Protein AF-A0A817ZKX0-F1 (afdb_monomer_lite)

Sequence (899 aa):
MHKQDHFERYTPQYPLPVDITNMSRQDTVCQFCGVSYLIHNEIKALEAKCQKLEADLAYYAGISSRENALEQTLQNERARISDLESNLAISTHKHNEMTRKLQLVHDQLEQSINAHQETKNSFSKYSSKLRLTRNQIQTIRKEYSILQDFYSNDIQNWKMYLQTVEITLQKETQIIMNKYTKQINNYQTEIEQYQQQLNEINQSFRDLQIKYQQSQLQLNESHTIIQNDLEAARGEIEIQKNELSYLREQISQYEQTKTQLQNDLEQTKRFAQQLERQLSDKDASKANSDLIIDQYRQQLTNEKELRLKADTELENIRSKFLQLTNDYEQLNLMKKEFETNELNTRRKIDEINRSRQAVLDRTRDEYEKLLRKYHDLDEVYHELVNLREKDTLELKTIRSELERLHNENIELTKQRETLHITHDIQMKKIHDTYSIKLREAEQWPDRLQTELNREREQHRIQIHELEQRLKENFLTELNIEKQKYTGLLRKYEHDSGYSTEQLRHELLSTEKVTIEQRHYYTKQIEQLEKDKIDLKKELDALRDVLKELHEQMNNQESMNNDRIHNLKLKEDLLAKETSLFQAQSTINELQQCLEQTREEHAKTIITFLFILIPIILLCVFKQFWYLFIILGICLIYGCWLLFDYRTDSKGGRWSNRFRRLCIWKQFANYFPLKLIKSEDLDPNRNYIFGYHPHGAFSLSAFGNFATDATQFSILFPNIRPHLMLLRLQFLFPCTRDLFLNLGACCVSRRSCEYLLSGKCGQGNALVIVLGGVPEMHATRNDTMIFYIKRRKGFVKLALKHGASLVPVISFGENELYERRTCFNLIPNGIPCGRSIVGHIPLRHPVITVVGKPIHVNKIVDPTATDIDQLHNEYIQAIEQLFEVNKCQYGLEHVNLEII

Foldseek 3Di:
DDDPPDDDDDDPPDDDPPVLVPDDPVVQADPPPRDGPPPVVVVVVVVVVVVVVVVVVVVVVCPVVVVVVVVVVVVVVVVVVVVVVVVVVVLVVVVVVLVVVLVVLVVVLVVLVVVLVVLVVVLVVLVVVLVVLVVVLVVLVVVLVVLVVVVVVVVVVVVVVVVVVVVVVVVVVVVVVVVVVVVVVVVVVVVVVVVVVVVVVVVVVVVVVVVVVVVVVVVVVVVVVVVVVCVVPVDDPPPPPPPVVVVVVVVVVVVVVVVVVVVVVVVVVVVVVVVVVVVVDDPPVVVVVVVVVVVVVVVVVVVVVVVVVSVVVSVVSVVVSVVSVVVSVVSVVVSVVSVVVSVVSVVVSVVSVVVSVVSVVVVVVSVVVVVVVVVVVVVVVVVVVVVVVVVVVVVVVVVVVVVVVVVVVVVVVVVVVVVVVVVVVVVVVVVVVVVVVVVVVVCPVVVVVVVVVVVVVVVVVVVVVVVVVVVVVVVVVVVVVVPPPVPPPPPPPDDDDPDDPPPPPPVCPVVVVVVVVVVVLVVLLVVLVVVLVVLVVVLVVLVVVLVVLVVVVVPDDDDDPSVVVSVVSVVVNVVSVVVSVVSVVVSVVSVVVVVVVVVVVVVVVCCCVPPVVVVVVVVVVVVVVVVVVVVVVVVVVVVVCVVCVCQLLQQFAAALPLLADVVLLVLCVLQVEEEAEPDADDQQAEAEEAEDDCAQHVSSCCSQQLHCNNPNCVVHPNAHRAEEDDCVLCPDPPSVNSSRHSRHHHPDPSSLCNQLVCVVHGRYYYYDNQQPPVQNLVQDLQEGEAAQPPRLVVLQSCQQRQHWYKYKYKRFRSQQDDNVQSVVCDPPPDRDDDDPPDDGGDRHHMYMYIFDTHGHHHDNGDDPVNSNVVSVVVVVRNVVVCVVCCVVVVNPSYYYHYD

Structure (mmCIF, N/CA/C/O backbone):
data_AF-A0A817ZKX0-F1
#
_entry.id   AF-A0A817ZKX0-F1
#
loop_
_atom_site.group_PDB
_atom_site.id
_atom_site.type_symbol
_atom_site.label_atom_id
_atom_site.label_alt_id
_atom_site.label_comp_id
_atom_site.label_asym_id
_atom_site.label_entity_id
_atom_site.label_seq_id
_atom_site.pdbx_PDB_ins_code
_atom_site.Cartn_x
_atom_site.Cartn_y
_atom_site.Cartn_z
_atom_site.occupancy
_atom_site.B_iso_or_equiv
_atom_site.auth_seq_id
_atom_site.auth_comp_id
_atom_site.auth_asym_id
_atom_site.auth_atom_id
_atom_site.pdbx_PDB_model_num
ATOM 1 N N . MET A 1 1 ? 34.683 -34.599 -83.544 1.00 39.97 1 MET A N 1
ATOM 2 C CA . MET A 1 1 ? 35.069 -34.844 -84.950 1.00 39.97 1 MET A CA 1
ATOM 3 C C . MET A 1 1 ? 35.533 -33.529 -85.559 1.00 39.97 1 MET A C 1
ATOM 5 O O . MET A 1 1 ? 34.695 -32.734 -85.942 1.00 39.97 1 MET A O 1
ATOM 9 N N . HIS A 1 2 ? 36.840 -33.289 -85.619 1.00 37.19 2 HIS A N 1
ATOM 10 C CA . HIS A 1 2 ? 37.455 -32.372 -86.581 1.00 37.19 2 HIS A CA 1
ATOM 11 C C . HIS A 1 2 ? 38.847 -32.930 -86.884 1.00 37.19 2 HIS A C 1
ATOM 13 O O . HIS A 1 2 ? 39.587 -33.271 -85.964 1.00 37.19 2 HIS A O 1
ATOM 19 N N . LYS A 1 3 ? 39.125 -33.152 -88.173 1.00 41.06 3 LYS A N 1
ATOM 20 C CA . LYS A 1 3 ? 40.386 -33.692 -88.687 1.00 41.06 3 LYS A CA 1
ATOM 21 C C . LYS A 1 3 ? 41.528 -32.748 -88.297 1.00 41.06 3 LYS A C 1
ATOM 23 O O . LYS A 1 3 ? 41.453 -31.561 -88.591 1.00 41.06 3 LYS A O 1
ATOM 28 N N . GLN A 1 4 ? 42.552 -33.279 -87.632 1.00 41.56 4 GLN A N 1
ATOM 29 C CA . GLN A 1 4 ? 43.847 -32.616 -87.508 1.00 41.56 4 GLN A CA 1
ATOM 30 C C . GLN A 1 4 ? 44.536 -32.698 -88.873 1.00 41.56 4 GLN A C 1
ATOM 32 O O . GLN A 1 4 ? 45.085 -33.740 -89.226 1.00 41.56 4 GLN A O 1
ATOM 37 N N . ASP A 1 5 ? 44.475 -31.618 -89.648 1.00 40.78 5 ASP A N 1
ATOM 38 C CA . ASP A 1 5 ? 45.368 -31.443 -90.789 1.00 40.78 5 ASP A CA 1
ATOM 39 C C . ASP A 1 5 ? 46.768 -31.150 -90.235 1.00 40.78 5 ASP A C 1
ATOM 41 O O . ASP A 1 5 ? 47.056 -30.069 -89.716 1.00 40.78 5 ASP A O 1
ATOM 45 N N . HIS A 1 6 ? 47.636 -32.160 -90.282 1.00 41.34 6 HIS A N 1
ATOM 46 C CA . HIS A 1 6 ? 49.059 -32.008 -90.007 1.00 41.34 6 HIS A CA 1
ATOM 47 C C . HIS A 1 6 ? 49.679 -31.156 -91.125 1.00 41.34 6 HIS A C 1
ATOM 49 O O . HIS A 1 6 ? 49.940 -31.650 -92.218 1.00 41.34 6 HIS A O 1
ATOM 55 N N . PHE A 1 7 ? 49.934 -29.875 -90.855 1.00 41.12 7 PHE A N 1
ATOM 56 C CA . PHE A 1 7 ? 50.844 -29.080 -91.677 1.00 41.12 7 PHE A CA 1
ATOM 57 C C . PHE A 1 7 ? 52.266 -29.636 -91.505 1.00 41.12 7 PHE A C 1
ATOM 59 O O . PHE A 1 7 ? 52.844 -29.547 -90.418 1.00 41.12 7 PHE A O 1
ATOM 66 N N . GLU A 1 8 ? 52.834 -30.226 -92.560 1.00 45.28 8 GLU A N 1
ATOM 67 C CA . GLU A 1 8 ? 54.261 -30.558 -92.604 1.00 45.28 8 GLU A CA 1
ATOM 68 C C . GLU A 1 8 ? 55.079 -29.265 -92.486 1.00 45.28 8 GLU A C 1
ATOM 70 O O . GLU A 1 8 ? 55.049 -28.390 -93.352 1.00 45.28 8 GLU A O 1
ATOM 75 N N . ARG A 1 9 ? 55.797 -29.127 -91.368 1.00 47.78 9 ARG A N 1
ATOM 76 C CA . ARG A 1 9 ? 56.685 -27.993 -91.108 1.00 47.78 9 ARG A CA 1
ATOM 77 C C . ARG A 1 9 ? 57.966 -28.174 -91.915 1.00 47.78 9 ARG A C 1
ATOM 79 O O . ARG A 1 9 ? 58.761 -29.065 -91.625 1.00 47.78 9 ARG A O 1
ATOM 86 N N . TYR A 1 10 ? 58.188 -27.311 -92.901 1.00 51.78 10 TYR A N 1
ATOM 87 C CA . TYR A 1 10 ? 59.475 -27.238 -93.586 1.00 51.78 10 TYR A CA 1
ATOM 88 C C . TYR A 1 10 ? 60.515 -26.586 -92.667 1.00 51.78 10 TYR A C 1
ATOM 90 O O . TYR A 1 10 ? 60.422 -25.399 -92.351 1.00 51.78 10 TYR A O 1
ATOM 98 N N . THR A 1 11 ? 61.509 -27.362 -92.236 1.00 49.75 11 THR A N 1
ATOM 99 C CA . THR A 1 11 ? 62.664 -26.867 -91.478 1.00 49.75 11 THR A CA 1
ATOM 100 C C . THR A 1 11 ? 63.760 -26.471 -92.473 1.00 49.75 11 THR A C 1
ATOM 102 O O . THR A 1 11 ? 64.275 -27.352 -93.164 1.00 49.75 11 THR A O 1
ATOM 105 N N . PRO A 1 12 ? 64.146 -25.186 -92.589 1.00 50.41 12 PRO A N 1
ATOM 106 C CA . PRO A 1 12 ? 65.218 -24.791 -93.498 1.00 50.41 12 PRO A CA 1
ATOM 107 C C . PRO A 1 12 ? 66.533 -25.474 -93.091 1.00 50.41 12 PRO A C 1
ATOM 109 O O . PRO A 1 12 ? 66.986 -25.310 -91.961 1.00 50.41 12 PRO A O 1
ATOM 112 N N . GLN A 1 13 ? 67.150 -26.235 -94.001 1.00 52.97 13 GLN A N 1
ATOM 113 C CA . GLN A 1 13 ? 68.410 -26.958 -93.748 1.00 52.97 13 GLN A CA 1
ATOM 114 C C . GLN A 1 13 ? 69.626 -26.042 -93.533 1.00 52.97 13 GLN A C 1
ATOM 116 O O . GLN A 1 13 ? 70.650 -26.501 -93.034 1.00 52.97 13 GLN A O 1
ATOM 121 N N . TYR A 1 14 ? 69.514 -24.754 -93.866 1.00 57.78 14 TYR A N 1
ATOM 122 C CA . TYR A 1 14 ? 70.578 -23.772 -93.695 1.00 57.78 14 TYR A CA 1
ATOM 123 C C . TYR A 1 14 ? 70.052 -22.582 -92.881 1.00 57.78 14 TYR A C 1
ATOM 125 O O . TYR A 1 14 ? 69.130 -21.902 -93.343 1.00 57.78 14 TYR A O 1
ATOM 133 N N . PRO A 1 15 ? 70.582 -22.322 -91.670 1.00 58.84 15 PRO A N 1
ATOM 134 C CA . PRO A 1 15 ? 70.275 -21.093 -90.953 1.00 58.84 15 PRO A CA 1
ATOM 135 C C . PRO A 1 15 ? 70.759 -19.895 -91.775 1.00 58.84 15 PRO A C 1
ATOM 137 O O . PRO A 1 15 ? 71.810 -19.949 -92.415 1.00 58.84 15 PRO A O 1
ATOM 140 N N . LEU A 1 16 ? 69.971 -18.819 -91.772 1.00 57.22 16 LEU A N 1
ATOM 141 C CA . LEU A 1 16 ? 70.357 -17.572 -92.426 1.00 57.22 16 LEU A CA 1
ATOM 142 C C . LEU A 1 16 ? 71.693 -17.073 -91.836 1.00 57.22 16 LEU A C 1
ATOM 144 O O . LEU A 1 16 ? 71.877 -17.170 -90.620 1.00 57.22 16 LEU A O 1
ATOM 148 N N . PRO A 1 17 ? 72.620 -16.554 -92.663 1.00 64.75 17 PRO A N 1
ATOM 149 C CA . PRO A 1 17 ? 73.881 -15.980 -92.196 1.00 64.75 17 PRO A CA 1
ATOM 150 C C . PRO A 1 17 ? 73.658 -14.938 -91.093 1.00 64.75 17 PRO A C 1
ATOM 152 O O . PRO A 1 17 ? 72.716 -14.146 -91.173 1.00 64.75 17 PRO A O 1
ATOM 155 N N . VAL A 1 18 ? 74.539 -14.921 -90.086 1.00 59.38 18 VAL A N 1
ATOM 156 C CA . VAL A 1 18 ? 74.422 -14.075 -88.877 1.00 59.38 18 VAL A CA 1
ATOM 157 C C . VAL A 1 18 ? 74.283 -12.585 -89.223 1.00 59.38 18 VAL A C 1
ATOM 159 O O . VAL A 1 18 ? 73.575 -11.838 -88.543 1.00 59.38 18 VAL A O 1
ATOM 162 N N . ASP A 1 19 ? 74.887 -12.178 -90.338 1.00 61.16 19 ASP A N 1
ATOM 163 C CA . ASP A 1 19 ? 74.844 -10.813 -90.855 1.00 61.16 19 ASP A CA 1
ATOM 164 C C . ASP A 1 19 ? 73.421 -10.375 -91.234 1.00 61.16 19 ASP A C 1
ATOM 166 O O . ASP A 1 19 ? 73.063 -9.230 -90.991 1.00 61.16 19 ASP A O 1
ATOM 170 N N . ILE A 1 20 ? 72.579 -11.285 -91.745 1.00 58.69 20 ILE A N 1
ATOM 171 C CA . ILE A 1 20 ? 71.190 -11.001 -92.157 1.00 58.69 20 ILE A CA 1
ATOM 172 C C . ILE A 1 20 ? 70.239 -11.031 -90.952 1.00 58.69 20 ILE A C 1
ATOM 174 O O . ILE A 1 20 ? 69.274 -10.271 -90.898 1.00 58.69 20 ILE A O 1
ATOM 178 N N . THR A 1 21 ? 70.514 -11.871 -89.949 1.00 58.22 21 THR A N 1
ATOM 179 C CA . THR A 1 21 ? 69.706 -11.930 -88.717 1.00 58.22 21 THR A CA 1
ATOM 180 C C . THR A 1 21 ? 69.848 -10.694 -87.827 1.00 58.22 21 THR A C 1
ATOM 182 O O . THR A 1 21 ? 68.947 -10.427 -87.036 1.00 58.22 21 THR A O 1
ATOM 185 N N . ASN A 1 22 ? 70.938 -9.933 -87.977 1.00 62.03 22 ASN A N 1
ATOM 186 C CA . ASN A 1 22 ? 71.223 -8.722 -87.200 1.00 62.03 22 ASN A CA 1
ATOM 187 C C . ASN A 1 22 ? 70.940 -7.413 -87.964 1.00 62.03 22 ASN A C 1
ATOM 189 O O . ASN A 1 22 ? 71.231 -6.333 -87.448 1.00 62.03 22 ASN A O 1
ATOM 193 N N . MET A 1 23 ? 70.380 -7.478 -89.177 1.00 60.06 23 MET A N 1
ATOM 194 C CA . MET A 1 23 ? 70.003 -6.279 -89.932 1.00 60.06 23 MET A CA 1
ATOM 195 C C . MET A 1 23 ? 68.812 -5.561 -89.291 1.00 60.06 23 MET A C 1
ATOM 197 O O . MET A 1 23 ? 67.884 -6.185 -88.770 1.00 60.06 23 MET A O 1
ATOM 201 N N . SER A 1 24 ? 68.814 -4.227 -89.358 1.00 60.44 24 SER A N 1
ATOM 202 C CA . SER A 1 24 ? 67.706 -3.425 -88.847 1.00 60.44 24 SER A CA 1
ATOM 203 C C . SER A 1 24 ? 66.436 -3.650 -89.684 1.00 60.44 24 SER A C 1
ATOM 205 O O . SER A 1 24 ? 66.484 -3.974 -90.874 1.00 60.44 24 SER A O 1
ATOM 207 N N . ARG A 1 25 ? 65.259 -3.462 -89.073 1.00 58.06 25 ARG A N 1
ATOM 208 C CA . ARG A 1 25 ? 63.951 -3.692 -89.722 1.00 58.06 25 ARG A CA 1
ATOM 209 C C . ARG A 1 25 ? 63.729 -2.838 -90.982 1.00 58.06 25 ARG A C 1
ATOM 211 O O . ARG A 1 25 ? 62.885 -3.180 -91.799 1.00 58.06 25 ARG A O 1
ATOM 218 N N . GLN A 1 26 ? 64.468 -1.739 -91.129 1.00 60.19 26 GLN A N 1
ATOM 219 C CA . GLN A 1 26 ? 64.389 -0.832 -92.278 1.00 60.19 26 GLN A CA 1
ATOM 220 C C . GLN A 1 26 ? 65.217 -1.328 -93.474 1.00 60.19 26 GLN A C 1
ATOM 222 O O . GLN A 1 26 ? 64.882 -1.016 -94.613 1.00 60.19 26 GLN A O 1
ATOM 227 N N . ASP A 1 27 ? 66.232 -2.159 -93.226 1.00 62.00 27 ASP A N 1
ATOM 228 C CA . ASP A 1 27 ? 67.160 -2.659 -94.250 1.00 62.00 27 ASP A CA 1
ATOM 229 C C . ASP A 1 27 ? 66.719 -4.006 -94.850 1.00 62.00 27 ASP A C 1
ATOM 231 O O . ASP A 1 27 ? 67.287 -4.482 -95.830 1.00 62.00 27 ASP A O 1
ATOM 235 N N . THR A 1 28 ? 65.697 -4.637 -94.264 1.00 63.28 28 THR A N 1
ATOM 236 C CA . THR A 1 28 ? 65.186 -5.968 -94.649 1.00 63.28 28 THR A CA 1
ATOM 237 C C . THR A 1 28 ? 63.885 -5.908 -95.450 1.00 63.28 28 THR A C 1
ATOM 239 O O . THR A 1 28 ? 63.357 -6.945 -95.856 1.00 63.28 28 THR A O 1
ATOM 242 N N . VAL A 1 29 ? 63.383 -4.701 -95.721 1.00 59.03 29 VAL A N 1
ATOM 243 C CA . VAL A 1 29 ? 62.143 -4.439 -96.457 1.00 59.03 29 VAL A CA 1
ATOM 244 C C . VAL A 1 29 ? 62.477 -3.804 -97.802 1.00 59.03 29 VAL A C 1
ATOM 246 O O . VAL A 1 29 ? 63.184 -2.801 -97.875 1.00 59.03 29 VAL A O 1
ATOM 249 N N . CYS A 1 30 ? 61.972 -4.384 -98.892 1.00 59.00 30 CYS A N 1
ATOM 250 C CA . CYS A 1 30 ? 62.177 -3.825 -100.225 1.00 59.00 30 CYS A CA 1
ATOM 251 C C . CYS A 1 30 ? 61.543 -2.426 -100.334 1.00 59.00 30 CYS A C 1
ATOM 253 O O . CYS A 1 30 ? 60.328 -2.288 -100.197 1.00 59.00 30 CYS A O 1
ATOM 255 N N . GLN A 1 31 ? 62.339 -1.402 -100.658 1.00 55.84 31 GLN A N 1
ATOM 256 C CA . GLN A 1 31 ? 61.873 -0.009 -100.766 1.00 55.84 31 GLN A CA 1
ATOM 257 C C . GLN A 1 31 ? 60.864 0.238 -101.906 1.00 55.84 31 GLN A C 1
ATOM 259 O O . GLN A 1 31 ? 60.238 1.293 -101.941 1.00 55.84 31 GLN A O 1
ATOM 264 N N . PHE A 1 32 ? 60.681 -0.724 -102.821 1.00 48.88 32 PHE A N 1
ATOM 265 C CA . PHE A 1 32 ? 59.748 -0.612 -103.949 1.00 48.88 32 PHE A CA 1
ATOM 266 C C . PHE A 1 32 ? 58.417 -1.346 -103.742 1.00 48.88 32 PHE A C 1
ATOM 268 O O . PHE A 1 32 ? 57.398 -0.880 -104.241 1.00 48.88 32 PHE A O 1
ATOM 275 N N . CYS A 1 33 ? 58.396 -2.481 -103.030 1.00 59.56 33 CYS A N 1
ATOM 276 C CA . CYS A 1 33 ? 57.175 -3.282 -102.841 1.00 59.56 33 CYS A CA 1
ATOM 277 C C . CYS A 1 33 ? 56.767 -3.500 -101.375 1.00 59.56 33 CYS A C 1
ATOM 279 O O . CYS A 1 33 ? 55.713 -4.077 -101.129 1.00 59.56 33 CYS A O 1
ATOM 281 N N . GLY A 1 34 ? 57.568 -3.061 -100.398 1.00 57.84 34 GLY A N 1
ATOM 282 C CA . GLY A 1 34 ? 57.235 -3.137 -98.969 1.00 57.84 34 GLY A CA 1
ATOM 283 C C . GLY A 1 34 ? 57.249 -4.547 -98.366 1.00 57.84 34 GLY A C 1
ATOM 284 O O . GLY A 1 34 ? 56.941 -4.709 -97.188 1.00 57.84 34 GLY A O 1
ATOM 285 N N . VAL A 1 35 ? 57.614 -5.572 -99.141 1.00 55.50 35 VAL A N 1
ATOM 286 C CA . VAL A 1 35 ? 57.697 -6.956 -98.661 1.00 55.50 35 VAL A CA 1
ATOM 287 C C . VAL A 1 35 ? 59.040 -7.169 -97.957 1.00 55.50 35 VAL A C 1
ATOM 289 O O . VAL A 1 35 ? 60.100 -6.897 -98.528 1.00 55.50 35 VAL A O 1
ATOM 292 N N . SER A 1 36 ? 58.989 -7.634 -96.706 1.00 59.62 36 SER A N 1
ATOM 293 C CA . SER A 1 36 ? 60.170 -8.041 -95.936 1.00 59.62 36 SER A CA 1
ATOM 294 C C . SER A 1 36 ? 60.760 -9.323 -96.518 1.00 59.62 36 SER A C 1
ATOM 296 O O . SER A 1 36 ? 60.041 -10.303 -96.699 1.00 59.62 36 SER A O 1
ATOM 298 N N . TYR A 1 37 ? 62.073 -9.368 -96.754 1.00 60.00 37 TYR A N 1
ATOM 299 C CA . TYR A 1 37 ? 62.778 -10.587 -97.177 1.00 60.00 37 TYR A CA 1
ATOM 300 C C . TYR A 1 37 ? 62.819 -11.669 -96.073 1.00 60.00 37 TYR A C 1
ATOM 302 O O . TYR A 1 37 ? 63.283 -12.783 -96.306 1.00 60.00 37 TYR A O 1
ATOM 310 N N . LEU A 1 38 ? 62.296 -11.366 -94.876 1.00 64.69 38 LEU A N 1
ATOM 311 C CA . LEU A 1 38 ? 62.285 -12.222 -93.688 1.00 64.69 38 LEU A CA 1
ATOM 312 C C . LEU A 1 38 ? 60.865 -12.601 -93.225 1.00 64.69 38 LEU A C 1
ATOM 314 O O . LEU A 1 38 ? 60.620 -12.726 -92.024 1.00 64.69 38 LEU A O 1
ATOM 318 N N . ILE A 1 39 ? 59.936 -12.856 -94.157 1.00 59.50 39 ILE A N 1
ATOM 319 C CA . ILE A 1 39 ? 58.574 -13.364 -93.857 1.00 59.50 39 ILE A CA 1
ATOM 320 C C . ILE A 1 39 ? 58.617 -14.559 -92.881 1.00 59.50 39 ILE A C 1
ATOM 322 O O . ILE A 1 39 ? 57.781 -14.689 -91.991 1.00 59.50 39 ILE A O 1
ATOM 326 N N . HIS A 1 40 ? 59.643 -15.407 -92.984 1.00 57.03 40 HIS A N 1
ATOM 327 C CA . HIS A 1 40 ? 59.798 -16.594 -92.144 1.00 57.03 40 HIS A CA 1
ATOM 328 C C . HIS A 1 40 ? 60.046 -16.284 -90.650 1.00 57.03 40 HIS A C 1
ATOM 330 O O . HIS A 1 40 ? 59.586 -17.031 -89.789 1.00 57.03 40 HIS A O 1
ATOM 336 N N . ASN A 1 41 ? 60.720 -15.175 -90.316 1.00 61.47 41 ASN A N 1
ATOM 337 C CA . ASN A 1 41 ? 60.951 -14.781 -88.918 1.00 61.47 41 ASN A CA 1
ATOM 338 C C . ASN A 1 41 ? 59.687 -14.191 -88.278 1.00 61.47 41 ASN A C 1
ATOM 340 O O . ASN A 1 41 ? 59.422 -14.425 -87.099 1.00 61.47 41 ASN A O 1
ATOM 344 N N . GLU A 1 42 ? 58.876 -13.473 -89.057 1.00 62.56 42 GLU A N 1
ATOM 345 C CA . GLU A 1 42 ? 57.591 -12.948 -88.585 1.00 62.56 42 GLU A CA 1
ATOM 346 C C . GLU A 1 42 ? 56.563 -14.068 -88.388 1.00 62.56 42 GLU A C 1
ATOM 348 O O . GLU A 1 42 ? 55.855 -14.071 -87.380 1.00 62.56 42 GLU A O 1
ATOM 353 N N . ILE A 1 43 ? 56.557 -15.079 -89.267 1.00 66.00 43 ILE A N 1
ATOM 354 C CA . ILE A 1 43 ? 55.751 -16.295 -89.083 1.00 66.00 43 ILE A CA 1
ATOM 355 C C . ILE A 1 43 ? 56.193 -17.056 -87.825 1.00 66.00 43 ILE A C 1
ATOM 357 O O . ILE A 1 43 ? 55.340 -17.406 -87.015 1.00 66.00 43 ILE A O 1
ATOM 361 N N . LYS A 1 44 ? 57.500 -17.233 -87.580 1.00 65.56 44 LYS A N 1
ATOM 362 C CA . LYS A 1 44 ? 57.986 -17.874 -86.342 1.00 65.56 44 LYS A CA 1
ATOM 363 C C . LYS A 1 44 ? 57.634 -17.096 -85.071 1.00 65.56 44 LYS A C 1
ATOM 365 O O . LYS A 1 44 ? 57.313 -17.702 -84.051 1.00 65.56 44 LYS A O 1
ATOM 370 N N . ALA A 1 45 ? 57.674 -15.764 -85.108 1.00 66.56 45 ALA A N 1
ATOM 371 C CA . ALA A 1 45 ? 57.268 -14.937 -83.971 1.00 66.56 45 ALA A CA 1
ATOM 372 C C . ALA A 1 45 ? 55.754 -15.031 -83.700 1.00 66.56 45 ALA A C 1
ATOM 374 O O . ALA A 1 45 ? 55.330 -15.038 -82.541 1.00 66.56 45 ALA A O 1
ATOM 375 N N . LEU A 1 46 ? 54.940 -15.133 -84.755 1.00 68.06 46 LEU A N 1
ATOM 376 C CA . LEU A 1 46 ? 53.499 -15.367 -84.647 1.00 68.06 46 LEU A CA 1
ATOM 377 C C . LEU A 1 46 ? 53.181 -16.785 -84.158 1.00 68.06 46 LEU A C 1
ATOM 379 O O . LEU A 1 46 ? 52.307 -16.933 -83.306 1.00 68.06 46 LEU A O 1
ATOM 383 N N . GLU A 1 47 ? 53.920 -17.804 -84.601 1.00 70.69 47 GLU A N 1
ATOM 384 C CA . GLU A 1 47 ? 53.809 -19.175 -84.084 1.00 70.69 47 GLU A CA 1
ATOM 385 C C . GLU A 1 47 ? 54.148 -19.245 -82.592 1.00 70.69 47 GLU A C 1
ATOM 387 O O . GLU A 1 47 ? 53.402 -19.850 -81.826 1.00 70.69 47 GLU A O 1
ATOM 392 N N . ALA A 1 48 ? 55.219 -18.577 -82.150 1.00 72.88 48 ALA A N 1
ATOM 393 C CA . ALA A 1 48 ? 55.583 -18.526 -80.734 1.00 72.88 48 ALA A CA 1
ATOM 394 C C . ALA A 1 48 ? 54.503 -17.829 -79.883 1.00 72.88 48 ALA A C 1
ATOM 396 O O . ALA A 1 48 ? 54.209 -18.264 -78.768 1.00 72.88 48 ALA A O 1
ATOM 397 N N . LYS A 1 49 ? 53.865 -16.774 -80.411 1.00 72.19 49 LYS A N 1
ATOM 398 C CA . LYS A 1 49 ? 52.724 -16.121 -79.748 1.00 72.19 49 LYS A CA 1
ATOM 399 C C . LYS A 1 49 ? 51.479 -17.007 -79.717 1.00 72.19 49 LYS A C 1
ATOM 401 O O . LYS A 1 49 ? 50.813 -17.038 -78.686 1.00 72.19 49 LYS A O 1
ATOM 406 N N . CYS A 1 50 ? 51.179 -17.733 -80.795 1.00 72.38 50 CYS A N 1
ATOM 407 C CA . CYS A 1 50 ? 50.048 -18.662 -80.829 1.00 72.38 50 CYS A CA 1
ATOM 408 C C . CYS A 1 50 ? 50.247 -19.814 -79.841 1.00 72.38 50 CYS A C 1
ATOM 410 O O . CYS A 1 50 ? 49.341 -20.094 -79.070 1.00 72.38 50 CYS A O 1
ATOM 412 N N . GLN A 1 51 ? 51.449 -20.392 -79.762 1.00 75.81 51 GLN A N 1
ATOM 413 C CA . GLN A 1 51 ? 51.760 -21.439 -78.780 1.00 75.81 51 GLN A CA 1
ATOM 414 C C . GLN A 1 51 ? 51.634 -20.944 -77.335 1.00 75.81 51 GLN A C 1
ATOM 416 O O . GLN A 1 51 ? 51.155 -21.674 -76.470 1.00 75.81 51 GLN A O 1
ATOM 421 N N . LYS A 1 52 ? 52.023 -19.692 -77.063 1.00 75.00 52 LYS A N 1
ATOM 422 C CA . LYS A 1 52 ? 51.842 -19.090 -75.738 1.00 75.00 52 LYS A CA 1
ATOM 423 C C . LYS A 1 52 ? 50.360 -18.886 -75.402 1.00 75.00 52 LYS A C 1
ATOM 425 O O . LYS A 1 52 ? 49.937 -19.240 -74.309 1.00 75.00 52 LYS A O 1
ATOM 430 N N . LEU A 1 53 ? 49.567 -18.389 -76.353 1.00 73.06 53 LEU A N 1
ATOM 431 C CA . LEU A 1 53 ? 48.119 -18.217 -76.184 1.00 73.06 53 LEU A CA 1
ATOM 432 C C . LEU A 1 53 ? 47.378 -19.553 -76.037 1.00 73.06 53 LEU A C 1
ATOM 434 O O . LEU A 1 53 ? 46.436 -19.641 -75.256 1.00 73.06 53 LEU A O 1
ATOM 438 N N . GLU A 1 54 ? 47.805 -20.599 -76.743 1.00 76.19 54 GLU A N 1
ATOM 439 C CA . GLU A 1 54 ? 47.266 -21.953 -76.586 1.00 76.19 54 GLU A CA 1
ATOM 440 C C . GLU A 1 54 ? 47.588 -22.536 -75.202 1.00 76.19 54 GLU A C 1
ATOM 442 O O . GLU A 1 54 ? 46.719 -23.150 -74.582 1.00 76.19 54 GLU A O 1
ATOM 447 N N . ALA A 1 55 ? 48.795 -22.293 -74.677 1.00 75.81 55 ALA A N 1
ATOM 448 C CA . ALA A 1 55 ? 49.163 -22.680 -73.315 1.00 75.81 55 ALA A CA 1
ATOM 449 C C . ALA A 1 55 ? 48.349 -21.915 -72.254 1.00 75.81 55 ALA A C 1
ATOM 451 O O . ALA A 1 55 ? 47.863 -22.524 -71.297 1.00 75.81 55 ALA A O 1
ATOM 452 N N . ASP A 1 56 ? 48.132 -20.611 -72.450 1.00 73.69 56 ASP A N 1
ATOM 453 C CA . ASP A 1 56 ? 47.291 -19.798 -71.569 1.00 73.69 56 ASP A CA 1
ATOM 454 C C . ASP A 1 56 ? 45.830 -20.294 -71.606 1.00 73.69 56 ASP A C 1
ATOM 456 O O . ASP A 1 56 ? 45.223 -20.524 -70.561 1.00 73.69 56 ASP A O 1
ATOM 460 N N . LEU A 1 57 ? 45.266 -20.566 -72.789 1.00 71.88 57 LEU A N 1
ATOM 461 C CA . LEU A 1 57 ? 43.910 -21.116 -72.930 1.00 71.88 57 LEU A CA 1
ATOM 462 C C . LEU A 1 57 ? 43.755 -22.498 -72.276 1.00 71.88 57 LEU A C 1
ATOM 464 O O . LEU A 1 57 ? 42.714 -22.771 -71.675 1.00 71.88 57 LEU A O 1
ATOM 468 N N . ALA A 1 58 ? 44.784 -23.348 -72.327 1.00 70.62 58 ALA A N 1
ATOM 469 C CA . ALA A 1 58 ? 44.788 -24.633 -71.628 1.00 70.62 58 ALA A CA 1
ATOM 470 C C . ALA A 1 58 ? 44.770 -24.470 -70.095 1.00 70.62 58 ALA A C 1
ATOM 472 O O . ALA A 1 58 ? 44.098 -25.238 -69.406 1.00 70.62 58 ALA A O 1
ATOM 473 N N . TYR A 1 59 ? 45.437 -23.445 -69.554 1.00 69.94 59 TYR A N 1
ATOM 474 C CA . TYR A 1 59 ? 45.365 -23.100 -68.129 1.00 69.94 59 TYR A CA 1
ATOM 475 C C . TYR A 1 59 ? 43.963 -22.606 -67.720 1.00 69.94 59 TYR A C 1
ATOM 477 O O . TYR A 1 59 ? 43.430 -23.002 -66.676 1.00 69.94 59 TYR A O 1
ATOM 485 N N . TYR A 1 60 ? 43.327 -21.788 -68.566 1.00 64.81 60 TYR A N 1
ATOM 486 C CA . TYR A 1 60 ? 41.985 -21.249 -68.317 1.00 64.81 60 TYR A CA 1
ATOM 487 C C . TYR A 1 60 ? 40.856 -22.279 -68.507 1.00 64.81 60 TYR A C 1
ATOM 489 O O . TYR A 1 60 ? 39.804 -22.149 -67.878 1.00 64.81 60 TYR A O 1
ATOM 497 N N . ALA A 1 61 ? 41.075 -23.348 -69.280 1.00 67.31 61 ALA A N 1
ATOM 498 C CA . ALA A 1 61 ? 40.079 -24.395 -69.532 1.00 67.31 61 ALA A CA 1
ATOM 499 C C . ALA A 1 61 ? 39.582 -25.111 -68.255 1.00 67.31 61 ALA A C 1
ATOM 501 O O . ALA A 1 61 ? 38.454 -25.599 -68.221 1.00 67.31 61 ALA A O 1
ATOM 502 N N . GLY A 1 62 ? 40.385 -25.142 -67.183 1.00 67.62 62 GLY A N 1
ATOM 503 C CA . GLY A 1 62 ? 40.036 -25.781 -65.906 1.00 67.62 62 GLY A CA 1
ATOM 504 C C . GLY A 1 62 ? 39.387 -24.867 -64.856 1.00 67.62 62 GLY A C 1
ATOM 505 O O . GLY A 1 62 ? 39.224 -25.288 -63.711 1.00 67.62 62 GLY A O 1
ATOM 506 N N . ILE A 1 63 ? 39.082 -23.601 -65.167 1.00 72.81 63 ILE A N 1
ATOM 507 C CA . ILE A 1 63 ? 38.505 -22.664 -64.180 1.00 72.81 63 ILE A CA 1
ATOM 508 C C . ILE A 1 63 ? 37.044 -22.987 -63.877 1.00 72.81 63 ILE A C 1
ATOM 510 O O . ILE A 1 63 ? 36.694 -23.096 -62.707 1.00 72.81 63 ILE A O 1
ATOM 514 N N . SER A 1 64 ? 36.224 -23.237 -64.899 1.00 70.94 64 SER A N 1
ATOM 515 C CA . SER A 1 64 ? 34.792 -23.510 -64.702 1.00 70.94 64 SER A CA 1
ATOM 516 C C . SER A 1 64 ? 34.548 -24.743 -63.817 1.00 70.94 64 SER A C 1
ATOM 518 O O . SER A 1 64 ? 33.660 -24.743 -62.970 1.00 70.94 64 SER A O 1
ATOM 520 N N . SER A 1 65 ? 35.387 -25.779 -63.926 1.00 74.12 65 SER A N 1
ATOM 521 C CA . SER A 1 65 ? 35.286 -26.963 -63.062 1.00 74.12 65 SER A CA 1
ATOM 522 C C . SER A 1 65 ? 35.692 -26.686 -61.609 1.00 74.12 65 SER A C 1
ATOM 524 O O . SER A 1 65 ? 35.089 -27.248 -60.698 1.00 74.12 65 SER A O 1
ATOM 526 N N . ARG A 1 66 ? 36.686 -25.815 -61.376 1.00 77.69 66 ARG A N 1
ATOM 527 C CA . ARG A 1 66 ? 37.091 -25.388 -60.024 1.00 77.69 66 ARG A CA 1
ATOM 528 C C . ARG A 1 66 ? 36.035 -24.497 -59.378 1.00 77.69 66 ARG A C 1
ATOM 530 O O . ARG A 1 66 ? 35.743 -24.676 -58.202 1.00 77.69 66 ARG A O 1
ATOM 537 N N . GLU A 1 67 ? 35.443 -23.595 -60.152 1.00 73.44 67 GLU A N 1
ATOM 538 C CA . GLU A 1 67 ? 34.367 -22.707 -59.710 1.00 73.44 67 GLU A CA 1
ATOM 539 C C . GLU A 1 67 ? 33.128 -23.508 -59.286 1.00 73.44 67 GLU A C 1
ATOM 541 O O . GLU A 1 67 ? 32.651 -23.339 -58.168 1.00 73.44 67 GLU A O 1
ATOM 546 N N . ASN A 1 68 ? 32.709 -24.489 -60.093 1.00 75.75 68 ASN A N 1
ATOM 547 C CA . ASN A 1 68 ? 31.605 -25.389 -59.741 1.00 75.75 68 ASN A CA 1
ATOM 548 C C . ASN A 1 68 ? 31.894 -26.220 -58.473 1.00 75.75 68 ASN A C 1
ATOM 550 O O . ASN A 1 68 ? 31.006 -26.424 -57.646 1.00 75.75 68 ASN A O 1
ATOM 554 N N . ALA A 1 69 ? 33.132 -26.696 -58.289 1.00 77.62 69 ALA A N 1
ATOM 555 C CA . ALA A 1 69 ? 33.524 -27.444 -57.089 1.00 77.62 69 ALA A CA 1
ATOM 556 C C . ALA A 1 69 ? 33.530 -26.563 -55.823 1.00 77.62 69 ALA A C 1
ATOM 558 O O . ALA A 1 69 ? 33.101 -26.998 -54.748 1.00 77.62 69 ALA A O 1
ATOM 559 N N . LEU A 1 70 ? 33.975 -25.309 -55.948 1.00 75.81 70 LEU A N 1
ATOM 560 C CA . LEU A 1 70 ? 33.889 -24.309 -54.883 1.00 75.81 70 LEU A CA 1
ATOM 561 C C . LEU A 1 70 ? 32.434 -23.986 -54.542 1.00 75.81 70 LEU A C 1
ATOM 563 O O . LEU A 1 70 ? 32.079 -23.957 -53.367 1.00 75.81 70 LEU A O 1
ATOM 567 N N . GLU A 1 71 ? 31.578 -23.810 -55.546 1.00 75.31 71 GLU A N 1
ATOM 568 C CA . GLU A 1 71 ? 30.160 -23.509 -55.352 1.00 75.31 71 GLU A CA 1
ATOM 569 C C . GLU A 1 71 ? 29.426 -24.651 -54.629 1.00 75.31 71 GLU A C 1
ATOM 571 O O . GLU A 1 71 ? 28.643 -24.409 -53.707 1.00 75.31 71 GLU A O 1
ATOM 576 N N . GLN A 1 72 ? 29.760 -25.902 -54.955 1.00 81.38 72 GLN A N 1
ATOM 577 C CA . GLN A 1 72 ? 29.238 -27.079 -54.259 1.00 81.38 72 GLN A CA 1
ATOM 578 C C . GLN A 1 72 ? 29.722 -27.160 -52.801 1.00 81.38 72 GLN A C 1
ATOM 580 O O . GLN A 1 72 ? 28.940 -27.457 -51.896 1.00 81.38 72 GLN A O 1
ATOM 585 N N . THR A 1 73 ? 30.994 -26.845 -52.548 1.00 78.81 73 THR A N 1
ATOM 586 C CA . THR A 1 73 ? 31.546 -26.782 -51.182 1.00 78.81 73 THR A CA 1
ATOM 587 C C . THR A 1 73 ? 30.840 -25.697 -50.365 1.00 78.81 73 THR A C 1
ATOM 589 O O . THR A 1 73 ? 30.452 -25.917 -49.219 1.00 78.81 73 THR A O 1
ATOM 592 N N . LEU A 1 74 ? 30.583 -24.546 -50.984 1.00 76.56 74 LEU A N 1
ATOM 593 C CA . LEU A 1 74 ? 29.913 -23.411 -50.361 1.00 76.56 74 LEU A CA 1
ATOM 594 C C . LEU A 1 74 ? 28.434 -23.711 -50.057 1.00 76.56 74 LEU A C 1
ATOM 596 O O . LEU A 1 74 ? 27.922 -23.286 -49.021 1.00 76.56 74 LEU A O 1
ATOM 600 N N . GLN A 1 75 ? 27.749 -24.489 -50.902 1.00 80.12 75 GLN A N 1
ATOM 601 C CA . GLN A 1 75 ? 26.405 -25.002 -50.607 1.00 80.12 75 GLN A CA 1
ATOM 602 C C . GLN A 1 75 ? 26.395 -25.973 -49.418 1.00 80.12 75 GLN A C 1
ATOM 604 O O . GLN A 1 75 ? 25.523 -25.858 -48.554 1.00 80.12 75 GLN A O 1
ATOM 609 N N . ASN A 1 76 ? 27.369 -26.882 -49.331 1.00 81.19 76 ASN A N 1
ATOM 610 C CA . ASN A 1 76 ? 27.474 -27.824 -48.212 1.00 81.19 76 ASN A CA 1
ATOM 611 C C . ASN A 1 76 ? 27.722 -27.108 -46.875 1.00 81.19 76 ASN A C 1
ATOM 613 O O . ASN A 1 76 ? 27.080 -27.427 -45.873 1.00 81.19 76 ASN A O 1
ATOM 617 N N . GLU A 1 77 ? 28.597 -26.100 -46.855 1.00 77.19 77 GLU A N 1
ATOM 618 C CA . GLU A 1 77 ? 28.854 -25.318 -45.640 1.00 77.19 77 GLU A CA 1
ATOM 619 C C . GLU A 1 77 ? 27.660 -24.431 -45.252 1.00 77.19 77 GLU A C 1
ATOM 621 O O . GLU A 1 77 ? 27.335 -24.306 -44.071 1.00 77.19 77 GLU A O 1
ATOM 626 N N . ARG A 1 78 ? 26.904 -23.900 -46.225 1.00 76.25 78 ARG A N 1
ATOM 627 C CA . ARG A 1 78 ? 25.626 -23.218 -45.945 1.00 76.25 78 ARG A CA 1
ATOM 628 C C . ARG A 1 78 ? 24.599 -24.145 -45.290 1.00 76.25 78 ARG A C 1
ATOM 630 O O . ARG A 1 78 ? 23.906 -23.716 -44.369 1.00 76.25 78 ARG A O 1
ATOM 637 N N . ALA A 1 79 ? 24.508 -25.401 -45.729 1.00 79.94 79 ALA A N 1
ATOM 638 C CA . ALA A 1 79 ? 23.623 -26.386 -45.108 1.00 79.94 79 ALA A CA 1
ATOM 639 C C . ALA A 1 79 ? 24.035 -26.683 -43.654 1.00 79.94 79 ALA A C 1
ATOM 641 O O . ALA A 1 79 ? 23.188 -26.671 -42.762 1.00 79.94 79 ALA A O 1
ATOM 642 N N . ARG A 1 80 ? 25.341 -26.840 -43.388 1.00 78.62 80 ARG A N 1
ATOM 643 C CA . ARG A 1 80 ? 25.878 -27.003 -42.024 1.00 78.62 80 ARG A CA 1
ATOM 644 C C . ARG A 1 80 ? 25.557 -25.826 -41.106 1.00 78.62 80 ARG A C 1
ATOM 646 O O . ARG A 1 80 ? 25.174 -26.046 -39.959 1.00 78.62 80 ARG A O 1
ATOM 653 N N . ILE A 1 81 ? 25.692 -24.593 -41.596 1.00 73.19 81 ILE A N 1
ATOM 654 C CA . ILE A 1 81 ? 25.340 -23.390 -40.827 1.00 73.19 81 ILE A CA 1
ATOM 655 C C . ILE A 1 81 ? 23.852 -23.415 -40.453 1.00 73.19 81 ILE A C 1
ATOM 657 O O . ILE A 1 81 ? 23.516 -23.192 -39.293 1.00 73.19 81 ILE A O 1
ATOM 661 N N . SER A 1 82 ? 22.970 -23.770 -41.391 1.00 76.12 82 SER A N 1
ATOM 662 C CA . SER A 1 82 ? 21.528 -23.862 -41.126 1.00 76.12 82 SER A CA 1
ATOM 663 C C . SER A 1 82 ? 21.181 -24.922 -40.067 1.00 76.12 82 SER A C 1
ATOM 665 O O . SER A 1 82 ? 20.373 -24.670 -39.168 1.00 76.12 82 SER A O 1
ATOM 667 N N . ASP A 1 83 ? 21.843 -26.082 -40.099 1.00 78.50 83 ASP A N 1
ATOM 668 C CA . ASP A 1 83 ? 21.677 -27.123 -39.076 1.00 78.50 83 ASP A CA 1
ATOM 669 C C . ASP A 1 83 ? 22.169 -26.663 -37.692 1.00 78.50 83 ASP A C 1
ATOM 671 O O . ASP A 1 83 ? 21.555 -26.969 -36.662 1.00 78.50 83 ASP A O 1
ATOM 675 N N . LEU A 1 84 ? 23.269 -25.908 -37.639 1.00 74.62 84 LEU A N 1
ATOM 676 C CA . LEU A 1 84 ? 23.790 -25.333 -36.397 1.00 74.62 84 LEU A CA 1
ATOM 677 C C . LEU A 1 84 ? 22.850 -24.267 -35.824 1.00 74.62 84 LEU A C 1
ATOM 679 O O . LEU A 1 84 ? 22.608 -24.269 -34.617 1.00 74.62 84 LEU A O 1
ATOM 683 N N . GLU A 1 85 ? 22.265 -23.413 -36.665 1.00 73.94 85 GLU A N 1
ATOM 684 C CA . GLU A 1 85 ? 21.263 -22.420 -36.259 1.00 73.94 85 GLU A CA 1
ATOM 685 C C . GLU A 1 85 ? 20.009 -23.082 -35.666 1.00 73.94 85 GLU A C 1
ATOM 687 O O . GLU A 1 85 ? 19.518 -22.665 -34.613 1.00 73.94 85 GLU A O 1
ATOM 692 N N . SER A 1 86 ? 19.531 -24.169 -36.278 1.00 77.62 86 SER A N 1
ATOM 693 C CA . SER A 1 86 ? 18.411 -24.966 -35.760 1.00 77.62 86 SER A CA 1
ATOM 694 C C . SER A 1 86 ? 18.730 -25.593 -34.394 1.00 77.62 86 SER A C 1
ATOM 696 O O . SER A 1 86 ? 17.951 -25.487 -33.440 1.00 77.62 86 SER A O 1
ATOM 698 N N . ASN A 1 87 ? 19.921 -26.181 -34.246 1.00 76.19 87 ASN A N 1
ATOM 699 C CA . ASN A 1 87 ? 20.382 -26.741 -32.974 1.00 76.19 87 ASN A CA 1
ATOM 700 C C . ASN A 1 87 ? 20.549 -25.674 -31.884 1.00 76.19 87 ASN A C 1
ATOM 702 O O . ASN A 1 87 ? 20.197 -25.917 -30.723 1.00 76.19 87 ASN A O 1
ATOM 706 N N . LEU A 1 88 ? 21.047 -24.489 -32.247 1.00 75.06 88 LEU A N 1
ATOM 707 C CA . LEU A 1 88 ? 21.152 -23.352 -31.341 1.00 75.06 88 LEU A CA 1
ATOM 708 C C . LEU A 1 88 ? 19.762 -22.931 -30.860 1.00 75.06 88 LEU A C 1
ATOM 710 O O . LEU A 1 88 ? 19.559 -22.835 -29.654 1.00 75.06 88 LEU A O 1
ATOM 714 N N . ALA A 1 89 ? 18.781 -22.799 -31.759 1.00 74.31 89 ALA A N 1
ATOM 715 C CA . ALA A 1 89 ? 17.405 -22.450 -31.406 1.00 74.31 89 ALA A CA 1
ATOM 716 C C . ALA A 1 89 ? 16.758 -23.461 -30.438 1.00 74.31 89 ALA A C 1
ATOM 718 O O . ALA A 1 89 ? 16.122 -23.065 -29.455 1.00 74.31 89 ALA A O 1
ATOM 719 N N . ILE A 1 90 ? 16.966 -24.766 -30.656 1.00 79.06 90 ILE A N 1
ATOM 720 C CA . ILE A 1 90 ? 16.500 -25.827 -29.744 1.00 79.06 90 ILE A CA 1
ATOM 721 C C . ILE A 1 90 ? 17.164 -25.687 -28.366 1.00 79.06 90 ILE A C 1
ATOM 723 O O . ILE A 1 90 ? 16.494 -25.798 -27.334 1.00 79.06 90 ILE A O 1
ATOM 727 N N . SER A 1 91 ? 18.471 -25.423 -28.331 1.00 72.00 91 SER A N 1
ATOM 728 C CA . SER A 1 91 ? 19.209 -25.225 -27.082 1.00 72.00 91 SER A CA 1
ATOM 729 C C . SER A 1 91 ? 18.759 -23.962 -26.341 1.00 72.00 91 SER A C 1
ATOM 731 O O . SER A 1 91 ? 18.575 -23.995 -25.124 1.00 72.00 91 SER A O 1
ATOM 733 N N . THR A 1 92 ? 18.504 -22.864 -27.057 1.00 72.19 92 THR A N 1
ATOM 734 C CA . THR A 1 92 ? 17.958 -21.622 -26.494 1.00 72.19 92 THR A CA 1
ATOM 735 C C . THR A 1 92 ? 16.568 -21.850 -25.902 1.00 72.19 92 THR A C 1
ATOM 737 O O . THR A 1 92 ? 16.271 -21.355 -24.815 1.00 72.19 92 THR A O 1
ATOM 740 N N . HIS A 1 93 ? 15.718 -22.641 -26.563 1.00 78.94 93 HIS A N 1
ATOM 741 C CA . HIS A 1 93 ? 14.402 -22.992 -26.032 1.00 78.94 93 HIS A CA 1
ATOM 742 C C . HIS A 1 93 ? 14.499 -23.791 -24.723 1.00 78.94 93 HIS A C 1
ATOM 744 O O . HIS A 1 93 ? 13.851 -23.428 -23.740 1.00 78.94 93 HIS A O 1
ATOM 750 N N . LYS A 1 94 ? 15.357 -24.821 -24.676 1.00 75.94 94 LYS A N 1
ATOM 751 C CA . LYS A 1 94 ? 15.616 -25.606 -23.454 1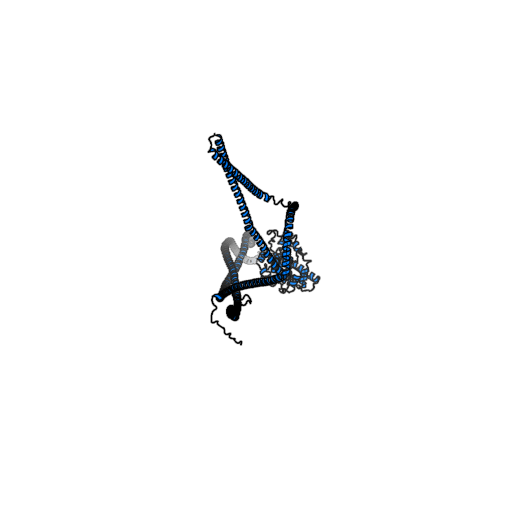.00 75.94 94 LYS A CA 1
ATOM 752 C C . LYS A 1 94 ? 16.164 -24.741 -22.321 1.00 75.94 94 LYS A C 1
ATOM 754 O O . LYS A 1 94 ? 15.692 -24.846 -21.191 1.00 75.94 94 LYS A O 1
ATOM 759 N N . HIS A 1 95 ? 17.098 -23.842 -22.629 1.00 73.19 95 HIS A N 1
ATOM 760 C CA . HIS A 1 95 ? 17.639 -22.895 -21.659 1.00 73.19 95 HIS A CA 1
ATOM 761 C C . HIS A 1 95 ? 16.539 -21.993 -21.085 1.00 73.19 95 HIS A C 1
ATOM 763 O O . HIS A 1 95 ? 16.417 -21.863 -19.870 1.00 73.19 95 HIS A O 1
ATOM 769 N N . ASN A 1 96 ? 15.667 -21.443 -21.934 1.00 74.38 96 ASN A N 1
ATOM 770 C CA . ASN A 1 96 ? 14.535 -20.624 -21.496 1.00 74.38 96 ASN A CA 1
ATOM 771 C C . ASN A 1 96 ? 13.539 -21.407 -20.622 1.00 74.38 96 ASN A C 1
ATOM 773 O O . ASN A 1 96 ? 13.004 -20.864 -19.652 1.00 74.38 96 ASN A O 1
ATOM 777 N N . GLU A 1 97 ? 13.293 -22.682 -20.928 1.00 78.75 97 GLU A N 1
ATOM 778 C CA . GLU A 1 97 ? 12.458 -23.562 -20.104 1.00 78.75 97 GLU A CA 1
ATOM 779 C C . GLU A 1 97 ? 13.093 -23.830 -18.728 1.00 78.75 97 GLU A C 1
ATOM 781 O O . GLU A 1 97 ? 12.419 -23.747 -17.698 1.00 78.75 97 GLU A O 1
ATOM 786 N N . MET A 1 98 ? 14.401 -24.094 -18.693 1.00 74.25 98 MET A N 1
ATOM 787 C CA . MET A 1 98 ? 15.173 -24.306 -17.466 1.00 74.25 98 MET A CA 1
ATOM 788 C C . MET A 1 98 ? 15.201 -23.041 -16.594 1.00 74.25 98 MET A C 1
ATOM 790 O O . MET A 1 98 ? 14.964 -23.117 -15.388 1.00 74.25 98 MET A O 1
ATOM 794 N N . THR A 1 99 ? 15.393 -21.869 -17.205 1.00 72.25 99 THR A N 1
ATOM 795 C CA . THR A 1 99 ? 15.345 -20.559 -16.538 1.00 72.25 99 THR A CA 1
ATOM 796 C C . THR A 1 99 ? 13.974 -20.296 -15.921 1.00 72.25 99 THR A C 1
ATOM 798 O O . THR A 1 99 ? 13.894 -19.864 -14.773 1.00 72.25 99 THR A O 1
ATOM 801 N N . ARG A 1 100 ? 12.876 -20.642 -16.609 1.00 79.94 100 ARG A N 1
ATOM 802 C CA . ARG A 1 100 ? 11.523 -20.568 -16.024 1.00 79.94 100 ARG A CA 1
ATOM 803 C C . ARG A 1 100 ? 11.348 -21.496 -14.821 1.00 79.94 100 ARG A C 1
ATOM 805 O O . ARG A 1 100 ? 10.749 -21.084 -13.831 1.00 79.94 100 ARG A O 1
ATOM 812 N N . LYS A 1 101 ? 11.871 -22.728 -14.876 1.00 78.81 101 LYS A N 1
ATOM 813 C CA . LYS A 1 101 ? 11.829 -23.669 -13.738 1.00 78.81 101 LYS A CA 1
ATOM 814 C C . LYS A 1 101 ? 12.637 -23.146 -12.546 1.00 78.81 101 LYS A C 1
ATOM 816 O O . LYS A 1 101 ? 12.162 -23.226 -11.417 1.00 78.81 101 LYS A O 1
ATOM 821 N N . LEU A 1 102 ? 13.816 -22.572 -12.792 1.00 73.19 102 LEU A N 1
ATOM 822 C CA . LEU A 1 102 ? 14.635 -21.916 -11.767 1.00 73.19 102 LEU A CA 1
ATOM 823 C C . LEU A 1 102 ? 13.914 -20.730 -11.133 1.00 73.19 102 LEU A C 1
ATOM 825 O O . LEU A 1 102 ? 13.912 -20.625 -9.909 1.00 73.19 102 LEU A O 1
ATOM 829 N N . GLN A 1 103 ? 13.267 -19.892 -11.945 1.00 77.44 103 GLN A N 1
ATOM 830 C CA . GLN A 1 103 ? 12.480 -18.764 -11.457 1.00 77.44 103 GLN A CA 1
ATOM 831 C C . GLN A 1 103 ? 11.328 -19.240 -10.565 1.00 77.44 103 GLN A C 1
ATOM 833 O O . GLN A 1 103 ? 11.177 -18.751 -9.455 1.00 77.44 103 GLN A O 1
ATOM 838 N N . LEU A 1 104 ? 10.585 -20.270 -10.983 1.00 79.81 104 LEU A N 1
ATOM 839 C CA . LEU A 1 104 ? 9.491 -20.831 -10.185 1.00 79.81 104 LEU A CA 1
ATOM 840 C C . LEU A 1 104 ? 9.969 -21.352 -8.818 1.00 79.81 104 LEU A C 1
ATOM 842 O O . LEU A 1 104 ? 9.337 -21.088 -7.797 1.00 79.81 104 LEU A O 1
ATOM 846 N N . VAL A 1 105 ? 11.085 -22.086 -8.787 1.00 75.25 105 VAL A N 1
ATOM 847 C CA . VAL A 1 105 ? 11.673 -22.598 -7.536 1.00 75.25 105 VAL A CA 1
ATOM 848 C C . VAL A 1 105 ? 12.214 -21.454 -6.672 1.00 75.25 105 VAL A C 1
ATOM 850 O O . VAL A 1 105 ? 12.106 -21.504 -5.447 1.00 75.25 105 VAL A O 1
ATOM 853 N N . HIS A 1 106 ? 12.777 -20.414 -7.291 1.00 74.56 106 HIS A N 1
ATOM 854 C CA . HIS A 1 106 ? 13.233 -19.212 -6.599 1.00 74.56 106 HIS A CA 1
ATOM 855 C C . HIS A 1 106 ? 12.068 -18.478 -5.927 1.00 74.56 106 HIS A C 1
ATOM 857 O O . HIS A 1 106 ? 12.136 -18.216 -4.729 1.00 74.56 106 HIS A O 1
ATOM 863 N N . ASP A 1 107 ? 10.977 -18.247 -6.655 1.00 77.25 107 ASP A N 1
ATOM 864 C CA . ASP A 1 107 ? 9.782 -17.576 -6.142 1.00 77.25 107 ASP A CA 1
ATOM 865 C C . ASP A 1 107 ? 9.150 -18.377 -4.982 1.00 77.25 107 ASP A C 1
ATOM 867 O O . ASP A 1 107 ? 8.751 -17.812 -3.961 1.00 77.25 107 ASP A O 1
ATOM 871 N N . GLN A 1 108 ? 9.106 -19.713 -5.086 1.00 78.00 108 GLN A N 1
ATOM 872 C CA . GLN A 1 108 ? 8.634 -20.598 -4.007 1.00 78.00 108 GLN A CA 1
ATOM 873 C C . GLN A 1 108 ? 9.522 -20.538 -2.754 1.00 78.00 108 GLN A C 1
ATOM 875 O O . GLN A 1 108 ? 9.022 -20.567 -1.621 1.00 78.00 108 GLN A O 1
ATOM 880 N N . LEU A 1 109 ? 10.841 -20.456 -2.942 1.00 75.44 109 LEU A N 1
ATOM 881 C CA . LEU A 1 109 ? 11.795 -20.312 -1.849 1.00 75.44 109 LEU A CA 1
ATOM 882 C C . LEU A 1 109 ? 11.642 -18.952 -1.162 1.00 75.44 109 LEU A C 1
ATOM 884 O O . LEU A 1 109 ? 11.594 -18.893 0.065 1.00 75.44 109 LEU A O 1
ATOM 888 N N . GLU A 1 110 ? 11.525 -17.876 -1.938 1.00 77.50 110 GLU A N 1
ATOM 889 C CA . GLU A 1 110 ? 11.354 -16.517 -1.426 1.00 77.50 110 GLU A CA 1
ATOM 890 C C . GLU A 1 110 ? 10.059 -16.387 -0.611 1.00 77.50 110 GLU A C 1
ATOM 892 O O . GLU A 1 110 ? 10.075 -15.875 0.510 1.00 77.50 110 GLU A O 1
ATOM 897 N N . GLN A 1 111 ? 8.951 -16.950 -1.102 1.00 80.06 111 GLN A N 1
ATOM 898 C CA . GLN A 1 111 ? 7.695 -17.027 -0.348 1.00 80.06 111 GLN A CA 1
ATOM 899 C C . GLN A 1 111 ? 7.858 -17.783 0.978 1.00 80.06 111 GLN A C 1
ATOM 901 O O . GLN A 1 111 ? 7.362 -17.332 2.012 1.00 80.06 111 GLN A O 1
ATOM 906 N N . SER A 1 112 ? 8.580 -18.906 0.971 1.00 73.38 112 SER A N 1
ATOM 907 C CA . SER A 1 112 ? 8.812 -19.716 2.174 1.00 73.38 112 SER A CA 1
ATOM 908 C C . SER A 1 112 ? 9.713 -19.006 3.196 1.00 73.38 112 SER A C 1
ATOM 910 O O . SER A 1 112 ? 9.460 -19.090 4.399 1.00 73.38 112 SER A O 1
ATOM 912 N N . ILE A 1 113 ? 10.731 -18.267 2.739 1.00 73.75 113 ILE A N 1
ATOM 913 C CA . ILE A 1 113 ? 11.615 -17.449 3.588 1.00 73.75 113 ILE A CA 1
ATOM 914 C C . ILE A 1 113 ? 10.838 -16.289 4.218 1.00 73.75 113 ILE A C 1
ATOM 916 O O . ILE A 1 113 ? 10.927 -16.081 5.429 1.00 73.75 113 ILE A O 1
ATOM 920 N N . ASN A 1 114 ? 10.025 -15.583 3.429 1.00 77.00 114 ASN A N 1
ATOM 921 C CA . ASN A 1 114 ? 9.198 -14.483 3.922 1.00 77.00 114 ASN A CA 1
ATOM 922 C C . ASN A 1 114 ? 8.192 -14.972 4.977 1.00 77.00 114 ASN A C 1
ATOM 924 O O . ASN A 1 114 ? 8.097 -14.387 6.057 1.00 77.00 114 ASN A O 1
ATOM 928 N N . ALA A 1 115 ? 7.522 -16.103 4.729 1.00 71.56 115 ALA A N 1
ATOM 929 C CA . ALA A 1 115 ? 6.634 -16.736 5.706 1.00 71.56 115 ALA A CA 1
ATOM 930 C C . ALA A 1 115 ? 7.374 -17.132 7.001 1.00 71.56 115 ALA A C 1
ATOM 932 O O . ALA A 1 115 ? 6.855 -16.948 8.106 1.00 71.56 115 ALA A O 1
ATOM 933 N N . HIS A 1 116 ? 8.612 -17.628 6.898 1.00 72.31 116 HIS A N 1
ATOM 934 C CA . HIS A 1 116 ? 9.459 -17.932 8.055 1.00 72.31 116 HIS A CA 1
ATOM 935 C C . HIS A 1 116 ? 9.872 -16.669 8.846 1.00 72.31 116 HIS A C 1
ATOM 937 O O . HIS A 1 116 ? 9.915 -16.676 10.077 1.00 72.31 116 HIS A O 1
ATOM 943 N N . GLN A 1 117 ? 10.127 -15.545 8.174 1.00 73.88 117 GLN A N 1
ATOM 944 C CA . GLN A 1 117 ? 10.414 -14.267 8.836 1.00 73.88 117 GLN A CA 1
ATOM 945 C C . GLN A 1 117 ? 9.187 -13.668 9.529 1.00 73.88 117 GLN A C 1
ATOM 947 O O . GLN A 1 117 ? 9.297 -13.174 10.654 1.00 73.88 117 GLN A O 1
ATOM 952 N N . GLU A 1 118 ? 8.013 -13.728 8.902 1.00 75.62 118 GLU A N 1
ATOM 953 C CA . GLU A 1 118 ? 6.758 -13.255 9.497 1.00 75.62 118 GLU A CA 1
ATOM 954 C C . GLU A 1 118 ? 6.388 -14.048 10.748 1.00 75.62 118 GLU A C 1
ATOM 956 O O . GLU A 1 118 ? 6.037 -13.474 11.788 1.00 75.62 118 GLU A O 1
ATOM 961 N N . THR A 1 119 ? 6.527 -15.371 10.672 1.00 70.94 119 THR A N 1
ATOM 962 C CA . THR A 1 119 ? 6.340 -16.253 11.820 1.00 70.94 119 THR A CA 1
ATOM 963 C C . THR A 1 119 ? 7.344 -15.886 12.921 1.00 70.94 119 THR A C 1
ATOM 965 O O . THR A 1 119 ? 6.924 -15.580 14.040 1.00 70.94 119 THR A O 1
ATOM 968 N N . LYS A 1 120 ? 8.651 -15.803 12.635 1.00 73.62 120 LYS A N 1
ATOM 969 C CA . LYS A 1 120 ? 9.691 -15.443 13.623 1.00 73.62 120 LYS A CA 1
ATOM 970 C C . LYS A 1 120 ? 9.450 -14.086 14.305 1.00 73.62 120 LYS A C 1
ATOM 972 O O . LYS A 1 120 ? 9.625 -13.948 15.518 1.00 73.62 120 LYS A O 1
ATOM 977 N N . ASN A 1 121 ? 9.002 -13.085 13.550 1.00 74.56 121 ASN A N 1
ATOM 978 C CA . ASN A 1 121 ? 8.641 -11.767 14.082 1.00 74.56 121 ASN A CA 1
ATOM 979 C C . ASN A 1 121 ? 7.403 -11.820 14.987 1.00 74.56 121 ASN A C 1
ATOM 981 O O . ASN A 1 121 ? 7.293 -11.055 15.945 1.00 74.56 121 ASN A O 1
ATOM 985 N N . SER A 1 122 ? 6.469 -12.722 14.697 1.00 69.19 122 SER A N 1
ATOM 986 C CA . SER A 1 122 ? 5.288 -12.943 15.529 1.00 69.19 122 SER A CA 1
ATOM 987 C C . SER A 1 122 ? 5.675 -13.641 16.835 1.00 69.19 122 SER A C 1
ATOM 989 O O . SER A 1 122 ? 5.247 -13.214 17.907 1.00 69.19 122 SER A O 1
ATOM 991 N N . PHE A 1 123 ? 6.577 -14.625 16.783 1.00 72.44 123 PHE A N 1
ATOM 992 C CA . PHE A 1 123 ? 7.126 -15.288 17.969 1.00 72.44 123 PHE A CA 1
ATOM 993 C C . PHE A 1 123 ? 7.853 -14.332 18.917 1.00 72.44 123 PHE A C 1
ATOM 995 O O . PHE A 1 123 ? 7.660 -14.415 20.128 1.00 72.44 123 PHE A O 1
ATOM 1002 N N . SER A 1 124 ? 8.636 -13.375 18.405 1.00 70.38 124 SER A N 1
ATOM 1003 C CA . SER A 1 124 ? 9.309 -12.389 19.269 1.00 70.38 124 SER A CA 1
ATOM 1004 C C . SER A 1 124 ? 8.308 -11.511 20.041 1.00 70.38 124 SER A C 1
ATOM 1006 O O . SER A 1 124 ? 8.523 -11.198 21.217 1.00 70.38 124 SER A O 1
ATOM 1008 N N . LYS A 1 125 ? 7.165 -11.180 19.423 1.00 76.88 125 LYS A N 1
ATOM 1009 C CA . LYS A 1 125 ? 6.052 -10.469 20.072 1.00 76.88 125 LYS A CA 1
ATOM 1010 C C . LYS A 1 125 ? 5.345 -11.333 21.115 1.00 76.88 125 LYS A C 1
ATOM 1012 O O . LYS A 1 125 ? 5.044 -10.842 22.200 1.00 76.88 125 LYS A O 1
ATOM 1017 N N . TYR A 1 126 ? 5.104 -12.612 20.827 1.00 70.38 126 TYR A N 1
ATOM 1018 C CA . TYR A 1 126 ? 4.513 -13.529 21.806 1.00 70.38 126 TYR A CA 1
ATOM 1019 C C . TYR A 1 126 ? 5.446 -13.771 22.994 1.00 70.38 126 TYR A C 1
ATOM 1021 O O . TYR A 1 126 ? 5.005 -13.706 24.135 1.00 70.38 126 TYR A O 1
ATOM 1029 N N . SER A 1 127 ? 6.742 -13.959 22.745 1.00 68.88 127 SER A N 1
ATOM 1030 C CA . SER A 1 127 ? 7.764 -14.153 23.778 1.00 68.88 127 SER A CA 1
ATOM 1031 C C . SER A 1 127 ? 7.879 -12.943 24.715 1.00 68.88 127 SER A C 1
ATOM 1033 O O . SER A 1 127 ? 7.918 -13.098 25.938 1.00 68.88 127 SER A O 1
ATOM 1035 N N . SER A 1 128 ? 7.843 -11.720 24.173 1.00 74.44 128 SER A N 1
ATOM 1036 C CA . SER A 1 128 ? 7.845 -10.503 24.994 1.00 74.44 128 SER A CA 1
ATOM 1037 C C . SER A 1 128 ? 6.561 -10.348 25.814 1.00 74.44 128 SER A C 1
ATOM 1039 O O . SER A 1 128 ? 6.637 -10.005 26.996 1.00 74.44 128 SER A O 1
ATOM 1041 N N . LYS A 1 129 ? 5.396 -10.683 25.242 1.00 78.69 129 LYS A N 1
ATOM 1042 C CA . LYS A 1 129 ? 4.114 -10.695 25.962 1.00 78.69 129 LYS A CA 1
ATOM 1043 C C . LYS A 1 129 ? 4.100 -11.733 27.087 1.00 78.69 129 LYS A C 1
ATOM 1045 O O . LYS A 1 129 ? 3.750 -11.396 28.210 1.00 78.69 129 LYS A O 1
ATOM 1050 N N . LEU A 1 130 ? 4.583 -12.947 26.825 1.00 73.06 130 LEU A N 1
ATOM 1051 C CA . LEU A 1 130 ? 4.688 -14.032 27.806 1.00 73.06 130 LEU A CA 1
ATOM 1052 C C . LEU A 1 130 ? 5.615 -13.640 28.972 1.00 73.06 130 LEU A C 1
ATOM 1054 O O . LEU A 1 130 ? 5.309 -13.920 30.131 1.00 73.06 130 LEU A O 1
ATOM 1058 N N . ARG A 1 131 ? 6.705 -12.907 28.694 1.00 76.38 131 ARG A N 1
ATOM 1059 C CA . ARG A 1 131 ? 7.583 -12.330 29.727 1.00 76.38 131 ARG A CA 1
ATOM 1060 C C . ARG A 1 131 ? 6.869 -11.281 30.585 1.00 76.38 131 ARG A C 1
ATOM 1062 O O . ARG A 1 131 ? 7.011 -11.301 31.804 1.00 76.38 131 ARG A O 1
ATOM 1069 N N . LEU A 1 132 ? 6.107 -10.377 29.968 1.00 79.38 132 LEU A N 1
ATOM 1070 C CA . LEU A 1 132 ? 5.351 -9.339 30.679 1.00 79.38 132 LEU A CA 1
ATOM 1071 C C . LEU A 1 132 ? 4.260 -9.944 31.570 1.00 79.38 132 LEU A C 1
ATOM 1073 O O . LEU A 1 132 ? 4.194 -9.605 32.749 1.00 79.38 132 LEU A O 1
ATOM 1077 N N . THR A 1 133 ? 3.478 -10.889 31.044 1.00 71.88 133 THR A N 1
ATOM 1078 C CA . THR A 1 133 ? 2.440 -11.607 31.798 1.00 71.88 133 THR A CA 1
ATOM 1079 C C . THR A 1 133 ? 3.043 -12.362 32.984 1.00 71.88 133 THR A C 1
ATOM 1081 O O . THR A 1 133 ? 2.524 -12.281 34.094 1.00 71.88 133 THR A O 1
ATOM 1084 N N . ARG A 1 134 ? 4.198 -13.021 32.803 1.00 76.69 134 ARG A N 1
ATOM 1085 C CA . ARG A 1 134 ? 4.925 -13.687 33.898 1.00 76.69 134 ARG A CA 1
ATOM 1086 C C . ARG A 1 134 ? 5.310 -12.713 35.015 1.00 76.69 134 ARG A C 1
ATOM 1088 O O . ARG A 1 134 ? 5.135 -13.033 36.189 1.00 76.69 134 ARG A O 1
ATOM 1095 N N . ASN A 1 135 ? 5.818 -11.536 34.653 1.00 78.19 135 ASN A N 1
ATOM 1096 C CA . ASN A 1 135 ? 6.202 -10.514 35.624 1.00 78.19 135 ASN A CA 1
ATOM 1097 C C . ASN A 1 135 ? 4.977 -9.960 36.367 1.00 78.19 135 ASN A C 1
ATOM 1099 O O . ASN A 1 135 ? 5.026 -9.812 37.582 1.00 78.19 135 ASN A O 1
ATOM 1103 N N . GLN A 1 136 ? 3.862 -9.725 35.670 1.00 78.06 136 GLN A N 1
ATOM 1104 C CA . GLN A 1 136 ? 2.606 -9.282 36.287 1.00 78.06 136 GLN A CA 1
ATOM 1105 C C . GLN A 1 136 ? 2.058 -10.311 37.286 1.00 78.06 136 GLN A C 1
ATOM 1107 O O . GLN A 1 136 ? 1.696 -9.945 38.401 1.00 78.06 136 GLN A O 1
ATOM 1112 N N . ILE A 1 137 ? 2.074 -11.600 36.930 1.00 72.62 137 ILE A N 1
ATOM 1113 C CA . ILE A 1 137 ? 1.689 -12.703 37.827 1.00 72.62 137 ILE A CA 1
ATOM 1114 C C . ILE A 1 137 ? 2.572 -12.725 39.086 1.00 72.62 137 ILE A C 1
ATOM 1116 O O . ILE A 1 137 ? 2.072 -12.957 40.188 1.00 72.62 137 ILE A O 1
ATOM 1120 N N . GLN A 1 138 ? 3.878 -12.468 38.953 1.00 78.81 138 GLN A N 1
ATOM 1121 C CA . GLN A 1 138 ? 4.790 -12.388 40.100 1.00 78.81 138 GLN A CA 1
ATOM 1122 C C . GLN A 1 138 ? 4.512 -11.179 41.001 1.00 78.81 138 GLN A C 1
ATOM 1124 O O . GLN A 1 138 ? 4.569 -11.324 42.221 1.00 78.81 138 GLN A O 1
ATOM 1129 N N . THR A 1 139 ? 4.202 -10.013 40.430 1.00 78.81 139 THR A N 1
ATOM 1130 C CA . THR A 1 139 ? 3.846 -8.813 41.202 1.00 78.81 139 THR A CA 1
ATOM 1131 C C . THR A 1 139 ? 2.556 -9.030 41.989 1.00 78.81 139 THR A C 1
ATOM 1133 O O . THR A 1 139 ? 2.552 -8.843 43.202 1.00 78.81 139 THR A O 1
ATOM 1136 N N . ILE A 1 140 ? 1.509 -9.546 41.338 1.00 74.62 140 ILE A N 1
ATOM 1137 C CA . ILE A 1 140 ? 0.216 -9.822 41.982 1.00 74.62 140 ILE A CA 1
ATOM 1138 C C . ILE A 1 140 ? 0.362 -10.862 43.103 1.00 74.62 140 ILE A C 1
ATOM 1140 O O . ILE A 1 140 ? -0.246 -10.721 44.161 1.00 74.62 140 ILE A O 1
ATOM 1144 N N . ARG A 1 141 ? 1.214 -11.886 42.931 1.00 75.62 141 ARG A N 1
ATOM 1145 C CA . ARG A 1 141 ? 1.516 -12.846 44.013 1.00 75.62 141 ARG A CA 1
ATOM 1146 C C . ARG A 1 141 ? 2.143 -12.187 45.238 1.00 75.62 141 ARG A C 1
ATOM 1148 O O . ARG A 1 141 ? 1.827 -12.587 46.355 1.00 75.62 141 ARG A O 1
ATOM 1155 N N . LYS A 1 142 ? 3.039 -11.216 45.042 1.00 78.38 142 LYS A N 1
ATOM 1156 C CA . LYS A 1 142 ? 3.655 -10.477 46.154 1.00 78.38 142 LYS A CA 1
ATOM 1157 C C . LYS A 1 142 ? 2.634 -9.594 46.866 1.00 78.38 142 LYS A C 1
ATOM 1159 O O . LYS A 1 142 ? 2.592 -9.609 48.088 1.00 78.38 142 LYS A O 1
ATOM 1164 N N . GLU A 1 143 ? 1.794 -8.885 46.117 1.00 77.12 143 GLU A N 1
ATOM 1165 C CA . GLU A 1 143 ? 0.719 -8.053 46.678 1.00 77.12 143 GLU A CA 1
ATOM 1166 C C . GLU A 1 143 ? -0.282 -8.891 47.489 1.00 77.12 143 GLU A C 1
ATOM 1168 O O . GLU A 1 143 ? -0.618 -8.528 48.614 1.00 77.12 143 GLU A O 1
ATOM 1173 N N . TYR A 1 144 ? -0.679 -10.059 46.973 1.00 69.25 144 TYR A N 1
ATOM 1174 C CA . TYR A 1 144 ? -1.561 -10.994 47.678 1.00 69.25 144 TYR A CA 1
ATOM 1175 C C . TYR A 1 144 ? -0.948 -11.510 48.991 1.00 69.25 144 TYR A C 1
ATOM 1177 O O . TYR A 1 144 ? -1.638 -11.563 50.005 1.00 69.25 144 TYR A O 1
ATOM 1185 N N . SER A 1 145 ? 0.348 -11.847 48.998 1.00 73.88 145 SER A N 1
ATOM 1186 C CA . SER A 1 145 ? 1.066 -12.282 50.208 1.00 73.88 145 SER A CA 1
ATOM 1187 C C . SER A 1 145 ? 1.089 -11.199 51.288 1.00 73.88 145 SER A C 1
ATOM 1189 O O . SER A 1 145 ? 0.810 -11.497 52.444 1.00 73.88 145 SER A O 1
ATOM 1191 N N . ILE A 1 146 ? 1.377 -9.948 50.917 1.00 77.56 146 ILE A N 1
ATOM 1192 C CA . ILE A 1 146 ? 1.442 -8.824 51.866 1.00 77.56 146 ILE A CA 1
ATOM 1193 C C . ILE A 1 146 ? 0.065 -8.554 52.486 1.00 77.56 146 ILE A C 1
ATOM 1195 O O . ILE A 1 146 ? -0.042 -8.345 53.694 1.00 77.56 146 ILE A O 1
ATOM 1199 N N . LEU A 1 147 ? -0.994 -8.589 51.671 1.00 67.88 147 LEU A N 1
ATOM 1200 C CA . LEU A 1 147 ? -2.367 -8.426 52.150 1.00 67.88 147 LEU A CA 1
ATOM 1201 C C . LEU A 1 147 ? -2.773 -9.571 53.087 1.00 67.88 147 LEU A C 1
ATOM 1203 O O . LEU A 1 147 ? -3.352 -9.322 54.141 1.00 67.88 147 LEU A O 1
ATOM 1207 N N . GLN A 1 148 ? -2.436 -10.815 52.745 1.00 69.88 148 GLN A N 1
ATOM 1208 C CA . GLN A 1 148 ? -2.761 -11.980 53.568 1.00 69.88 148 GLN A CA 1
ATOM 1209 C C . GLN A 1 148 ? -2.106 -11.916 54.960 1.00 69.88 148 GLN A C 1
ATOM 1211 O O . GLN A 1 148 ? -2.768 -12.216 55.958 1.00 69.88 148 GLN A O 1
ATOM 1216 N N . ASP A 1 149 ? -0.848 -11.476 55.039 1.00 72.06 149 ASP A N 1
ATOM 1217 C CA . ASP A 1 149 ? -0.128 -11.328 56.308 1.00 72.06 149 ASP A CA 1
ATOM 1218 C C . ASP A 1 149 ? -0.727 -10.209 57.176 1.00 72.06 149 ASP A C 1
ATOM 1220 O O . ASP A 1 149 ? -0.945 -10.412 58.374 1.00 72.06 149 ASP A O 1
ATOM 1224 N N . PHE A 1 150 ? -1.077 -9.065 56.574 1.00 68.25 150 PHE A N 1
ATOM 1225 C CA . PHE A 1 150 ? -1.703 -7.929 57.262 1.00 68.25 150 PHE A CA 1
ATOM 1226 C C . PHE A 1 150 ? -3.022 -8.319 57.955 1.00 68.25 150 PHE A C 1
ATOM 1228 O O . PHE A 1 150 ? -3.185 -8.100 59.156 1.00 68.25 150 PHE A O 1
ATOM 1235 N N . TYR A 1 151 ? -3.931 -8.993 57.239 1.00 61.25 151 TYR A N 1
ATOM 1236 C CA . TYR A 1 151 ? -5.229 -9.395 57.800 1.00 61.25 151 TYR A CA 1
ATOM 1237 C C . TYR A 1 151 ? -5.123 -10.482 58.876 1.00 61.25 151 TYR A C 1
ATOM 1239 O O . TYR A 1 151 ? -5.941 -10.511 59.799 1.00 61.25 151 TYR A O 1
ATOM 1247 N N . SER A 1 152 ? -4.124 -11.369 58.795 1.00 65.88 152 SER A N 1
ATOM 1248 C CA . SER A 1 152 ? -3.916 -12.400 59.821 1.00 65.88 152 SER A CA 1
ATOM 1249 C C . SER A 1 152 ? -3.608 -11.791 61.194 1.00 65.88 152 SER A C 1
ATOM 1251 O O . SER A 1 152 ? -4.114 -12.269 62.212 1.00 65.88 152 SER A O 1
ATOM 1253 N N . ASN A 1 153 ? -2.855 -10.689 61.203 1.00 67.69 153 ASN A N 1
ATOM 1254 C CA . ASN A 1 153 ? -2.388 -10.019 62.409 1.00 67.69 153 ASN A CA 1
ATOM 1255 C C . ASN A 1 153 ? -3.513 -9.202 63.073 1.00 67.69 153 ASN A C 1
ATOM 1257 O O . ASN A 1 153 ? -3.718 -9.278 64.286 1.00 67.69 153 ASN A O 1
ATOM 1261 N N . ASP A 1 154 ? -4.316 -8.493 62.273 1.00 64.44 154 ASP A N 1
ATOM 1262 C CA . ASP A 1 154 ? -5.449 -7.707 62.776 1.00 64.44 154 ASP A CA 1
ATOM 1263 C C . ASP A 1 154 ? -6.552 -8.589 63.379 1.00 64.44 154 ASP A C 1
ATOM 1265 O O . ASP A 1 154 ? -7.071 -8.290 64.457 1.00 64.44 154 ASP A O 1
ATOM 1269 N N . ILE A 1 155 ? -6.867 -9.732 62.758 1.00 61.78 155 ILE A N 1
ATOM 1270 C CA . ILE A 1 155 ? -7.852 -10.686 63.299 1.00 61.78 155 ILE A CA 1
ATOM 1271 C C . ILE A 1 155 ? -7.405 -11.236 64.664 1.00 61.78 155 ILE A C 1
ATOM 1273 O O . ILE A 1 155 ? -8.239 -11.473 65.546 1.00 61.78 155 ILE A O 1
ATOM 1277 N N . GLN A 1 156 ? -6.099 -11.434 64.860 1.00 64.56 156 GLN A N 1
ATOM 1278 C CA . GLN A 1 156 ? -5.541 -11.935 66.115 1.00 64.56 156 GLN A CA 1
ATOM 1279 C C . GLN A 1 156 ? -5.654 -10.898 67.244 1.00 64.56 156 GLN A C 1
ATOM 1281 O O . GLN A 1 156 ? -6.067 -11.245 68.354 1.00 64.56 156 GLN A O 1
ATOM 1286 N N . ASN A 1 157 ? -5.392 -9.625 66.940 1.00 68.06 157 ASN A N 1
ATOM 1287 C CA . ASN A 1 157 ? -5.538 -8.513 67.883 1.00 68.06 157 ASN A CA 1
ATOM 1288 C C . ASN A 1 157 ? -6.996 -8.316 68.329 1.00 68.06 157 ASN A C 1
ATOM 1290 O O . ASN A 1 157 ? -7.267 -8.172 69.524 1.00 68.06 157 ASN A O 1
ATOM 1294 N N . TRP A 1 158 ? -7.953 -8.396 67.400 1.00 57.62 158 TRP A N 1
ATOM 1295 C CA . TRP A 1 158 ? -9.381 -8.273 67.715 1.00 57.62 158 TRP A CA 1
ATOM 1296 C C . TRP A 1 158 ? -9.906 -9.406 68.599 1.00 57.62 158 TRP A C 1
ATOM 1298 O O . TRP A 1 158 ? -10.695 -9.163 69.515 1.00 57.62 158 TRP A O 1
ATOM 1308 N N . LYS A 1 159 ? -9.428 -10.639 68.388 1.00 65.56 159 LYS A N 1
ATOM 1309 C CA . LYS A 1 159 ? -9.747 -11.775 69.268 1.00 65.56 159 LYS A CA 1
ATOM 1310 C C . LYS A 1 159 ? -9.311 -11.520 70.710 1.00 65.56 159 LYS A C 1
ATOM 1312 O O . LYS A 1 159 ? -10.078 -11.789 71.631 1.00 65.56 159 LYS A O 1
ATOM 1317 N N . MET A 1 160 ? -8.109 -10.976 70.895 1.00 66.69 160 MET A N 1
ATOM 1318 C CA . MET A 1 160 ? -7.564 -10.663 72.217 1.00 66.69 160 MET A CA 1
ATOM 1319 C C . MET A 1 160 ? -8.353 -9.535 72.906 1.00 66.69 160 MET A C 1
ATOM 1321 O O . MET A 1 160 ? -8.617 -9.592 74.111 1.00 66.69 160 MET A O 1
ATOM 1325 N N . TYR A 1 161 ? -8.800 -8.539 72.136 1.00 65.00 161 TYR A N 1
ATOM 1326 C CA . TYR A 1 161 ? -9.602 -7.428 72.650 1.00 65.00 161 TYR A CA 1
ATOM 1327 C C . TYR A 1 161 ? -11.006 -7.875 73.093 1.00 65.00 161 TYR A C 1
ATOM 1329 O O . TYR A 1 161 ? -11.430 -7.564 74.206 1.00 65.00 161 TYR A O 1
ATOM 1337 N N . LEU A 1 162 ? -11.695 -8.687 72.280 1.00 62.00 162 LEU A N 1
ATOM 1338 C CA . LEU A 1 162 ? -13.019 -9.237 72.609 1.00 62.00 162 LEU A CA 1
ATOM 1339 C C . LEU A 1 162 ? -12.994 -10.120 73.864 1.00 62.00 162 LEU A C 1
ATOM 1341 O O . LEU A 1 162 ? -13.872 -9.992 74.716 1.00 62.00 162 LEU A O 1
ATOM 1345 N N . GLN A 1 163 ? -11.954 -10.943 74.027 1.00 70.12 163 GLN A N 1
ATOM 1346 C CA . GLN A 1 163 ? -11.753 -11.736 75.246 1.00 70.12 163 GLN A CA 1
ATOM 1347 C C . GLN A 1 163 ? -11.629 -10.860 76.500 1.00 70.12 163 GLN A C 1
ATOM 1349 O O . GLN A 1 163 ? -12.146 -11.201 77.562 1.00 70.12 163 GLN A O 1
ATOM 1354 N N . THR A 1 164 ? -10.968 -9.708 76.384 1.00 71.12 164 THR A N 1
ATOM 1355 C CA . THR A 1 164 ? -10.788 -8.777 77.507 1.00 71.12 164 THR A CA 1
ATOM 1356 C C . THR A 1 164 ? -12.112 -8.119 77.914 1.00 71.12 164 THR A C 1
ATOM 1358 O O . THR A 1 164 ? -12.400 -7.971 79.106 1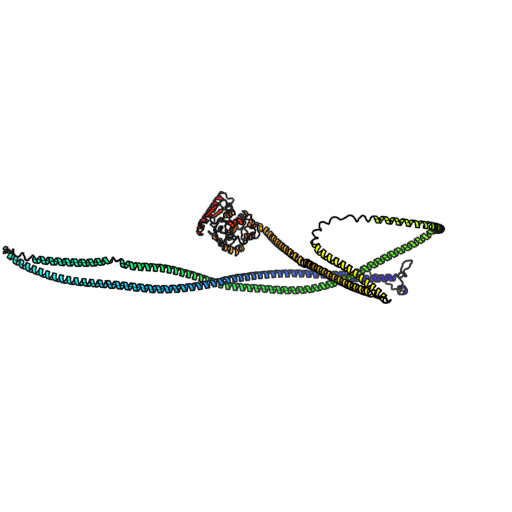.00 71.12 164 THR A O 1
ATOM 1361 N N . VAL A 1 165 ? -12.952 -7.770 76.934 1.00 67.56 165 VAL A N 1
ATOM 1362 C CA . VAL A 1 165 ? -14.289 -7.202 77.173 1.00 67.56 165 VAL A CA 1
ATOM 1363 C C . VAL A 1 165 ? -15.210 -8.222 77.850 1.00 67.56 165 VAL A C 1
ATOM 1365 O O . VAL A 1 165 ? -15.872 -7.891 78.834 1.00 67.56 165 VAL A O 1
ATOM 1368 N N . GLU A 1 166 ? -15.206 -9.474 77.387 1.00 67.00 166 GLU A N 1
ATOM 1369 C CA . GLU A 1 166 ? -16.022 -10.557 77.951 1.00 67.00 166 GLU A CA 1
ATOM 1370 C C . GLU A 1 166 ? -15.694 -10.821 79.430 1.00 67.00 166 GLU A C 1
ATOM 1372 O O . GLU A 1 166 ? -16.592 -10.870 80.275 1.00 67.00 166 GLU A O 1
ATOM 1377 N N . ILE A 1 167 ? -14.402 -10.888 79.770 1.00 72.12 167 ILE A N 1
ATOM 1378 C CA . ILE A 1 167 ? -13.935 -11.075 81.153 1.00 72.12 167 ILE A CA 1
ATOM 1379 C C . ILE A 1 167 ? -14.378 -9.913 82.056 1.00 72.12 167 ILE A C 1
ATOM 1381 O O . ILE A 1 167 ? -14.694 -10.115 83.231 1.00 72.12 167 ILE A O 1
ATOM 1385 N N . THR A 1 168 ? -14.398 -8.689 81.530 1.00 69.19 168 THR A N 1
ATOM 1386 C CA . THR A 1 168 ? -14.773 -7.496 82.303 1.00 69.19 168 THR A CA 1
ATOM 1387 C C . THR A 1 168 ? -16.276 -7.478 82.596 1.00 69.19 168 THR A C 1
ATOM 1389 O O . THR A 1 168 ? -16.675 -7.259 83.740 1.00 69.19 168 THR A O 1
ATOM 1392 N N . LEU A 1 169 ? -17.106 -7.815 81.603 1.00 65.50 169 LEU A N 1
ATOM 1393 C CA . LEU A 1 169 ? -18.562 -7.914 81.760 1.00 65.50 169 LEU A CA 1
ATOM 1394 C C . LEU A 1 169 ? -18.976 -9.004 82.759 1.00 65.50 169 LEU A C 1
ATOM 1396 O O . LEU A 1 169 ? -19.866 -8.776 83.582 1.00 65.50 169 LEU A O 1
ATOM 1400 N N . GLN A 1 170 ? -18.309 -10.164 82.733 1.00 67.38 170 GLN A N 1
ATOM 1401 C CA . GLN A 1 170 ? -18.560 -11.255 83.686 1.00 67.38 170 GLN A CA 1
ATOM 1402 C C . GLN A 1 170 ? -18.230 -10.860 85.133 1.00 67.38 170 GLN A C 1
ATOM 1404 O O . GLN A 1 170 ? -18.950 -11.225 86.063 1.00 67.38 170 GLN A O 1
ATOM 1409 N N . LYS A 1 171 ? -17.161 -10.082 85.346 1.00 70.62 171 LYS A N 1
ATOM 1410 C CA . LYS A 1 171 ? -16.790 -9.606 86.688 1.00 70.62 171 LYS A CA 1
ATOM 1411 C C . LYS A 1 171 ? -17.829 -8.652 87.270 1.00 70.62 171 LYS A C 1
ATOM 1413 O O . LYS A 1 171 ? -18.191 -8.800 88.436 1.00 70.62 171 LYS A O 1
ATOM 1418 N N . GLU A 1 172 ? -18.329 -7.704 86.480 1.00 69.62 172 GLU A N 1
ATOM 1419 C CA . GLU A 1 172 ? -19.328 -6.744 86.967 1.00 69.62 172 GLU A CA 1
ATOM 1420 C C . GLU A 1 172 ? -20.671 -7.407 87.292 1.00 69.62 172 GLU A C 1
ATOM 1422 O O . GLU A 1 172 ? -21.257 -7.143 88.344 1.00 69.62 172 GLU A O 1
ATOM 1427 N N . THR A 1 173 ? -21.129 -8.336 86.449 1.00 64.00 173 THR A N 1
ATOM 1428 C CA . THR A 1 173 ? -22.369 -9.088 86.706 1.00 64.00 173 THR A CA 1
ATOM 1429 C C . THR A 1 173 ? -22.278 -9.931 87.979 1.00 64.00 173 THR A C 1
ATOM 1431 O O . THR A 1 173 ? -23.223 -9.944 88.772 1.00 64.00 173 THR A O 1
ATOM 1434 N N . GLN A 1 174 ? -21.129 -10.562 88.242 1.00 68.81 174 GLN A N 1
ATOM 1435 C CA . GLN A 1 174 ? -20.921 -11.348 89.460 1.00 68.81 174 GLN A CA 1
ATOM 1436 C C . GLN A 1 174 ? -20.984 -10.490 90.738 1.00 68.81 174 GLN A C 1
ATOM 1438 O O . GLN A 1 174 ? -21.549 -10.915 91.749 1.00 68.81 174 GLN A O 1
ATOM 1443 N N . ILE A 1 175 ? -20.435 -9.270 90.704 1.00 72.81 175 ILE A N 1
ATOM 1444 C CA . ILE A 1 175 ? -20.462 -8.335 91.842 1.00 72.81 175 ILE A CA 1
ATOM 1445 C C . ILE A 1 175 ? -21.901 -7.919 92.169 1.00 72.81 175 ILE A C 1
ATOM 1447 O O . ILE A 1 175 ? -22.294 -7.903 93.339 1.00 72.81 175 ILE A O 1
ATOM 1451 N N . ILE A 1 176 ? -22.695 -7.617 91.140 1.00 68.62 176 ILE A N 1
ATOM 1452 C CA . ILE A 1 176 ? -24.094 -7.206 91.294 1.00 68.62 176 ILE A CA 1
ATOM 1453 C C . ILE A 1 176 ? -24.927 -8.347 91.891 1.00 68.62 176 ILE A C 1
ATOM 1455 O O . ILE A 1 176 ? -25.635 -8.132 92.877 1.00 68.62 176 ILE A O 1
ATOM 1459 N N . MET A 1 177 ? -24.797 -9.566 91.359 1.00 62.84 177 MET A N 1
ATOM 1460 C CA . MET A 1 177 ? -25.539 -10.735 91.846 1.00 62.84 177 MET A CA 1
ATOM 1461 C C . MET A 1 177 ? -25.248 -11.033 93.322 1.00 62.84 177 MET A C 1
ATOM 1463 O O . MET A 1 177 ? -26.173 -11.196 94.116 1.00 62.84 177 MET A O 1
ATOM 1467 N N . ASN A 1 178 ? -23.975 -11.011 93.728 1.00 71.56 178 ASN A N 1
ATOM 1468 C CA . ASN A 1 178 ? -23.581 -11.277 95.115 1.00 71.56 178 ASN A CA 1
ATOM 1469 C C . ASN A 1 178 ? -24.176 -10.270 96.116 1.00 71.56 178 ASN A C 1
ATOM 1471 O O . ASN A 1 178 ? -24.487 -10.634 97.253 1.00 71.56 178 ASN A O 1
ATOM 1475 N N . LYS A 1 179 ? -24.351 -9.006 95.709 1.00 72.94 179 LYS A N 1
ATOM 1476 C CA . LYS A 1 179 ? -24.930 -7.961 96.564 1.00 72.94 179 LYS A CA 1
ATOM 1477 C C . LYS A 1 179 ? -26.411 -8.217 96.855 1.00 72.94 179 LYS A C 1
ATOM 1479 O O . LYS A 1 179 ? -26.827 -8.086 98.006 1.00 72.94 179 LYS A O 1
ATOM 1484 N N . TYR A 1 180 ? -27.185 -8.606 95.842 1.00 58.31 180 TYR A N 1
ATOM 1485 C CA . TYR A 1 180 ? -28.627 -8.829 95.986 1.00 58.31 180 TYR A CA 1
ATOM 1486 C C . TYR A 1 180 ? -28.960 -10.142 96.697 1.00 58.31 180 TYR A C 1
ATOM 1488 O O . TYR A 1 180 ? -29.830 -10.150 97.566 1.00 58.31 180 TYR A O 1
ATOM 1496 N N . THR A 1 181 ? -28.208 -11.219 96.447 1.00 68.75 181 THR A N 1
ATOM 1497 C CA . THR A 1 181 ? -28.369 -12.491 97.176 1.00 68.75 181 THR A CA 1
ATOM 1498 C C . THR A 1 181 ? -28.215 -12.303 98.688 1.00 68.75 181 THR A C 1
ATOM 1500 O O . THR A 1 181 ? -28.960 -12.878 99.478 1.00 68.75 181 THR A O 1
ATOM 1503 N N . LYS A 1 182 ? -27.286 -11.436 99.111 1.00 72.06 182 LYS A N 1
ATOM 1504 C CA . LYS A 1 182 ? -27.064 -11.142 100.531 1.00 72.06 182 LYS A CA 1
ATOM 1505 C C . LYS A 1 182 ? -28.246 -10.411 101.181 1.00 72.06 182 LYS A C 1
ATOM 1507 O O . LYS A 1 182 ? -28.539 -10.661 102.344 1.00 72.06 182 LYS A O 1
ATOM 1512 N N . GLN A 1 183 ? -28.926 -9.529 100.446 1.00 70.31 183 GLN A N 1
ATOM 1513 C CA . GLN A 1 183 ? -30.117 -8.835 100.949 1.00 70.31 183 GLN A CA 1
ATOM 1514 C C . GLN A 1 183 ? -31.325 -9.768 101.066 1.00 70.31 183 GLN A C 1
ATOM 1516 O O . GLN A 1 183 ? -32.035 -9.701 102.064 1.00 70.31 183 GLN A O 1
ATOM 1521 N N . ILE A 1 184 ? -31.526 -10.663 100.094 1.00 67.69 184 ILE A N 1
ATOM 1522 C CA . ILE A 1 184 ? -32.637 -11.627 100.110 1.00 67.69 184 ILE A CA 1
ATOM 1523 C C . ILE A 1 184 ? -32.552 -12.546 101.339 1.00 67.69 184 ILE A C 1
ATOM 1525 O O . ILE A 1 184 ? -33.544 -12.713 102.047 1.00 67.69 184 ILE A O 1
ATOM 1529 N N . ASN A 1 185 ? -31.359 -13.064 101.651 1.00 70.50 185 ASN A N 1
ATOM 1530 C CA . ASN A 1 185 ? -31.168 -13.960 102.796 1.00 70.50 185 ASN A CA 1
ATOM 1531 C C . ASN A 1 185 ? -31.480 -13.284 104.145 1.00 70.50 185 ASN A C 1
ATOM 1533 O O . ASN A 1 185 ? -32.077 -13.908 105.022 1.00 70.50 185 ASN A O 1
ATOM 1537 N N . ASN A 1 186 ? -31.129 -12.004 104.316 1.00 71.94 186 ASN A N 1
ATOM 1538 C CA . ASN A 1 186 ? -31.452 -11.265 105.541 1.00 71.94 186 ASN A CA 1
ATOM 1539 C C . ASN A 1 186 ? -32.971 -11.171 105.767 1.00 71.94 186 ASN A C 1
ATOM 1541 O O . ASN A 1 186 ? -33.439 -11.463 106.865 1.00 71.94 186 ASN A O 1
ATOM 1545 N N . TYR A 1 187 ? -33.743 -10.840 104.727 1.00 66.50 187 TYR A N 1
ATOM 1546 C CA . TYR A 1 187 ? -35.202 -10.735 104.841 1.00 66.50 187 TYR A CA 1
ATOM 1547 C C . TYR A 1 187 ? -35.891 -12.078 105.103 1.00 66.50 187 TYR A C 1
ATOM 1549 O O . TYR A 1 187 ? -36.875 -12.124 105.838 1.00 66.50 187 TYR A O 1
ATOM 1557 N N . GLN A 1 188 ? -35.374 -13.186 104.561 1.00 67.31 188 GLN A N 1
ATOM 1558 C CA . GLN A 1 188 ? -35.898 -14.519 104.887 1.00 67.31 188 GLN A CA 1
ATOM 1559 C C . GLN A 1 188 ? -35.751 -14.849 106.376 1.00 67.31 188 GLN A C 1
ATOM 1561 O O . GLN A 1 188 ? -36.682 -15.377 106.979 1.00 67.31 188 GLN A O 1
ATOM 1566 N N . THR A 1 189 ? -34.625 -14.463 106.978 1.00 72.56 189 THR A N 1
ATOM 1567 C CA . THR A 1 189 ? -34.342 -14.736 108.395 1.00 72.56 189 THR A CA 1
ATOM 1568 C C . THR A 1 189 ? -35.299 -13.969 109.326 1.00 72.56 189 THR A C 1
ATOM 1570 O O . THR A 1 189 ? -35.771 -14.513 110.321 1.00 72.56 189 THR A O 1
ATOM 1573 N N . GLU A 1 190 ? -35.641 -12.720 108.990 1.00 72.44 190 GLU A N 1
ATOM 1574 C CA . GLU A 1 190 ? -36.614 -11.915 109.753 1.00 72.44 190 GLU A CA 1
ATOM 1575 C C . GLU A 1 190 ? -38.043 -12.475 109.651 1.00 72.44 190 GLU A C 1
ATOM 1577 O O . GLU A 1 190 ? -38.774 -12.511 110.642 1.00 72.44 190 GLU A O 1
ATOM 1582 N N . ILE A 1 191 ? -38.441 -12.972 108.473 1.00 69.94 191 ILE A N 1
ATOM 1583 C CA . ILE A 1 191 ? -39.761 -13.593 108.274 1.00 69.94 191 ILE A CA 1
ATOM 1584 C C . ILE A 1 191 ? -39.921 -14.848 109.146 1.00 69.94 191 ILE A C 1
ATOM 1586 O O . ILE A 1 191 ? -40.981 -15.043 109.747 1.00 69.94 191 ILE A O 1
ATOM 1590 N N . GLU A 1 192 ? -38.885 -15.683 109.245 1.00 73.56 192 GLU A N 1
ATOM 1591 C CA . GLU A 1 192 ? -38.910 -16.899 110.069 1.00 73.56 192 GLU A CA 1
ATOM 1592 C C . GLU A 1 192 ? -39.091 -16.582 111.564 1.00 73.56 192 GLU A C 1
ATOM 1594 O O . GLU A 1 192 ? -39.875 -17.245 112.248 1.00 73.56 192 GLU A O 1
ATOM 1599 N N . GLN A 1 193 ? -38.458 -15.515 112.066 1.00 72.69 193 GLN A N 1
ATOM 1600 C CA . GLN A 1 193 ? -38.609 -15.081 113.461 1.00 72.69 193 GLN A CA 1
ATOM 1601 C C . GLN A 1 193 ? -40.042 -14.638 113.792 1.00 72.69 193 GLN A C 1
ATOM 1603 O O . GLN A 1 193 ? -40.586 -15.025 114.830 1.00 72.69 193 GLN A O 1
ATOM 1608 N N . TYR A 1 194 ? -40.689 -13.877 112.906 1.00 69.69 194 TYR A N 1
ATOM 1609 C CA . TYR A 1 194 ? -42.074 -13.445 113.124 1.00 69.69 194 TYR A CA 1
ATOM 1610 C C . TYR A 1 194 ? -43.075 -14.605 113.076 1.00 69.69 194 TYR A C 1
ATOM 1612 O O . TYR A 1 194 ? -44.048 -14.621 113.834 1.00 69.69 194 TYR A O 1
ATOM 1620 N N . GLN A 1 195 ? -42.835 -15.607 112.225 1.00 70.44 195 GLN A N 1
ATOM 1621 C CA . GLN A 1 195 ? -43.673 -16.809 112.177 1.00 70.44 195 GLN A CA 1
ATOM 1622 C C . GLN A 1 195 ? -43.603 -17.617 113.479 1.00 70.44 195 GLN A C 1
ATOM 1624 O O . GLN A 1 195 ? -44.626 -18.134 113.935 1.00 70.44 195 GLN A O 1
ATOM 1629 N N . GLN A 1 196 ? -42.427 -17.694 114.105 1.00 73.88 196 GLN A N 1
ATOM 1630 C CA . GLN A 1 196 ? -42.251 -18.400 115.372 1.00 73.88 196 GLN A CA 1
ATOM 1631 C C . GLN A 1 196 ? -43.035 -17.732 116.513 1.00 73.88 196 GLN A C 1
ATOM 1633 O O . GLN A 1 196 ? -43.775 -18.409 117.228 1.00 73.88 196 GLN A O 1
ATOM 1638 N N . GLN A 1 197 ? -42.972 -16.403 116.615 1.00 74.00 197 GLN A N 1
ATOM 1639 C CA . GLN A 1 197 ? -43.718 -15.642 117.627 1.00 74.00 197 GLN A CA 1
ATOM 1640 C C . GLN A 1 197 ? -45.241 -15.779 117.469 1.00 74.00 197 GLN A C 1
ATOM 1642 O O . GLN A 1 197 ? -45.970 -15.915 118.453 1.00 74.00 197 GLN A O 1
ATOM 1647 N N . LEU A 1 198 ? -45.743 -15.800 116.229 1.00 72.25 198 LEU A N 1
ATOM 1648 C CA . LEU A 1 198 ? -47.174 -15.973 115.961 1.00 72.25 198 LEU A CA 1
ATOM 1649 C C . LEU A 1 198 ? -47.691 -17.343 116.439 1.00 72.25 198 LEU A C 1
ATOM 1651 O O . LEU A 1 198 ? -48.826 -17.459 116.911 1.00 72.25 198 LEU A O 1
ATOM 1655 N N . ASN A 1 199 ? -46.869 -18.388 116.327 1.00 73.19 199 ASN A N 1
ATOM 1656 C CA . ASN A 1 199 ? -47.240 -19.737 116.749 1.00 73.19 199 ASN A CA 1
ATOM 1657 C C . ASN A 1 199 ? -47.362 -19.857 118.276 1.00 73.19 199 ASN A C 1
ATOM 1659 O O . ASN A 1 199 ? -48.328 -20.456 118.752 1.00 73.19 199 ASN A O 1
ATOM 1663 N N . GLU A 1 200 ? -46.465 -19.232 119.039 1.00 74.75 200 GLU A N 1
ATOM 1664 C CA . GLU A 1 200 ? -46.513 -19.219 120.511 1.00 74.75 200 GLU A CA 1
ATOM 1665 C C . GLU A 1 200 ? -47.779 -18.524 121.042 1.00 74.75 200 GLU A C 1
ATOM 1667 O O . GLU A 1 200 ? -48.457 -19.025 121.948 1.00 74.75 200 GLU A O 1
ATOM 1672 N N . ILE A 1 201 ? -48.162 -17.406 120.419 1.00 71.19 201 ILE A N 1
ATOM 1673 C CA . ILE A 1 201 ? -49.383 -16.664 120.768 1.00 71.19 201 ILE A CA 1
ATOM 1674 C C . ILE A 1 201 ? -50.634 -17.501 120.467 1.00 71.19 201 ILE A C 1
ATOM 1676 O O . ILE A 1 201 ? -51.545 -17.591 121.294 1.00 71.19 201 ILE A O 1
ATOM 1680 N N . ASN A 1 202 ? -50.680 -18.160 119.305 1.00 72.62 202 ASN A N 1
ATOM 1681 C CA . ASN A 1 202 ? -51.804 -19.021 118.932 1.00 72.62 202 ASN A CA 1
ATOM 1682 C C . ASN A 1 202 ? -51.965 -20.223 119.872 1.00 72.62 202 ASN A C 1
ATOM 1684 O O . ASN A 1 202 ? -53.091 -20.661 120.113 1.00 72.62 202 ASN A O 1
ATOM 1688 N N . GLN A 1 203 ? -50.867 -20.757 120.404 1.00 74.31 203 GLN A N 1
ATOM 1689 C CA . GLN A 1 203 ? -50.902 -21.865 121.354 1.00 74.31 203 GLN A CA 1
ATOM 1690 C C . GLN A 1 203 ? -51.468 -21.415 122.710 1.00 74.31 203 GLN A C 1
ATOM 1692 O O . GLN A 1 203 ? -52.394 -22.044 123.220 1.00 74.31 203 GLN A O 1
ATOM 1697 N N . SER A 1 204 ? -51.034 -20.254 123.210 1.00 72.81 204 SER A N 1
ATOM 1698 C CA . SER A 1 204 ? -51.589 -19.652 124.434 1.00 72.81 204 SER A CA 1
ATOM 1699 C C . SER A 1 204 ? -53.088 -19.344 124.319 1.00 72.81 204 SER A C 1
ATOM 1701 O O . SER A 1 204 ? -53.842 -19.539 125.273 1.00 72.81 204 SER A O 1
ATOM 1703 N N . PHE A 1 205 ? -53.549 -18.903 123.142 1.00 71.38 205 PHE A N 1
ATOM 1704 C CA . PHE A 1 205 ? -54.971 -18.646 122.897 1.00 71.38 205 PHE A CA 1
ATOM 1705 C C . PHE A 1 205 ? -55.819 -19.925 122.979 1.00 71.38 205 PHE A C 1
ATOM 1707 O O . PHE A 1 205 ? -56.894 -19.912 123.581 1.00 71.38 205 PHE A O 1
ATOM 1714 N N . ARG A 1 206 ? -55.332 -21.045 122.425 1.00 72.50 206 ARG A N 1
ATOM 1715 C CA . ARG A 1 206 ? -56.041 -22.336 122.496 1.00 72.50 206 ARG A CA 1
ATOM 1716 C C . ARG A 1 206 ? -56.167 -22.839 123.933 1.00 72.50 206 ARG A C 1
ATOM 1718 O O . ARG A 1 206 ? -57.246 -23.285 124.315 1.00 72.50 206 ARG A O 1
ATOM 1725 N N . ASP A 1 207 ? -55.116 -22.705 124.738 1.00 73.62 207 ASP A N 1
ATOM 1726 C CA . ASP A 1 207 ? -55.144 -23.110 126.149 1.00 73.62 207 ASP A CA 1
ATOM 1727 C C . ASP A 1 207 ? -56.153 -22.289 126.964 1.00 73.62 207 ASP A C 1
ATOM 1729 O O . ASP A 1 207 ? -56.871 -22.827 127.812 1.00 73.62 207 ASP A O 1
ATOM 1733 N N . LEU A 1 208 ? -56.266 -20.987 126.680 1.00 70.38 208 LEU A N 1
ATOM 1734 C CA . LEU A 1 208 ? -57.276 -20.133 127.306 1.00 70.38 208 LEU A CA 1
ATOM 1735 C C . LEU A 1 208 ? -58.700 -20.509 126.880 1.00 70.38 208 LEU A C 1
ATOM 1737 O O . LEU A 1 208 ? -59.613 -20.499 127.704 1.00 70.38 208 LEU A O 1
ATOM 1741 N N . GLN A 1 209 ? -58.891 -20.865 125.609 1.00 71.06 209 GLN A N 1
ATOM 1742 C CA . GLN A 1 209 ? -60.191 -21.261 125.073 1.00 71.06 209 GLN A CA 1
ATOM 1743 C C . GLN A 1 209 ? -60.694 -22.569 125.705 1.00 71.06 209 GLN A C 1
ATOM 1745 O O . GLN A 1 209 ? -61.877 -22.683 126.029 1.00 71.06 209 GLN A O 1
ATOM 1750 N N . ILE A 1 210 ? -59.789 -23.519 125.962 1.00 72.31 210 ILE A N 1
ATOM 1751 C CA . ILE A 1 210 ? -60.093 -24.757 126.694 1.00 72.31 210 ILE A CA 1
ATOM 1752 C C . ILE A 1 210 ? -60.495 -24.442 128.142 1.00 72.31 210 ILE A C 1
ATOM 1754 O O . ILE A 1 210 ? -61.506 -24.956 128.623 1.00 72.31 210 ILE A O 1
ATOM 1758 N N . LYS A 1 211 ? -59.765 -23.548 128.825 1.00 72.62 211 LYS A N 1
ATOM 1759 C CA . LYS A 1 211 ? -60.121 -23.105 130.185 1.00 72.62 211 LYS A CA 1
ATOM 1760 C C . LYS A 1 211 ? -61.486 -22.413 130.228 1.00 72.62 211 LYS A C 1
ATOM 1762 O O . LYS A 1 211 ? -62.281 -22.696 131.118 1.00 72.62 211 LYS A O 1
ATOM 1767 N N . TYR A 1 212 ? -61.795 -21.570 129.243 1.00 70.81 212 TYR A N 1
ATOM 1768 C CA . TYR A 1 212 ? -63.102 -20.918 129.124 1.00 70.81 212 TYR A CA 1
ATOM 1769 C C . TYR A 1 212 ? -64.244 -21.930 128.946 1.00 70.81 212 TYR A C 1
ATOM 1771 O O . TYR A 1 212 ? -65.282 -21.809 129.596 1.00 70.81 212 TYR A O 1
ATOM 1779 N N . GLN A 1 213 ? -64.049 -22.961 128.118 1.00 71.38 213 GLN A N 1
ATOM 1780 C CA . GLN A 1 213 ? -65.035 -24.034 127.948 1.00 71.38 213 GLN A CA 1
ATOM 1781 C C . GLN A 1 213 ? -65.233 -24.861 129.227 1.00 71.38 213 GLN A C 1
ATOM 1783 O O . GLN A 1 213 ? -66.364 -25.229 129.539 1.00 71.38 213 GLN A O 1
ATOM 1788 N N . GLN A 1 214 ? -64.172 -25.109 130.000 1.00 71.25 214 GLN A N 1
ATOM 1789 C CA . GLN A 1 214 ? -64.277 -25.778 131.302 1.00 71.25 214 GLN A CA 1
ATOM 1790 C C . GLN A 1 214 ? -65.039 -24.928 132.329 1.00 71.25 214 GLN A C 1
ATOM 1792 O O . GLN A 1 214 ? -65.920 -25.449 133.012 1.00 71.25 214 GLN A O 1
ATOM 1797 N N . SER A 1 215 ? -64.777 -23.618 132.393 1.00 67.25 215 SER A N 1
ATOM 1798 C CA . SER A 1 215 ? -65.539 -22.700 133.250 1.00 67.25 215 SER A CA 1
ATOM 1799 C C . SER A 1 215 ? -67.010 -22.589 132.834 1.00 67.25 215 SER A C 1
ATOM 1801 O O . SER A 1 215 ? -67.873 -22.504 133.699 1.00 67.25 215 SER A O 1
ATOM 1803 N N . GLN A 1 216 ? -67.325 -22.636 131.534 1.00 67.94 216 GLN A N 1
ATOM 1804 C CA . GLN A 1 216 ? -68.705 -22.686 131.021 1.00 67.94 216 GLN A CA 1
ATOM 1805 C C . GLN A 1 216 ? -69.440 -23.965 131.448 1.00 67.94 216 GLN A C 1
ATOM 1807 O O . GLN A 1 216 ? -70.612 -23.910 131.812 1.00 67.94 216 GLN A O 1
ATOM 1812 N N . LEU A 1 217 ? -68.757 -25.112 131.447 1.00 69.38 217 LEU A N 1
ATOM 1813 C CA . LEU A 1 217 ? -69.310 -26.380 131.932 1.00 69.38 217 LEU A CA 1
ATOM 1814 C C . LEU A 1 217 ? -69.595 -26.339 133.439 1.00 69.38 217 LEU A C 1
ATOM 1816 O O . LEU A 1 217 ? -70.696 -26.694 133.852 1.00 69.38 217 LEU A O 1
ATOM 1820 N N . GLN A 1 218 ? -68.664 -25.807 134.237 1.00 65.12 218 GLN A N 1
ATOM 1821 C CA . GLN A 1 218 ? -68.872 -25.594 135.676 1.00 65.12 218 GLN A CA 1
ATOM 1822 C C . GLN A 1 218 ? -69.984 -24.573 135.963 1.00 65.12 218 GLN A C 1
ATOM 1824 O O . GLN A 1 218 ? -70.745 -24.732 136.920 1.00 65.12 218 GLN A O 1
ATOM 1829 N N . LEU A 1 219 ? -70.118 -23.543 135.121 1.00 64.75 219 LEU A N 1
ATOM 1830 C CA . LEU A 1 219 ? -71.192 -22.557 135.215 1.00 64.75 219 LEU A CA 1
ATOM 1831 C C . LEU A 1 219 ? -72.550 -23.172 134.868 1.00 64.75 219 LEU A C 1
ATOM 1833 O O . LEU A 1 219 ? -73.519 -22.854 135.538 1.00 64.75 219 LEU A O 1
ATOM 1837 N N . ASN A 1 220 ? -72.634 -24.073 133.886 1.00 61.97 220 ASN A N 1
ATOM 1838 C CA . ASN A 1 220 ? -73.877 -24.761 133.532 1.00 61.97 220 ASN A CA 1
ATOM 1839 C C . ASN A 1 220 ? -74.296 -25.792 134.591 1.00 61.97 220 ASN A C 1
ATOM 1841 O O . ASN A 1 220 ? -75.478 -25.870 134.922 1.00 61.97 220 ASN A O 1
ATOM 1845 N N . GLU A 1 221 ? -73.351 -26.527 135.185 1.00 63.47 221 GLU A N 1
ATOM 1846 C CA . GLU A 1 221 ? -73.634 -27.395 136.339 1.00 63.47 221 GLU A CA 1
ATOM 1847 C C . GLU A 1 221 ? -74.141 -26.571 137.531 1.00 63.47 221 GLU A C 1
ATOM 1849 O O . GLU A 1 221 ? -75.166 -26.904 138.128 1.00 63.47 221 GLU A O 1
ATOM 1854 N N . SER A 1 222 ? -73.510 -25.422 137.795 1.00 57.72 222 SER A N 1
ATOM 1855 C CA . SER A 1 222 ? -73.964 -24.472 138.817 1.00 57.72 222 SER A CA 1
ATOM 1856 C C . SER A 1 222 ? -75.318 -23.846 138.464 1.00 57.72 222 SER A C 1
ATOM 1858 O O . SER A 1 222 ? -76.174 -23.740 139.328 1.00 57.72 222 SER A O 1
ATOM 1860 N N . HIS A 1 223 ? -75.573 -23.492 137.201 1.00 58.56 223 HIS A N 1
ATOM 1861 C CA . HIS A 1 223 ? -76.831 -22.902 136.727 1.00 58.56 223 HIS A CA 1
ATOM 1862 C C . HIS A 1 223 ? -78.004 -23.886 136.819 1.00 58.56 223 HIS A C 1
ATOM 1864 O O . HIS A 1 223 ? -79.133 -23.462 137.035 1.00 58.56 223 HIS A O 1
ATOM 1870 N N . THR A 1 224 ? -77.753 -25.193 136.698 1.00 58.97 224 THR A N 1
ATOM 1871 C CA . THR A 1 224 ? -78.789 -26.233 136.838 1.00 58.97 224 THR A CA 1
ATOM 1872 C C . THR A 1 224 ? -79.176 -26.439 138.307 1.00 58.97 224 THR A C 1
ATOM 1874 O O . THR A 1 224 ? -80.348 -26.635 138.620 1.00 58.97 224 THR A O 1
ATOM 1877 N N . ILE A 1 225 ? -78.205 -26.331 139.220 1.00 61.78 225 ILE A N 1
ATOM 1878 C CA . ILE A 1 225 ? -78.438 -26.334 140.672 1.00 61.78 225 ILE A CA 1
ATOM 1879 C C . ILE A 1 225 ? -79.148 -25.031 141.085 1.00 61.78 225 ILE A C 1
ATOM 1881 O O . ILE A 1 225 ? -80.182 -25.067 141.744 1.00 61.78 225 ILE A O 1
ATOM 1885 N N . ILE A 1 226 ? -78.675 -23.890 140.576 1.00 56.75 226 ILE A N 1
ATOM 1886 C CA . ILE A 1 226 ? -79.218 -22.554 140.846 1.00 56.75 226 ILE A CA 1
ATOM 1887 C C . ILE A 1 226 ? -80.605 -22.354 140.216 1.00 56.75 226 ILE A C 1
ATOM 1889 O O . ILE A 1 226 ? -81.388 -21.612 140.783 1.00 56.75 226 ILE A O 1
ATOM 1893 N N . GLN A 1 227 ? -80.974 -23.014 139.108 1.00 52.78 227 GLN A N 1
ATOM 1894 C CA . GLN A 1 227 ? -82.335 -22.953 138.541 1.00 52.78 227 GLN A CA 1
ATOM 1895 C C . GLN A 1 227 ? -83.397 -23.544 139.474 1.00 52.78 227 GLN A C 1
ATOM 1897 O O . GLN A 1 227 ? -84.510 -23.022 139.522 1.00 52.78 227 GLN A O 1
ATOM 1902 N N . ASN A 1 228 ? -83.040 -24.584 140.230 1.00 56.31 228 ASN A N 1
ATOM 1903 C CA . ASN A 1 228 ? -83.919 -25.184 141.232 1.00 56.31 228 ASN A CA 1
ATOM 1904 C C . ASN A 1 228 ? -84.025 -24.302 142.490 1.00 56.31 228 ASN A C 1
ATOM 1906 O O . ASN A 1 228 ? -85.081 -24.252 143.115 1.00 56.31 228 ASN A O 1
ATOM 1910 N N . ASP A 1 229 ? -82.977 -23.533 142.801 1.00 55.50 229 ASP A N 1
ATOM 1911 C CA . ASP A 1 229 ? -82.969 -22.555 143.898 1.00 55.50 229 ASP A CA 1
ATOM 1912 C C . ASP A 1 229 ? -83.559 -21.174 143.481 1.00 55.50 229 ASP A C 1
ATOM 1914 O O . ASP A 1 229 ? -84.021 -20.396 144.320 1.00 55.50 229 ASP A O 1
ATOM 1918 N N . LEU A 1 230 ? -83.623 -20.870 142.174 1.00 48.47 230 LEU A N 1
ATOM 1919 C CA . LEU A 1 230 ? -84.102 -19.612 141.560 1.00 48.47 230 LEU A CA 1
ATOM 1920 C C . LEU A 1 230 ? -85.622 -19.424 141.615 1.00 48.47 230 LEU A C 1
ATOM 1922 O O . LEU A 1 230 ? -86.093 -18.287 141.525 1.00 48.47 230 LEU A O 1
ATOM 1926 N N . GLU A 1 231 ? -86.398 -20.496 141.775 1.00 52.97 231 GLU A N 1
ATOM 1927 C CA . GLU A 1 231 ? -87.826 -20.379 142.097 1.00 52.97 231 GLU A CA 1
ATOM 1928 C C . GLU A 1 231 ? -88.051 -19.919 143.549 1.00 52.97 231 GLU A C 1
ATOM 1930 O O . GLU A 1 231 ? -89.092 -19.332 143.843 1.00 52.97 231 GLU A O 1
ATOM 1935 N N . ALA A 1 232 ? -87.054 -20.073 144.432 1.00 49.81 232 ALA A N 1
ATOM 1936 C CA . ALA A 1 232 ? -87.120 -19.660 145.835 1.00 49.81 232 ALA A CA 1
ATOM 1937 C C . ALA A 1 232 ? -86.415 -18.316 146.129 1.00 49.81 232 ALA A C 1
ATOM 1939 O O . ALA A 1 232 ? -86.827 -17.603 147.041 1.00 49.81 232 ALA A O 1
ATOM 1940 N N . ALA A 1 233 ? -85.404 -17.919 145.346 1.00 50.22 233 ALA A N 1
ATOM 1941 C CA . ALA A 1 233 ? -84.548 -16.756 145.635 1.00 50.22 233 ALA A CA 1
ATOM 1942 C C . ALA A 1 233 ? -84.717 -15.556 144.672 1.00 50.22 233 ALA A C 1
ATOM 1944 O O . ALA A 1 233 ? -83.802 -14.751 144.494 1.00 50.22 233 ALA A O 1
ATOM 1945 N N . ARG A 1 234 ? -85.908 -15.371 144.079 1.00 50.78 234 ARG A N 1
ATOM 1946 C CA . ARG A 1 234 ? -86.291 -14.188 143.265 1.00 50.78 234 ARG A CA 1
ATOM 1947 C C . ARG A 1 234 ? -86.359 -12.851 144.040 1.00 50.78 234 ARG A C 1
ATOM 1949 O O . ARG A 1 234 ? -86.859 -11.868 143.501 1.00 50.78 234 ARG A O 1
ATOM 1956 N N . GLY A 1 235 ? -85.867 -12.798 145.279 1.00 49.88 235 GLY A N 1
ATOM 1957 C CA . GLY A 1 235 ? -85.955 -11.635 146.166 1.00 49.88 235 GLY A CA 1
ATOM 1958 C C . GLY A 1 235 ? -84.645 -10.911 146.498 1.00 49.88 235 GLY A C 1
ATOM 1959 O O . GLY A 1 235 ? -84.740 -9.808 147.022 1.00 49.88 235 GLY A O 1
ATOM 1960 N N . GLU A 1 236 ? -83.448 -11.456 146.223 1.00 51.41 236 GLU A N 1
ATOM 1961 C CA . GLU A 1 236 ? -82.236 -10.939 146.906 1.00 51.41 236 GLU A CA 1
ATOM 1962 C C . GLU A 1 236 ? -80.983 -10.575 146.086 1.00 51.41 236 GLU A C 1
ATOM 1964 O O . GLU A 1 236 ? -80.076 -10.000 146.681 1.00 51.41 236 GLU A O 1
ATOM 1969 N N . ILE A 1 237 ? -80.850 -10.791 144.767 1.00 47.88 237 ILE A N 1
ATOM 1970 C CA . ILE A 1 237 ? -79.546 -10.510 144.103 1.00 47.88 237 ILE A CA 1
ATOM 1971 C C . ILE A 1 237 ? -79.668 -9.648 142.841 1.00 47.88 237 ILE A C 1
ATOM 1973 O O . ILE A 1 237 ? -79.409 -10.055 141.713 1.00 47.88 237 ILE A O 1
ATOM 1977 N N . GLU A 1 238 ? -79.967 -8.375 143.092 1.00 49.94 238 GLU A N 1
ATOM 1978 C CA . GLU A 1 238 ? -79.673 -7.224 142.226 1.00 49.94 238 GLU A CA 1
ATOM 1979 C C . GLU A 1 238 ? -78.252 -6.654 142.493 1.00 49.94 238 GLU A C 1
ATOM 1981 O O . GLU A 1 238 ? -77.884 -5.595 141.995 1.00 49.94 238 GLU A O 1
ATOM 1986 N N . ILE A 1 239 ? -77.405 -7.375 143.247 1.00 54.34 239 ILE A N 1
ATOM 1987 C CA . ILE A 1 239 ? -76.100 -6.884 143.742 1.00 54.34 239 ILE A CA 1
ATOM 1988 C C . ILE A 1 239 ? -74.870 -7.482 143.009 1.00 54.34 239 ILE A C 1
ATOM 1990 O O . ILE A 1 239 ? -73.782 -6.925 143.097 1.00 54.34 239 ILE A O 1
ATOM 1994 N N . GLN A 1 240 ? -74.996 -8.521 142.172 1.00 49.59 240 GLN A N 1
ATOM 1995 C CA . GLN A 1 240 ? -73.839 -9.131 141.467 1.00 49.59 240 GLN A CA 1
ATOM 1996 C C . GLN A 1 240 ? -73.583 -8.628 140.027 1.00 49.59 240 GLN A C 1
ATOM 1998 O O . GLN A 1 240 ? -72.814 -9.220 139.272 1.00 49.59 240 GLN A O 1
ATOM 2003 N N . LYS A 1 241 ? -74.175 -7.499 139.615 1.00 53.38 241 LYS A N 1
ATOM 2004 C CA . LYS A 1 241 ? -74.053 -6.976 138.236 1.00 53.38 241 LYS A CA 1
ATOM 2005 C C . LYS A 1 241 ? -72.728 -6.258 137.904 1.00 53.38 241 LYS A C 1
ATOM 2007 O O . LYS A 1 241 ? -72.541 -5.886 136.748 1.00 53.38 241 LYS A O 1
ATOM 2012 N N . ASN A 1 242 ? -71.802 -6.100 138.857 1.00 51.53 242 ASN A N 1
ATOM 2013 C CA . ASN A 1 242 ? -70.603 -5.257 138.697 1.00 51.53 242 ASN A CA 1
ATOM 2014 C C . ASN A 1 242 ? -69.270 -5.988 138.407 1.00 51.53 242 ASN A C 1
ATOM 2016 O O . ASN A 1 242 ? -68.299 -5.316 138.078 1.00 51.53 242 ASN A O 1
ATOM 2020 N N . GLU A 1 243 ? -69.188 -7.324 138.424 1.00 51.88 243 GLU A N 1
ATOM 2021 C CA . GLU A 1 243 ? -67.949 -8.041 138.021 1.00 51.88 243 GLU A CA 1
ATOM 2022 C C . GLU A 1 243 ? -67.900 -8.379 136.514 1.00 51.88 243 GLU A C 1
ATOM 2024 O O . GLU A 1 243 ? -66.836 -8.619 135.941 1.00 51.88 243 GLU A O 1
ATOM 2029 N N . LEU A 1 244 ? -69.044 -8.318 135.825 1.00 54.59 244 LEU A N 1
ATOM 2030 C CA . LEU A 1 244 ? -69.191 -8.701 134.413 1.00 54.59 244 LEU A CA 1
ATOM 2031 C C . LEU A 1 244 ? -68.732 -7.625 133.407 1.00 54.59 244 LEU A C 1
ATOM 2033 O O . LEU A 1 244 ? -68.595 -7.931 132.219 1.00 54.59 244 LEU A O 1
ATOM 2037 N N . SER A 1 245 ? -68.471 -6.385 133.843 1.00 55.12 245 SER A N 1
ATOM 2038 C CA . SER A 1 245 ? -67.942 -5.331 132.960 1.00 55.12 245 SER A CA 1
ATOM 2039 C C . SER A 1 245 ? -66.415 -5.375 132.826 1.00 55.12 245 SER A C 1
ATOM 2041 O O . SER A 1 245 ? -65.900 -5.065 131.757 1.00 55.12 245 SER A O 1
ATOM 2043 N N . TYR A 1 246 ? -65.693 -5.847 133.848 1.00 54.75 246 TYR A N 1
ATOM 2044 C CA . TYR A 1 246 ? -64.224 -5.852 133.865 1.00 54.75 246 TYR A CA 1
ATOM 2045 C C . TYR A 1 246 ? -63.608 -6.878 132.892 1.00 54.75 246 TYR A C 1
ATOM 2047 O O . TYR A 1 246 ? -62.611 -6.602 132.227 1.00 54.75 246 TYR A O 1
ATOM 2055 N N . LEU A 1 247 ? -64.239 -8.047 132.726 1.00 54.50 247 LEU A N 1
ATOM 2056 C CA . LEU A 1 247 ? -63.757 -9.099 131.814 1.00 54.50 247 LEU A CA 1
ATOM 2057 C C . LEU A 1 247 ? -64.100 -8.843 130.336 1.00 54.50 247 LEU A C 1
ATOM 2059 O O . LEU A 1 247 ? -63.358 -9.277 129.454 1.00 54.50 247 LEU A O 1
ATOM 2063 N N . ARG A 1 248 ? -65.184 -8.110 130.038 1.00 58.53 248 ARG A N 1
ATOM 2064 C CA . ARG A 1 248 ? -65.517 -7.717 128.653 1.00 58.53 248 ARG A CA 1
ATOM 2065 C C . ARG A 1 248 ? -64.526 -6.701 128.084 1.00 58.53 248 ARG A C 1
ATOM 2067 O O . ARG A 1 248 ? -64.280 -6.706 126.882 1.00 58.53 248 ARG A O 1
ATOM 2074 N N . GLU A 1 249 ? -63.929 -5.879 128.940 1.00 57.41 249 GLU A N 1
ATOM 2075 C CA . GLU A 1 249 ? -62.981 -4.845 128.527 1.00 57.41 249 GLU A CA 1
ATOM 2076 C C . GLU A 1 249 ? -61.589 -5.414 128.199 1.00 57.41 249 GLU A C 1
ATOM 2078 O O . GLU A 1 249 ? -60.960 -4.974 127.237 1.00 57.41 249 GLU A O 1
ATOM 2083 N N . GLN A 1 250 ? -61.145 -6.479 128.882 1.00 58.72 250 GLN A N 1
ATOM 2084 C CA . GLN A 1 250 ? -59.877 -7.145 128.543 1.00 58.72 250 GLN A CA 1
ATOM 2085 C C . GLN A 1 250 ? -59.935 -7.944 127.232 1.00 58.72 250 GLN A C 1
ATOM 2087 O O . GLN A 1 250 ? -58.965 -7.950 126.476 1.00 58.72 250 GLN A O 1
ATOM 2092 N N . ILE A 1 251 ? -61.070 -8.574 126.911 1.00 59.06 251 ILE A N 1
ATOM 2093 C CA . ILE A 1 251 ? -61.223 -9.326 125.651 1.00 59.06 251 ILE A CA 1
ATOM 2094 C C . ILE A 1 251 ? -61.198 -8.374 124.440 1.00 59.06 251 ILE A C 1
ATOM 2096 O O . ILE A 1 251 ? -60.518 -8.653 123.452 1.00 59.06 251 ILE A O 1
ATOM 2100 N N . SER A 1 252 ? -61.826 -7.196 124.554 1.00 59.06 252 SER A N 1
ATOM 2101 C CA . SER A 1 252 ? -61.825 -6.179 123.493 1.00 59.06 252 SER A CA 1
ATOM 2102 C C . SER A 1 252 ? -60.432 -5.595 123.208 1.00 59.06 252 SER A C 1
ATOM 2104 O O . SER A 1 252 ? -60.150 -5.223 122.067 1.00 59.06 252 SER A O 1
ATOM 2106 N N . GLN A 1 253 ? -59.549 -5.517 124.210 1.00 60.59 253 GLN A N 1
ATOM 2107 C CA . GLN A 1 253 ? -58.180 -5.012 124.031 1.00 60.59 253 GLN A CA 1
ATOM 2108 C C . GLN A 1 253 ? -57.275 -6.012 123.290 1.00 60.59 253 GLN A C 1
ATOM 2110 O O . GLN A 1 253 ? -56.454 -5.602 122.464 1.00 60.59 253 GLN A O 1
ATOM 2115 N N . TYR A 1 254 ? -57.457 -7.318 123.518 1.00 60.72 254 TYR A N 1
ATOM 2116 C CA . TYR A 1 254 ? -56.682 -8.366 122.841 1.00 60.72 254 TYR A CA 1
ATOM 2117 C C . TYR A 1 254 ? -57.131 -8.617 121.391 1.00 60.72 254 TYR A C 1
ATOM 2119 O O . TYR A 1 254 ? -56.299 -8.896 120.523 1.00 60.72 254 TYR A O 1
ATOM 2127 N N . GLU A 1 255 ? -58.421 -8.458 121.078 1.00 60.31 255 GLU A N 1
ATOM 2128 C CA . GLU A 1 255 ? -58.904 -8.513 119.689 1.00 60.31 255 GLU A CA 1
ATOM 2129 C C . GLU A 1 255 ? -58.433 -7.311 118.855 1.00 60.31 255 GLU A C 1
ATOM 2131 O O . GLU A 1 255 ? -58.089 -7.474 117.680 1.00 60.31 255 GLU A O 1
ATOM 2136 N N . GLN A 1 256 ? -58.298 -6.125 119.459 1.00 59.25 256 GLN A N 1
ATOM 2137 C CA . GLN A 1 256 ? -57.710 -4.962 118.783 1.00 59.25 256 GLN A CA 1
ATOM 2138 C C . GLN A 1 256 ? -56.223 -5.156 118.454 1.00 59.25 256 GLN A C 1
ATOM 2140 O O . GLN A 1 256 ? -55.810 -4.868 117.332 1.00 59.25 256 GLN A O 1
ATOM 2145 N N . THR A 1 257 ? -55.418 -5.715 119.365 1.00 62.66 257 THR A N 1
ATOM 2146 C CA . THR A 1 257 ? -53.980 -5.947 119.111 1.00 62.66 257 THR A CA 1
ATOM 2147 C C . THR A 1 257 ? -53.732 -7.029 118.058 1.00 62.66 257 THR A C 1
ATOM 2149 O O . THR A 1 257 ? -52.844 -6.880 117.219 1.00 62.66 257 THR A O 1
ATOM 2152 N N . LYS A 1 258 ? -54.552 -8.088 118.029 1.00 65.44 258 LYS A N 1
ATOM 2153 C CA . LYS A 1 258 ? -54.488 -9.134 116.993 1.00 65.44 258 LYS A CA 1
ATOM 2154 C C . LYS A 1 258 ? -54.793 -8.588 115.594 1.00 65.44 258 LYS A C 1
ATOM 2156 O O . LYS A 1 258 ? -54.112 -8.942 114.632 1.00 65.44 258 LYS A O 1
ATOM 2161 N N . THR A 1 259 ? -55.789 -7.711 115.487 1.00 60.88 259 THR A N 1
ATOM 2162 C CA . THR A 1 259 ? -56.190 -7.103 114.210 1.00 60.88 259 THR A CA 1
ATOM 2163 C C . THR A 1 259 ? -55.145 -6.088 113.719 1.00 60.88 259 THR A C 1
ATOM 2165 O O . THR A 1 259 ? -54.909 -5.981 112.517 1.00 60.88 259 THR A O 1
ATOM 2168 N N . GLN A 1 260 ? -54.450 -5.408 114.640 1.00 62.03 260 GLN A N 1
ATOM 2169 C CA . GLN A 1 260 ? -53.322 -4.521 114.331 1.00 62.03 260 GLN A CA 1
ATOM 2170 C C . GLN A 1 260 ? -52.135 -5.299 113.722 1.00 62.03 260 GLN A C 1
ATOM 2172 O O . GLN A 1 260 ? -51.686 -4.974 112.628 1.00 62.03 260 GLN A O 1
ATOM 2177 N N . LEU A 1 261 ? -51.705 -6.400 114.353 1.00 61.56 261 LEU A N 1
ATOM 2178 C CA . LEU A 1 261 ? -50.590 -7.235 113.870 1.00 61.56 261 LEU A CA 1
ATOM 2179 C C . LEU A 1 261 ? -50.888 -7.958 112.543 1.00 61.56 261 LEU A C 1
ATOM 2181 O O . LEU A 1 261 ? -49.983 -8.167 111.735 1.00 61.56 261 LEU A O 1
ATOM 2185 N N . GLN A 1 262 ? -52.148 -8.325 112.284 1.00 57.03 262 GLN A N 1
ATOM 2186 C CA . GLN A 1 262 ? -52.555 -8.886 110.988 1.00 57.03 262 GLN A CA 1
ATOM 2187 C C . GLN A 1 262 ? -52.534 -7.838 109.865 1.00 57.03 262 GLN A C 1
ATOM 2189 O O . GLN A 1 262 ? -52.138 -8.162 108.745 1.00 57.03 262 GLN A O 1
ATOM 2194 N N . ASN A 1 263 ? -52.893 -6.585 110.159 1.00 59.03 263 ASN A N 1
ATOM 2195 C CA . ASN A 1 263 ? -52.789 -5.486 109.199 1.00 59.03 263 ASN A CA 1
ATOM 2196 C C . ASN A 1 263 ? -51.330 -5.082 108.927 1.00 59.03 263 ASN A C 1
ATOM 2198 O O . ASN A 1 263 ? -51.000 -4.787 107.777 1.00 59.03 263 ASN A O 1
ATOM 2202 N N . ASP A 1 264 ? -50.447 -5.150 109.927 1.00 60.25 264 ASP A N 1
ATOM 2203 C CA . ASP A 1 264 ? -49.020 -4.839 109.767 1.00 60.25 264 ASP A CA 1
ATOM 2204 C C . ASP A 1 264 ? -48.281 -5.903 108.927 1.00 60.25 264 ASP A C 1
ATOM 2206 O O . ASP A 1 264 ? -47.444 -5.559 108.087 1.00 60.25 264 ASP A O 1
ATOM 2210 N N . LEU A 1 265 ? -48.647 -7.189 109.062 1.00 60.53 265 LEU A N 1
ATOM 2211 C CA . LEU A 1 265 ? -48.124 -8.295 108.240 1.00 60.53 265 LEU A CA 1
ATOM 2212 C C . LEU A 1 265 ? -48.606 -8.221 106.777 1.00 60.53 265 LEU A C 1
ATOM 2214 O O . LEU A 1 265 ? -47.861 -8.525 105.841 1.00 60.53 265 LEU A O 1
ATOM 2218 N N . GLU A 1 266 ? -49.853 -7.798 106.558 1.00 57.94 266 GLU A N 1
ATOM 2219 C CA . GLU A 1 266 ? -50.415 -7.597 105.218 1.00 57.94 266 GLU A CA 1
ATOM 2220 C C . GLU A 1 266 ? -49.834 -6.331 104.552 1.00 57.94 266 GLU A C 1
ATOM 2222 O O . GLU A 1 266 ? -49.590 -6.318 103.342 1.00 57.94 266 GLU A O 1
ATOM 2227 N N . GLN A 1 267 ? -49.518 -5.286 105.331 1.00 58.88 267 GLN A N 1
ATOM 2228 C CA . GLN A 1 267 ? -48.786 -4.108 104.850 1.00 58.88 267 GLN A CA 1
ATOM 2229 C C . GLN A 1 267 ? -47.340 -4.433 104.460 1.00 58.88 267 GLN A C 1
ATOM 2231 O O . GLN A 1 267 ? -46.891 -3.963 103.414 1.00 58.88 267 GLN A O 1
ATOM 2236 N N . THR A 1 268 ? -46.624 -5.271 105.217 1.00 57.22 268 THR A N 1
ATOM 2237 C CA . THR A 1 268 ? -45.256 -5.693 104.850 1.00 57.22 268 THR A CA 1
ATOM 2238 C C . THR A 1 268 ? -45.242 -6.600 103.618 1.00 57.22 268 THR A C 1
ATOM 2240 O O . THR A 1 268 ? -44.397 -6.418 102.740 1.00 57.22 268 THR A O 1
ATOM 2243 N N . LYS A 1 269 ? -46.225 -7.501 103.464 1.00 55.56 269 LYS A N 1
ATOM 2244 C CA . LYS A 1 269 ? -46.408 -8.284 102.224 1.00 55.56 269 LYS A CA 1
ATOM 2245 C C . LYS A 1 269 ? -46.724 -7.407 101.008 1.00 55.56 269 LYS A C 1
ATOM 2247 O O . LYS A 1 269 ? -46.205 -7.663 99.921 1.00 55.56 269 LYS A O 1
ATOM 2252 N N . ARG A 1 270 ? -47.520 -6.345 101.179 1.00 53.75 270 ARG A N 1
ATOM 2253 C CA . ARG A 1 270 ? -47.780 -5.364 100.112 1.00 53.75 270 ARG A CA 1
ATOM 2254 C C . ARG A 1 270 ? -46.555 -4.509 99.793 1.00 53.75 270 ARG A C 1
ATOM 2256 O O . ARG A 1 270 ? -46.335 -4.239 98.618 1.00 53.75 270 ARG A O 1
ATOM 2263 N N . PHE A 1 271 ? -45.723 -4.162 100.778 1.00 52.34 271 PHE A N 1
ATOM 2264 C CA . PHE A 1 271 ? -44.449 -3.463 100.559 1.00 52.34 271 PHE A CA 1
ATOM 2265 C C . PHE A 1 271 ? -43.434 -4.324 99.788 1.00 52.34 271 PHE A C 1
ATOM 2267 O O . PHE A 1 271 ? -42.753 -3.812 98.901 1.00 52.34 271 PHE A O 1
ATOM 2274 N N . ALA A 1 272 ? -43.388 -5.639 100.041 1.00 52.50 272 ALA A N 1
ATOM 2275 C CA . ALA A 1 272 ? -42.570 -6.582 99.272 1.00 52.50 272 ALA A CA 1
ATOM 2276 C C . ALA A 1 272 ? -43.030 -6.698 97.801 1.00 52.50 272 ALA A C 1
ATOM 2278 O O . ALA A 1 272 ? -42.201 -6.650 96.893 1.00 52.50 272 ALA A O 1
ATOM 2279 N N . GLN A 1 273 ? -44.345 -6.724 97.542 1.00 50.34 273 GLN A N 1
ATOM 2280 C CA . GLN A 1 273 ? -44.905 -6.667 96.177 1.00 50.34 273 GLN A CA 1
ATOM 2281 C C . GLN A 1 273 ? -44.752 -5.286 95.509 1.00 50.34 273 GLN A C 1
ATOM 2283 O O . GLN A 1 273 ? -44.722 -5.182 94.280 1.00 50.34 273 GLN A O 1
ATOM 2288 N N . GLN A 1 274 ? -44.634 -4.209 96.293 1.00 48.53 274 GLN A N 1
ATOM 2289 C CA . GLN A 1 274 ? -44.325 -2.870 95.787 1.00 48.53 274 GLN A CA 1
ATOM 2290 C C . GLN A 1 274 ? -42.841 -2.733 95.415 1.00 48.53 274 GLN A C 1
ATOM 2292 O O . GLN A 1 274 ? -42.544 -2.063 94.429 1.00 48.53 274 GLN A O 1
ATOM 2297 N N . LEU A 1 275 ? -41.928 -3.423 96.112 1.00 48.34 275 LEU A N 1
ATOM 2298 C CA . LEU A 1 275 ? -40.508 -3.509 95.741 1.00 48.34 275 LEU A CA 1
ATOM 2299 C C . LEU A 1 275 ? -40.287 -4.315 94.446 1.00 48.34 275 LEU A C 1
ATOM 2301 O O . LEU A 1 275 ? -39.473 -3.913 93.616 1.00 48.34 275 LEU A O 1
ATOM 2305 N N . GLU A 1 276 ? -41.057 -5.387 94.219 1.00 46.16 276 GLU A N 1
ATOM 2306 C CA . GLU A 1 276 ? -41.056 -6.125 92.942 1.00 46.16 276 GLU A CA 1
ATOM 2307 C C . GLU A 1 276 ? -41.588 -5.283 91.767 1.00 46.16 276 GLU A C 1
ATOM 2309 O O . GLU A 1 276 ? -41.136 -5.452 90.636 1.00 46.16 276 GLU A O 1
ATOM 2314 N N . ARG A 1 277 ? -42.492 -4.320 92.016 1.00 45.28 277 ARG A N 1
ATOM 2315 C CA . ARG A 1 277 ? -42.951 -3.350 90.999 1.00 45.28 277 ARG A CA 1
ATOM 2316 C C . ARG A 1 277 ? -42.036 -2.129 90.846 1.00 45.28 277 ARG A C 1
ATOM 2318 O O . ARG A 1 277 ? -41.965 -1.573 89.754 1.00 45.28 277 ARG A O 1
ATOM 2325 N N . GLN A 1 278 ? -41.290 -1.736 91.881 1.00 43.62 278 GLN A N 1
ATOM 2326 C CA . GLN A 1 278 ? -40.279 -0.667 91.807 1.00 43.62 278 GLN A CA 1
ATOM 2327 C C . GLN A 1 278 ? -38.972 -1.099 91.113 1.00 43.62 278 GLN A C 1
ATOM 2329 O O . GLN A 1 278 ? -38.135 -0.255 90.802 1.00 43.62 278 GLN A O 1
ATOM 2334 N N . LEU A 1 279 ? -38.826 -2.385 90.771 1.00 48.06 279 LEU A N 1
ATOM 2335 C CA . LEU A 1 279 ? -37.814 -2.892 89.833 1.00 48.06 279 LEU A CA 1
ATOM 2336 C C . LEU A 1 279 ? -38.095 -2.534 88.355 1.00 48.06 279 LEU A C 1
ATOM 2338 O O . LEU A 1 279 ? -37.324 -2.929 87.483 1.00 48.06 279 LEU A O 1
ATOM 2342 N N . SER A 1 280 ? -39.154 -1.765 88.067 1.00 46.62 280 SER A N 1
ATOM 2343 C CA . SER A 1 280 ? -39.455 -1.238 86.726 1.00 46.62 280 SER A CA 1
ATOM 2344 C C . SER A 1 280 ? -38.859 0.144 86.426 1.00 46.62 280 SER A C 1
ATOM 2346 O O . SER A 1 280 ? -38.859 0.524 85.262 1.00 46.62 280 SER A O 1
ATOM 2348 N N . ASP A 1 281 ? -38.330 0.885 87.402 1.00 51.44 281 ASP A N 1
ATOM 2349 C CA . ASP A 1 281 ? -37.830 2.247 87.159 1.00 51.44 281 ASP A CA 1
ATOM 2350 C C . ASP A 1 281 ? -36.401 2.413 87.670 1.00 51.44 281 ASP A C 1
ATOM 2352 O O . ASP A 1 281 ? -36.190 2.820 88.811 1.00 51.44 281 ASP A O 1
ATOM 2356 N N . LYS A 1 282 ? -35.409 2.148 86.807 1.00 46.28 282 LYS A N 1
ATOM 2357 C CA . LYS A 1 282 ? -34.093 2.821 86.846 1.00 46.28 282 LYS A CA 1
ATOM 2358 C C . LYS A 1 282 ? -33.468 2.908 85.452 1.00 46.28 282 LYS A C 1
ATOM 2360 O O . LYS A 1 282 ? -32.510 2.207 85.126 1.00 46.28 282 LYS A O 1
ATOM 2365 N N . ASP A 1 283 ? -33.931 3.894 84.694 1.00 47.84 283 ASP A N 1
ATOM 2366 C CA . ASP A 1 283 ? -33.345 4.370 83.433 1.00 47.84 283 ASP A CA 1
ATOM 2367 C C . ASP A 1 283 ? -31.936 4.995 83.567 1.00 47.84 283 ASP A C 1
ATOM 2369 O O . ASP A 1 283 ? -31.321 5.383 82.577 1.00 47.84 283 ASP A O 1
ATOM 2373 N N . ALA A 1 284 ? -31.346 5.045 84.766 1.00 49.62 284 ALA A N 1
ATOM 2374 C CA . ALA A 1 284 ? -30.037 5.672 84.979 1.00 49.62 284 ALA A CA 1
ATOM 2375 C C . ALA A 1 284 ? -28.818 4.742 84.764 1.00 49.62 284 ALA A C 1
ATOM 2377 O O . ALA A 1 284 ? -27.723 5.237 84.517 1.00 49.62 284 ALA A O 1
ATOM 2378 N N . SER A 1 285 ? -28.970 3.409 84.822 1.00 47.28 285 SER A N 1
ATOM 2379 C CA . SER A 1 285 ? -27.853 2.459 84.585 1.00 47.28 285 SER A CA 1
ATOM 2380 C C . SER A 1 285 ? -27.849 1.862 83.170 1.00 47.28 285 SER A C 1
ATOM 2382 O O . SER A 1 285 ? -26.834 1.315 82.730 1.00 47.28 285 SER A O 1
ATOM 2384 N N . LYS A 1 286 ? -28.973 1.991 82.454 1.00 47.84 286 LYS A N 1
ATOM 2385 C CA . LYS A 1 286 ? -29.170 1.530 81.074 1.00 47.84 286 LYS A CA 1
ATOM 2386 C C . LYS A 1 286 ? -28.613 2.530 80.054 1.00 47.84 286 LYS A C 1
ATOM 2388 O O . LYS A 1 286 ? -27.959 2.134 79.106 1.00 47.84 286 LYS A O 1
ATOM 2393 N N . ALA A 1 287 ? -28.723 3.833 80.327 1.00 47.00 287 ALA A N 1
ATOM 2394 C CA . ALA A 1 287 ? -28.204 4.884 79.447 1.00 47.00 287 ALA A CA 1
ATOM 2395 C C . ALA A 1 287 ? -26.670 4.855 79.270 1.00 47.00 287 ALA A C 1
ATOM 2397 O O . ALA A 1 287 ? -26.176 5.119 78.178 1.00 47.00 287 ALA A O 1
ATOM 2398 N N . ASN A 1 288 ? -25.903 4.498 80.309 1.00 47.06 288 ASN A N 1
ATOM 2399 C CA . ASN A 1 288 ? -24.438 4.425 80.212 1.00 47.06 288 ASN A CA 1
ATOM 2400 C C . ASN A 1 288 ? -23.950 3.119 79.550 1.00 47.06 288 ASN A C 1
ATOM 2402 O O . ASN A 1 288 ? -22.883 3.090 78.948 1.00 47.06 288 ASN A O 1
ATOM 2406 N N . SER A 1 289 ? -24.738 2.041 79.628 1.00 48.59 289 SER A N 1
ATOM 2407 C CA . SER A 1 289 ? -24.449 0.764 78.961 1.00 48.59 289 SER A CA 1
ATOM 2408 C C . SER A 1 289 ? -24.915 0.762 77.499 1.00 48.59 289 SER A C 1
ATOM 2410 O O . SER A 1 289 ? -24.171 0.298 76.639 1.00 48.59 289 SER A O 1
ATOM 2412 N N . ASP A 1 290 ? -26.060 1.372 77.187 1.00 50.97 290 ASP A N 1
ATOM 2413 C CA . ASP A 1 290 ? -26.564 1.543 75.819 1.00 50.97 290 ASP A CA 1
ATOM 2414 C C . ASP A 1 290 ? -25.688 2.510 74.996 1.00 50.97 290 ASP A C 1
ATOM 2416 O O . ASP A 1 290 ? -25.438 2.240 73.825 1.00 50.97 290 ASP A O 1
ATOM 2420 N N . LEU A 1 291 ? -25.122 3.569 75.600 1.00 52.91 291 LEU A N 1
ATOM 2421 C CA . LEU A 1 291 ? -24.180 4.482 74.926 1.00 52.91 291 LEU A CA 1
ATOM 2422 C C . LEU A 1 291 ? -22.856 3.790 74.550 1.00 52.91 291 LEU A C 1
ATOM 2424 O O . LEU A 1 291 ? -22.323 4.006 73.461 1.00 52.91 291 LEU A O 1
ATOM 2428 N N . ILE A 1 292 ? -22.343 2.927 75.434 1.00 54.16 292 ILE A N 1
ATOM 2429 C CA . ILE A 1 292 ? -21.153 2.110 75.169 1.00 54.16 292 ILE A CA 1
ATOM 2430 C C . ILE A 1 292 ? -21.464 1.079 74.072 1.00 54.16 292 ILE A C 1
ATOM 2432 O O . ILE A 1 292 ? -20.685 0.918 73.134 1.00 54.16 292 ILE A O 1
ATOM 2436 N N . ILE A 1 293 ? -22.625 0.420 74.135 1.00 56.81 293 ILE A N 1
ATOM 2437 C CA . ILE A 1 293 ? -23.065 -0.557 73.129 1.00 56.81 293 ILE A CA 1
ATOM 2438 C C . ILE A 1 293 ? -23.278 0.099 71.754 1.00 56.81 293 ILE A C 1
ATOM 2440 O O . ILE A 1 293 ? -22.894 -0.504 70.752 1.00 56.81 293 ILE A O 1
ATOM 2444 N N . ASP A 1 294 ? -23.818 1.318 71.672 1.00 55.94 294 ASP A N 1
ATOM 2445 C CA . ASP A 1 294 ? -24.000 2.032 70.400 1.00 55.94 294 ASP A CA 1
ATOM 2446 C C . ASP A 1 294 ? -22.681 2.563 69.811 1.00 55.94 294 ASP A C 1
ATOM 2448 O O . ASP A 1 294 ? -22.478 2.460 68.597 1.00 55.94 294 ASP A O 1
ATOM 2452 N N . GLN A 1 295 ? -21.729 3.022 70.639 1.00 57.16 295 GLN A N 1
ATOM 2453 C CA . GLN A 1 295 ? -20.371 3.346 70.172 1.00 57.16 295 GLN A CA 1
ATOM 2454 C C . GLN A 1 295 ? -19.642 2.108 69.618 1.00 57.16 295 GLN A C 1
ATOM 2456 O O . GLN A 1 295 ? -19.025 2.181 68.550 1.00 57.16 295 GLN A O 1
ATOM 2461 N N . TYR A 1 296 ? -19.755 0.951 70.281 1.00 53.53 296 TYR A N 1
ATOM 2462 C CA . TYR A 1 296 ? -19.172 -0.302 69.787 1.00 53.53 296 TYR A CA 1
ATOM 2463 C C . TYR A 1 296 ? -19.916 -0.868 68.567 1.00 53.53 296 TYR A C 1
ATOM 2465 O O . TYR A 1 296 ? -19.277 -1.420 67.670 1.00 53.53 296 TYR A O 1
ATOM 2473 N N . ARG A 1 297 ? -21.243 -0.692 68.461 1.00 56.00 297 ARG A N 1
ATOM 2474 C CA . ARG A 1 297 ? -22.009 -1.051 67.251 1.00 56.00 297 ARG A CA 1
ATOM 2475 C C . ARG A 1 297 ? -21.574 -0.234 66.044 1.00 56.00 297 ARG A C 1
ATOM 2477 O O . ARG A 1 297 ? -21.396 -0.829 64.985 1.00 56.00 297 ARG A O 1
ATOM 2484 N N . GLN A 1 298 ? -21.348 1.074 66.204 1.00 58.34 298 GLN A N 1
ATOM 2485 C CA . GLN A 1 298 ? -20.831 1.933 65.133 1.00 58.34 298 GLN A CA 1
ATOM 2486 C C . GLN A 1 298 ? -19.438 1.498 64.652 1.00 58.34 298 GLN A C 1
ATOM 2488 O O . GLN A 1 298 ? -19.195 1.448 63.443 1.00 58.34 298 GLN A O 1
ATOM 2493 N N . GLN A 1 299 ? -18.538 1.118 65.567 1.00 56.84 299 GLN A N 1
ATOM 2494 C CA . GLN A 1 299 ? -17.223 0.577 65.199 1.00 56.84 299 GLN A CA 1
ATOM 2495 C C . GLN A 1 299 ? -17.329 -0.775 64.472 1.00 56.84 299 GLN A C 1
ATOM 2497 O O . GLN A 1 299 ? -16.656 -0.973 63.461 1.00 56.84 299 GLN A O 1
ATOM 2502 N N . LEU A 1 300 ? -18.237 -1.660 64.900 1.00 54.16 300 LEU A N 1
ATOM 2503 C CA . LEU A 1 300 ? -18.476 -2.959 64.258 1.00 54.16 300 LEU A CA 1
ATOM 2504 C C . LEU A 1 300 ? -19.083 -2.823 62.846 1.00 54.16 300 LEU A C 1
ATOM 2506 O O . LEU A 1 300 ? -18.784 -3.624 61.959 1.00 54.16 300 LEU A O 1
ATOM 2510 N N . THR A 1 301 ? -19.937 -1.820 62.606 1.00 56.88 301 THR A N 1
ATOM 2511 C CA . THR A 1 301 ? -20.462 -1.523 61.259 1.00 56.88 301 THR A CA 1
ATOM 2512 C C . THR A 1 301 ? -19.391 -0.972 60.323 1.00 56.88 301 THR A C 1
ATOM 2514 O O . THR A 1 301 ? -19.325 -1.423 59.180 1.00 56.88 301 THR A O 1
ATOM 2517 N N . ASN A 1 302 ? -18.508 -0.089 60.805 1.00 57.34 302 ASN A N 1
ATOM 2518 C CA . ASN A 1 302 ? -17.378 0.412 60.014 1.00 57.34 302 ASN A CA 1
ATOM 2519 C C . ASN A 1 302 ? -16.385 -0.714 59.661 1.00 57.34 302 ASN A C 1
ATOM 2521 O O . ASN A 1 302 ? -15.862 -0.752 58.549 1.00 57.34 302 ASN A O 1
ATOM 2525 N N . GLU A 1 303 ? -16.168 -1.675 60.565 1.00 55.78 303 GLU A N 1
ATOM 2526 C CA . GLU A 1 303 ? -15.303 -2.838 60.322 1.00 55.78 303 GLU A CA 1
ATOM 2527 C C . GLU A 1 303 ? -15.915 -3.832 59.317 1.00 55.78 303 GLU A C 1
ATOM 2529 O O . GLU A 1 303 ? -15.213 -4.342 58.443 1.00 55.78 303 GLU A O 1
ATOM 2534 N N . LYS A 1 304 ? -17.234 -4.080 59.378 1.00 59.44 304 LYS A N 1
ATOM 2535 C CA . LYS A 1 304 ? -17.943 -4.904 58.379 1.00 59.44 304 LYS A CA 1
ATOM 2536 C C . LYS A 1 304 ? -17.849 -4.308 56.977 1.00 59.44 304 LYS A C 1
ATOM 2538 O O . LYS A 1 304 ? -17.700 -5.054 56.014 1.00 59.44 304 LYS A O 1
ATOM 2543 N N . GLU A 1 305 ? -17.907 -2.984 56.863 1.00 60.03 305 GLU A N 1
ATOM 2544 C CA . GLU A 1 305 ? -17.756 -2.282 55.588 1.00 60.03 305 GLU A CA 1
ATOM 2545 C C . GLU A 1 305 ? -16.318 -2.364 55.045 1.00 60.03 305 GLU A C 1
ATOM 2547 O O . GLU A 1 305 ? -16.121 -2.563 53.845 1.00 60.03 305 GLU A O 1
ATOM 2552 N N . LEU A 1 306 ? -15.311 -2.273 55.922 1.00 60.72 306 LEU A N 1
ATOM 2553 C CA . LEU A 1 306 ? -13.896 -2.471 55.584 1.00 60.72 306 LEU A CA 1
ATOM 2554 C C . LEU A 1 306 ? -13.594 -3.917 55.169 1.00 60.72 306 LEU A C 1
ATOM 2556 O O . LEU A 1 306 ? -12.924 -4.123 54.160 1.00 60.72 306 LEU A O 1
ATOM 2560 N N . ARG A 1 307 ? -14.141 -4.914 55.878 1.00 58.09 307 ARG A N 1
ATOM 2561 C CA . ARG A 1 307 ? -14.048 -6.335 55.501 1.00 58.09 307 ARG A CA 1
ATOM 2562 C C . ARG A 1 307 ? -14.728 -6.627 54.173 1.00 58.09 307 ARG A C 1
ATOM 2564 O O . ARG A 1 307 ? -14.142 -7.308 53.346 1.00 58.09 307 ARG A O 1
ATOM 2571 N N . LEU A 1 308 ? -15.922 -6.083 53.934 1.00 65.31 308 LEU A N 1
ATOM 2572 C CA . LEU A 1 308 ? -16.624 -6.282 52.667 1.00 65.31 308 LEU A CA 1
ATOM 2573 C C . LEU A 1 308 ? -15.828 -5.691 51.494 1.00 65.31 308 LEU A C 1
ATOM 2575 O O . LEU A 1 308 ? -15.698 -6.341 50.460 1.00 65.31 308 LEU A O 1
ATOM 2579 N N . LYS A 1 309 ? -15.242 -4.497 51.673 1.00 66.44 309 LYS A N 1
ATOM 2580 C CA . LYS A 1 309 ? -14.340 -3.879 50.687 1.00 66.44 309 LYS A CA 1
ATOM 2581 C C . LYS A 1 309 ? -13.090 -4.736 50.460 1.00 66.44 309 LYS A C 1
ATOM 2583 O O . LYS A 1 309 ? -12.753 -5.013 49.310 1.00 66.44 309 LYS A O 1
ATOM 2588 N N . ALA A 1 310 ? -12.463 -5.223 51.528 1.00 60.41 310 ALA A N 1
ATOM 2589 C CA . ALA A 1 310 ? -11.303 -6.107 51.460 1.00 60.41 310 ALA A CA 1
ATOM 2590 C C . ALA A 1 310 ? -11.599 -7.432 50.742 1.00 60.41 310 ALA A C 1
ATOM 2592 O O . ALA A 1 310 ? -10.832 -7.831 49.870 1.00 60.41 310 ALA A O 1
ATOM 2593 N N . ASP A 1 311 ? -12.726 -8.076 51.050 1.00 65.19 311 ASP A N 1
ATOM 2594 C CA . ASP A 1 311 ? -13.163 -9.325 50.421 1.00 65.19 311 ASP A CA 1
ATOM 2595 C C . ASP A 1 311 ? -13.470 -9.112 48.933 1.00 65.19 311 ASP A C 1
ATOM 2597 O O . ASP A 1 311 ? -13.068 -9.921 48.097 1.00 65.19 311 ASP A O 1
ATOM 2601 N N . THR A 1 312 ? -14.092 -7.983 48.564 1.00 70.81 312 THR A N 1
ATOM 2602 C CA . THR A 1 312 ? -14.280 -7.635 47.147 1.00 70.81 312 THR A CA 1
ATOM 2603 C C . THR A 1 312 ? -12.964 -7.356 46.421 1.00 70.81 312 THR A C 1
ATOM 2605 O O . THR A 1 312 ? -12.821 -7.739 45.259 1.00 70.81 312 THR A O 1
ATOM 2608 N N . GLU A 1 313 ? -11.976 -6.732 47.068 1.00 70.31 313 GLU A N 1
ATOM 2609 C CA . GLU A 1 313 ? -10.650 -6.542 46.469 1.00 70.31 313 GLU A CA 1
ATOM 2610 C C . GLU A 1 313 ? -9.878 -7.860 46.343 1.00 70.31 313 GLU A C 1
ATOM 2612 O O . GLU A 1 313 ? -9.273 -8.112 45.300 1.00 70.31 313 GLU A O 1
ATOM 2617 N N . LEU A 1 314 ? -9.964 -8.744 47.339 1.00 66.56 314 LEU A N 1
ATOM 2618 C CA . LEU A 1 314 ? -9.397 -10.094 47.310 1.00 66.56 314 LEU A CA 1
ATOM 2619 C C . LEU A 1 314 ? -9.995 -10.942 46.184 1.00 66.56 314 LEU A C 1
ATOM 2621 O O . LEU A 1 314 ? -9.253 -11.609 45.460 1.00 66.56 314 LEU A O 1
ATOM 2625 N N . GLU A 1 315 ? -11.310 -10.876 45.985 1.00 70.75 315 GLU A N 1
ATOM 2626 C CA . GLU A 1 315 ? -11.999 -11.594 44.910 1.00 70.75 315 GLU A CA 1
ATOM 2627 C C . GLU A 1 315 ? -11.678 -10.993 43.526 1.00 70.75 315 GLU A C 1
ATOM 2629 O O . GLU A 1 315 ? -11.466 -11.716 42.546 1.00 70.75 315 GLU A O 1
ATOM 2634 N N . ASN A 1 316 ? -11.514 -9.669 43.439 1.00 71.88 316 ASN A N 1
ATOM 2635 C CA . ASN A 1 316 ? -11.033 -8.988 42.232 1.00 71.88 316 ASN A CA 1
ATOM 2636 C C . ASN A 1 316 ? -9.574 -9.346 41.892 1.00 71.88 316 ASN A C 1
ATOM 2638 O O . ASN A 1 316 ? -9.226 -9.504 40.720 1.00 71.88 316 ASN A O 1
ATOM 2642 N N . ILE A 1 317 ? -8.702 -9.494 42.893 1.00 71.44 317 ILE A N 1
ATOM 2643 C CA . ILE A 1 317 ? -7.314 -9.934 42.700 1.00 71.44 317 ILE A CA 1
ATOM 2644 C C . ILE A 1 317 ? -7.278 -11.412 42.294 1.00 71.44 317 ILE A C 1
ATOM 2646 O O . ILE A 1 317 ? -6.549 -11.769 41.366 1.00 71.44 317 ILE A O 1
ATOM 2650 N N . ARG A 1 318 ? -8.097 -12.269 42.919 1.00 72.62 318 ARG A N 1
ATOM 2651 C CA . ARG A 1 318 ? -8.226 -13.693 42.563 1.00 72.62 318 ARG A CA 1
ATOM 2652 C C . ARG A 1 318 ? -8.731 -13.898 41.143 1.00 72.62 318 ARG A C 1
ATOM 2654 O O . ARG A 1 318 ? -8.124 -14.666 40.401 1.00 72.62 318 ARG A O 1
ATOM 2661 N N . SER A 1 319 ? -9.791 -13.200 40.745 1.00 73.75 319 SER A N 1
ATOM 2662 C CA . SER A 1 319 ? -10.333 -13.286 39.384 1.00 73.75 319 SER A CA 1
ATOM 2663 C C . SER A 1 319 ? -9.323 -12.805 38.338 1.00 73.75 319 SER A C 1
ATOM 2665 O O . SER A 1 319 ? -9.096 -13.501 37.347 1.00 73.75 319 SER A O 1
ATOM 2667 N N . LYS A 1 320 ? -8.616 -11.691 38.589 1.00 76.00 320 LYS A N 1
ATOM 2668 C CA . LYS A 1 320 ? -7.507 -11.232 37.730 1.00 76.00 320 LYS A CA 1
ATOM 2669 C C . LYS A 1 320 ? -6.360 -12.240 37.661 1.00 76.00 320 LYS A C 1
ATOM 2671 O O . LYS A 1 320 ? -5.826 -12.476 36.580 1.00 76.00 320 LYS A O 1
ATOM 2676 N N . PHE A 1 321 ? -5.978 -12.847 38.784 1.00 72.25 321 PHE A N 1
ATOM 2677 C CA . PHE A 1 321 ? -4.926 -13.863 38.832 1.00 72.25 321 PHE A CA 1
ATOM 2678 C C . PHE A 1 321 ? -5.314 -15.123 38.046 1.00 72.25 321 PHE A C 1
ATOM 2680 O O . PHE A 1 321 ? -4.496 -15.654 37.292 1.00 72.25 321 PHE A O 1
ATOM 2687 N N . LEU A 1 322 ? -6.565 -15.573 38.173 1.00 76.56 322 LEU A N 1
ATOM 2688 C CA . LEU A 1 322 ? -7.104 -16.712 37.432 1.00 76.56 322 LEU A CA 1
ATOM 2689 C C . LEU A 1 322 ? -7.114 -16.434 35.922 1.00 76.56 322 LEU A C 1
ATOM 2691 O O . LEU A 1 322 ? -6.658 -17.265 35.138 1.00 76.56 322 LEU A O 1
ATOM 2695 N N . GLN A 1 323 ? -7.544 -15.236 35.522 1.00 75.75 323 GLN A N 1
ATOM 2696 C CA . GLN A 1 323 ? -7.539 -14.808 34.125 1.00 75.75 323 GLN A CA 1
ATOM 2697 C C . GLN A 1 323 ? -6.114 -14.748 33.548 1.00 75.75 323 GLN A C 1
ATOM 2699 O O . GLN A 1 323 ? -5.851 -15.328 32.499 1.00 75.75 323 GLN A O 1
ATOM 2704 N N . LEU A 1 324 ? -5.168 -14.135 34.266 1.00 74.56 324 LEU A N 1
ATOM 2705 C CA . LEU A 1 324 ? -3.758 -14.067 33.861 1.00 74.56 324 LEU A CA 1
ATOM 2706 C C . LEU A 1 324 ? -3.093 -15.450 33.781 1.00 74.56 324 LEU A C 1
ATOM 2708 O O . LEU A 1 324 ? -2.225 -15.666 32.935 1.00 74.56 324 LEU A O 1
ATOM 2712 N N . THR A 1 325 ? -3.488 -16.384 34.648 1.00 73.88 325 THR A N 1
ATOM 2713 C CA . THR A 1 325 ? -2.976 -17.762 34.639 1.00 73.88 325 THR A CA 1
ATOM 2714 C C . THR A 1 325 ? -3.480 -18.528 33.413 1.00 73.88 325 THR A C 1
ATOM 2716 O O . THR A 1 325 ? -2.673 -19.149 32.721 1.00 73.88 325 THR A O 1
ATOM 2719 N N . ASN A 1 326 ? -4.769 -18.403 33.079 1.00 74.44 326 ASN A N 1
ATOM 2720 C CA . ASN A 1 326 ? -5.331 -18.966 31.847 1.00 74.44 326 ASN A CA 1
ATOM 2721 C C . ASN A 1 326 ? -4.679 -18.363 30.593 1.00 74.44 326 ASN A C 1
ATOM 2723 O O . ASN A 1 326 ? -4.301 -19.095 29.676 1.00 74.44 326 ASN A O 1
ATOM 2727 N N . ASP A 1 327 ? -4.482 -17.042 30.567 1.00 71.75 327 ASP A N 1
ATOM 2728 C CA . ASP A 1 327 ? -3.797 -16.355 29.467 1.00 71.75 327 ASP A CA 1
ATOM 2729 C C . ASP A 1 327 ? -2.349 -16.849 29.306 1.00 71.75 327 ASP A C 1
ATOM 2731 O O . ASP A 1 327 ? -1.863 -17.029 28.186 1.00 71.75 327 ASP A O 1
ATOM 2735 N N . TYR A 1 328 ? -1.650 -17.101 30.417 1.00 74.06 328 TYR A N 1
ATOM 2736 C CA . TYR A 1 328 ? -0.295 -17.650 30.411 1.00 74.06 328 TYR A CA 1
ATOM 2737 C C . TYR A 1 328 ? -0.250 -19.080 29.850 1.00 74.06 328 TYR A C 1
ATOM 2739 O O . TYR A 1 328 ? 0.628 -19.378 29.037 1.00 74.06 328 TYR A O 1
ATOM 2747 N N . GLU A 1 329 ? -1.184 -19.954 30.233 1.00 77.38 329 GLU A N 1
ATOM 2748 C CA . GLU A 1 329 ? -1.269 -21.321 29.697 1.00 77.38 329 GLU A CA 1
ATOM 2749 C C . GLU A 1 329 ? -1.579 -21.341 28.199 1.00 77.38 329 GLU A C 1
ATOM 2751 O O . GLU A 1 329 ? -0.897 -22.044 27.445 1.00 77.38 329 GLU A O 1
ATOM 2756 N N . GLN A 1 330 ? -2.526 -20.516 27.739 1.00 76.12 330 GLN A N 1
ATOM 2757 C CA . GLN A 1 330 ? -2.820 -20.393 26.311 1.00 76.12 330 GLN A CA 1
ATOM 2758 C C . GLN A 1 330 ? -1.613 -19.891 25.516 1.00 76.12 330 GLN A C 1
ATOM 2760 O O . GLN A 1 330 ? -1.265 -20.465 24.483 1.00 76.12 330 GLN A O 1
ATOM 2765 N N . LEU A 1 331 ? -0.911 -18.869 26.016 1.00 73.75 331 LEU A N 1
ATOM 2766 C CA . LEU A 1 331 ? 0.309 -18.367 25.381 1.00 73.75 331 LEU A CA 1
ATOM 2767 C C . LEU A 1 331 ? 1.410 -19.440 25.300 1.00 73.75 331 LEU A C 1
ATOM 2769 O O . LEU A 1 331 ? 2.165 -19.472 24.327 1.00 73.75 331 LEU A O 1
ATOM 2773 N N . ASN A 1 332 ? 1.497 -20.335 26.286 1.00 73.31 332 ASN A N 1
ATOM 2774 C CA . ASN A 1 332 ? 2.465 -21.433 26.301 1.00 73.31 332 ASN A CA 1
ATOM 2775 C C . ASN A 1 332 ? 2.114 -22.547 25.296 1.00 73.31 332 ASN A C 1
ATOM 2777 O O . ASN A 1 332 ? 3.009 -23.094 24.649 1.00 73.31 332 ASN A O 1
ATOM 2781 N N . LEU A 1 333 ? 0.826 -22.859 25.124 1.00 79.44 333 LEU A N 1
ATOM 2782 C CA . LEU A 1 333 ? 0.341 -23.774 24.083 1.00 79.44 333 LEU A CA 1
ATOM 2783 C C . LEU A 1 333 ? 0.647 -23.232 22.683 1.00 79.44 333 LEU A C 1
ATOM 2785 O O . LEU A 1 333 ? 1.274 -23.926 21.880 1.00 79.44 333 LEU A O 1
ATOM 2789 N N . MET A 1 334 ? 0.325 -21.959 22.435 1.00 71.44 334 MET A N 1
ATOM 2790 C CA . MET A 1 334 ? 0.633 -21.288 21.166 1.00 71.44 334 MET A CA 1
ATOM 2791 C C . MET A 1 334 ? 2.138 -21.273 20.869 1.00 71.44 334 MET A C 1
ATOM 2793 O O . MET A 1 334 ? 2.549 -21.441 19.722 1.00 71.44 334 MET A O 1
ATOM 2797 N N . LYS A 1 335 ? 2.986 -21.114 21.896 1.00 76.38 335 LYS A N 1
ATOM 2798 C CA . LYS A 1 335 ? 4.447 -21.189 21.752 1.00 76.38 335 LYS A CA 1
ATOM 2799 C C . LYS A 1 335 ? 4.897 -22.557 21.216 1.00 76.38 335 LYS A C 1
ATOM 2801 O O . LYS A 1 335 ? 5.733 -22.613 20.318 1.00 76.38 335 LYS A O 1
ATOM 2806 N N . LYS A 1 336 ? 4.329 -23.648 21.736 1.00 77.69 336 LYS A N 1
ATOM 2807 C CA . LYS A 1 336 ? 4.682 -25.024 21.352 1.00 77.69 336 LYS A CA 1
ATOM 2808 C C . LYS A 1 336 ? 4.228 -25.369 19.927 1.00 77.69 336 LYS A C 1
ATOM 2810 O O . LYS A 1 336 ? 4.969 -25.994 19.166 1.00 77.69 336 LYS A O 1
ATOM 2815 N N . GLU A 1 337 ? 3.031 -24.927 19.543 1.00 76.94 337 GLU A N 1
ATOM 2816 C CA . GLU A 1 337 ? 2.540 -25.042 18.161 1.00 76.94 337 GLU A CA 1
ATOM 2817 C C . GLU A 1 337 ? 3.435 -24.271 17.187 1.00 76.94 337 GLU A C 1
ATOM 2819 O O . GLU A 1 337 ? 3.771 -24.757 16.105 1.00 76.94 337 GLU A O 1
ATOM 2824 N N . PHE A 1 338 ? 3.879 -23.086 17.601 1.00 75.38 338 PHE A N 1
ATOM 2825 C CA . PHE A 1 338 ? 4.753 -22.247 16.804 1.00 75.38 338 PHE A CA 1
ATOM 2826 C C . PHE A 1 338 ? 6.127 -22.891 16.559 1.00 75.38 338 PHE A C 1
ATOM 2828 O O . PHE A 1 338 ? 6.560 -22.969 15.411 1.00 75.38 338 PHE A O 1
ATOM 2835 N N . GLU A 1 339 ? 6.786 -23.409 17.602 1.00 76.00 339 GLU A N 1
ATOM 2836 C CA . GLU A 1 339 ? 8.075 -24.118 17.485 1.00 76.00 339 GLU A CA 1
ATOM 2837 C C . GLU A 1 339 ? 7.975 -25.319 16.521 1.00 76.00 339 GLU A C 1
ATOM 2839 O O . GLU A 1 339 ? 8.882 -25.585 15.728 1.00 76.00 339 GLU A O 1
ATOM 2844 N N . THR A 1 340 ? 6.828 -26.004 16.522 1.00 81.00 340 THR A N 1
ATOM 2845 C CA . THR A 1 340 ? 6.549 -27.125 15.612 1.00 81.00 340 THR A CA 1
ATOM 2846 C C . THR A 1 340 ? 6.387 -26.655 14.159 1.00 81.00 340 THR A C 1
ATOM 2848 O O . THR A 1 340 ? 6.949 -27.251 13.234 1.00 81.00 340 THR A O 1
ATOM 2851 N N . ASN A 1 341 ? 5.661 -25.556 13.939 1.00 73.75 341 ASN A N 1
ATOM 2852 C CA . ASN A 1 341 ? 5.482 -24.958 12.613 1.00 73.75 341 ASN A CA 1
ATOM 2853 C C . ASN A 1 341 ? 6.787 -24.382 12.047 1.00 73.75 341 ASN A C 1
ATOM 2855 O O . ASN A 1 341 ? 7.051 -24.514 10.847 1.00 73.75 341 ASN A O 1
ATOM 2859 N N . GLU A 1 342 ? 7.631 -23.795 12.895 1.00 73.62 342 GLU A N 1
ATOM 2860 C CA . GLU A 1 342 ? 8.951 -23.291 12.518 1.00 73.62 342 GLU A CA 1
ATOM 2861 C C . GLU A 1 342 ? 9.847 -24.426 12.002 1.00 73.62 342 GLU A C 1
ATOM 2863 O O . GLU A 1 342 ? 10.423 -24.319 10.915 1.00 73.62 342 GLU A O 1
ATOM 2868 N N . LEU A 1 343 ? 9.890 -25.552 12.724 1.00 80.25 343 LEU A N 1
ATOM 2869 C CA . LEU A 1 343 ? 10.638 -26.746 12.325 1.00 80.25 343 LEU A CA 1
ATOM 2870 C C . LEU A 1 343 ? 10.161 -27.297 10.971 1.00 80.25 343 LEU A C 1
ATOM 2872 O O . LEU A 1 343 ? 10.976 -27.612 10.101 1.00 80.25 343 LEU A O 1
ATOM 2876 N N . ASN A 1 344 ? 8.844 -27.389 10.772 1.00 78.31 344 ASN A N 1
ATOM 2877 C CA . ASN A 1 344 ? 8.255 -27.878 9.523 1.00 78.31 344 ASN A CA 1
ATOM 2878 C C . ASN A 1 344 ? 8.554 -26.952 8.337 1.00 78.31 344 ASN A C 1
ATOM 2880 O O . ASN A 1 344 ? 8.852 -27.424 7.240 1.00 78.31 344 ASN A O 1
ATOM 2884 N N . THR A 1 345 ? 8.516 -25.637 8.552 1.00 72.00 345 THR A N 1
ATOM 2885 C CA . THR A 1 345 ? 8.836 -24.644 7.516 1.00 72.00 345 THR A CA 1
ATOM 2886 C C . THR A 1 345 ? 10.313 -24.711 7.135 1.00 72.00 345 THR A C 1
ATOM 2888 O O . THR A 1 345 ? 10.648 -24.706 5.952 1.00 72.00 345 THR A O 1
ATOM 2891 N N . ARG A 1 346 ? 11.200 -24.870 8.123 1.00 74.94 346 ARG A N 1
ATOM 2892 C CA . ARG A 1 346 ? 12.641 -25.022 7.896 1.00 74.94 346 ARG A CA 1
ATOM 2893 C C . ARG A 1 346 ? 12.964 -26.263 7.059 1.00 74.94 346 ARG A C 1
ATOM 2895 O O . ARG A 1 346 ? 13.705 -26.162 6.089 1.00 74.94 346 ARG A O 1
ATOM 2902 N N . ARG A 1 347 ? 12.317 -27.399 7.351 1.00 84.12 347 ARG A N 1
ATOM 2903 C CA . ARG A 1 347 ? 12.441 -28.627 6.542 1.00 84.12 347 ARG A CA 1
ATOM 2904 C C . ARG A 1 347 ? 12.029 -28.420 5.081 1.00 84.12 347 ARG A C 1
ATOM 2906 O O . ARG A 1 347 ? 12.736 -28.881 4.190 1.00 84.12 347 ARG A O 1
ATOM 2913 N N . LYS A 1 348 ? 10.925 -27.703 4.831 1.00 78.56 348 LYS A N 1
ATOM 2914 C CA . LYS A 1 348 ? 10.475 -27.369 3.466 1.00 78.56 348 LYS A CA 1
ATOM 2915 C C . LYS A 1 348 ? 11.480 -26.480 2.732 1.00 78.56 348 LYS A C 1
ATOM 2917 O O . LYS A 1 348 ? 11.770 -26.726 1.567 1.00 78.56 348 LYS A O 1
ATOM 2922 N N . ILE A 1 349 ? 12.048 -25.484 3.414 1.00 72.69 349 ILE A N 1
ATOM 2923 C CA . ILE A 1 349 ? 13.099 -24.621 2.850 1.00 72.69 349 ILE A CA 1
ATOM 2924 C C . ILE A 1 349 ? 14.322 -25.455 2.439 1.00 72.69 349 ILE A C 1
ATOM 2926 O O . ILE A 1 349 ? 14.837 -25.283 1.335 1.00 72.69 349 ILE A O 1
ATOM 2930 N N . ASP A 1 350 ? 14.754 -26.402 3.274 1.00 80.50 350 ASP A N 1
ATOM 2931 C CA . ASP A 1 350 ? 15.892 -27.281 2.970 1.00 80.50 350 ASP A CA 1
ATOM 2932 C C . ASP A 1 350 ? 15.615 -28.226 1.784 1.00 80.50 350 ASP A C 1
ATOM 2934 O O . ASP A 1 350 ? 16.512 -28.562 1.007 1.00 80.50 350 ASP A O 1
ATOM 2938 N N . GLU A 1 351 ? 14.372 -28.669 1.609 1.00 83.25 351 GLU A N 1
ATOM 2939 C CA . GLU A 1 351 ? 13.939 -29.482 0.467 1.00 83.25 351 GLU A CA 1
ATOM 2940 C C . GLU A 1 351 ? 13.901 -28.681 -0.848 1.00 83.25 351 GLU A C 1
ATOM 2942 O O . GLU A 1 351 ? 14.425 -29.131 -1.873 1.00 83.25 351 GLU A O 1
ATOM 2947 N N . ILE A 1 352 ? 13.377 -27.452 -0.806 1.00 75.44 352 ILE A N 1
ATOM 2948 C CA . ILE A 1 352 ? 13.366 -26.531 -1.952 1.00 75.44 352 ILE A CA 1
ATOM 2949 C C . ILE A 1 352 ? 14.798 -26.140 -2.342 1.00 75.44 352 ILE A C 1
ATOM 2951 O O . ILE A 1 352 ? 15.139 -26.154 -3.524 1.00 75.44 352 ILE A O 1
ATOM 2955 N N . ASN A 1 353 ? 15.671 -25.862 -1.369 1.00 74.50 353 ASN A N 1
ATOM 2956 C CA . ASN A 1 353 ? 17.078 -25.539 -1.621 1.00 74.50 353 ASN A CA 1
ATOM 2957 C C . ASN A 1 353 ? 17.830 -26.687 -2.304 1.00 74.50 353 ASN A C 1
ATOM 2959 O O . ASN A 1 353 ? 18.583 -26.445 -3.248 1.00 74.50 353 ASN A O 1
ATOM 2963 N N . ARG A 1 354 ? 17.594 -27.935 -1.879 1.00 84.19 354 ARG A N 1
ATOM 2964 C CA . ARG A 1 354 ? 18.158 -29.121 -2.545 1.00 84.19 354 ARG A CA 1
ATOM 2965 C C . ARG A 1 354 ? 17.663 -29.255 -3.983 1.00 84.19 354 ARG A C 1
ATOM 2967 O O . ARG A 1 354 ? 18.464 -29.494 -4.882 1.00 84.19 354 ARG A O 1
ATOM 2974 N N . SER A 1 355 ? 16.370 -29.028 -4.210 1.00 78.38 355 SER A N 1
ATOM 2975 C CA . SER A 1 355 ? 15.779 -29.047 -5.553 1.00 78.38 355 SER A CA 1
ATOM 2976 C C . SER A 1 355 ? 16.371 -27.955 -6.451 1.00 78.38 355 SER A C 1
ATOM 2978 O O . SER A 1 355 ? 16.748 -28.230 -7.587 1.00 78.38 355 SER A O 1
ATOM 2980 N N . ARG A 1 356 ? 16.537 -26.732 -5.929 1.00 78.81 356 ARG A N 1
ATOM 2981 C CA . ARG A 1 356 ? 17.178 -25.609 -6.632 1.00 78.81 356 ARG A CA 1
ATOM 2982 C C . ARG A 1 356 ? 18.617 -25.932 -7.028 1.00 78.81 356 ARG A C 1
ATOM 2984 O O . ARG A 1 356 ? 19.000 -25.692 -8.169 1.00 78.81 356 ARG A O 1
ATOM 2991 N N . GLN A 1 357 ? 19.394 -26.487 -6.099 1.00 78.94 357 GLN A N 1
ATOM 2992 C CA . GLN A 1 357 ? 20.788 -26.851 -6.340 1.00 78.94 357 GLN A CA 1
ATOM 2993 C C . GLN A 1 357 ? 20.906 -27.918 -7.436 1.00 78.94 357 GLN A C 1
ATOM 2995 O O . GLN A 1 357 ? 21.683 -27.751 -8.370 1.00 78.94 357 GLN A O 1
ATOM 3000 N N . ALA A 1 358 ? 20.050 -28.942 -7.397 1.00 81.88 358 ALA A N 1
ATOM 3001 C CA . ALA A 1 358 ? 20.024 -29.989 -8.416 1.00 81.88 358 ALA A CA 1
ATOM 3002 C C . ALA A 1 358 ? 19.684 -29.465 -9.824 1.00 81.88 358 ALA A C 1
ATOM 3004 O O . ALA A 1 358 ? 20.131 -30.041 -10.815 1.00 81.88 358 ALA A O 1
ATOM 3005 N N . VAL A 1 359 ? 18.882 -28.399 -9.933 1.00 78.25 359 VAL A N 1
ATOM 3006 C CA . VAL A 1 359 ? 18.609 -27.740 -11.220 1.00 78.25 359 VAL A CA 1
ATOM 3007 C C . VAL A 1 359 ? 19.830 -26.940 -11.674 1.00 78.25 359 VAL A C 1
ATOM 3009 O O . VAL A 1 359 ? 20.243 -27.108 -12.814 1.00 78.25 359 VAL A O 1
ATOM 3012 N N . LEU A 1 360 ? 20.451 -26.147 -10.791 1.00 72.31 360 LEU A N 1
ATOM 3013 C CA . LEU A 1 360 ? 21.660 -25.370 -11.109 1.00 72.31 360 LEU A CA 1
ATOM 3014 C C . LEU A 1 360 ? 22.816 -26.242 -11.607 1.00 72.31 360 LEU A C 1
ATOM 3016 O O . LEU A 1 360 ? 23.476 -25.879 -12.579 1.00 72.31 360 LEU A O 1
ATOM 3020 N N . ASP A 1 361 ? 23.043 -27.389 -10.967 1.00 80.06 361 ASP A N 1
ATOM 3021 C CA . ASP A 1 361 ? 24.122 -28.294 -11.357 1.00 80.06 361 ASP A CA 1
ATOM 3022 C C . ASP A 1 361 ? 23.869 -28.902 -12.749 1.00 80.06 361 ASP A C 1
ATOM 3024 O O . ASP A 1 361 ? 24.787 -28.962 -13.563 1.00 80.06 361 ASP A O 1
ATOM 3028 N N . ARG A 1 362 ? 22.613 -29.233 -13.096 1.00 79.06 362 ARG A N 1
ATOM 3029 C CA . ARG A 1 362 ? 22.260 -29.666 -14.465 1.00 79.06 362 ARG A CA 1
ATOM 3030 C C . ARG A 1 362 ? 22.481 -28.566 -15.501 1.00 79.06 362 ARG A C 1
ATOM 3032 O O . ARG A 1 362 ? 22.971 -28.852 -16.589 1.00 79.06 362 ARG A O 1
ATOM 3039 N N . THR A 1 363 ? 22.124 -27.321 -15.184 1.00 70.94 363 THR A N 1
ATOM 3040 C CA . THR A 1 363 ? 22.318 -26.194 -16.108 1.00 70.94 363 THR A CA 1
ATOM 3041 C C . THR A 1 363 ? 23.800 -25.917 -16.347 1.00 70.94 363 THR A C 1
ATOM 3043 O O . THR A 1 363 ? 24.187 -25.587 -17.466 1.00 70.94 363 THR A O 1
ATOM 3046 N N . ARG A 1 364 ? 24.637 -26.069 -15.310 1.00 75.12 364 ARG A N 1
ATOM 3047 C CA . ARG A 1 364 ? 26.097 -25.947 -15.423 1.00 75.12 364 ARG A CA 1
ATOM 3048 C C . ARG A 1 364 ? 26.663 -27.002 -16.376 1.00 75.12 364 ARG A C 1
ATOM 3050 O O . ARG A 1 364 ? 27.388 -26.643 -17.298 1.00 75.12 364 ARG A O 1
ATOM 3057 N N . ASP A 1 365 ? 26.260 -28.260 -16.212 1.00 80.44 365 ASP A N 1
ATOM 3058 C CA . ASP A 1 365 ? 26.672 -29.368 -17.084 1.00 80.44 365 ASP A CA 1
ATOM 3059 C C . ASP A 1 365 ? 26.290 -29.139 -18.558 1.00 80.44 365 ASP A C 1
ATOM 3061 O O . ASP A 1 365 ? 27.063 -29.440 -19.471 1.00 80.44 365 ASP A O 1
ATOM 3065 N N . GLU A 1 366 ? 25.091 -28.610 -18.824 1.00 74.50 366 GLU A N 1
ATOM 3066 C CA . GLU A 1 366 ? 24.664 -28.270 -20.188 1.00 74.50 366 GLU A CA 1
ATOM 3067 C C . GLU A 1 366 ? 25.444 -27.083 -20.766 1.00 74.50 366 GLU A C 1
ATOM 3069 O O . GLU A 1 366 ? 25.834 -27.120 -21.936 1.00 74.50 366 GLU A O 1
ATOM 3074 N N . TYR A 1 367 ? 25.723 -26.061 -19.953 1.00 68.62 367 TYR A N 1
ATOM 3075 C CA . TYR A 1 367 ? 26.522 -24.905 -20.359 1.00 68.62 367 TYR A CA 1
ATOM 3076 C C . TYR A 1 367 ? 27.955 -25.305 -20.732 1.00 68.62 367 TYR A C 1
ATOM 3078 O O . TYR A 1 367 ? 28.451 -24.908 -21.784 1.00 68.62 367 TYR A O 1
ATOM 3086 N N . GLU A 1 368 ? 28.598 -26.160 -19.934 1.00 77.00 368 GLU A N 1
ATOM 3087 C CA . GLU A 1 368 ? 29.942 -26.668 -20.229 1.00 77.00 368 GLU A CA 1
ATOM 3088 C C . GLU A 1 368 ? 29.998 -27.487 -21.526 1.00 77.00 368 GLU A C 1
ATOM 3090 O O . GLU A 1 368 ? 30.995 -27.442 -22.248 1.00 77.00 368 GLU A O 1
ATOM 3095 N N . LYS A 1 369 ? 28.933 -28.227 -21.862 1.00 79.44 369 LYS A N 1
ATOM 3096 C CA . LYS A 1 369 ? 28.834 -28.938 -23.149 1.00 79.44 369 LYS A CA 1
ATOM 3097 C C . LYS A 1 369 ? 28.691 -27.975 -24.324 1.00 79.44 369 LYS A C 1
ATOM 3099 O O . LYS A 1 369 ? 29.262 -28.231 -25.383 1.00 79.44 369 LYS A O 1
ATOM 3104 N N . LEU A 1 370 ? 27.937 -26.888 -24.155 1.00 69.44 370 LEU A N 1
ATOM 3105 C CA . LEU A 1 370 ? 27.776 -25.869 -25.192 1.00 69.44 370 LEU A CA 1
ATOM 3106 C C . LEU A 1 370 ? 29.075 -25.094 -25.431 1.00 69.44 370 LEU A C 1
ATOM 3108 O O . LEU A 1 370 ? 29.427 -24.832 -26.577 1.00 69.44 370 LEU A O 1
ATOM 3112 N N . LEU A 1 371 ? 29.798 -24.778 -24.355 1.00 73.00 371 LEU A N 1
ATOM 3113 C CA . LEU A 1 371 ? 31.060 -24.046 -24.411 1.00 73.00 371 LEU A CA 1
ATOM 3114 C C . LEU A 1 371 ? 32.127 -24.812 -25.203 1.00 73.00 371 LEU A C 1
ATOM 3116 O O . LEU A 1 371 ? 32.840 -24.209 -25.998 1.00 73.00 371 LEU A O 1
ATOM 3120 N N . ARG A 1 372 ? 32.187 -26.144 -25.055 1.00 77.69 372 ARG A N 1
ATOM 3121 C CA . ARG A 1 372 ? 33.071 -26.995 -25.873 1.00 77.69 372 ARG A CA 1
ATOM 3122 C C . ARG A 1 372 ? 32.731 -26.899 -27.359 1.00 77.69 372 ARG A C 1
ATOM 3124 O O . ARG A 1 372 ? 33.609 -26.611 -28.156 1.00 77.69 372 ARG A O 1
ATOM 3131 N N . LYS A 1 373 ? 31.447 -27.027 -27.713 1.00 73.62 373 LYS A N 1
ATOM 3132 C CA . LYS A 1 373 ? 30.993 -26.902 -29.109 1.00 73.62 373 LYS A CA 1
ATOM 3133 C C . LYS A 1 373 ? 31.270 -25.524 -29.709 1.00 73.62 373 LYS A C 1
ATOM 3135 O O . LYS A 1 373 ? 31.532 -25.430 -30.900 1.00 73.62 373 LYS A O 1
ATOM 3140 N N . TYR A 1 374 ? 31.169 -24.464 -28.907 1.00 68.38 374 TYR A N 1
ATOM 3141 C CA . TYR A 1 374 ? 31.525 -23.115 -29.343 1.00 68.38 374 TYR A CA 1
ATOM 3142 C C . TYR A 1 374 ? 33.019 -23.018 -29.659 1.00 68.38 374 TYR A C 1
ATOM 3144 O O . TYR A 1 374 ? 33.380 -22.449 -30.681 1.00 68.38 374 TYR A O 1
ATOM 3152 N N . HIS A 1 375 ? 33.872 -23.610 -28.818 1.00 72.25 375 HIS A N 1
ATOM 3153 C CA . HIS A 1 375 ? 35.314 -23.617 -29.051 1.00 72.25 375 HIS A CA 1
ATOM 3154 C C . HIS A 1 375 ? 35.689 -24.365 -30.334 1.00 72.25 375 HIS A C 1
ATOM 3156 O O . HIS A 1 375 ? 36.460 -23.835 -31.127 1.00 72.25 375 HIS A O 1
ATOM 3162 N N . ASP A 1 376 ? 35.065 -25.522 -30.582 1.00 74.12 376 ASP A N 1
ATOM 3163 C CA . ASP A 1 376 ? 35.243 -26.272 -31.832 1.00 74.12 376 ASP A CA 1
ATOM 3164 C C . ASP A 1 376 ? 34.822 -25.432 -33.061 1.00 74.12 376 ASP A C 1
ATOM 3166 O O . ASP A 1 376 ? 35.440 -25.502 -34.120 1.00 74.12 376 ASP A O 1
ATOM 3170 N N . LEU A 1 377 ? 33.771 -24.608 -32.933 1.00 67.94 377 LEU A N 1
ATOM 3171 C CA . LEU A 1 377 ? 33.300 -23.729 -34.012 1.00 67.94 377 LEU A CA 1
ATOM 3172 C C . LEU A 1 377 ? 34.238 -22.542 -34.272 1.00 67.94 377 LEU A C 1
ATOM 3174 O O . LEU A 1 377 ? 34.404 -22.124 -35.416 1.00 67.94 377 LEU A O 1
ATOM 3178 N N . ASP A 1 378 ? 34.805 -21.982 -33.207 1.00 71.25 378 ASP A N 1
ATOM 3179 C CA . ASP A 1 378 ? 35.720 -20.840 -33.250 1.00 71.25 378 ASP A CA 1
ATOM 3180 C C . ASP A 1 378 ? 37.042 -21.215 -33.939 1.00 71.25 378 ASP A C 1
ATOM 3182 O O . ASP A 1 378 ? 37.577 -20.450 -34.742 1.00 71.25 378 ASP A O 1
ATOM 3186 N N . GLU A 1 379 ? 37.513 -22.446 -33.718 1.00 74.75 379 GLU A N 1
ATOM 3187 C CA . GLU A 1 379 ? 38.675 -23.009 -34.410 1.00 74.75 379 GLU A CA 1
ATOM 3188 C C . GLU A 1 379 ? 38.427 -23.128 -35.925 1.00 74.75 379 GLU A C 1
ATOM 3190 O O . GLU A 1 379 ? 39.220 -22.630 -36.729 1.00 74.75 379 GLU A O 1
ATOM 3195 N N . VAL A 1 380 ? 37.266 -23.663 -36.327 1.00 71.50 380 VAL A N 1
ATOM 3196 C CA . VAL A 1 380 ? 36.852 -23.734 -37.743 1.00 71.50 380 VAL A CA 1
ATOM 3197 C C . VAL A 1 380 ? 36.698 -22.337 -38.358 1.00 71.50 380 VAL A C 1
ATOM 3199 O O . VAL A 1 380 ? 37.082 -22.105 -39.507 1.00 71.50 380 VAL A O 1
ATOM 3202 N N . TYR A 1 381 ? 36.159 -21.373 -37.608 1.00 67.25 381 TYR A N 1
ATOM 3203 C CA . TYR A 1 381 ? 36.028 -19.991 -38.072 1.00 67.25 381 TYR A CA 1
ATOM 3204 C C . TYR A 1 381 ? 37.396 -19.348 -38.338 1.00 67.25 381 TYR A C 1
ATOM 3206 O O . TYR A 1 381 ? 37.579 -18.696 -39.372 1.00 67.25 381 TYR A O 1
ATOM 3214 N N . HIS A 1 382 ? 38.371 -19.562 -37.453 1.00 71.06 382 HIS A N 1
ATOM 3215 C CA . HIS A 1 382 ? 39.736 -19.077 -37.639 1.00 71.06 382 HIS A CA 1
ATOM 3216 C C . HIS A 1 382 ? 40.426 -19.700 -38.862 1.00 71.06 382 HIS A C 1
ATOM 3218 O O . HIS A 1 382 ? 41.088 -18.976 -39.611 1.00 71.06 382 HIS A O 1
ATOM 3224 N N . GLU A 1 383 ? 40.223 -20.993 -39.137 1.00 73.69 383 GLU A N 1
ATOM 3225 C CA . GLU A 1 383 ? 40.720 -21.622 -40.370 1.00 73.69 383 GLU A CA 1
ATOM 3226 C C . GLU A 1 383 ? 40.123 -20.984 -41.634 1.00 73.69 383 GLU A C 1
ATOM 3228 O O . GLU A 1 383 ? 40.855 -20.656 -42.574 1.00 73.69 383 GLU A O 1
ATOM 3233 N N . LEU A 1 384 ? 38.810 -20.729 -41.649 1.00 69.25 384 LEU A N 1
ATOM 3234 C CA . LEU A 1 384 ? 38.129 -20.085 -42.780 1.00 69.25 384 LEU A CA 1
ATOM 3235 C C . LEU A 1 384 ? 38.586 -18.636 -43.002 1.00 69.25 384 LEU A C 1
ATOM 3237 O O . LEU A 1 384 ? 38.688 -18.183 -44.145 1.00 69.25 384 LEU A O 1
ATOM 3241 N N . VAL A 1 385 ? 38.872 -17.896 -41.927 1.00 69.25 385 VAL A N 1
ATOM 3242 C CA . VAL A 1 385 ? 39.418 -16.533 -42.016 1.00 69.25 385 VAL A CA 1
ATOM 3243 C C . VAL A 1 385 ? 40.801 -16.548 -42.664 1.00 69.25 385 VAL A C 1
ATOM 3245 O O . VAL A 1 385 ? 41.036 -15.759 -43.579 1.00 69.25 385 VAL A O 1
ATOM 3248 N N . ASN A 1 386 ? 41.672 -17.472 -42.255 1.00 73.19 386 ASN A N 1
ATOM 3249 C CA . ASN A 1 386 ? 43.020 -17.608 -42.812 1.00 73.19 386 ASN A CA 1
ATOM 3250 C C . ASN A 1 386 ? 42.993 -17.990 -44.303 1.00 73.19 386 ASN A C 1
ATOM 3252 O O . ASN A 1 386 ? 43.749 -17.435 -45.103 1.00 73.19 386 ASN A O 1
ATOM 3256 N N . LEU A 1 387 ? 42.092 -18.897 -44.698 1.00 72.31 387 LEU A N 1
ATOM 3257 C CA . LEU A 1 387 ? 41.855 -19.252 -46.104 1.00 72.31 387 LEU A CA 1
ATOM 3258 C C . LEU A 1 387 ? 41.404 -18.038 -46.925 1.00 72.31 387 LEU A C 1
ATOM 3260 O O . LEU A 1 387 ? 41.985 -17.741 -47.966 1.00 72.31 387 LEU A O 1
ATOM 3264 N N . ARG A 1 388 ? 40.430 -17.277 -46.416 1.00 69.12 388 ARG A N 1
ATOM 3265 C CA . ARG A 1 388 ? 39.944 -16.061 -47.077 1.00 69.12 388 ARG A CA 1
ATOM 3266 C C . ARG A 1 388 ? 41.040 -15.009 -47.236 1.00 69.12 388 ARG A C 1
ATOM 3268 O O . ARG A 1 388 ? 41.105 -14.369 -48.282 1.00 69.12 388 ARG A O 1
ATOM 3275 N N . GLU A 1 389 ? 41.882 -14.808 -46.222 1.00 72.12 389 GLU A N 1
ATOM 3276 C CA . GLU A 1 389 ? 43.002 -13.862 -46.299 1.00 72.12 389 GLU A CA 1
ATOM 3277 C C . GLU A 1 389 ? 43.990 -14.248 -47.403 1.00 72.12 389 GLU A C 1
ATOM 3279 O O . GLU A 1 389 ? 44.385 -13.389 -48.201 1.00 72.12 389 GLU A O 1
ATOM 3284 N N . LYS A 1 390 ? 44.306 -15.544 -47.512 1.00 72.88 390 LYS A N 1
ATOM 3285 C CA . LYS A 1 390 ? 45.145 -16.087 -48.583 1.00 72.88 390 LYS A CA 1
ATOM 3286 C C . LYS A 1 390 ? 44.531 -15.842 -49.966 1.00 72.88 390 LYS A C 1
ATOM 3288 O O . LYS A 1 390 ? 45.206 -15.278 -50.827 1.00 72.88 390 LYS A O 1
ATOM 3293 N N . ASP A 1 391 ? 43.2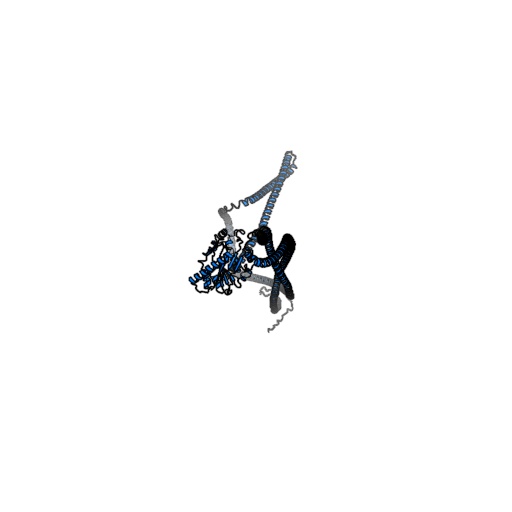48 -16.144 -50.149 1.00 74.00 391 ASP A N 1
ATOM 3294 C CA . ASP A 1 391 ? 42.547 -15.931 -51.423 1.00 74.00 391 ASP A CA 1
ATOM 3295 C C . ASP A 1 391 ? 42.478 -14.438 -51.800 1.00 74.00 391 ASP A C 1
ATOM 3297 O O . ASP A 1 391 ? 42.679 -14.061 -52.957 1.00 74.00 391 ASP A O 1
ATOM 3301 N N . THR A 1 392 ? 42.264 -13.539 -50.829 1.00 69.94 392 THR A N 1
ATOM 3302 C CA . THR A 1 392 ? 42.307 -12.089 -51.097 1.00 69.94 392 THR A CA 1
ATOM 3303 C C . THR A 1 392 ? 43.691 -11.585 -51.490 1.00 69.94 392 THR A C 1
ATOM 3305 O O . THR A 1 392 ? 43.785 -10.612 -52.246 1.00 69.94 392 THR A O 1
ATOM 3308 N N . LEU A 1 393 ? 44.761 -12.204 -50.989 1.00 75.75 393 LEU A N 1
ATOM 3309 C CA . LEU A 1 393 ? 46.121 -11.861 -51.387 1.00 75.75 393 LEU A CA 1
ATOM 3310 C C . LEU A 1 393 ? 46.382 -12.294 -52.834 1.00 75.75 393 LEU A C 1
ATOM 3312 O O . LEU A 1 393 ? 46.856 -11.481 -53.626 1.00 75.75 393 LEU A O 1
ATOM 3316 N N . GLU A 1 394 ? 45.980 -13.514 -53.201 1.00 72.69 394 GLU A N 1
ATOM 3317 C CA . GLU A 1 394 ? 46.082 -14.026 -54.574 1.00 72.69 394 GLU A CA 1
ATOM 3318 C C . GLU A 1 394 ? 45.288 -13.155 -55.567 1.00 72.69 394 GLU A C 1
ATOM 3320 O O . GLU A 1 394 ? 45.809 -12.762 -56.614 1.00 72.69 394 GLU A O 1
ATOM 3325 N N . LEU A 1 395 ? 44.067 -12.738 -55.208 1.00 69.56 395 LEU A N 1
ATOM 3326 C CA . LEU A 1 395 ? 43.256 -11.828 -56.028 1.00 69.56 395 LEU A CA 1
ATOM 3327 C C . LEU A 1 395 ? 43.894 -10.443 -56.210 1.00 69.56 395 LEU A C 1
ATOM 3329 O O . LEU A 1 395 ? 43.792 -9.856 -57.291 1.00 69.56 395 LEU A O 1
ATOM 3333 N N . LYS A 1 396 ? 44.563 -9.904 -55.182 1.00 72.81 396 LYS A N 1
ATOM 3334 C CA . LYS A 1 396 ? 45.301 -8.635 -55.298 1.00 72.81 396 LYS A CA 1
ATOM 3335 C C . LYS A 1 396 ? 46.466 -8.759 -56.277 1.00 72.81 396 LYS A C 1
ATOM 3337 O O . LYS A 1 396 ? 46.642 -7.865 -57.104 1.00 72.81 396 LYS A O 1
ATOM 3342 N N . THR A 1 397 ? 47.211 -9.863 -56.229 1.00 77.56 397 THR A N 1
ATOM 3343 C CA . THR A 1 397 ? 48.319 -10.128 -57.157 1.00 77.56 397 THR A CA 1
ATOM 3344 C C . THR A 1 397 ? 47.823 -10.235 -58.599 1.00 77.56 397 THR A C 1
ATOM 3346 O O . THR A 1 397 ? 48.360 -9.568 -59.484 1.00 77.56 397 THR A O 1
ATOM 3349 N N . ILE A 1 398 ? 46.742 -10.984 -58.837 1.00 73.44 398 ILE A N 1
ATOM 3350 C CA . ILE A 1 398 ? 46.136 -11.109 -60.173 1.00 73.44 398 ILE A CA 1
ATOM 3351 C C . ILE A 1 398 ? 45.662 -9.745 -60.692 1.00 73.44 398 ILE A C 1
ATOM 3353 O O . ILE A 1 398 ? 45.919 -9.400 -61.845 1.00 73.44 398 ILE A O 1
ATOM 3357 N N . ARG A 1 399 ? 45.016 -8.932 -59.845 1.00 74.25 399 ARG A N 1
ATOM 3358 C CA . ARG A 1 399 ? 44.569 -7.584 -60.227 1.00 74.25 399 ARG A CA 1
ATOM 3359 C C . ARG A 1 399 ? 45.743 -6.677 -60.609 1.00 74.25 399 ARG A C 1
ATOM 3361 O O . ARG A 1 399 ? 45.645 -5.985 -61.618 1.00 74.25 399 ARG A O 1
ATOM 3368 N N . SER A 1 400 ? 46.841 -6.703 -59.851 1.00 76.62 400 SER A N 1
ATOM 3369 C CA . SER A 1 400 ? 48.027 -5.898 -60.178 1.00 76.62 400 SER A CA 1
ATOM 3370 C C . SER A 1 400 ? 48.667 -6.301 -61.510 1.00 76.62 400 SER A C 1
ATOM 3372 O O . SER A 1 400 ? 49.099 -5.440 -62.275 1.00 76.62 400 SER A O 1
ATOM 3374 N N . GLU A 1 401 ? 48.668 -7.596 -61.833 1.00 78.62 401 GLU A N 1
ATOM 3375 C CA . GLU A 1 401 ? 49.219 -8.087 -63.098 1.00 78.62 401 GLU A CA 1
ATOM 3376 C C . GLU A 1 401 ? 48.316 -7.728 -64.289 1.00 78.62 401 GLU A C 1
ATOM 3378 O O . GLU A 1 401 ? 48.804 -7.344 -65.354 1.00 78.62 401 GLU A O 1
ATOM 3383 N N . LEU A 1 402 ? 46.994 -7.756 -64.096 1.00 75.50 402 LEU A N 1
ATOM 3384 C CA . LEU A 1 402 ? 46.029 -7.277 -65.089 1.00 75.50 402 LEU A CA 1
ATOM 3385 C C . LEU A 1 402 ? 46.176 -5.776 -65.369 1.00 75.50 402 LEU A C 1
ATOM 3387 O O . LEU A 1 402 ? 46.155 -5.376 -66.532 1.00 75.50 402 LEU A O 1
ATOM 3391 N N . GLU A 1 403 ? 46.362 -4.945 -64.339 1.00 78.00 403 GLU A N 1
ATOM 3392 C CA . GLU A 1 403 ? 46.624 -3.507 -64.516 1.00 78.00 403 GLU A CA 1
ATOM 3393 C C . GLU A 1 403 ? 47.927 -3.253 -65.281 1.00 78.00 403 GLU A C 1
ATOM 3395 O O . GLU A 1 403 ? 47.966 -2.403 -66.175 1.00 78.00 403 GLU A O 1
ATOM 3400 N N . ARG A 1 404 ? 48.984 -4.023 -64.990 1.00 84.56 404 ARG A N 1
ATOM 3401 C CA . ARG A 1 404 ? 50.262 -3.944 -65.710 1.00 84.56 404 ARG A CA 1
ATOM 3402 C C . ARG A 1 404 ? 50.079 -4.223 -67.204 1.00 84.56 404 ARG A C 1
ATOM 3404 O O . ARG A 1 404 ? 50.500 -3.414 -68.030 1.00 84.56 404 ARG A O 1
ATOM 3411 N N . LEU A 1 405 ? 49.412 -5.328 -67.543 1.00 78.12 405 LEU A N 1
ATOM 3412 C CA . LEU A 1 405 ? 49.141 -5.715 -68.931 1.00 78.12 405 LEU A CA 1
ATOM 3413 C C . LEU A 1 405 ? 48.222 -4.718 -69.645 1.00 78.12 405 LEU A C 1
ATOM 3415 O O . LEU A 1 405 ? 48.414 -4.443 -70.829 1.00 78.12 405 LEU A O 1
ATOM 3419 N N . HIS A 1 406 ? 47.240 -4.152 -68.941 1.00 82.31 406 HIS A N 1
ATOM 3420 C CA . HIS A 1 406 ? 46.355 -3.131 -69.496 1.00 82.31 406 HIS A CA 1
ATOM 3421 C C . HIS A 1 406 ? 47.125 -1.865 -69.895 1.00 82.31 406 HIS A C 1
ATOM 3423 O O . HIS A 1 406 ? 46.968 -1.373 -71.013 1.00 82.31 406 HIS A O 1
ATOM 3429 N N . ASN A 1 407 ? 48.012 -1.383 -69.021 1.00 79.75 407 ASN A N 1
ATOM 3430 C CA . ASN A 1 407 ? 48.849 -0.214 -69.293 1.00 79.75 407 ASN A CA 1
ATOM 3431 C C . ASN A 1 407 ? 49.823 -0.452 -70.458 1.00 79.75 407 ASN A C 1
ATOM 3433 O O . ASN A 1 407 ? 50.000 0.425 -71.303 1.00 79.75 407 ASN A O 1
ATOM 3437 N N . GLU A 1 408 ? 50.404 -1.650 -70.550 1.00 83.75 408 GLU A N 1
ATOM 3438 C CA . GLU A 1 408 ? 51.268 -2.043 -71.670 1.00 83.75 408 GLU A CA 1
ATOM 3439 C C . GLU A 1 408 ? 50.501 -2.040 -73.007 1.00 83.75 408 GLU A C 1
ATOM 3441 O O . GLU A 1 408 ? 51.004 -1.564 -74.025 1.00 83.75 408 GLU A O 1
ATOM 3446 N N . ASN A 1 409 ? 49.240 -2.481 -72.999 1.00 75.25 409 ASN A N 1
ATOM 3447 C CA . ASN A 1 409 ? 48.373 -2.469 -74.179 1.00 75.25 409 ASN A CA 1
ATOM 3448 C C . ASN A 1 409 ? 48.004 -1.040 -74.625 1.00 75.25 409 ASN A C 1
ATOM 3450 O O . ASN A 1 409 ? 47.996 -0.739 -75.821 1.00 75.25 409 ASN A O 1
ATOM 3454 N N . ILE A 1 410 ? 47.753 -0.136 -73.671 1.00 82.62 410 ILE A N 1
ATOM 3455 C CA . ILE A 1 410 ? 47.534 1.292 -73.955 1.00 82.62 410 ILE A CA 1
ATOM 3456 C C . ILE A 1 410 ? 48.769 1.897 -74.630 1.00 82.62 410 ILE A C 1
ATOM 3458 O O . ILE A 1 410 ? 48.638 2.608 -75.626 1.00 82.62 410 ILE A O 1
ATOM 3462 N N . GLU A 1 411 ? 49.966 1.600 -74.125 1.00 80.44 411 GLU A N 1
ATOM 3463 C CA . GLU A 1 411 ? 51.207 2.151 -74.672 1.00 80.44 411 GLU A CA 1
ATOM 3464 C C . GLU A 1 411 ? 51.489 1.637 -76.090 1.00 80.44 411 GLU A C 1
ATOM 3466 O O . GLU A 1 411 ? 51.805 2.417 -76.989 1.00 80.44 411 GLU A O 1
ATOM 3471 N N . LEU A 1 412 ? 51.274 0.342 -76.336 1.00 78.75 412 LEU A N 1
ATOM 3472 C CA . LEU A 1 412 ? 51.367 -0.239 -77.679 1.00 78.75 412 LEU A CA 1
ATOM 3473 C C . LEU A 1 412 ? 50.337 0.364 -78.646 1.00 78.75 412 LEU A C 1
ATOM 3475 O O . LEU A 1 412 ? 50.637 0.571 -79.824 1.00 78.75 412 LEU A O 1
ATOM 3479 N N . THR A 1 413 ? 49.134 0.679 -78.160 1.00 78.19 413 THR A N 1
ATOM 3480 C CA . THR A 1 413 ? 48.092 1.335 -78.964 1.00 78.19 413 THR A CA 1
ATOM 3481 C C . THR A 1 413 ? 48.514 2.748 -79.355 1.00 78.19 413 THR A C 1
ATOM 3483 O O . THR A 1 413 ? 48.445 3.092 -80.535 1.00 78.19 413 THR A O 1
ATOM 3486 N N . LYS A 1 414 ? 49.055 3.528 -78.408 1.00 83.00 414 LYS A N 1
ATOM 3487 C CA . LYS A 1 414 ? 49.628 4.850 -78.698 1.00 83.00 414 LYS A CA 1
ATOM 3488 C C . LYS A 1 414 ? 50.743 4.754 -79.729 1.00 83.00 414 LYS A C 1
ATOM 3490 O O . LYS A 1 414 ? 50.699 5.466 -80.722 1.00 83.00 414 LYS A O 1
ATOM 3495 N N . GLN A 1 415 ? 51.698 3.836 -79.554 1.00 80.44 415 GLN A N 1
ATOM 3496 C CA . GLN A 1 415 ? 52.783 3.630 -80.521 1.00 80.44 415 GLN A CA 1
ATOM 3497 C C . GLN A 1 415 ? 52.257 3.322 -81.928 1.00 80.44 415 GLN A C 1
ATOM 3499 O O . GLN A 1 415 ? 52.782 3.851 -82.910 1.00 80.44 415 GLN A O 1
ATOM 3504 N N . ARG A 1 416 ? 51.200 2.506 -82.038 1.00 77.94 416 ARG A N 1
ATOM 3505 C CA . ARG A 1 416 ? 50.545 2.210 -83.318 1.00 77.94 416 ARG A CA 1
ATOM 3506 C C . ARG A 1 416 ? 49.949 3.465 -83.955 1.00 77.94 416 ARG A C 1
ATOM 3508 O O . ARG A 1 416 ? 50.125 3.662 -85.155 1.00 77.94 416 ARG A O 1
ATOM 3515 N N . GLU A 1 417 ? 49.261 4.299 -83.178 1.00 80.31 417 GLU A N 1
ATOM 3516 C CA . GLU A 1 417 ? 48.686 5.565 -83.648 1.00 80.31 417 GLU A CA 1
ATOM 3517 C C . GLU A 1 417 ? 49.770 6.542 -84.118 1.00 80.31 417 GLU A C 1
ATOM 3519 O O . GLU A 1 417 ? 49.659 7.092 -85.214 1.00 80.31 417 GLU A O 1
ATOM 3524 N N . THR A 1 418 ? 50.867 6.694 -83.369 1.00 76.44 418 THR A N 1
ATOM 3525 C CA . THR A 1 418 ? 51.993 7.556 -83.770 1.00 76.44 418 THR A CA 1
ATOM 3526 C C . THR A 1 418 ? 52.635 7.082 -85.074 1.00 76.44 418 THR A C 1
ATOM 3528 O O . THR A 1 418 ? 53.006 7.893 -85.928 1.00 76.44 418 THR A O 1
ATOM 3531 N N . LEU A 1 419 ? 52.752 5.764 -85.255 1.00 77.00 419 LEU A N 1
ATOM 3532 C CA . LEU A 1 419 ? 53.306 5.169 -86.469 1.00 77.00 419 LEU A CA 1
ATOM 3533 C C . LEU A 1 419 ? 52.380 5.400 -87.672 1.00 77.00 419 LEU A C 1
ATOM 3535 O O . LEU A 1 419 ? 52.854 5.750 -88.751 1.00 77.00 419 LEU A O 1
ATOM 3539 N N . HIS A 1 420 ? 51.065 5.295 -87.462 1.00 74.94 420 HIS A N 1
ATOM 3540 C CA . HIS A 1 420 ? 50.050 5.637 -88.460 1.00 74.94 420 HIS A CA 1
ATOM 3541 C C . HIS A 1 420 ? 50.154 7.102 -88.900 1.00 74.94 420 HIS A C 1
ATOM 3543 O O . HIS A 1 420 ? 50.247 7.376 -90.093 1.00 74.94 420 HIS A O 1
ATOM 3549 N N . ILE A 1 421 ? 50.244 8.032 -87.942 1.00 79.12 421 ILE A N 1
ATOM 3550 C CA . ILE A 1 421 ? 50.418 9.467 -88.218 1.00 79.12 421 ILE A CA 1
ATOM 3551 C C . ILE A 1 421 ? 51.709 9.714 -89.011 1.00 79.12 421 ILE A C 1
ATOM 3553 O O . ILE A 1 421 ? 51.728 10.501 -89.956 1.00 79.12 421 ILE A O 1
ATOM 3557 N N . THR A 1 422 ? 52.795 9.026 -88.658 1.00 76.38 422 THR A N 1
ATOM 3558 C CA . THR A 1 422 ? 54.084 9.156 -89.354 1.00 76.38 422 THR A CA 1
ATOM 3559 C C . THR A 1 422 ? 53.998 8.669 -90.802 1.00 76.38 422 THR A C 1
ATOM 3561 O O . THR A 1 422 ? 54.492 9.347 -91.707 1.00 76.38 422 THR A O 1
ATOM 3564 N N . HIS A 1 423 ? 53.339 7.532 -91.042 1.00 77.25 423 HIS A N 1
ATOM 3565 C CA . HIS A 1 423 ? 53.086 7.033 -92.394 1.00 77.25 423 HIS A CA 1
ATOM 3566 C C . HIS A 1 423 ? 52.192 7.979 -93.205 1.00 77.25 423 HIS A C 1
ATOM 3568 O O . HIS A 1 423 ? 52.507 8.248 -94.363 1.00 77.25 423 HIS A O 1
ATOM 3574 N N . ASP A 1 424 ? 51.146 8.553 -92.607 1.00 74.62 424 ASP A N 1
ATOM 3575 C CA . ASP A 1 424 ? 50.281 9.534 -93.275 1.00 74.62 424 ASP A CA 1
ATOM 3576 C C . ASP A 1 424 ? 51.057 10.801 -93.670 1.00 74.62 424 ASP A C 1
ATOM 3578 O O . ASP A 1 424 ? 50.887 11.327 -94.773 1.00 74.62 424 ASP A O 1
ATOM 3582 N N . ILE A 1 425 ? 51.967 11.270 -92.806 1.00 78.31 425 ILE A N 1
ATOM 3583 C CA . ILE A 1 425 ? 52.866 12.395 -93.105 1.00 78.31 425 ILE A CA 1
ATOM 3584 C C . ILE A 1 425 ? 53.817 12.042 -94.254 1.00 78.31 425 ILE A C 1
ATOM 3586 O O . ILE A 1 425 ? 54.009 12.861 -95.152 1.00 78.31 425 ILE A O 1
ATOM 3590 N N . GLN A 1 426 ? 54.409 10.845 -94.264 1.00 78.12 426 GLN A N 1
ATOM 3591 C CA . GLN A 1 426 ? 55.283 10.409 -95.359 1.00 78.12 426 GLN A CA 1
ATOM 3592 C C . GLN A 1 426 ? 54.526 10.273 -96.681 1.00 78.12 426 GLN A C 1
ATOM 3594 O O . GLN A 1 426 ? 55.026 10.728 -97.708 1.00 78.12 426 GLN A O 1
ATOM 3599 N N . MET A 1 427 ? 53.310 9.725 -96.661 1.00 72.25 427 MET A N 1
ATOM 3600 C CA . MET A 1 427 ? 52.452 9.631 -97.842 1.00 72.25 427 MET A CA 1
ATOM 3601 C C . MET A 1 427 ? 52.078 11.014 -98.376 1.00 72.25 427 MET A C 1
ATOM 3603 O O . MET A 1 427 ? 52.197 11.249 -99.579 1.00 72.25 427 MET A O 1
ATOM 3607 N N . LYS A 1 428 ? 51.738 11.967 -97.497 1.00 75.25 428 LYS A N 1
ATOM 3608 C CA . LYS A 1 428 ? 51.575 13.379 -97.879 1.00 75.25 428 LYS A CA 1
ATOM 3609 C C . LYS A 1 428 ? 52.849 13.961 -98.469 1.00 75.25 428 LYS A C 1
ATOM 3611 O O . LYS A 1 428 ? 52.784 14.598 -99.505 1.00 75.25 428 LYS A O 1
ATOM 3616 N N . LYS A 1 429 ? 54.014 13.696 -97.877 1.00 77.50 429 LYS A N 1
ATOM 3617 C CA . LYS A 1 429 ? 55.300 14.202 -98.371 1.00 77.50 429 LYS A CA 1
ATOM 3618 C C . LYS A 1 429 ? 55.634 13.653 -99.761 1.00 77.50 429 LYS A C 1
ATOM 3620 O O . LYS A 1 429 ? 56.122 14.399 -100.605 1.00 77.50 429 LYS A O 1
ATOM 3625 N N . ILE A 1 430 ? 55.345 12.378 -100.026 1.00 74.94 430 ILE A N 1
ATOM 3626 C CA . ILE A 1 430 ? 55.496 11.759 -101.352 1.00 74.94 430 ILE A CA 1
ATOM 3627 C C . ILE A 1 430 ? 54.502 12.375 -102.338 1.00 74.94 430 ILE A C 1
ATOM 3629 O O . ILE A 1 430 ? 54.911 12.774 -103.427 1.00 74.94 430 ILE A O 1
ATOM 3633 N N . HIS A 1 431 ? 53.232 12.515 -101.949 1.00 74.81 431 HIS A N 1
ATOM 3634 C CA . HIS A 1 431 ? 52.215 13.176 -102.764 1.00 74.81 431 HIS A CA 1
ATOM 3635 C C . HIS A 1 431 ? 52.616 14.621 -103.083 1.00 74.81 431 HIS A C 1
ATOM 3637 O O . HIS A 1 431 ? 52.550 15.023 -104.240 1.00 74.81 431 HIS A O 1
ATOM 3643 N N . ASP A 1 432 ? 53.077 15.392 -102.103 1.00 73.12 432 ASP A N 1
ATOM 3644 C CA . ASP A 1 432 ? 53.529 16.770 -102.276 1.00 73.12 432 ASP A CA 1
ATOM 3645 C C . ASP A 1 432 ? 54.761 16.830 -103.177 1.00 73.12 432 ASP A C 1
ATOM 3647 O O . ASP A 1 432 ? 54.831 17.690 -104.048 1.00 73.12 432 ASP A O 1
ATOM 3651 N N . THR A 1 433 ? 55.692 15.881 -103.052 1.00 77.38 433 THR A N 1
ATOM 3652 C CA . THR A 1 433 ? 56.856 15.771 -103.946 1.00 77.38 433 THR A CA 1
ATOM 3653 C C . THR A 1 433 ? 56.424 15.475 -105.386 1.00 77.38 433 THR A C 1
ATOM 3655 O O . THR A 1 433 ? 56.962 16.061 -106.324 1.00 77.38 433 THR A O 1
ATOM 3658 N N . TYR A 1 434 ? 55.420 14.616 -105.583 1.00 67.56 434 TYR A N 1
ATOM 3659 C CA . TYR A 1 434 ? 54.847 14.320 -106.899 1.00 67.56 434 TYR A CA 1
ATOM 3660 C C . TYR A 1 434 ? 54.084 15.525 -107.473 1.00 67.56 434 TYR A C 1
ATOM 3662 O O . TYR A 1 434 ? 54.272 15.874 -108.635 1.00 67.56 434 TYR A O 1
ATOM 3670 N N . SER A 1 435 ? 53.303 16.223 -106.643 1.00 67.25 435 SER A N 1
ATOM 3671 C CA . SER A 1 435 ? 52.614 17.476 -106.979 1.00 67.25 435 SER A CA 1
ATOM 3672 C C . SER A 1 435 ? 53.584 18.626 -107.266 1.00 67.25 435 SER A C 1
ATOM 3674 O O . SER A 1 435 ? 53.267 19.517 -108.051 1.00 67.25 435 SER A O 1
ATOM 3676 N N . ILE A 1 436 ? 54.756 18.650 -106.624 1.00 68.75 436 ILE A N 1
ATOM 3677 C CA . ILE A 1 436 ? 55.840 19.592 -106.925 1.00 68.75 436 ILE A CA 1
ATOM 3678 C C . ILE A 1 436 ? 56.434 19.249 -108.286 1.00 68.75 436 ILE A C 1
ATOM 3680 O O . ILE A 1 436 ? 56.508 20.139 -109.117 1.00 68.75 436 ILE A O 1
ATOM 3684 N N . LYS A 1 437 ? 56.752 17.982 -108.579 1.00 67.56 437 LYS A N 1
ATOM 3685 C CA . LYS A 1 437 ? 57.264 17.585 -109.904 1.00 67.56 437 LYS A CA 1
ATOM 3686 C C . LYS A 1 437 ? 56.263 17.818 -111.043 1.00 67.56 437 LYS A C 1
ATOM 3688 O O . LYS A 1 437 ? 56.675 18.191 -112.137 1.00 67.56 437 LYS A O 1
ATOM 3693 N N . LEU A 1 438 ? 54.960 17.659 -110.789 1.00 63.22 438 LEU A N 1
ATOM 3694 C CA . LEU A 1 438 ? 53.896 18.050 -111.724 1.00 63.22 438 LEU A CA 1
ATOM 3695 C C . LEU A 1 438 ? 53.855 19.571 -111.931 1.00 63.22 438 LEU A C 1
ATOM 3697 O O . LEU A 1 438 ? 53.836 20.024 -113.071 1.00 63.22 438 LEU A O 1
ATOM 3701 N N . ARG A 1 439 ? 53.959 20.363 -110.854 1.00 57.97 439 ARG A N 1
ATOM 3702 C CA . ARG A 1 439 ? 54.092 21.826 -110.952 1.00 57.97 439 ARG A CA 1
ATOM 3703 C C . ARG A 1 439 ? 55.387 22.263 -111.635 1.00 57.97 439 ARG A C 1
ATOM 3705 O O . ARG A 1 439 ? 55.367 23.244 -112.358 1.00 57.97 439 ARG A O 1
ATOM 3712 N N . GLU A 1 440 ? 56.500 21.552 -111.474 1.00 59.72 440 GLU A N 1
ATOM 3713 C CA . GLU A 1 440 ? 57.756 21.841 -112.180 1.00 59.72 440 GLU A CA 1
ATOM 3714 C C . GLU A 1 440 ? 57.651 21.589 -113.692 1.00 59.72 440 GLU A C 1
ATOM 3716 O O . GLU A 1 440 ? 58.288 22.303 -114.467 1.00 59.72 440 GLU A O 1
ATOM 3721 N N . ALA A 1 441 ? 56.826 20.627 -114.117 1.00 56.94 441 ALA A N 1
ATOM 3722 C CA . ALA A 1 441 ? 56.496 20.405 -115.524 1.00 56.94 441 ALA A CA 1
ATOM 3723 C C . ALA A 1 441 ? 55.517 21.467 -116.073 1.00 56.94 441 ALA A C 1
ATOM 3725 O O . ALA A 1 441 ? 55.642 21.870 -117.228 1.00 56.94 441 ALA A O 1
ATOM 3726 N N . GLU A 1 442 ? 54.602 21.979 -115.243 1.00 58.16 442 GLU A N 1
ATOM 3727 C CA . GLU A 1 442 ? 53.665 23.065 -115.587 1.00 58.16 442 GLU A CA 1
ATOM 3728 C C . GLU A 1 442 ? 54.290 24.481 -115.506 1.00 58.16 442 GLU A C 1
ATOM 3730 O O . GLU A 1 442 ? 53.780 25.407 -116.128 1.00 58.16 442 GLU A O 1
ATOM 3735 N N . GLN A 1 443 ? 55.420 24.660 -114.804 1.00 57.34 443 GLN A N 1
ATOM 3736 C CA . GLN A 1 443 ? 56.123 25.943 -114.581 1.00 57.34 443 GLN A CA 1
ATOM 3737 C C . GLN A 1 443 ? 57.145 26.334 -115.663 1.00 57.34 443 GLN A C 1
ATOM 3739 O O . GLN A 1 443 ? 57.778 27.386 -115.556 1.00 57.34 443 GLN A O 1
ATOM 3744 N N . TRP A 1 444 ? 57.348 25.526 -116.706 1.00 56.09 444 TRP A N 1
ATOM 3745 C CA . TRP A 1 444 ? 58.263 25.873 -117.807 1.00 56.09 444 TRP A CA 1
ATOM 3746 C C . TRP A 1 444 ? 57.929 27.202 -118.530 1.00 56.09 444 TRP A C 1
ATOM 3748 O O . TRP A 1 444 ? 58.868 27.929 -118.861 1.00 56.09 444 TRP A O 1
ATOM 3758 N N . PRO A 1 445 ? 56.651 27.594 -118.714 1.00 58.06 445 PRO A N 1
ATOM 3759 C CA . PRO A 1 445 ? 56.283 28.923 -119.219 1.00 58.06 445 PRO A CA 1
ATOM 3760 C C . PRO A 1 445 ? 56.562 30.055 -118.212 1.00 58.06 445 PRO A C 1
ATOM 3762 O O . PRO A 1 445 ? 56.990 31.140 -118.601 1.00 58.06 445 PRO A O 1
ATOM 3765 N N . ASP A 1 446 ? 56.400 29.793 -116.911 1.00 56.44 446 ASP A N 1
ATOM 3766 C CA . ASP A 1 446 ? 56.611 30.780 -115.845 1.00 56.44 446 ASP A CA 1
ATOM 3767 C C . ASP A 1 446 ? 58.093 31.005 -115.522 1.00 56.44 446 ASP A C 1
ATOM 3769 O O . ASP A 1 446 ? 58.481 32.132 -115.233 1.00 56.44 446 ASP A O 1
ATOM 3773 N N . ARG A 1 447 ? 58.973 30.000 -115.630 1.00 59.03 447 ARG A N 1
ATOM 3774 C CA . ARG A 1 447 ? 60.431 30.180 -115.437 1.00 59.03 447 ARG A CA 1
ATOM 3775 C C . ARG A 1 447 ? 61.048 31.117 -116.486 1.00 59.03 447 ARG A C 1
ATOM 3777 O O . ARG A 1 447 ? 61.954 31.878 -116.156 1.00 59.03 447 ARG A O 1
ATOM 3784 N N . LEU A 1 448 ? 60.495 31.144 -117.701 1.00 56.38 448 LEU A N 1
ATOM 3785 C CA . LEU A 1 448 ? 60.829 32.130 -118.737 1.00 56.38 448 LEU A CA 1
ATOM 3786 C C . LEU A 1 448 ? 60.373 33.548 -118.335 1.00 56.38 448 LEU A C 1
ATOM 3788 O O . LEU A 1 448 ? 61.102 34.524 -118.504 1.00 56.38 448 LEU A O 1
ATOM 3792 N N . GLN A 1 449 ? 59.186 33.647 -117.732 1.00 57.59 449 GLN A N 1
ATOM 3793 C CA . GLN A 1 449 ? 58.612 34.893 -117.221 1.00 57.59 449 GLN A CA 1
ATOM 3794 C C . GLN A 1 449 ? 59.315 35.392 -115.943 1.00 57.59 449 GLN A C 1
ATOM 3796 O O . GLN A 1 449 ? 59.347 36.591 -115.669 1.00 57.59 449 GLN A O 1
ATOM 3801 N N . THR A 1 450 ? 59.901 34.486 -115.158 1.00 62.84 450 THR A N 1
ATOM 3802 C CA . THR A 1 450 ? 60.567 34.805 -113.890 1.00 62.84 450 THR A CA 1
ATOM 3803 C C . THR A 1 450 ? 61.940 35.426 -114.125 1.00 62.84 450 THR A C 1
ATOM 3805 O O . THR A 1 450 ? 62.271 36.383 -113.433 1.00 62.84 450 THR A O 1
ATOM 3808 N N . GLU A 1 451 ? 62.694 34.990 -115.141 1.00 64.25 451 GLU A N 1
ATOM 3809 C CA . GLU A 1 451 ? 63.931 35.698 -115.509 1.00 64.25 451 GLU A CA 1
ATOM 3810 C C . GLU A 1 451 ? 63.668 37.056 -116.166 1.00 64.25 451 GLU A C 1
ATOM 3812 O O . GLU A 1 451 ? 64.385 38.019 -115.898 1.00 64.25 451 GLU A O 1
ATOM 3817 N N . LEU A 1 452 ? 62.557 37.195 -116.894 1.00 64.25 452 LEU A N 1
ATOM 3818 C CA . LEU A 1 452 ? 62.081 38.495 -117.375 1.00 64.25 452 LEU A CA 1
ATOM 3819 C C . LEU A 1 452 ? 61.679 39.437 -116.217 1.00 64.25 452 LEU A C 1
ATOM 3821 O O . LEU A 1 452 ? 61.866 40.651 -116.283 1.00 64.25 452 LEU A O 1
ATOM 3825 N N . ASN A 1 453 ? 61.127 38.886 -115.131 1.00 62.56 453 ASN A N 1
ATOM 3826 C CA . ASN A 1 453 ? 60.768 39.640 -113.929 1.00 62.56 453 ASN A CA 1
ATOM 3827 C C . ASN A 1 453 ? 61.967 39.914 -113.006 1.00 62.56 453 ASN A C 1
ATOM 3829 O O . ASN A 1 453 ? 61.925 40.881 -112.249 1.00 62.56 453 ASN A O 1
ATOM 3833 N N . ARG A 1 454 ? 63.042 39.123 -113.078 1.00 67.00 454 ARG A N 1
ATOM 3834 C CA . ARG A 1 454 ? 64.278 39.348 -112.317 1.00 67.00 454 ARG A CA 1
ATOM 3835 C C . ARG A 1 454 ? 65.028 40.593 -112.794 1.00 67.00 454 ARG A C 1
ATOM 3837 O O . ARG A 1 454 ? 65.515 41.348 -111.955 1.00 67.00 454 ARG A O 1
ATOM 3844 N N . GLU A 1 455 ? 65.025 40.873 -114.099 1.00 58.31 455 GLU A N 1
ATOM 3845 C CA . GLU A 1 455 ? 65.458 42.183 -114.615 1.00 58.31 455 GLU A CA 1
ATOM 3846 C C . GLU A 1 455 ? 64.574 43.323 -114.085 1.00 58.31 455 GLU A C 1
ATOM 3848 O O . GLU A 1 455 ? 65.070 44.359 -113.645 1.00 58.31 455 GLU A O 1
ATOM 3853 N N . ARG A 1 456 ? 63.250 43.129 -114.048 1.00 64.44 456 ARG A N 1
ATOM 3854 C CA . ARG A 1 456 ? 62.307 44.152 -113.557 1.00 64.44 456 ARG A CA 1
ATOM 3855 C C . ARG A 1 456 ? 62.416 44.407 -112.050 1.00 64.44 456 ARG A C 1
ATOM 3857 O O . ARG A 1 456 ? 62.143 45.519 -111.606 1.00 64.44 456 ARG A O 1
ATOM 3864 N N . GLU A 1 457 ? 62.826 43.414 -111.265 1.00 63.97 457 GLU A N 1
ATOM 3865 C CA . GLU A 1 457 ? 63.000 43.540 -109.814 1.00 63.97 457 GLU A CA 1
ATOM 3866 C C . GLU A 1 457 ? 64.274 44.305 -109.432 1.00 63.97 457 GLU A C 1
ATOM 3868 O O . GLU A 1 457 ? 64.262 45.102 -108.493 1.00 63.97 457 GLU A O 1
ATOM 3873 N N . GLN A 1 458 ? 65.355 44.172 -110.208 1.00 67.12 458 GLN A N 1
ATOM 3874 C CA . GLN A 1 458 ? 66.534 45.031 -110.032 1.00 67.12 458 GLN A CA 1
ATOM 3875 C C . GLN A 1 458 ? 66.184 46.519 -110.187 1.00 67.12 458 GLN A C 1
ATOM 3877 O O . GLN A 1 458 ? 66.679 47.354 -109.430 1.00 67.12 458 GLN A O 1
ATOM 3882 N N . HIS A 1 459 ? 65.262 46.846 -111.097 1.00 58.06 459 HIS A N 1
ATOM 3883 C CA . HIS A 1 459 ? 64.752 48.207 -111.273 1.00 58.06 459 HIS A CA 1
ATOM 3884 C C . HIS A 1 459 ? 63.834 48.674 -110.122 1.00 58.06 459 HIS A C 1
ATOM 3886 O O . HIS A 1 459 ? 63.730 49.873 -109.872 1.00 58.06 459 HIS A O 1
ATOM 3892 N N . ARG A 1 460 ? 63.178 47.761 -109.391 1.00 63.62 460 ARG A N 1
ATOM 3893 C CA . ARG A 1 460 ? 62.243 48.088 -108.294 1.00 63.62 460 ARG A CA 1
ATOM 3894 C C . ARG A 1 460 ? 62.946 48.233 -106.938 1.00 63.62 460 ARG A C 1
ATOM 3896 O O . ARG A 1 460 ? 62.539 49.068 -106.134 1.00 63.62 460 ARG A O 1
ATOM 3903 N N . ILE A 1 461 ? 64.052 47.526 -106.711 1.00 70.50 461 ILE A N 1
ATOM 3904 C CA . ILE A 1 461 ? 64.900 47.697 -105.515 1.00 70.50 461 ILE A CA 1
ATOM 3905 C C . ILE A 1 461 ? 65.516 49.109 -105.459 1.00 70.50 461 ILE A C 1
ATOM 3907 O O . ILE A 1 461 ? 65.562 49.707 -104.387 1.00 70.50 461 ILE A O 1
ATOM 3911 N N . GLN A 1 462 ? 65.857 49.703 -106.608 1.00 61.50 462 GLN A N 1
ATOM 3912 C CA . GLN A 1 462 ? 66.291 51.108 -106.693 1.00 61.50 462 GLN A CA 1
ATOM 3913 C C . GLN A 1 462 ? 65.204 52.115 -106.260 1.00 61.50 462 GLN A C 1
ATOM 3915 O O . GLN A 1 462 ? 65.521 53.225 -105.838 1.00 61.50 462 GLN A O 1
ATOM 3920 N N . ILE A 1 463 ? 63.921 51.740 -106.331 1.00 63.34 463 ILE A N 1
ATOM 3921 C CA . ILE A 1 463 ? 62.781 52.578 -105.919 1.00 63.34 463 ILE A CA 1
ATOM 3922 C C . ILE A 1 463 ? 62.479 52.413 -104.418 1.00 63.34 463 ILE A C 1
ATOM 3924 O O . ILE A 1 463 ? 62.031 53.356 -103.772 1.00 63.34 463 ILE A O 1
ATOM 3928 N N .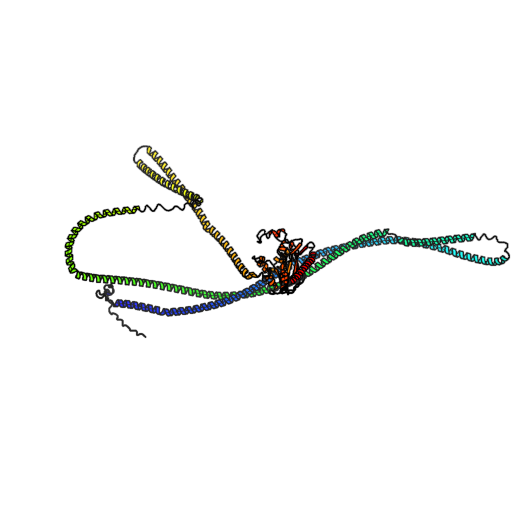 HIS A 1 464 ? 62.755 51.251 -103.824 1.00 62.91 464 HIS A N 1
ATOM 3929 C CA . HIS A 1 464 ? 62.415 50.978 -102.422 1.00 62.91 464 HIS A CA 1
ATOM 3930 C C . HIS A 1 464 ? 63.388 51.619 -101.409 1.00 62.91 464 HIS A C 1
ATOM 3932 O O . HIS A 1 464 ? 62.979 51.991 -100.309 1.00 62.91 464 HIS A O 1
ATOM 3938 N N . GLU A 1 465 ? 64.649 51.860 -101.788 1.00 69.56 465 GLU A N 1
ATOM 3939 C CA . GLU A 1 465 ? 65.580 52.673 -100.978 1.00 69.56 465 GLU A CA 1
ATOM 3940 C C . GLU A 1 465 ? 65.095 54.127 -100.794 1.00 69.56 465 GLU A C 1
ATOM 3942 O O . GLU A 1 465 ? 65.402 54.770 -99.786 1.00 69.56 465 GLU A O 1
ATOM 3947 N N . LEU A 1 466 ? 64.291 54.644 -101.731 1.00 60.09 466 LEU A N 1
ATOM 3948 C CA . LEU A 1 466 ? 63.650 55.960 -101.633 1.00 60.09 466 LEU A CA 1
ATOM 3949 C C . LEU A 1 466 ? 62.488 55.982 -100.619 1.00 60.09 466 LEU A C 1
ATOM 3951 O O . LEU A 1 466 ? 62.276 57.005 -99.970 1.00 60.09 466 LEU A O 1
ATOM 3955 N N . GLU A 1 467 ? 61.770 54.869 -100.427 1.00 63.84 467 GLU A N 1
ATOM 3956 C CA . GLU A 1 467 ? 60.633 54.770 -99.493 1.00 63.84 467 GLU A CA 1
ATOM 3957 C C . GLU A 1 467 ? 61.051 54.612 -98.024 1.00 63.84 467 GLU A C 1
ATOM 3959 O O . GLU A 1 467 ? 60.339 55.064 -97.124 1.00 63.84 467 GLU A O 1
ATOM 3964 N N . GLN A 1 468 ? 62.201 53.993 -97.741 1.00 64.94 468 GLN A N 1
ATOM 3965 C CA . GLN A 1 468 ? 62.644 53.747 -96.362 1.00 64.94 468 GLN A CA 1
ATOM 3966 C C . GLN A 1 468 ? 62.897 55.039 -95.568 1.00 64.94 468 GLN A C 1
ATOM 3968 O O . GLN A 1 468 ? 62.584 55.092 -94.379 1.00 64.94 468 GLN A O 1
ATOM 3973 N N . ARG A 1 469 ? 63.332 56.115 -96.236 1.00 59.59 469 ARG A N 1
ATOM 3974 C CA . ARG A 1 469 ? 63.454 57.459 -95.638 1.00 59.59 469 ARG A CA 1
ATOM 3975 C C . ARG A 1 469 ? 62.123 58.050 -95.163 1.00 59.59 469 ARG A C 1
ATOM 3977 O O . ARG A 1 469 ? 62.122 58.952 -94.335 1.00 59.59 469 ARG A O 1
ATOM 3984 N N . LEU A 1 470 ? 60.990 57.565 -95.673 1.00 61.41 470 LEU A N 1
ATOM 3985 C CA . LEU A 1 470 ? 59.663 58.092 -95.344 1.00 61.41 470 LEU A CA 1
ATOM 3986 C C . LEU A 1 470 ? 59.079 57.483 -94.055 1.00 61.41 470 LEU A C 1
ATOM 3988 O O . LEU A 1 470 ? 58.259 58.118 -93.395 1.00 61.41 470 LEU A O 1
ATOM 3992 N N . LYS A 1 471 ? 59.505 56.269 -93.672 1.00 60.03 471 LYS A N 1
ATOM 3993 C CA . LYS A 1 471 ? 58.964 55.526 -92.516 1.00 60.03 471 LYS A CA 1
ATOM 3994 C C . LYS A 1 471 ? 59.485 56.003 -91.159 1.00 60.03 471 LYS A C 1
ATOM 3996 O O . LYS A 1 471 ? 58.763 55.886 -90.173 1.00 60.03 471 LYS A O 1
ATOM 4001 N N . GLU A 1 472 ? 60.688 56.567 -91.092 1.00 66.62 472 GLU A N 1
ATOM 4002 C CA . GLU A 1 472 ? 61.261 57.065 -89.830 1.00 66.62 472 GLU A CA 1
ATOM 4003 C C . GLU A 1 472 ? 60.437 58.213 -89.220 1.00 66.62 472 GLU A C 1
ATOM 4005 O O . GLU A 1 472 ? 60.308 58.298 -88.001 1.00 66.62 472 GLU A O 1
ATOM 4010 N N . ASN A 1 473 ? 59.769 59.018 -90.052 1.00 58.44 473 ASN A N 1
ATOM 4011 C CA . ASN A 1 473 ? 58.927 60.135 -89.608 1.00 58.44 473 ASN A CA 1
ATOM 4012 C C . ASN A 1 473 ? 57.639 59.705 -88.873 1.00 58.44 473 ASN A C 1
ATOM 4014 O O . ASN A 1 473 ? 57.097 60.480 -88.085 1.00 58.44 473 ASN A O 1
ATOM 4018 N N . PHE A 1 474 ? 57.142 58.484 -89.099 1.00 58.88 474 PHE A N 1
ATOM 4019 C CA . PHE A 1 474 ? 55.840 58.036 -88.581 1.00 58.88 474 PHE A CA 1
ATOM 4020 C C . PHE A 1 474 ? 55.902 57.542 -87.121 1.00 58.88 474 PHE A C 1
ATOM 4022 O O . PHE A 1 474 ? 54.933 57.639 -86.372 1.00 58.88 474 PHE A O 1
ATOM 4029 N N . LEU A 1 475 ? 57.060 57.043 -86.677 1.00 61.34 475 LEU A N 1
ATOM 4030 C CA . LEU A 1 475 ? 57.263 56.492 -85.325 1.00 61.34 475 LEU A CA 1
ATOM 4031 C C . LEU A 1 475 ? 57.158 57.541 -84.206 1.00 61.34 475 LEU A C 1
ATOM 4033 O O . LEU A 1 475 ? 56.875 57.207 -83.055 1.00 61.34 475 LEU A O 1
ATOM 4037 N N . THR A 1 476 ? 57.341 58.811 -84.544 1.00 63.03 476 THR A N 1
ATOM 4038 C CA . THR A 1 476 ? 57.272 59.948 -83.623 1.00 63.03 476 THR A CA 1
ATOM 4039 C C . THR A 1 476 ? 55.852 60.255 -83.130 1.00 63.03 476 THR A C 1
ATOM 4041 O O . THR A 1 476 ? 55.695 60.699 -81.994 1.00 63.03 476 THR A O 1
ATOM 4044 N N . GLU A 1 477 ? 54.809 59.975 -83.920 1.00 61.56 477 GLU A N 1
ATOM 4045 C CA . GLU A 1 477 ? 53.419 60.306 -83.554 1.00 61.56 477 GLU A CA 1
ATOM 4046 C C . GLU A 1 477 ? 52.812 59.342 -82.515 1.00 61.56 477 GLU A C 1
ATOM 4048 O O . GLU A 1 477 ? 52.004 59.751 -81.680 1.00 61.56 477 GLU A O 1
ATOM 4053 N N . LEU A 1 478 ? 53.264 58.084 -82.476 1.00 66.44 478 LEU A N 1
ATOM 4054 C CA . LEU A 1 478 ? 52.724 57.033 -81.598 1.00 66.44 478 LEU A CA 1
ATOM 4055 C C . LEU A 1 478 ? 52.934 57.309 -80.092 1.00 66.44 478 LEU A C 1
ATOM 4057 O O . LEU A 1 478 ? 52.176 56.835 -79.245 1.00 66.44 478 LEU A O 1
ATOM 4061 N N . ASN A 1 479 ? 53.948 58.096 -79.724 1.00 63.75 479 ASN A N 1
ATOM 4062 C CA . ASN A 1 479 ? 54.264 58.383 -78.319 1.00 63.75 479 ASN A CA 1
ATOM 4063 C C . ASN A 1 479 ? 53.281 59.356 -77.640 1.00 63.75 479 ASN A C 1
ATOM 4065 O O . ASN A 1 479 ? 53.216 59.399 -76.410 1.00 63.75 479 ASN A O 1
ATOM 4069 N N . ILE A 1 480 ? 52.487 60.106 -78.407 1.00 63.97 480 ILE A N 1
ATOM 4070 C CA . ILE A 1 480 ? 51.571 61.134 -77.885 1.00 63.97 480 ILE A CA 1
ATOM 4071 C C . ILE A 1 480 ? 50.302 60.509 -77.268 1.00 63.97 480 ILE A C 1
ATOM 4073 O O . ILE A 1 480 ? 49.713 61.053 -76.334 1.00 63.97 480 ILE A O 1
ATOM 4077 N N . GLU A 1 481 ? 49.895 59.322 -77.717 1.00 58.22 481 GLU A N 1
ATOM 4078 C CA . GLU A 1 481 ? 48.606 58.719 -77.349 1.00 58.22 481 GLU A CA 1
ATOM 4079 C C . GLU A 1 481 ? 48.595 58.074 -75.947 1.00 58.22 481 GLU A C 1
ATOM 4081 O O . GLU A 1 481 ? 47.560 57.986 -75.281 1.00 58.22 481 GLU A O 1
ATOM 4086 N N . LYS A 1 482 ? 49.775 57.709 -75.430 1.00 62.78 482 LYS A N 1
ATOM 4087 C CA . LYS A 1 482 ? 49.957 57.031 -74.134 1.00 62.78 482 LYS A CA 1
ATOM 4088 C C . LYS A 1 482 ? 49.634 57.906 -72.912 1.00 62.78 482 LYS A C 1
ATOM 4090 O O . LYS A 1 482 ? 49.342 57.371 -71.846 1.00 62.78 482 LYS A O 1
ATOM 4095 N N . GLN A 1 483 ? 49.655 59.235 -73.041 1.00 59.25 483 GLN A N 1
ATOM 4096 C CA . GLN A 1 483 ? 49.469 60.163 -71.913 1.00 59.25 483 GLN A CA 1
ATOM 4097 C C . GLN A 1 483 ? 47.999 60.422 -71.523 1.00 59.25 483 GLN A C 1
ATOM 4099 O O . GLN A 1 483 ? 47.744 60.951 -70.443 1.00 59.25 483 GLN A O 1
ATOM 4104 N N . LYS A 1 484 ? 47.010 60.029 -72.339 1.00 56.12 484 LYS A N 1
ATOM 4105 C CA . LYS A 1 484 ? 45.583 60.311 -72.067 1.00 56.12 484 LYS A CA 1
ATOM 4106 C C . LYS A 1 484 ? 44.920 59.383 -71.037 1.00 56.12 484 LYS A C 1
ATOM 4108 O O . LYS A 1 484 ? 43.982 59.804 -70.365 1.00 56.12 484 LYS A O 1
ATOM 4113 N N . TYR A 1 485 ? 45.387 58.145 -70.875 1.00 53.16 485 TYR A N 1
ATOM 4114 C CA . TYR A 1 485 ? 44.686 57.136 -70.061 1.00 53.16 485 TYR A CA 1
ATOM 4115 C C . TYR A 1 485 ? 44.933 57.243 -68.546 1.00 53.16 485 TYR A C 1
ATOM 4117 O O . TYR A 1 485 ? 44.146 56.737 -67.749 1.00 53.16 485 TYR A O 1
ATOM 4125 N N . THR A 1 486 ? 45.962 57.972 -68.119 1.00 51.59 486 THR A N 1
ATOM 4126 C CA . THR A 1 486 ? 46.350 58.104 -66.704 1.00 51.59 486 THR A CA 1
ATOM 4127 C C . THR A 1 486 ? 45.428 59.032 -65.893 1.00 51.59 486 THR A C 1
ATOM 4129 O O . THR A 1 486 ? 45.500 59.061 -64.667 1.00 51.59 486 THR A O 1
ATOM 4132 N N . GLY A 1 487 ? 44.538 59.789 -66.547 1.00 56.12 487 GLY A N 1
ATOM 4133 C CA . GLY A 1 487 ? 43.652 60.767 -65.900 1.00 56.12 487 GLY A CA 1
ATOM 4134 C C . GLY A 1 487 ? 42.348 60.209 -65.310 1.00 56.12 487 GLY A C 1
ATOM 4135 O O . GLY A 1 487 ? 41.778 60.835 -64.420 1.00 56.12 487 GLY A O 1
ATOM 4136 N N . LEU A 1 488 ? 41.864 59.043 -65.758 1.00 54.72 488 LEU A N 1
ATOM 4137 C CA . LEU A 1 488 ? 40.541 58.532 -65.355 1.00 54.72 488 LEU A CA 1
ATOM 4138 C C . LEU A 1 488 ? 40.516 57.820 -63.991 1.00 54.72 488 LEU A C 1
ATOM 4140 O O . LEU A 1 488 ? 39.465 57.755 -63.358 1.00 54.72 488 LEU A O 1
ATOM 4144 N N . LEU A 1 489 ? 41.656 57.318 -63.511 1.00 54.12 489 LEU A N 1
ATOM 4145 C CA . LEU A 1 489 ? 41.734 56.506 -62.288 1.00 54.12 489 LEU A CA 1
ATOM 4146 C C . LEU A 1 489 ? 41.580 57.310 -60.986 1.00 54.12 489 LEU A C 1
ATOM 4148 O O . LEU A 1 489 ? 41.267 56.741 -59.950 1.00 54.12 489 LEU A O 1
ATOM 4152 N N . ARG A 1 490 ? 41.731 58.639 -61.021 1.00 53.06 490 ARG A N 1
ATOM 4153 C CA . ARG A 1 490 ? 41.774 59.480 -59.810 1.00 53.06 490 ARG A CA 1
ATOM 4154 C C . ARG A 1 490 ? 40.391 59.886 -59.261 1.00 53.06 490 ARG A C 1
ATOM 4156 O O . ARG A 1 490 ? 40.319 60.614 -58.281 1.00 53.06 490 ARG A O 1
ATOM 4163 N N . LYS A 1 491 ? 39.291 59.463 -59.899 1.00 50.25 491 LYS A N 1
ATOM 4164 C CA . LYS A 1 491 ? 37.922 59.946 -59.609 1.00 50.25 491 LYS A CA 1
ATOM 4165 C C . LYS A 1 491 ? 37.048 58.974 -58.801 1.00 50.25 491 LYS A C 1
ATOM 4167 O O . LYS A 1 491 ? 35.960 59.362 -58.398 1.00 50.25 491 LYS A O 1
ATOM 4172 N N . TYR A 1 492 ? 37.504 57.741 -58.568 1.00 47.75 492 TYR A N 1
ATOM 4173 C CA . TYR A 1 492 ? 36.695 56.673 -57.957 1.00 47.75 492 TYR A CA 1
ATOM 4174 C C . TYR A 1 492 ? 36.952 56.425 -56.461 1.00 47.75 492 TYR A C 1
ATOM 4176 O O . TYR A 1 492 ? 36.200 55.680 -55.847 1.00 47.75 492 TYR A O 1
ATOM 4184 N N . GLU A 1 493 ? 37.955 57.058 -55.848 1.00 47.97 493 GLU A N 1
ATOM 4185 C CA . GLU A 1 493 ? 38.328 56.784 -54.446 1.00 47.97 493 GLU A CA 1
ATOM 4186 C C . GLU A 1 493 ? 37.712 57.746 -53.413 1.00 47.97 493 GLU A C 1
ATOM 4188 O O . GLU A 1 493 ? 37.955 57.583 -52.222 1.00 47.97 493 GLU A O 1
ATOM 4193 N N . HIS A 1 494 ? 36.912 58.741 -53.820 1.00 49.44 494 HIS A N 1
ATOM 4194 C CA . HIS A 1 494 ? 36.485 59.803 -52.897 1.00 49.44 494 HIS A CA 1
ATOM 4195 C C . HIS A 1 494 ? 35.178 59.526 -52.124 1.00 49.44 494 HIS A C 1
ATOM 4197 O O . HIS A 1 494 ? 35.070 59.987 -50.995 1.00 49.44 494 HIS A O 1
ATOM 4203 N N . ASP A 1 495 ? 34.201 58.759 -52.625 1.00 37.44 495 ASP A N 1
ATOM 4204 C CA . ASP A 1 495 ? 32.862 58.737 -51.997 1.00 37.44 495 ASP A CA 1
ATOM 4205 C C . ASP A 1 495 ? 32.271 57.328 -51.797 1.00 37.44 495 ASP A C 1
ATOM 4207 O O . ASP A 1 495 ? 31.446 56.878 -52.588 1.00 37.44 495 ASP A O 1
ATOM 4211 N N . SER A 1 496 ? 32.609 56.647 -50.691 1.00 32.47 496 SER A N 1
ATOM 4212 C CA . SER A 1 496 ? 31.650 55.757 -50.003 1.00 32.47 496 SER A CA 1
ATOM 4213 C C . SER A 1 496 ? 32.094 55.388 -48.579 1.00 32.47 496 SER A C 1
ATOM 4215 O O . SER A 1 496 ? 33.118 54.724 -48.418 1.00 32.47 496 SER A O 1
ATOM 4217 N N . GLY A 1 497 ? 31.281 55.712 -47.560 1.00 34.88 497 GLY A N 1
ATOM 4218 C CA . GLY A 1 497 ? 31.287 54.936 -46.307 1.00 34.88 497 GLY A CA 1
ATOM 4219 C C . GLY A 1 497 ? 30.996 55.651 -44.981 1.00 34.88 497 GLY A C 1
ATOM 4220 O O . GLY A 1 497 ? 31.729 55.432 -44.026 1.00 34.88 497 GLY A O 1
ATOM 4221 N N . TYR A 1 498 ? 29.926 56.449 -44.875 1.00 37.81 498 TYR A N 1
ATOM 4222 C CA . TYR A 1 498 ? 29.422 57.001 -43.605 1.00 37.81 498 TYR A CA 1
ATOM 4223 C C . TYR A 1 498 ? 28.171 56.220 -43.157 1.00 37.81 498 TYR A C 1
ATOM 4225 O O . TYR A 1 498 ? 27.078 56.524 -43.626 1.00 37.81 498 TYR A O 1
ATOM 4233 N N . SER A 1 499 ? 28.316 55.181 -42.317 1.00 41.38 499 SER A N 1
ATOM 4234 C CA . SER A 1 499 ? 27.244 54.590 -41.469 1.00 41.38 499 SER A CA 1
ATOM 4235 C C . SER A 1 499 ? 27.746 53.398 -40.633 1.00 41.38 499 SER A C 1
ATOM 4237 O O . SER A 1 499 ? 27.262 52.283 -40.781 1.00 41.38 499 SER A O 1
ATOM 4239 N N . THR A 1 500 ? 28.706 53.618 -39.730 1.00 38.06 500 THR A N 1
ATOM 4240 C CA . THR A 1 500 ? 29.096 52.627 -38.695 1.00 38.06 500 THR A CA 1
ATOM 4241 C C . THR A 1 500 ? 29.660 53.286 -37.421 1.00 38.06 500 THR A C 1
ATOM 4243 O O . THR A 1 500 ? 30.451 52.678 -36.710 1.00 38.06 500 THR A O 1
ATOM 4246 N N . GLU A 1 501 ? 29.274 54.527 -37.097 1.00 44.91 501 GLU A N 1
ATOM 4247 C CA . GLU A 1 501 ? 29.967 55.314 -36.051 1.00 44.91 501 GLU A CA 1
ATOM 4248 C C . GLU A 1 501 ? 29.190 55.486 -34.727 1.00 44.91 501 GLU A C 1
ATOM 4250 O O . GLU A 1 501 ? 29.718 56.066 -33.785 1.00 44.91 501 GLU A O 1
ATOM 4255 N N . GLN A 1 502 ? 27.955 54.978 -34.597 1.00 45.53 502 GLN A N 1
ATOM 4256 C CA . GLN A 1 502 ? 27.119 55.244 -33.405 1.00 45.53 502 GLN A CA 1
ATOM 4257 C C . GLN A 1 502 ? 26.862 54.055 -32.464 1.00 45.53 502 GLN A C 1
ATOM 4259 O O . GLN A 1 502 ? 26.439 54.280 -31.337 1.00 45.53 502 GLN A O 1
ATOM 4264 N N . LEU A 1 503 ? 27.198 52.813 -32.837 1.00 42.19 503 LEU A N 1
ATOM 4265 C CA . LEU A 1 503 ? 27.094 51.655 -31.924 1.00 42.19 503 LEU A CA 1
ATOM 4266 C C . LEU A 1 503 ? 28.413 51.307 -31.202 1.00 42.19 503 LEU A C 1
ATOM 4268 O O . LEU A 1 503 ? 28.453 50.405 -30.371 1.00 42.19 503 LEU A O 1
ATOM 4272 N N . ARG A 1 504 ? 29.507 52.015 -31.513 1.00 43.72 504 ARG A N 1
ATOM 4273 C CA . ARG A 1 504 ? 30.859 51.715 -31.007 1.00 43.72 504 ARG A CA 1
ATOM 4274 C C . ARG A 1 504 ? 31.143 52.316 -29.623 1.00 43.72 504 ARG A C 1
ATOM 4276 O O . ARG A 1 504 ? 32.101 51.919 -28.969 1.00 43.72 504 ARG A O 1
ATOM 4283 N N . HIS A 1 505 ? 30.326 53.265 -29.166 1.00 49.44 505 HIS A N 1
ATOM 4284 C CA . HIS A 1 505 ? 30.711 54.186 -28.092 1.00 49.44 505 HIS A CA 1
ATOM 4285 C C . HIS A 1 505 ? 30.505 53.676 -26.651 1.00 49.44 505 HIS A C 1
ATOM 4287 O O . HIS A 1 505 ? 31.109 54.239 -25.741 1.00 49.44 505 HIS A O 1
ATOM 4293 N N . GLU A 1 506 ? 29.747 52.594 -26.426 1.00 43.16 506 GLU A N 1
ATOM 4294 C CA . GLU A 1 506 ? 29.572 52.002 -25.081 1.00 43.16 506 GLU A CA 1
ATOM 4295 C C . GLU A 1 506 ? 30.413 50.737 -24.836 1.00 43.16 506 GLU A C 1
ATOM 4297 O O . GLU A 1 506 ? 30.822 50.500 -23.700 1.00 43.16 506 GLU A O 1
ATOM 4302 N N . LEU A 1 507 ? 30.784 49.984 -25.882 1.00 43.53 507 LEU A N 1
ATOM 4303 C CA . LEU A 1 507 ? 31.699 48.832 -25.762 1.00 43.53 507 LEU A CA 1
ATOM 4304 C C . LEU A 1 507 ? 33.175 49.243 -25.582 1.00 43.53 507 LEU A C 1
ATOM 4306 O O . LEU A 1 507 ? 33.975 48.475 -25.057 1.00 43.53 507 LEU A O 1
ATOM 4310 N N . LEU A 1 508 ? 33.533 50.475 -25.957 1.00 45.12 508 LEU A N 1
ATOM 4311 C CA . LEU A 1 508 ? 34.903 51.000 -25.895 1.00 45.12 508 LEU A CA 1
ATOM 4312 C C . LEU A 1 508 ? 35.348 51.474 -24.500 1.00 45.12 508 LEU A C 1
ATOM 4314 O O . LEU A 1 508 ? 36.514 51.813 -24.340 1.00 45.12 508 LEU A O 1
ATOM 4318 N N . SER A 1 509 ? 34.477 51.542 -23.489 1.00 44.62 509 SER A N 1
ATOM 4319 C CA . SER A 1 509 ? 34.846 52.132 -22.187 1.00 44.62 509 SER A CA 1
ATOM 4320 C C . SER A 1 509 ? 35.594 51.173 -21.250 1.00 44.62 509 SER A C 1
ATOM 4322 O O . SER A 1 509 ? 36.375 51.623 -20.417 1.00 44.62 509 SER A O 1
ATOM 4324 N N . THR A 1 510 ? 35.422 49.860 -21.416 1.00 43.44 510 THR A N 1
ATOM 4325 C CA . THR A 1 510 ? 36.120 48.828 -20.623 1.00 43.44 510 THR A CA 1
ATOM 4326 C C . THR A 1 510 ? 37.272 48.168 -21.382 1.00 43.44 510 THR A C 1
ATOM 4328 O O . THR A 1 510 ? 38.251 47.771 -20.758 1.00 43.44 510 THR A O 1
ATOM 4331 N N . GLU A 1 511 ? 37.231 48.148 -22.719 1.00 44.72 511 GLU A N 1
ATOM 4332 C CA . GLU A 1 511 ? 38.346 47.689 -23.563 1.00 44.72 511 GLU A CA 1
ATOM 4333 C C . GLU A 1 511 ? 39.463 48.747 -23.699 1.00 44.72 511 GLU A C 1
ATOM 4335 O O . GLU A 1 511 ? 40.629 48.406 -23.910 1.00 44.72 511 GLU A O 1
ATOM 4340 N N . LYS A 1 512 ? 39.140 50.040 -23.506 1.00 47.06 512 LYS A N 1
ATOM 4341 C CA . LYS A 1 512 ? 40.123 51.135 -23.569 1.00 47.06 512 LYS A CA 1
ATOM 4342 C C . LYS A 1 512 ? 41.207 51.041 -22.505 1.00 47.06 512 LYS A C 1
ATOM 4344 O O . LYS A 1 512 ? 42.357 51.251 -22.845 1.00 47.06 512 LYS A O 1
ATOM 4349 N N . VAL A 1 513 ? 40.899 50.672 -21.262 1.00 53.81 513 VAL A N 1
ATOM 4350 C CA . VAL A 1 513 ? 41.900 50.728 -20.176 1.00 53.81 513 VAL A CA 1
ATOM 4351 C C . VAL A 1 513 ? 43.033 49.709 -20.383 1.00 53.81 513 VAL A C 1
ATOM 4353 O O . VAL A 1 513 ? 44.198 50.014 -20.135 1.00 53.81 513 VAL A O 1
ATOM 4356 N N . THR A 1 514 ? 42.727 48.516 -20.903 1.00 51.91 514 THR A N 1
ATOM 4357 C CA . THR A 1 514 ? 43.727 47.454 -21.132 1.00 51.91 514 THR A CA 1
ATOM 4358 C C . THR A 1 514 ? 44.472 47.625 -22.458 1.00 51.91 514 THR A C 1
ATOM 4360 O O . THR A 1 514 ? 45.672 47.347 -22.533 1.00 51.91 514 THR A O 1
ATOM 4363 N N . ILE A 1 515 ? 43.789 48.114 -23.503 1.00 56.38 515 ILE A N 1
ATOM 4364 C CA . ILE A 1 515 ? 44.422 48.434 -24.791 1.00 56.38 515 ILE A CA 1
ATOM 4365 C C . ILE A 1 515 ? 45.288 49.694 -24.669 1.00 56.38 515 ILE A C 1
ATOM 4367 O O . ILE A 1 515 ? 46.383 49.705 -25.222 1.00 56.38 515 ILE A O 1
ATOM 4371 N N . GLU A 1 516 ? 44.876 50.713 -23.909 1.00 57.94 516 GLU A N 1
ATOM 4372 C CA . GLU A 1 516 ? 45.687 51.913 -23.654 1.00 57.94 516 GLU A CA 1
ATOM 4373 C C . GLU A 1 516 ? 46.957 51.574 -22.871 1.00 57.94 516 GLU A C 1
ATOM 4375 O O . GLU A 1 516 ? 48.019 52.061 -23.243 1.00 57.94 516 GLU A O 1
ATOM 4380 N N . GLN A 1 517 ? 46.902 50.679 -21.875 1.00 59.09 517 GLN A N 1
ATOM 4381 C CA . GLN A 1 517 ? 48.111 50.209 -21.185 1.00 59.09 517 GLN A CA 1
ATOM 4382 C C . GLN A 1 517 ? 49.056 49.434 -22.112 1.00 59.09 517 GLN A C 1
ATOM 4384 O O . GLN A 1 517 ? 50.246 49.743 -22.153 1.00 59.09 517 GLN A O 1
ATOM 4389 N N . ARG A 1 518 ? 48.561 48.465 -22.900 1.00 61.34 518 ARG A N 1
ATOM 4390 C CA . ARG A 1 518 ? 49.418 47.759 -23.874 1.00 61.34 518 ARG A CA 1
ATOM 4391 C C . ARG A 1 518 ? 49.997 48.709 -24.911 1.00 61.34 518 ARG A C 1
ATOM 4393 O O . ARG A 1 518 ? 51.192 48.658 -25.163 1.00 61.34 518 ARG A O 1
ATOM 4400 N N . HIS A 1 519 ? 49.176 49.587 -25.479 1.00 68.00 519 HIS A N 1
ATOM 4401 C CA . HIS A 1 519 ? 49.612 50.547 -26.487 1.00 68.00 519 HIS A CA 1
ATOM 4402 C C . HIS A 1 519 ? 50.617 51.558 -25.917 1.00 68.00 519 HIS A C 1
ATOM 4404 O O . HIS A 1 519 ? 51.558 51.932 -26.612 1.00 68.00 519 HIS A O 1
ATOM 4410 N N . TYR A 1 520 ? 50.471 51.948 -24.647 1.00 70.06 520 TYR A N 1
ATOM 4411 C CA . TYR A 1 520 ? 51.432 52.781 -23.925 1.00 70.06 520 TYR A CA 1
ATOM 4412 C C . TYR A 1 520 ? 52.791 52.086 -23.776 1.00 70.06 520 TYR A C 1
ATOM 4414 O O . TYR A 1 520 ? 53.811 52.668 -24.145 1.00 70.06 520 TYR A O 1
ATOM 4422 N N . TYR A 1 521 ? 52.815 50.826 -23.324 1.00 65.50 521 TYR A N 1
ATOM 4423 C CA . TYR A 1 521 ? 54.062 50.064 -23.201 1.00 65.50 521 TYR A CA 1
ATOM 4424 C C . TYR A 1 521 ? 54.706 49.768 -24.564 1.00 65.50 521 TYR A C 1
ATOM 4426 O O . TYR A 1 521 ? 55.916 49.911 -24.703 1.00 65.50 521 TYR A O 1
ATOM 4434 N N . THR A 1 522 ? 53.924 49.436 -25.598 1.00 66.44 522 THR A N 1
ATOM 4435 C CA . THR A 1 522 ? 54.452 49.209 -26.955 1.00 66.44 522 THR A CA 1
ATOM 4436 C C . THR A 1 522 ? 55.036 50.487 -27.563 1.00 66.44 522 THR A C 1
ATOM 4438 O O . THR A 1 522 ? 56.124 50.439 -28.129 1.00 66.44 522 THR A O 1
ATOM 4441 N N . LYS A 1 523 ? 54.382 51.645 -27.386 1.00 75.31 523 LYS A N 1
ATOM 4442 C CA . LYS A 1 523 ? 54.937 52.936 -27.828 1.00 75.31 523 LYS A CA 1
ATOM 4443 C C . LYS A 1 523 ? 56.204 53.329 -27.075 1.00 75.31 523 LYS A C 1
ATOM 4445 O O . LYS A 1 523 ? 57.116 53.869 -27.692 1.00 75.31 523 LYS A O 1
ATOM 4450 N N . GLN A 1 524 ? 56.274 53.080 -25.764 1.00 72.69 524 GLN A N 1
ATOM 4451 C CA . GLN A 1 524 ? 57.502 53.330 -25.004 1.00 72.69 524 GLN A CA 1
ATOM 4452 C C . GLN A 1 524 ? 58.657 52.451 -25.491 1.00 72.69 524 GLN A C 1
ATOM 4454 O O . GLN A 1 524 ? 59.769 52.953 -25.624 1.00 72.69 524 GLN A O 1
ATOM 4459 N N . ILE A 1 525 ? 58.397 51.178 -25.806 1.00 69.81 525 ILE A N 1
ATOM 4460 C CA . ILE A 1 525 ? 59.410 50.275 -26.365 1.00 69.81 525 ILE A CA 1
ATOM 4461 C C . ILE A 1 525 ? 59.876 50.762 -27.746 1.00 69.81 525 ILE A C 1
ATOM 4463 O O . ILE A 1 525 ? 61.078 50.874 -27.950 1.00 69.81 525 ILE A O 1
ATOM 4467 N N . GLU A 1 526 ? 58.971 51.130 -28.662 1.00 75.62 526 GLU A N 1
ATOM 4468 C CA . GLU A 1 526 ? 59.352 51.644 -29.993 1.00 75.62 526 GLU A CA 1
ATOM 4469 C C . GLU A 1 526 ? 60.181 52.937 -29.919 1.00 75.62 526 GLU A C 1
ATOM 4471 O O . GLU A 1 526 ? 61.127 53.121 -30.690 1.00 75.62 526 GLU A O 1
ATOM 4476 N N . GLN A 1 527 ? 59.834 53.841 -28.997 1.00 76.31 527 GLN A N 1
ATOM 4477 C CA . GLN A 1 527 ? 60.576 55.083 -28.788 1.00 76.31 527 GLN A CA 1
ATOM 4478 C C . GLN A 1 527 ? 61.974 54.793 -28.223 1.00 76.31 527 GLN A C 1
ATOM 4480 O O . GLN A 1 527 ? 62.959 55.279 -28.770 1.00 76.31 527 GLN A O 1
ATOM 4485 N N . LEU A 1 528 ? 62.074 53.936 -27.201 1.00 74.62 528 LEU A N 1
ATOM 4486 C CA . LEU A 1 528 ? 63.355 53.534 -26.614 1.00 74.62 528 LEU A CA 1
ATOM 4487 C C . LEU A 1 528 ? 64.222 52.725 -27.591 1.00 74.62 528 LEU A C 1
ATOM 4489 O O . LEU A 1 528 ? 65.445 52.827 -27.548 1.00 74.62 528 LEU A O 1
ATOM 4493 N N . GLU A 1 529 ? 63.631 51.939 -28.495 1.00 75.25 529 GLU A N 1
ATOM 4494 C CA . GLU A 1 529 ? 64.363 51.235 -29.554 1.00 75.25 529 GLU A CA 1
ATOM 4495 C C . GLU A 1 529 ? 64.927 52.196 -30.602 1.00 75.25 529 GLU A C 1
ATOM 4497 O O . GLU A 1 529 ? 66.069 52.017 -31.034 1.00 75.25 529 GLU A O 1
ATOM 4502 N N . LYS A 1 530 ? 64.175 53.239 -30.977 1.00 77.31 530 LYS A N 1
ATOM 4503 C CA . LYS A 1 530 ? 64.696 54.328 -31.817 1.00 77.31 530 LYS A CA 1
ATOM 4504 C C . LYS A 1 530 ? 65.827 55.074 -31.124 1.00 77.31 530 LYS A C 1
ATOM 4506 O O . LYS A 1 530 ? 66.900 55.190 -31.709 1.00 77.31 530 LYS A O 1
ATOM 4511 N N . ASP A 1 531 ? 65.622 55.479 -29.873 1.00 75.31 531 ASP A N 1
ATOM 4512 C CA . ASP A 1 531 ? 66.632 56.189 -29.087 1.00 75.31 531 ASP A CA 1
ATOM 4513 C C . ASP A 1 531 ? 67.897 55.332 -28.925 1.00 75.31 531 ASP A C 1
ATOM 4515 O O . ASP A 1 531 ? 69.007 55.832 -29.073 1.00 75.31 531 ASP A O 1
ATOM 4519 N N . LYS A 1 532 ? 67.758 54.013 -28.724 1.00 75.75 532 LYS A N 1
ATOM 4520 C CA . LYS A 1 532 ? 68.871 53.050 -28.702 1.00 75.75 532 LYS A CA 1
ATOM 4521 C C . LYS A 1 532 ? 69.606 52.981 -30.046 1.00 75.75 532 LYS A C 1
ATOM 4523 O O . LYS A 1 532 ? 70.835 52.906 -30.060 1.00 75.75 532 LYS A O 1
ATOM 4528 N N . ILE A 1 533 ? 68.887 52.952 -31.170 1.00 76.69 533 ILE A N 1
ATOM 4529 C CA . ILE A 1 533 ? 69.491 52.928 -32.514 1.00 76.69 533 ILE A CA 1
ATOM 4530 C C . ILE A 1 533 ? 70.264 54.222 -32.773 1.00 76.69 533 ILE A C 1
ATOM 4532 O O . ILE A 1 533 ? 71.383 54.166 -33.286 1.00 76.69 533 ILE A O 1
ATOM 4536 N N . ASP A 1 534 ? 69.698 55.366 -32.405 1.00 77.56 534 ASP A N 1
ATOM 4537 C CA . ASP A 1 534 ? 70.327 56.664 -32.624 1.00 77.56 534 ASP A CA 1
ATOM 4538 C C . ASP A 1 534 ? 71.512 56.884 -31.673 1.00 77.56 534 ASP A C 1
ATOM 4540 O O . ASP A 1 534 ? 72.589 57.247 -32.149 1.00 77.56 534 ASP A O 1
ATOM 4544 N N . LEU A 1 535 ? 71.407 56.503 -30.389 1.00 77.44 535 LEU A N 1
ATOM 4545 C CA . LEU A 1 535 ? 72.555 56.476 -29.471 1.00 77.44 535 LEU A CA 1
ATOM 4546 C C . LEU A 1 535 ? 73.682 55.606 -30.022 1.00 77.44 535 LEU A C 1
ATOM 4548 O O . LEU A 1 535 ? 74.842 55.987 -29.919 1.00 77.44 535 LEU A O 1
ATOM 4552 N N . LYS A 1 536 ? 73.357 54.446 -30.605 1.00 75.88 536 LYS A N 1
ATOM 4553 C CA . LYS A 1 536 ? 74.352 53.530 -31.171 1.00 75.88 536 LYS A CA 1
ATOM 4554 C C . LYS A 1 536 ? 75.072 54.145 -32.373 1.00 75.88 536 LYS A C 1
ATOM 4556 O O . LYS A 1 536 ? 76.294 54.060 -32.435 1.00 75.88 536 LYS A O 1
ATOM 4561 N N . LYS A 1 537 ? 74.347 54.819 -33.274 1.00 77.00 537 LYS A N 1
ATOM 4562 C CA . LYS A 1 537 ? 74.949 55.557 -34.399 1.00 77.00 537 LYS A CA 1
ATOM 4563 C C . LYS A 1 537 ? 75.857 56.686 -33.919 1.00 77.00 537 LYS A C 1
ATOM 4565 O O . LYS A 1 537 ? 76.942 56.861 -34.461 1.00 77.00 537 LYS A O 1
ATOM 4570 N N . GLU A 1 538 ? 75.435 57.440 -32.905 1.00 73.56 538 GLU A N 1
ATOM 4571 C CA . GLU A 1 538 ? 76.252 58.508 -32.322 1.00 73.56 538 GLU A CA 1
ATOM 4572 C C . GLU A 1 538 ? 77.501 57.961 -31.620 1.00 73.56 538 GLU A C 1
ATOM 4574 O O . GLU A 1 538 ? 78.564 58.571 -31.695 1.00 73.56 538 GLU A O 1
ATOM 4579 N N . LEU A 1 539 ? 77.394 56.805 -30.962 1.00 73.06 539 LEU A N 1
ATOM 4580 C CA . LEU A 1 539 ? 78.521 56.112 -30.340 1.00 73.06 539 LEU A CA 1
ATOM 4581 C C . LEU A 1 539 ? 79.529 55.627 -31.381 1.00 73.06 539 LEU A C 1
ATOM 4583 O O . LEU A 1 539 ? 80.730 55.792 -31.187 1.00 73.06 539 LEU A O 1
ATOM 4587 N N . ASP A 1 540 ? 79.050 55.065 -32.489 1.00 73.50 540 ASP A N 1
ATOM 4588 C CA . ASP A 1 540 ? 79.906 54.616 -33.585 1.00 73.50 540 ASP A CA 1
ATOM 4589 C C . ASP A 1 540 ? 80.590 55.814 -34.273 1.00 73.50 540 ASP A C 1
ATOM 4591 O O . ASP A 1 540 ? 81.800 55.777 -34.488 1.00 73.50 540 ASP A O 1
ATOM 4595 N N . ALA A 1 541 ? 79.879 56.932 -34.468 1.00 73.69 541 ALA A N 1
ATOM 4596 C CA . ALA A 1 541 ? 80.467 58.180 -34.961 1.00 73.69 541 ALA A CA 1
ATOM 4597 C C . ALA A 1 541 ? 81.535 58.753 -34.008 1.00 73.69 541 ALA A C 1
ATOM 4599 O O . ALA A 1 541 ? 82.608 59.157 -34.451 1.00 73.69 541 ALA A O 1
ATOM 4600 N N . LEU A 1 542 ? 81.287 58.752 -32.691 1.00 70.19 542 LEU A N 1
ATOM 4601 C CA . LEU A 1 542 ? 82.269 59.189 -31.689 1.00 70.19 542 LEU A CA 1
ATOM 4602 C C . LEU A 1 542 ? 83.487 58.259 -31.623 1.00 70.19 542 LEU A C 1
ATOM 4604 O O . LEU A 1 542 ? 84.608 58.735 -31.442 1.00 70.19 542 LEU A O 1
ATOM 4608 N N . ARG A 1 543 ? 83.292 56.943 -31.787 1.00 71.94 543 ARG A N 1
ATOM 4609 C CA . ARG A 1 543 ? 84.390 55.968 -31.881 1.00 71.94 543 ARG A CA 1
ATOM 4610 C C . ARG A 1 543 ? 85.241 56.199 -33.123 1.00 71.94 543 ARG A C 1
ATOM 4612 O O . ARG A 1 543 ? 86.460 56.082 -33.025 1.00 71.94 543 ARG A O 1
ATOM 4619 N N . ASP A 1 544 ? 84.631 56.530 -34.254 1.00 71.38 544 ASP A N 1
ATOM 4620 C CA . ASP A 1 544 ? 85.359 56.794 -35.495 1.00 71.38 544 ASP A CA 1
ATOM 4621 C C . ASP A 1 544 ? 86.113 58.132 -35.441 1.00 71.38 544 ASP A C 1
ATOM 4623 O O . ASP A 1 544 ? 87.295 58.161 -35.775 1.00 71.38 544 ASP A O 1
ATOM 4627 N N . VAL A 1 545 ? 85.525 59.190 -34.866 1.00 70.44 545 VAL A N 1
ATOM 4628 C CA . VAL A 1 545 ? 86.239 60.454 -34.581 1.00 70.44 545 VAL A CA 1
ATOM 4629 C C . VAL A 1 545 ? 87.397 60.236 -33.601 1.00 70.44 545 VAL A C 1
ATOM 4631 O O . VAL A 1 545 ? 88.479 60.792 -33.780 1.00 70.44 545 VAL A O 1
ATOM 4634 N N . LEU A 1 546 ? 87.214 59.402 -32.570 1.00 66.88 546 LEU A N 1
ATOM 4635 C CA . LEU A 1 546 ? 88.300 59.044 -31.655 1.00 66.88 546 LEU A CA 1
ATOM 4636 C C . LEU A 1 546 ? 89.418 58.277 -32.353 1.00 66.88 546 LEU A C 1
ATOM 4638 O O . LEU A 1 546 ? 90.574 58.538 -32.034 1.00 66.88 546 LEU A O 1
ATOM 4642 N N . LYS A 1 547 ? 89.106 57.354 -33.272 1.00 68.19 547 LYS A N 1
ATOM 4643 C CA . LYS A 1 547 ? 90.119 56.652 -34.076 1.00 68.19 547 LYS A CA 1
ATOM 4644 C C . LYS A 1 547 ? 90.897 57.631 -34.948 1.00 68.19 547 LYS A C 1
ATOM 4646 O O . LYS A 1 547 ? 92.120 57.586 -34.932 1.00 68.19 547 LYS A O 1
ATOM 4651 N N . GLU A 1 548 ? 90.202 58.539 -35.627 1.00 66.56 548 GLU A N 1
ATOM 4652 C CA . GLU A 1 548 ? 90.810 59.528 -36.521 1.00 66.56 548 GLU A CA 1
ATOM 4653 C C . GLU A 1 548 ? 91.697 60.526 -35.754 1.00 66.56 548 GLU A C 1
ATOM 4655 O O . GLU A 1 548 ? 92.827 60.796 -36.157 1.00 66.56 548 GLU A O 1
ATOM 4660 N N . LEU A 1 549 ? 91.267 60.980 -34.570 1.00 63.59 549 LEU A N 1
ATOM 4661 C CA . LEU A 1 549 ? 92.102 61.783 -33.667 1.00 63.59 549 LEU A CA 1
ATOM 4662 C C . LEU A 1 549 ? 93.289 60.990 -33.098 1.00 63.59 549 LEU A C 1
ATOM 4664 O O . LEU A 1 549 ? 94.372 61.549 -32.937 1.00 63.59 549 LEU A O 1
ATOM 4668 N N . HIS A 1 550 ? 93.123 59.696 -32.795 1.00 62.97 550 HIS A N 1
ATOM 4669 C CA . HIS A 1 550 ? 94.232 58.839 -32.351 1.00 62.97 550 HIS A CA 1
ATOM 4670 C C . HIS A 1 550 ? 95.292 58.669 -33.448 1.00 62.97 550 HIS A C 1
ATOM 4672 O O . HIS A 1 550 ? 96.484 58.602 -33.158 1.00 62.97 550 HIS A O 1
ATOM 4678 N N . GLU A 1 551 ? 94.856 58.635 -34.706 1.00 62.38 551 GLU A N 1
ATOM 4679 C CA . GLU A 1 551 ? 95.708 58.519 -35.887 1.00 62.38 551 GLU A CA 1
ATOM 4680 C C . GLU A 1 551 ? 96.422 59.847 -36.210 1.00 62.38 551 GLU A C 1
ATOM 4682 O O . GLU A 1 551 ? 97.607 59.847 -36.545 1.00 62.38 551 GLU A O 1
ATOM 4687 N N . GLN A 1 552 ? 95.760 60.991 -35.996 1.00 61.16 552 GLN A N 1
ATOM 4688 C CA . GLN A 1 552 ? 96.356 62.329 -36.130 1.00 61.16 552 GLN A CA 1
ATOM 4689 C C . GLN A 1 552 ? 97.349 62.670 -35.003 1.00 61.16 552 GLN A C 1
ATOM 4691 O O . GLN A 1 552 ? 98.392 63.271 -35.265 1.00 61.16 552 GLN A O 1
ATOM 4696 N N . MET A 1 553 ? 97.089 62.232 -33.765 1.00 56.66 553 MET A N 1
ATOM 4697 C CA . MET A 1 553 ? 97.989 62.441 -32.619 1.00 56.66 553 MET A CA 1
ATOM 4698 C C . MET A 1 553 ? 99.340 61.717 -32.745 1.00 56.66 553 MET A C 1
ATOM 4700 O O . MET A 1 553 ? 100.301 62.118 -32.092 1.00 56.66 553 MET A O 1
ATOM 4704 N N . ASN A 1 554 ? 99.445 60.684 -33.585 1.00 57.03 554 ASN A N 1
ATOM 4705 C CA . ASN A 1 554 ? 100.712 59.991 -33.833 1.00 57.03 554 ASN A CA 1
ATOM 4706 C C . ASN A 1 554 ? 101.664 60.761 -34.767 1.00 57.03 554 ASN A C 1
ATOM 4708 O O . ASN A 1 554 ? 102.816 60.351 -34.894 1.00 57.03 554 ASN A O 1
ATOM 4712 N N . ASN A 1 555 ? 101.223 61.859 -35.401 1.00 57.69 555 ASN A N 1
ATOM 4713 C CA . ASN A 1 555 ? 101.975 62.473 -36.499 1.00 57.69 555 ASN A CA 1
ATOM 4714 C C . ASN A 1 555 ? 102.579 63.872 -36.261 1.00 57.69 555 ASN A C 1
ATOM 4716 O O . ASN A 1 555 ? 103.481 64.200 -37.025 1.00 57.69 555 ASN A O 1
ATOM 4720 N N . GLN A 1 556 ? 102.220 64.684 -35.250 1.00 50.22 556 GLN A N 1
ATOM 4721 C CA . GLN A 1 556 ? 102.927 65.963 -34.977 1.00 50.22 556 GLN A CA 1
ATOM 4722 C C . GLN A 1 556 ? 102.874 66.439 -33.506 1.00 50.22 556 GLN A C 1
ATOM 4724 O O . GLN A 1 556 ? 101.846 66.355 -32.840 1.00 50.22 556 GLN A O 1
ATOM 4729 N N . GLU A 1 557 ? 103.990 67.005 -33.023 1.00 51.34 557 GLU A N 1
ATOM 4730 C CA . GLU A 1 557 ? 104.129 67.711 -31.739 1.00 51.34 557 GLU A CA 1
ATOM 4731 C C . GLU A 1 557 ? 103.439 69.091 -31.770 1.00 51.34 557 GLU A C 1
ATOM 4733 O O . GLU A 1 557 ? 103.965 70.039 -32.351 1.00 51.34 557 GLU A O 1
ATOM 4738 N N . SER A 1 558 ? 102.286 69.236 -31.101 1.00 45.12 558 SER A N 1
ATOM 4739 C CA . SER A 1 558 ? 101.731 70.539 -30.689 1.00 45.12 558 SER A CA 1
ATOM 4740 C C . SER A 1 558 ? 100.623 70.411 -29.619 1.00 45.12 558 SER A C 1
ATOM 4742 O O . SER A 1 558 ? 99.520 69.971 -29.899 1.00 45.12 558 SER A O 1
ATOM 4744 N N . MET A 1 559 ? 100.932 70.891 -28.405 1.00 48.28 559 MET A N 1
ATOM 4745 C CA . MET A 1 559 ? 100.083 71.661 -27.465 1.00 48.28 559 MET A CA 1
ATOM 4746 C C . MET A 1 559 ? 98.737 71.099 -26.924 1.00 48.28 559 MET A C 1
ATOM 4748 O O . MET A 1 559 ? 97.695 71.191 -27.554 1.00 48.28 559 MET A O 1
ATOM 4752 N N . ASN A 1 560 ? 98.766 70.708 -25.637 1.00 55.66 560 ASN A N 1
ATOM 4753 C CA . ASN A 1 560 ? 97.757 70.639 -24.543 1.00 55.66 560 ASN A CA 1
ATOM 4754 C C . ASN A 1 560 ? 96.217 70.769 -24.750 1.00 55.66 560 ASN A C 1
ATOM 4756 O O . ASN A 1 560 ? 95.489 70.224 -23.917 1.00 55.66 560 ASN A O 1
ATOM 4760 N N . ASN A 1 561 ? 95.679 71.441 -25.772 1.00 54.91 561 ASN A N 1
ATOM 4761 C CA . ASN A 1 561 ? 94.223 71.562 -25.975 1.00 54.91 561 ASN A CA 1
ATOM 4762 C C . ASN A 1 561 ? 93.578 70.244 -26.446 1.00 54.91 561 ASN A C 1
ATOM 4764 O O . ASN A 1 561 ? 92.448 69.940 -26.054 1.00 54.91 561 ASN A O 1
ATOM 4768 N N . ASP A 1 562 ? 94.320 69.402 -27.170 1.00 58.06 562 ASP A N 1
ATOM 4769 C CA . ASP A 1 562 ? 93.796 68.141 -27.713 1.00 58.06 562 ASP A CA 1
ATOM 4770 C C . ASP A 1 562 ? 93.602 67.053 -26.642 1.00 58.06 562 ASP A C 1
ATOM 4772 O O . ASP A 1 562 ? 92.684 66.238 -26.737 1.00 58.06 562 ASP A O 1
ATOM 4776 N N . ARG A 1 563 ? 94.386 67.066 -25.550 1.00 58.69 563 ARG A N 1
ATOM 4777 C CA . ARG A 1 563 ? 94.205 66.120 -24.424 1.00 58.69 563 ARG A CA 1
ATOM 4778 C C . ARG A 1 563 ? 92.940 66.398 -23.618 1.00 58.69 563 ARG A C 1
ATOM 4780 O O . ARG A 1 563 ? 92.280 65.448 -23.203 1.00 58.69 563 ARG A O 1
ATOM 4787 N N . ILE A 1 564 ? 92.599 67.671 -23.399 1.00 59.91 564 ILE A N 1
ATOM 4788 C CA . ILE A 1 564 ? 91.367 68.054 -22.690 1.00 59.91 564 ILE A CA 1
ATOM 4789 C C . ILE A 1 564 ? 90.149 67.707 -23.551 1.00 59.91 564 ILE A C 1
ATOM 4791 O O . ILE A 1 564 ? 89.173 67.170 -23.032 1.00 59.91 564 ILE A O 1
ATOM 4795 N N . HIS A 1 565 ? 90.226 67.935 -24.866 1.00 63.81 565 HIS A N 1
ATOM 4796 C CA . HIS A 1 565 ? 89.170 67.540 -25.797 1.00 63.81 565 HIS A CA 1
ATOM 4797 C C . HIS A 1 565 ? 88.986 66.011 -25.851 1.00 63.81 565 HIS A C 1
ATOM 4799 O O . HIS A 1 565 ? 87.861 65.532 -25.746 1.00 63.81 565 HIS A O 1
ATOM 4805 N N . ASN A 1 566 ? 90.075 65.232 -25.892 1.00 66.12 566 ASN A N 1
ATOM 4806 C CA . ASN A 1 566 ? 90.029 63.762 -25.910 1.00 66.12 566 ASN A CA 1
ATOM 4807 C C . ASN A 1 566 ? 89.469 63.155 -24.607 1.00 66.12 566 ASN A C 1
ATOM 4809 O O . ASN A 1 566 ? 88.692 62.202 -24.655 1.00 66.12 566 ASN A O 1
ATOM 4813 N N . LEU A 1 567 ? 89.820 63.713 -23.441 1.00 68.94 567 LEU A N 1
ATOM 4814 C CA . LEU A 1 567 ? 89.269 63.270 -22.152 1.00 68.94 567 LEU A CA 1
ATOM 4815 C C . LEU A 1 567 ? 87.762 63.530 -22.058 1.00 68.94 567 LEU A C 1
ATOM 4817 O O . LEU A 1 567 ? 87.020 62.639 -21.653 1.00 68.94 567 LEU A O 1
ATOM 4821 N N . LYS A 1 568 ? 87.311 64.706 -22.507 1.00 72.88 568 LYS A N 1
ATOM 4822 C CA . LYS A 1 568 ? 85.889 65.070 -22.536 1.00 72.88 568 LYS A CA 1
ATOM 4823 C C . LYS A 1 568 ? 85.094 64.174 -23.494 1.00 72.88 568 LYS A C 1
ATOM 4825 O O . LYS A 1 568 ? 84.018 63.703 -23.153 1.00 72.88 568 LYS A O 1
ATOM 4830 N N . LEU A 1 569 ? 85.686 63.841 -24.643 1.00 71.56 569 LEU A N 1
ATOM 4831 C CA . LEU A 1 569 ? 85.102 62.928 -25.628 1.00 71.56 569 LEU A CA 1
ATOM 4832 C C . LEU A 1 569 ? 84.987 61.484 -25.102 1.00 71.56 569 LEU A C 1
ATOM 4834 O O . LEU A 1 569 ? 84.023 60.790 -25.413 1.00 71.56 569 LEU A O 1
ATOM 4838 N N . LYS A 1 570 ? 85.943 61.023 -24.280 1.00 73.56 570 LYS A N 1
ATOM 4839 C CA . LYS A 1 570 ? 85.875 59.712 -23.609 1.00 73.56 570 LYS A CA 1
ATOM 4840 C C . LYS A 1 570 ? 84.832 59.664 -22.492 1.00 73.56 570 LYS A C 1
ATOM 4842 O O . LYS A 1 570 ? 84.175 58.635 -22.350 1.00 73.56 570 LYS A O 1
ATOM 4847 N N . GLU A 1 571 ? 84.671 60.741 -21.722 1.00 78.12 571 GLU A N 1
ATOM 4848 C CA . GLU A 1 571 ? 83.579 60.860 -20.743 1.00 78.12 571 GLU A CA 1
ATOM 4849 C C . GLU A 1 571 ? 82.211 60.821 -21.434 1.00 78.12 571 GLU A C 1
ATOM 4851 O O . GLU A 1 571 ? 81.344 60.054 -21.013 1.00 78.12 571 GLU A O 1
ATOM 4856 N N . ASP A 1 572 ? 82.046 61.551 -22.542 1.00 76.12 572 ASP A N 1
ATOM 4857 C CA . ASP A 1 572 ? 80.817 61.528 -23.345 1.00 76.12 572 ASP A CA 1
ATOM 4858 C C . ASP A 1 572 ? 80.535 60.130 -23.925 1.00 76.12 572 ASP A C 1
ATOM 4860 O O . ASP A 1 572 ? 79.386 59.680 -23.955 1.00 76.12 572 ASP A O 1
ATOM 4864 N N . LEU A 1 573 ? 81.577 59.399 -24.337 1.00 75.94 573 LEU A N 1
ATOM 4865 C CA . LEU A 1 573 ? 81.448 58.036 -24.857 1.00 75.94 573 LEU A CA 1
ATOM 4866 C C . LEU A 1 573 ? 81.004 57.044 -23.770 1.00 75.94 573 LEU A C 1
ATOM 4868 O O . LEU A 1 573 ? 80.088 56.253 -23.999 1.00 75.94 573 LEU A O 1
ATOM 4872 N N . LEU A 1 574 ? 81.586 57.129 -22.570 1.00 78.69 574 LEU A N 1
ATOM 4873 C CA . LEU A 1 574 ? 81.210 56.292 -21.426 1.00 78.69 574 LEU A CA 1
ATOM 4874 C C . LEU A 1 574 ? 79.786 56.608 -20.929 1.00 78.69 574 LEU A C 1
ATOM 4876 O O . LEU A 1 574 ? 79.018 55.697 -20.604 1.00 78.69 574 LEU A O 1
ATOM 4880 N N . ALA A 1 575 ? 79.399 57.887 -20.915 1.00 79.94 575 ALA A N 1
ATOM 4881 C CA . ALA A 1 575 ? 78.049 58.318 -20.554 1.00 79.94 575 ALA A CA 1
ATOM 4882 C C . ALA A 1 575 ? 76.994 57.777 -21.538 1.00 79.94 575 ALA A C 1
ATOM 4884 O O . ALA A 1 575 ? 75.932 57.302 -21.115 1.00 79.94 575 ALA A O 1
ATOM 4885 N N . LYS A 1 576 ? 77.299 57.772 -22.844 1.00 78.94 576 LYS A N 1
ATOM 4886 C CA . LYS A 1 576 ? 76.416 57.197 -23.871 1.00 78.94 576 LYS A CA 1
ATOM 4887 C C . LYS A 1 576 ? 76.362 55.669 -23.831 1.00 78.94 576 LYS A C 1
ATOM 4889 O O . LYS A 1 576 ? 75.272 55.124 -23.980 1.00 78.94 576 LYS A O 1
ATOM 4894 N N . GLU A 1 577 ? 77.464 54.965 -23.559 1.00 78.06 577 GLU A N 1
ATOM 4895 C CA . GLU A 1 577 ? 77.434 53.499 -23.373 1.00 78.06 577 GLU A CA 1
ATOM 4896 C C . GLU A 1 577 ? 76.578 53.098 -22.167 1.00 78.06 577 GLU A C 1
ATOM 4898 O O . GLU A 1 577 ? 75.785 52.157 -22.246 1.00 78.06 577 GLU A O 1
ATOM 4903 N N . THR A 1 578 ? 76.674 53.858 -21.075 1.00 77.44 578 THR A N 1
ATOM 4904 C CA . THR A 1 578 ? 75.874 53.627 -19.864 1.00 77.44 578 THR A CA 1
ATOM 4905 C C . THR A 1 578 ? 74.384 53.874 -20.124 1.00 77.44 578 THR A C 1
ATOM 4907 O O . THR A 1 578 ? 73.541 53.072 -19.722 1.00 77.44 578 THR A O 1
ATOM 4910 N N . SER A 1 579 ? 74.055 54.938 -20.861 1.00 78.31 579 SER A N 1
ATOM 4911 C CA . SER A 1 579 ? 72.675 55.268 -21.244 1.00 78.31 579 SER A CA 1
ATOM 4912 C C . SER A 1 579 ? 72.076 54.229 -22.205 1.00 78.31 579 SER A C 1
ATOM 4914 O O . SER A 1 579 ? 70.918 53.839 -22.057 1.00 78.31 579 SER A O 1
ATOM 4916 N N . LEU A 1 580 ? 72.877 53.707 -23.143 1.00 78.44 580 LEU A N 1
ATOM 4917 C CA . LEU A 1 580 ? 72.484 52.620 -24.047 1.00 78.44 580 LEU A CA 1
ATOM 4918 C C . LEU A 1 580 ? 72.180 51.325 -23.275 1.00 78.44 580 LEU A C 1
ATOM 4920 O O . LEU A 1 580 ? 71.203 50.636 -23.572 1.00 78.44 580 LEU A O 1
ATOM 4924 N N . PHE A 1 581 ? 73.005 50.996 -22.277 1.00 80.31 581 PHE A N 1
ATOM 4925 C CA . PHE A 1 581 ? 72.801 49.824 -21.427 1.00 80.31 581 PHE A CA 1
ATOM 4926 C C . PHE A 1 581 ? 71.537 49.952 -20.565 1.00 80.31 581 PHE A C 1
ATOM 4928 O O . PHE A 1 581 ? 70.757 49.003 -20.475 1.00 80.31 581 PHE A O 1
ATOM 4935 N N . GLN A 1 582 ? 71.288 51.134 -19.990 1.00 80.25 582 GLN A N 1
ATOM 4936 C CA . GLN A 1 582 ? 70.060 51.408 -19.240 1.00 80.25 582 GLN A CA 1
ATOM 4937 C C . GLN A 1 582 ? 68.813 51.275 -20.123 1.00 80.25 582 GLN A C 1
ATOM 4939 O O . GLN A 1 582 ? 67.899 50.541 -19.757 1.00 80.25 582 GLN A O 1
ATOM 4944 N N . ALA A 1 583 ? 68.809 51.878 -21.318 1.00 76.19 583 ALA A N 1
ATOM 4945 C CA . ALA A 1 583 ? 67.702 51.745 -22.268 1.00 76.19 583 ALA A CA 1
ATOM 4946 C C . ALA A 1 583 ? 67.439 50.276 -22.655 1.00 76.19 583 ALA A C 1
ATOM 4948 O O . ALA A 1 583 ? 66.288 49.842 -22.711 1.00 76.19 583 ALA A O 1
ATOM 4949 N N . GLN A 1 584 ? 68.498 49.480 -22.856 1.00 80.00 584 GLN A N 1
ATOM 4950 C CA . GLN A 1 584 ? 68.373 48.050 -23.147 1.00 80.00 584 GLN A CA 1
ATOM 4951 C C . GLN A 1 584 ? 67.761 47.255 -21.984 1.00 80.00 584 GLN A C 1
ATOM 4953 O O . GLN A 1 584 ? 66.933 46.375 -22.222 1.00 80.00 584 GLN A O 1
ATOM 4958 N N . SER A 1 585 ? 68.158 47.542 -20.742 1.00 78.19 585 SER A N 1
ATOM 4959 C CA . SER A 1 585 ? 67.609 46.870 -19.557 1.00 78.19 585 SER A CA 1
ATOM 4960 C C . SER A 1 585 ? 66.121 47.175 -19.386 1.00 78.19 585 SER A C 1
ATOM 4962 O O . SER A 1 585 ? 65.325 46.261 -19.178 1.00 78.19 585 SER A O 1
ATOM 4964 N N . THR A 1 586 ? 65.725 48.440 -19.556 1.00 76.56 586 THR A N 1
ATOM 4965 C CA . THR A 1 586 ? 64.324 48.866 -19.430 1.00 76.56 586 THR A CA 1
ATOM 4966 C C . THR A 1 586 ? 63.432 48.253 -20.513 1.00 76.56 586 THR A C 1
ATOM 4968 O O . THR A 1 586 ? 62.315 47.835 -20.215 1.00 76.56 586 THR A O 1
ATOM 4971 N N . ILE A 1 587 ? 63.917 48.126 -21.756 1.00 77.06 587 ILE A N 1
ATOM 4972 C CA . ILE A 1 587 ? 63.180 47.427 -22.824 1.00 77.06 587 ILE A CA 1
ATOM 4973 C C . ILE A 1 587 ? 62.925 45.961 -22.443 1.00 77.06 587 ILE A C 1
ATOM 4975 O O . ILE A 1 587 ? 61.799 45.484 -22.587 1.00 77.06 587 ILE A O 1
ATOM 4979 N N . ASN A 1 588 ? 63.937 45.262 -21.922 1.00 78.75 588 ASN A N 1
ATOM 4980 C CA . ASN A 1 588 ? 63.807 43.851 -21.549 1.00 78.75 588 ASN A CA 1
ATOM 4981 C C . ASN A 1 588 ? 62.796 43.646 -20.403 1.00 78.75 588 ASN A C 1
ATOM 4983 O O . ASN A 1 588 ? 61.969 42.737 -20.469 1.00 78.75 588 ASN A O 1
ATOM 4987 N N . GLU A 1 589 ? 62.814 44.505 -19.378 1.00 80.75 589 GLU A N 1
ATOM 4988 C CA . GLU A 1 589 ? 61.854 44.449 -18.263 1.00 80.75 589 GLU A CA 1
ATOM 4989 C C . GLU A 1 589 ? 60.409 44.697 -18.729 1.00 80.75 589 GLU A C 1
ATOM 4991 O O . GLU A 1 589 ? 59.483 43.983 -18.332 1.00 80.75 589 GLU A O 1
ATOM 4996 N N . LEU A 1 590 ? 60.204 45.672 -19.622 1.00 77.88 590 LEU A N 1
ATOM 4997 C CA . LEU A 1 590 ? 58.884 45.970 -20.184 1.00 77.88 590 LEU A CA 1
ATOM 4998 C C . LEU A 1 590 ? 58.360 44.834 -21.074 1.00 77.88 590 LEU A C 1
ATOM 5000 O O . LEU A 1 590 ? 57.169 44.514 -21.016 1.00 77.88 590 LEU A O 1
ATOM 5004 N N . GLN A 1 591 ? 59.232 44.195 -21.860 1.00 77.25 591 GLN A N 1
ATOM 5005 C CA . GLN A 1 591 ? 58.879 43.019 -22.661 1.00 77.25 591 GLN A CA 1
ATOM 5006 C C . GLN A 1 591 ? 58.454 41.840 -21.774 1.00 77.25 591 GLN A C 1
ATOM 5008 O O . GLN A 1 591 ? 57.428 41.213 -22.047 1.00 77.25 591 GLN A O 1
ATOM 5013 N N . GLN A 1 592 ? 59.162 41.595 -20.667 1.00 78.81 592 GLN A N 1
ATOM 5014 C CA . GLN A 1 592 ? 58.832 40.520 -19.731 1.00 78.81 592 GLN A CA 1
ATOM 5015 C C . GLN A 1 592 ? 57.466 40.735 -19.051 1.00 78.81 592 GLN A C 1
ATOM 5017 O O . GLN A 1 592 ? 56.656 39.808 -18.987 1.00 78.81 592 GLN A O 1
ATOM 5022 N N . CYS A 1 593 ? 57.149 41.962 -18.622 1.00 75.88 593 CYS A N 1
ATOM 5023 C CA . CYS A 1 593 ? 55.827 42.307 -18.075 1.00 75.88 593 CYS A CA 1
ATOM 5024 C C . CYS A 1 593 ? 54.682 42.104 -19.092 1.00 75.88 593 CYS A C 1
ATOM 5026 O O . CYS A 1 593 ? 53.591 41.633 -18.745 1.00 75.88 593 CYS A O 1
ATOM 5028 N N . LEU A 1 594 ? 54.915 42.434 -20.366 1.00 74.62 594 LEU A N 1
ATOM 5029 C CA . LEU A 1 594 ? 53.951 42.229 -21.456 1.00 74.62 594 LEU A CA 1
ATOM 5030 C C . LEU A 1 594 ? 53.674 40.742 -21.721 1.00 74.62 594 LEU A C 1
ATOM 5032 O O . LEU A 1 594 ? 52.535 40.352 -21.990 1.00 74.62 594 LEU A O 1
ATOM 5036 N N . GLU A 1 595 ? 54.700 39.903 -21.630 1.00 77.44 595 GLU A N 1
ATOM 5037 C CA . GLU A 1 595 ? 54.580 38.464 -21.856 1.00 77.44 595 GLU A CA 1
ATOM 5038 C C . GLU A 1 595 ? 53.885 37.761 -20.679 1.00 77.44 595 GLU A C 1
ATOM 5040 O O . GLU A 1 595 ? 52.985 36.941 -20.878 1.00 77.44 595 GLU A O 1
ATOM 5045 N N . GLN A 1 596 ? 54.188 38.185 -19.450 1.00 75.31 596 GLN A N 1
ATOM 5046 C CA . GLN A 1 596 ? 53.576 37.655 -18.233 1.00 75.31 596 GLN A CA 1
ATOM 5047 C C . GLN A 1 596 ? 52.069 37.958 -18.163 1.00 75.31 596 GLN A C 1
ATOM 5049 O O . GLN A 1 596 ? 51.263 37.062 -17.902 1.00 75.31 596 GLN A O 1
ATOM 5054 N N . THR A 1 597 ? 51.656 39.184 -18.507 1.00 73.56 597 THR A N 1
ATOM 5055 C CA . THR A 1 597 ? 50.225 39.524 -18.613 1.00 73.56 597 THR A CA 1
ATOM 5056 C C . THR A 1 597 ? 49.528 38.709 -19.707 1.00 73.56 597 THR A C 1
ATOM 5058 O O . THR A 1 597 ? 48.411 38.226 -19.509 1.00 73.56 597 THR A O 1
ATOM 5061 N N . ARG A 1 598 ? 50.175 38.482 -20.860 1.00 74.81 598 ARG A N 1
ATOM 5062 C CA . ARG A 1 598 ? 49.624 37.644 -21.941 1.00 74.81 598 ARG A CA 1
ATOM 5063 C C . ARG A 1 598 ? 49.383 36.200 -21.488 1.00 74.81 598 ARG A C 1
ATOM 5065 O O . ARG A 1 598 ? 48.341 35.639 -21.837 1.00 74.81 598 ARG A O 1
ATOM 5072 N N . GLU A 1 599 ? 50.290 35.616 -20.708 1.00 78.50 599 GLU A N 1
ATOM 5073 C CA . GLU A 1 599 ? 50.106 34.273 -20.151 1.00 78.50 599 GLU A CA 1
ATOM 5074 C C . GLU A 1 599 ? 48.938 34.185 -19.166 1.00 78.50 599 GLU A C 1
ATOM 5076 O O . GLU A 1 599 ? 48.168 33.226 -19.223 1.00 78.50 599 GLU A O 1
ATOM 5081 N N . GLU A 1 600 ? 48.779 35.159 -18.267 1.00 76.56 600 GLU A N 1
ATOM 5082 C CA . GLU A 1 600 ? 47.679 35.153 -17.294 1.00 76.56 600 GLU A CA 1
ATOM 5083 C C . GLU A 1 600 ? 46.311 35.255 -17.981 1.00 76.56 600 GLU A C 1
ATOM 5085 O O . GLU A 1 600 ? 45.381 34.506 -17.653 1.00 76.56 600 GLU A O 1
ATOM 5090 N N . HIS A 1 601 ? 46.199 36.098 -19.012 1.00 74.50 601 HIS A N 1
ATOM 5091 C CA . HIS A 1 601 ? 44.993 36.166 -19.837 1.00 74.50 601 HIS A CA 1
ATOM 5092 C C . HIS A 1 601 ? 44.734 34.846 -20.582 1.00 74.50 601 HIS A C 1
ATOM 5094 O O . HIS A 1 601 ? 43.599 34.366 -20.592 1.00 74.50 601 HIS A O 1
ATOM 5100 N N . ALA A 1 602 ? 45.767 34.214 -21.151 1.00 76.44 602 ALA A N 1
ATOM 5101 C CA . ALA A 1 602 ? 45.629 32.926 -21.832 1.00 76.44 602 ALA A CA 1
ATOM 5102 C C . ALA A 1 602 ? 45.190 31.805 -20.871 1.00 76.44 602 ALA A C 1
ATOM 5104 O O . ALA A 1 602 ? 44.265 31.057 -21.188 1.00 76.44 602 ALA A O 1
ATOM 5105 N N . LYS A 1 603 ? 45.778 31.728 -19.668 1.00 78.38 603 LYS A N 1
ATOM 5106 C CA . LYS A 1 603 ? 45.391 30.770 -18.614 1.00 78.38 603 LYS A CA 1
ATOM 5107 C C . LYS A 1 603 ? 43.936 30.964 -18.189 1.00 78.38 603 LYS A C 1
ATOM 5109 O O . LYS A 1 603 ? 43.203 29.983 -18.053 1.00 78.38 603 LYS A O 1
ATOM 5114 N N . THR A 1 604 ? 43.488 32.210 -18.048 1.00 73.88 604 THR A N 1
ATOM 5115 C CA . THR A 1 604 ? 42.097 32.529 -17.690 1.00 73.88 604 THR A CA 1
ATOM 5116 C C . THR A 1 604 ? 41.120 32.095 -18.787 1.00 73.88 604 THR A C 1
ATOM 5118 O O . THR A 1 604 ? 40.119 31.440 -18.496 1.00 73.88 604 THR A O 1
ATOM 5121 N N . ILE A 1 605 ? 41.439 32.376 -20.056 1.00 78.75 605 ILE A N 1
ATOM 5122 C CA . ILE A 1 605 ? 40.616 31.979 -21.210 1.00 78.75 605 ILE A CA 1
ATOM 5123 C C . ILE A 1 605 ? 40.538 30.452 -21.332 1.00 78.75 605 ILE A C 1
ATOM 5125 O O . ILE A 1 605 ? 39.449 29.904 -21.493 1.00 78.75 605 ILE A O 1
ATOM 5129 N N . ILE A 1 606 ? 41.668 29.750 -21.206 1.00 80.81 606 ILE A N 1
ATOM 5130 C CA . ILE A 1 606 ? 41.721 28.281 -21.275 1.00 80.81 606 ILE A CA 1
ATOM 5131 C C . ILE A 1 606 ? 40.911 27.661 -20.128 1.00 80.81 606 ILE A C 1
ATOM 5133 O O . ILE A 1 606 ? 40.103 26.765 -20.363 1.00 80.81 606 ILE A O 1
ATOM 5137 N N . THR A 1 607 ? 41.056 28.170 -18.902 1.00 75.81 607 THR A N 1
ATOM 5138 C CA . THR A 1 607 ? 40.283 27.700 -17.738 1.00 75.81 607 THR A CA 1
ATOM 5139 C C . THR A 1 607 ? 38.779 27.891 -17.964 1.00 75.81 607 THR A C 1
ATOM 5141 O O . THR A 1 607 ? 37.985 26.982 -17.716 1.00 75.81 607 THR A O 1
ATOM 5144 N N . PHE A 1 608 ? 38.368 29.044 -18.493 1.00 75.81 608 PHE A N 1
ATOM 5145 C CA . PHE A 1 608 ? 36.963 29.318 -18.783 1.00 75.81 608 PHE A CA 1
ATOM 5146 C C . PHE A 1 608 ? 36.401 28.393 -19.879 1.00 75.81 608 PHE A C 1
ATOM 5148 O O . PHE A 1 608 ? 35.332 27.808 -19.698 1.00 75.81 608 PHE A O 1
ATOM 5155 N N . LEU A 1 609 ? 37.142 28.199 -20.978 1.00 77.94 609 LEU A N 1
ATOM 5156 C CA . LEU A 1 609 ? 36.715 27.382 -22.120 1.00 77.94 609 LEU A CA 1
ATOM 5157 C C . LEU A 1 609 ? 36.674 25.879 -21.815 1.00 77.94 609 LEU A C 1
ATOM 5159 O O . LEU A 1 609 ? 35.716 25.210 -22.194 1.00 77.94 609 LEU A O 1
ATOM 5163 N N . PHE A 1 610 ? 37.694 25.342 -21.141 1.00 79.50 610 PHE A N 1
ATOM 5164 C CA . PHE A 1 610 ? 37.859 23.893 -20.980 1.00 79.50 610 PHE A CA 1
ATOM 5165 C C . PHE A 1 610 ? 37.334 23.342 -19.654 1.00 79.50 610 PHE A C 1
ATOM 5167 O O . PHE A 1 610 ? 37.154 22.132 -19.540 1.00 79.50 610 PHE A O 1
ATOM 5174 N N . ILE A 1 611 ? 37.059 24.194 -18.662 1.00 80.38 611 ILE A N 1
ATOM 5175 C CA . ILE A 1 611 ? 36.546 23.752 -17.357 1.00 80.38 611 ILE A CA 1
ATOM 5176 C C . ILE A 1 611 ? 35.148 24.315 -17.115 1.00 80.38 611 ILE A C 1
ATOM 5178 O O . ILE A 1 611 ? 34.209 23.556 -16.878 1.00 80.38 611 ILE A O 1
ATOM 5182 N N . LEU A 1 612 ? 34.972 25.634 -17.218 1.00 77.81 612 LEU A N 1
ATOM 5183 C CA . LEU A 1 612 ? 33.719 26.270 -16.808 1.00 77.81 612 LEU A CA 1
ATOM 5184 C C . LEU A 1 612 ? 32.559 25.984 -17.778 1.00 77.81 612 LEU A C 1
ATOM 5186 O O . LEU A 1 612 ? 31.467 25.626 -17.335 1.00 77.81 612 LEU A O 1
ATOM 5190 N N . ILE A 1 613 ? 32.792 26.078 -19.093 1.00 85.12 613 ILE A N 1
ATOM 5191 C CA . ILE A 1 613 ? 31.761 25.810 -20.112 1.00 85.12 613 ILE A CA 1
ATOM 5192 C C . ILE A 1 613 ? 31.258 24.354 -20.062 1.00 85.12 613 ILE A C 1
ATOM 5194 O O . ILE A 1 613 ? 30.040 24.168 -19.999 1.00 85.12 613 ILE A O 1
ATOM 5198 N N . PRO A 1 614 ? 32.116 23.311 -20.017 1.00 85.88 614 PRO A N 1
ATOM 5199 C CA . PRO A 1 614 ? 31.649 21.933 -19.872 1.00 85.88 614 PRO A CA 1
ATOM 5200 C C . PRO A 1 614 ? 30.843 21.695 -18.591 1.00 85.88 614 PRO A C 1
ATOM 5202 O O . PRO A 1 614 ? 29.826 21.007 -18.640 1.00 85.88 614 PRO A O 1
ATOM 5205 N N . ILE A 1 615 ? 31.233 22.297 -17.460 1.00 85.81 615 ILE A N 1
ATOM 5206 C CA . ILE A 1 615 ? 30.476 22.193 -16.201 1.00 85.81 615 ILE A CA 1
ATOM 5207 C C . ILE A 1 615 ? 29.082 22.818 -16.351 1.00 85.81 615 ILE A C 1
ATOM 5209 O O . ILE A 1 615 ? 28.091 22.213 -15.939 1.00 85.81 615 ILE A O 1
ATOM 5213 N N . ILE A 1 616 ? 28.980 23.992 -16.982 1.00 85.44 616 ILE A N 1
ATOM 5214 C CA . ILE A 1 616 ? 27.690 24.642 -17.252 1.00 85.44 616 ILE A CA 1
ATOM 5215 C C . ILE A 1 616 ? 26.832 23.768 -18.177 1.00 85.44 616 ILE A C 1
ATOM 5217 O O . ILE A 1 616 ? 25.660 23.536 -17.876 1.00 85.44 616 ILE A O 1
ATOM 5221 N N . LEU A 1 617 ? 27.405 23.224 -19.255 1.00 86.75 617 LEU A N 1
ATOM 5222 C CA . LEU A 1 617 ? 26.696 22.341 -20.185 1.00 86.75 617 LEU A CA 1
ATOM 5223 C C . LEU A 1 617 ? 26.214 21.050 -19.509 1.00 86.75 617 LEU A C 1
ATOM 5225 O O . LEU A 1 617 ? 25.085 20.631 -19.751 1.00 86.75 617 LEU A O 1
ATOM 5229 N N . LEU A 1 618 ? 27.010 20.456 -18.615 1.00 85.94 618 LEU A N 1
ATOM 5230 C CA . LEU A 1 618 ? 26.605 19.290 -17.824 1.00 85.94 618 LEU A CA 1
ATOM 5231 C C . LEU A 1 618 ? 25.461 19.620 -16.856 1.00 85.94 618 LEU A C 1
ATOM 5233 O O . LEU A 1 618 ? 24.518 18.838 -16.740 1.00 85.94 618 LEU A O 1
ATOM 5237 N N . CYS A 1 619 ? 25.498 20.778 -16.192 1.00 85.31 619 CYS A N 1
ATOM 5238 C CA . CYS A 1 619 ? 24.410 21.241 -15.326 1.00 85.31 619 CYS A CA 1
ATOM 5239 C C . CYS A 1 619 ? 23.110 21.471 -16.111 1.00 85.31 619 CYS A C 1
ATOM 5241 O O . CYS A 1 619 ? 22.040 21.040 -15.676 1.00 85.31 619 CYS A O 1
ATOM 5243 N N . VAL A 1 620 ? 23.202 22.092 -17.290 1.00 89.31 620 VAL A N 1
ATOM 5244 C CA . VAL A 1 620 ? 22.063 22.315 -18.189 1.00 89.31 620 VAL A CA 1
ATOM 5245 C C . VAL A 1 620 ? 21.518 20.984 -18.714 1.00 89.31 620 VAL A C 1
ATOM 5247 O O . VAL A 1 620 ? 20.315 20.743 -18.629 1.00 89.31 620 VAL A O 1
ATOM 5250 N N . PHE A 1 621 ? 22.384 20.076 -19.172 1.00 89.25 621 PHE A N 1
ATOM 5251 C CA . PHE A 1 621 ? 21.995 18.739 -19.624 1.00 89.25 621 PHE A CA 1
ATOM 5252 C C . PHE A 1 621 ? 21.299 17.945 -18.516 1.00 89.25 621 PHE A C 1
ATOM 5254 O O . PHE A 1 621 ? 20.242 17.363 -18.745 1.00 89.25 621 PHE A O 1
ATOM 5261 N N . LYS A 1 622 ? 21.831 17.981 -17.289 1.00 87.06 622 LYS A N 1
ATOM 5262 C CA . LYS A 1 622 ? 21.214 17.353 -16.115 1.00 87.06 622 LYS A CA 1
ATOM 5263 C C . LYS A 1 622 ? 19.812 17.916 -15.852 1.00 87.06 622 LYS A C 1
ATOM 5265 O O . LYS A 1 622 ? 18.890 17.149 -15.583 1.00 87.06 622 LYS A O 1
ATOM 5270 N N . GLN A 1 623 ? 19.627 19.231 -15.979 1.00 84.56 623 GLN A N 1
ATOM 5271 C CA . GLN A 1 623 ? 18.319 19.867 -15.814 1.00 84.56 623 GLN A CA 1
ATOM 5272 C C . GLN A 1 623 ? 17.322 19.440 -16.905 1.00 84.56 623 GLN A C 1
ATOM 5274 O O . GLN A 1 623 ? 16.176 19.112 -16.591 1.00 84.56 623 GLN A O 1
ATOM 5279 N N . PHE A 1 624 ? 17.757 19.376 -18.168 1.00 87.00 624 PHE A N 1
ATOM 5280 C CA . PHE A 1 624 ? 16.941 18.853 -19.269 1.00 87.00 624 PHE A CA 1
ATOM 5281 C C . PHE A 1 624 ? 16.611 17.369 -19.096 1.00 87.00 624 PHE A C 1
ATOM 5283 O O . PHE A 1 624 ? 15.484 16.961 -19.365 1.00 87.00 624 PHE A O 1
ATOM 5290 N N . TRP A 1 625 ? 17.550 16.568 -18.591 1.00 86.62 625 TRP A N 1
ATOM 5291 C CA . TRP A 1 625 ? 17.338 15.151 -18.313 1.00 86.62 625 TRP A CA 1
ATOM 5292 C C . TRP A 1 625 ? 16.270 14.934 -17.235 1.00 86.62 625 TRP A C 1
ATOM 5294 O O . TRP A 1 625 ? 15.366 14.119 -17.416 1.00 86.62 625 TRP A O 1
ATOM 5304 N N . TYR A 1 626 ? 16.300 15.710 -16.143 1.00 87.62 626 TYR A N 1
ATOM 5305 C CA . TYR A 1 626 ? 15.231 15.672 -15.139 1.00 87.62 626 TYR A CA 1
ATOM 5306 C C . TYR A 1 626 ? 13.883 16.102 -15.711 1.00 87.62 626 TYR A C 1
ATOM 5308 O O . TYR A 1 626 ? 12.877 15.449 -15.434 1.00 87.62 626 TYR A O 1
ATOM 5316 N N . LEU A 1 627 ? 13.851 17.154 -16.535 1.00 88.75 627 LEU A N 1
ATOM 5317 C CA . LEU A 1 627 ? 12.624 17.587 -17.201 1.00 88.75 627 LEU A CA 1
ATOM 5318 C C . LEU A 1 627 ? 12.071 16.491 -18.122 1.00 88.75 627 LEU A C 1
ATOM 5320 O O . LEU A 1 627 ? 10.869 16.241 -18.106 1.00 88.75 627 LEU A O 1
ATOM 5324 N N . PHE A 1 628 ? 12.934 15.805 -18.873 1.00 89.75 628 PHE A N 1
ATOM 5325 C CA . PHE A 1 628 ? 12.548 14.703 -19.750 1.00 89.75 628 PHE A CA 1
ATOM 5326 C C . PHE A 1 628 ? 11.997 13.506 -18.965 1.00 89.75 628 PHE A C 1
ATOM 5328 O O . PHE A 1 628 ? 10.958 12.966 -19.338 1.00 89.75 628 PHE A O 1
ATOM 5335 N N . ILE A 1 629 ? 12.624 13.129 -17.844 1.00 91.44 629 ILE A N 1
ATOM 5336 C CA . ILE A 1 629 ? 12.107 12.075 -16.955 1.00 91.44 629 ILE A CA 1
ATOM 5337 C C . ILE A 1 629 ? 10.740 12.466 -16.389 1.00 91.44 629 ILE A C 1
ATOM 5339 O O . ILE A 1 629 ? 9.810 11.663 -16.435 1.00 91.44 629 ILE A O 1
ATOM 5343 N N . ILE A 1 630 ? 10.596 13.691 -15.874 1.00 90.44 630 ILE A N 1
ATOM 5344 C CA . ILE A 1 630 ? 9.325 14.178 -15.321 1.00 90.44 630 ILE A CA 1
ATOM 5345 C C . ILE A 1 630 ? 8.250 14.175 -16.407 1.00 90.44 630 ILE A C 1
ATOM 5347 O O . ILE A 1 630 ? 7.159 13.661 -16.176 1.00 90.44 630 ILE A O 1
ATOM 5351 N N . LEU A 1 631 ? 8.566 14.672 -17.605 1.00 90.62 631 LEU A N 1
ATOM 5352 C CA . LEU A 1 631 ? 7.650 14.657 -18.740 1.00 90.62 631 LEU A CA 1
ATOM 5353 C C . LEU A 1 631 ? 7.268 13.225 -19.129 1.00 90.62 631 LEU A C 1
ATOM 5355 O O . LEU A 1 631 ? 6.090 12.954 -19.341 1.00 90.62 631 LEU A O 1
ATOM 5359 N N . GLY A 1 632 ? 8.225 12.296 -19.156 1.00 92.31 632 GLY A N 1
ATOM 5360 C CA . GLY A 1 632 ? 7.980 10.876 -19.403 1.00 92.31 632 GLY A CA 1
ATOM 5361 C C . GLY A 1 632 ? 7.033 10.256 -18.373 1.00 92.31 632 GLY A C 1
ATOM 5362 O O . GLY A 1 632 ? 6.059 9.605 -18.748 1.00 92.31 632 GLY A O 1
ATOM 5363 N N . ILE A 1 633 ? 7.247 10.518 -17.080 1.00 90.38 633 ILE A N 1
ATOM 5364 C CA . ILE A 1 633 ? 6.353 10.071 -15.999 1.00 90.38 633 ILE A CA 1
ATOM 5365 C C . ILE A 1 633 ? 4.959 10.694 -16.158 1.00 90.38 633 ILE A C 1
ATOM 5367 O O . ILE A 1 633 ? 3.956 9.986 -16.054 1.00 90.38 633 ILE A O 1
ATOM 5371 N N . CYS A 1 634 ? 4.875 11.994 -16.456 1.00 89.25 634 CYS A N 1
ATOM 5372 C CA . CYS A 1 634 ? 3.612 12.686 -16.706 1.00 89.25 634 CYS A CA 1
ATOM 5373 C C . CYS A 1 634 ? 2.869 12.116 -17.920 1.00 89.25 634 CYS A C 1
ATOM 5375 O O . CYS A 1 634 ? 1.650 11.980 -17.858 1.00 89.25 634 CYS A O 1
ATOM 5377 N N . LEU A 1 635 ? 3.573 11.751 -18.994 1.00 90.94 635 LEU A N 1
ATOM 5378 C CA . LEU A 1 635 ? 2.987 11.125 -20.180 1.00 90.94 635 LEU A CA 1
ATOM 5379 C C . LEU A 1 635 ? 2.466 9.721 -19.868 1.00 90.94 635 LEU A C 1
ATOM 5381 O O . LEU A 1 635 ? 1.322 9.419 -20.196 1.00 90.94 635 LEU A O 1
ATOM 5385 N N . ILE A 1 636 ? 3.253 8.886 -19.181 1.00 92.81 636 ILE A N 1
ATOM 5386 C CA . ILE A 1 636 ? 2.827 7.540 -18.762 1.00 92.81 636 ILE A CA 1
ATOM 5387 C C . ILE A 1 636 ? 1.588 7.631 -17.865 1.00 92.81 636 ILE A C 1
ATOM 5389 O O . ILE A 1 636 ? 0.595 6.937 -18.098 1.00 92.81 636 ILE A O 1
ATOM 5393 N N . TYR A 1 637 ? 1.612 8.520 -16.870 1.00 90.62 637 TYR A N 1
ATOM 5394 C CA . TYR A 1 637 ? 0.469 8.744 -15.993 1.00 90.62 637 TYR A CA 1
ATOM 5395 C C . TYR A 1 637 ? -0.726 9.349 -16.747 1.00 90.62 637 TYR A C 1
ATOM 5397 O O . TYR A 1 637 ? -1.865 8.974 -16.488 1.00 90.62 637 TYR A O 1
ATOM 5405 N N . GLY A 1 638 ? -0.490 10.231 -17.721 1.00 89.44 638 GLY A N 1
ATOM 5406 C CA . GLY A 1 638 ? -1.520 10.778 -18.604 1.00 89.44 638 GLY A CA 1
ATOM 5407 C C . GLY A 1 638 ? -2.212 9.691 -19.429 1.00 89.44 638 GLY A C 1
ATOM 5408 O O . GLY A 1 638 ? -3.440 9.636 -19.461 1.00 89.44 638 GLY A O 1
ATOM 5409 N N . CYS A 1 639 ? -1.449 8.768 -20.019 1.00 91.69 639 CYS A N 1
ATOM 5410 C CA . CYS A 1 639 ? -1.981 7.596 -20.718 1.00 91.69 639 CYS A CA 1
ATOM 5411 C C . CYS A 1 639 ? -2.802 6.697 -19.780 1.00 91.69 639 CYS A C 1
ATOM 5413 O O . CYS A 1 639 ? -3.913 6.290 -20.128 1.00 91.69 639 CYS A O 1
ATOM 5415 N N . TRP A 1 640 ? -2.300 6.439 -18.567 1.00 90.69 640 TRP A N 1
ATOM 5416 C CA . TRP A 1 640 ? -3.044 5.716 -17.532 1.00 90.69 640 TRP A CA 1
ATOM 5417 C C . TRP A 1 640 ? -4.354 6.423 -17.160 1.00 90.69 640 TRP A C 1
ATOM 5419 O O . TRP A 1 640 ? -5.399 5.782 -17.065 1.00 90.69 640 TRP A O 1
ATOM 5429 N N . LEU A 1 641 ? -4.329 7.749 -17.011 1.00 88.44 641 LEU A N 1
ATOM 5430 C CA . LEU A 1 641 ? -5.499 8.556 -16.678 1.00 88.44 641 LEU A CA 1
ATOM 5431 C C . LEU A 1 641 ? -6.551 8.521 -17.790 1.00 88.44 641 LEU A C 1
ATOM 5433 O O . LEU A 1 641 ? -7.739 8.480 -17.484 1.00 88.44 641 LEU A O 1
ATOM 5437 N N . LEU A 1 642 ? -6.143 8.523 -19.062 1.00 88.00 642 LEU A N 1
ATOM 5438 C CA . LEU A 1 642 ? -7.066 8.392 -20.194 1.00 88.00 642 LEU A CA 1
ATOM 5439 C C . LEU A 1 642 ? -7.765 7.028 -20.184 1.00 88.00 642 LEU A C 1
ATOM 5441 O O . LEU A 1 642 ? -8.985 6.964 -20.353 1.00 88.00 642 LEU A O 1
ATOM 5445 N N . PHE A 1 643 ? -7.016 5.955 -19.922 1.00 89.44 643 PHE A N 1
ATOM 5446 C CA . PHE A 1 643 ? -7.566 4.606 -19.791 1.00 89.44 643 PHE A CA 1
ATOM 5447 C C . PHE A 1 643 ? -8.513 4.467 -18.584 1.00 89.44 643 PHE A C 1
ATOM 5449 O O . PHE A 1 643 ? -9.635 3.975 -18.716 1.00 89.44 643 PHE A O 1
ATOM 5456 N N . ASP A 1 644 ? -8.112 4.962 -17.412 1.00 90.38 644 ASP A N 1
ATOM 5457 C CA . ASP A 1 644 ? -8.868 4.856 -16.160 1.00 90.38 644 ASP A CA 1
ATOM 5458 C C . ASP A 1 644 ? -9.814 6.056 -15.911 1.00 90.38 644 ASP A C 1
ATOM 5460 O O . ASP A 1 644 ? -10.398 6.195 -14.839 1.00 90.38 644 ASP A O 1
ATOM 5464 N N . TYR A 1 645 ? -10.055 6.925 -16.900 1.00 86.81 645 TYR A N 1
ATOM 5465 C CA . TYR A 1 645 ? -10.729 8.217 -16.687 1.00 86.81 645 TYR A CA 1
ATOM 5466 C C . TYR A 1 645 ? -12.075 8.100 -15.958 1.00 86.81 645 TYR A C 1
ATOM 5468 O O . TYR A 1 645 ? -12.376 8.905 -15.081 1.00 86.81 645 TYR A O 1
ATOM 5476 N N . ARG A 1 646 ? -12.875 7.074 -16.289 1.00 90.00 646 ARG A N 1
ATOM 5477 C CA . ARG A 1 646 ? -14.254 6.891 -15.789 1.00 90.00 646 ARG A CA 1
ATOM 5478 C C . ARG A 1 646 ? -14.374 6.065 -14.507 1.00 90.00 646 ARG A C 1
ATOM 5480 O O . ARG A 1 646 ? -15.499 5.761 -14.104 1.00 90.00 646 ARG A O 1
ATOM 5487 N N . THR A 1 647 ? -13.270 5.645 -13.902 1.00 91.69 647 THR A N 1
ATOM 5488 C CA . THR A 1 647 ? -13.298 4.688 -12.784 1.00 91.69 647 THR A CA 1
ATOM 5489 C C . THR A 1 647 ? -13.974 5.254 -11.527 1.00 91.69 647 THR A C 1
ATOM 5491 O O . THR A 1 647 ? -14.664 4.518 -10.822 1.00 91.69 647 THR A O 1
ATOM 5494 N N . ASP A 1 648 ? -13.931 6.575 -11.318 1.00 89.62 648 ASP A N 1
ATOM 5495 C CA . ASP A 1 648 ? -14.667 7.284 -10.253 1.00 89.62 648 ASP A CA 1
ATOM 5496 C C . ASP A 1 648 ? -16.193 7.143 -10.357 1.00 89.62 648 ASP A C 1
ATOM 5498 O O . ASP A 1 648 ? -16.901 7.297 -9.365 1.00 89.62 648 ASP A O 1
ATOM 5502 N N . SER A 1 649 ? -16.702 6.853 -11.555 1.00 91.50 649 SER A N 1
ATOM 5503 C CA . SER A 1 649 ? -18.129 6.676 -11.833 1.00 91.50 649 SER A CA 1
ATOM 5504 C C . SER A 1 649 ? -18.514 5.210 -12.071 1.00 91.50 649 SER A C 1
ATOM 5506 O O . SER A 1 649 ? -19.630 4.931 -12.511 1.00 91.50 649 SER A O 1
ATOM 5508 N N . LYS A 1 650 ? -17.583 4.275 -11.831 1.00 90.38 650 LYS A N 1
ATOM 5509 C CA . LYS A 1 650 ? -17.744 2.830 -12.058 1.00 90.38 650 LYS A CA 1
ATOM 5510 C C . LYS A 1 650 ? -17.382 1.982 -10.827 1.00 90.38 650 LYS A C 1
ATOM 5512 O O . LYS A 1 650 ? -16.979 0.832 -10.974 1.00 90.38 650 LYS A O 1
ATOM 5517 N N . GLY A 1 651 ? -17.540 2.531 -9.624 1.00 87.12 651 GLY A N 1
ATOM 5518 C CA . GLY A 1 651 ? -17.333 1.802 -8.366 1.00 87.12 651 GLY A CA 1
ATOM 5519 C C . GLY A 1 651 ? -15.929 1.897 -7.761 1.00 87.12 651 GLY A C 1
ATOM 5520 O O . GLY A 1 651 ? -15.667 1.261 -6.740 1.00 87.12 651 GLY A O 1
ATOM 5521 N N . GLY A 1 652 ? -15.042 2.712 -8.342 1.00 90.31 652 GLY A N 1
ATOM 5522 C CA . GLY A 1 652 ? -13.687 2.907 -7.834 1.00 90.31 652 GLY A CA 1
ATOM 5523 C C . GLY A 1 652 ? -12.805 1.663 -7.986 1.00 90.31 652 GLY A C 1
ATOM 5524 O O . GLY A 1 652 ? -13.182 0.669 -8.606 1.00 90.31 652 GLY A O 1
ATOM 5525 N N . ARG A 1 653 ? -11.598 1.716 -7.418 1.00 90.81 653 ARG A N 1
ATOM 5526 C CA . ARG A 1 653 ? -10.652 0.593 -7.369 1.00 90.81 653 ARG A CA 1
ATOM 5527 C C . ARG A 1 653 ? -10.691 -0.016 -5.977 1.00 90.81 653 ARG A C 1
ATOM 5529 O O . ARG A 1 653 ? -9.966 0.385 -5.076 1.00 90.81 653 ARG A O 1
ATOM 5536 N N . TRP A 1 654 ? -11.574 -0.983 -5.781 1.00 89.88 654 TRP A N 1
ATOM 5537 C CA . TRP A 1 654 ? -11.736 -1.616 -4.478 1.00 89.88 654 TRP A CA 1
ATOM 5538 C C . TRP A 1 654 ? -10.485 -2.411 -4.056 1.00 89.88 654 TRP A C 1
ATOM 5540 O O . TRP A 1 654 ? -10.290 -3.542 -4.502 1.00 89.88 654 TRP A O 1
ATOM 5550 N N . SER A 1 655 ? -9.649 -1.857 -3.167 1.00 93.25 655 SER A N 1
ATOM 5551 C CA . SER A 1 655 ? -8.460 -2.542 -2.640 1.00 93.25 655 SER A CA 1
ATOM 5552 C C . SER A 1 655 ? -8.531 -2.758 -1.128 1.00 93.25 655 SER A C 1
ATOM 5554 O O . SER A 1 655 ? -8.221 -1.878 -0.324 1.00 93.25 655 SER A O 1
ATOM 5556 N N . ASN A 1 656 ? -8.862 -3.988 -0.718 1.00 92.19 656 ASN A N 1
ATOM 5557 C CA . ASN A 1 656 ? -8.881 -4.375 0.698 1.00 92.19 656 ASN A CA 1
ATOM 5558 C C . ASN A 1 656 ? -7.510 -4.199 1.373 1.00 92.19 656 ASN A C 1
ATOM 5560 O O . ASN A 1 656 ? -7.447 -3.810 2.537 1.00 92.19 656 ASN A O 1
ATOM 5564 N N . ARG A 1 657 ? -6.409 -4.458 0.650 1.00 93.88 657 ARG A N 1
ATOM 5565 C CA . ARG A 1 657 ? -5.047 -4.266 1.179 1.00 93.88 657 ARG A CA 1
ATOM 5566 C C . ARG A 1 657 ? -4.778 -2.794 1.473 1.00 93.88 657 ARG A C 1
ATOM 5568 O O . ARG A 1 657 ? -4.262 -2.470 2.537 1.00 93.88 657 ARG A O 1
ATOM 5575 N N . PHE A 1 658 ? -5.173 -1.912 0.556 1.00 95.12 658 PHE A N 1
ATOM 5576 C CA . PHE A 1 658 ? -4.957 -0.476 0.694 1.00 95.12 658 PHE A CA 1
ATOM 5577 C C . PHE A 1 658 ? -5.807 0.130 1.820 1.00 95.12 658 PHE A C 1
ATOM 5579 O O . PHE A 1 658 ? -5.310 0.926 2.613 1.00 95.12 658 PHE A O 1
ATOM 5586 N N . ARG A 1 659 ? -7.063 -0.310 1.970 1.00 95.75 659 ARG A N 1
ATOM 5587 C CA . ARG A 1 659 ? -7.966 0.129 3.052 1.00 95.75 659 ARG A CA 1
ATOM 5588 C C . ARG A 1 659 ? -7.532 -0.319 4.455 1.00 95.75 659 ARG A C 1
ATOM 5590 O O . ARG A 1 659 ? -7.921 0.321 5.429 1.00 95.75 659 ARG A O 1
ATOM 5597 N N . ARG A 1 660 ? -6.723 -1.380 4.572 1.00 95.44 660 ARG A N 1
ATOM 5598 C CA . ARG A 1 660 ? -6.222 -1.937 5.849 1.00 95.44 660 ARG A CA 1
ATOM 5599 C C . ARG A 1 660 ? -4.796 -1.492 6.212 1.00 95.44 660 ARG A C 1
ATOM 5601 O O . ARG A 1 660 ? -4.215 -2.033 7.155 1.00 95.44 660 ARG A O 1
ATOM 5608 N N . LEU A 1 661 ? -4.218 -0.528 5.487 1.00 96.31 661 LEU A N 1
ATOM 5609 C CA . LEU A 1 661 ? -2.883 -0.001 5.790 1.00 96.31 661 LEU A CA 1
ATOM 5610 C C . LEU A 1 661 ? -2.797 0.573 7.214 1.00 96.31 661 LEU A C 1
ATOM 5612 O O . LEU A 1 661 ? -3.742 1.167 7.733 1.00 96.31 661 LEU A O 1
ATOM 5616 N N . CYS A 1 662 ? -1.622 0.429 7.835 1.00 95.81 662 CYS A N 1
ATOM 5617 C CA . CYS A 1 662 ? -1.376 0.852 9.218 1.00 95.81 662 CYS A CA 1
ATOM 5618 C C . CYS A 1 662 ? -1.593 2.361 9.429 1.00 95.81 662 CYS A C 1
ATOM 5620 O O . CYS A 1 662 ? -2.081 2.769 10.482 1.00 95.81 662 CYS A O 1
ATOM 5622 N N . ILE A 1 663 ? -1.308 3.181 8.412 1.00 95.56 663 ILE A N 1
ATOM 5623 C CA . ILE A 1 663 ? -1.517 4.634 8.466 1.00 95.56 663 ILE A CA 1
ATOM 5624 C C . ILE A 1 663 ? -2.977 5.004 8.763 1.00 95.56 663 ILE A C 1
ATOM 5626 O O . ILE A 1 663 ? -3.227 5.944 9.510 1.00 95.56 663 ILE A O 1
ATOM 5630 N N . TRP A 1 664 ? -3.950 4.218 8.288 1.00 96.19 664 TRP A N 1
ATOM 5631 C CA . TRP A 1 664 ? -5.365 4.465 8.577 1.00 96.19 664 TRP A CA 1
ATOM 5632 C C . TRP A 1 664 ? -5.722 4.149 10.028 1.00 96.19 664 TRP A C 1
ATOM 5634 O O . TRP A 1 664 ? -6.520 4.860 10.630 1.00 96.19 664 TRP A O 1
ATOM 5644 N N . LYS A 1 665 ? -5.078 3.144 10.636 1.00 94.56 665 LYS A N 1
ATOM 5645 C CA . LYS A 1 665 ? -5.215 2.881 12.078 1.00 94.56 665 LYS A CA 1
ATOM 5646 C C . LYS A 1 665 ? -4.632 4.024 12.906 1.00 94.56 665 LYS A C 1
ATOM 5648 O O . LYS A 1 665 ? -5.215 4.400 13.914 1.00 94.56 665 LYS A O 1
ATOM 5653 N N . GLN A 1 666 ? -3.509 4.600 12.475 1.00 94.94 666 GLN A N 1
ATOM 5654 C CA . GLN A 1 666 ? -2.940 5.785 13.122 1.00 94.94 666 GLN A CA 1
ATOM 5655 C C . GLN A 1 666 ? -3.866 6.998 12.987 1.00 94.94 666 GLN A C 1
ATOM 5657 O O . GLN A 1 666 ? -4.109 7.673 13.981 1.00 94.94 666 GLN A O 1
ATOM 5662 N N . PHE A 1 667 ? -4.441 7.222 11.802 1.00 94.12 667 PHE A N 1
ATOM 5663 C CA . PHE A 1 667 ? -5.457 8.250 11.569 1.00 94.12 667 PHE A CA 1
ATOM 5664 C C . PHE A 1 667 ? -6.667 8.077 12.502 1.00 94.12 667 PHE A C 1
ATOM 5666 O O . PHE A 1 667 ? -7.052 9.017 13.191 1.00 94.12 667 PHE A O 1
ATOM 5673 N N . ALA A 1 668 ? -7.215 6.862 12.606 1.00 95.25 668 ALA A N 1
ATOM 5674 C CA . ALA A 1 668 ? -8.327 6.581 13.511 1.00 95.25 668 ALA A CA 1
ATOM 5675 C C . ALA A 1 668 ? -7.956 6.784 14.992 1.00 95.25 668 ALA A C 1
ATOM 5677 O O . ALA A 1 668 ? -8.749 7.333 15.751 1.00 95.25 668 ALA A O 1
ATOM 5678 N N . ASN A 1 669 ? -6.739 6.409 15.399 1.00 94.88 669 ASN A N 1
ATOM 5679 C CA . ASN A 1 669 ? -6.241 6.608 16.766 1.00 94.88 669 ASN A CA 1
ATOM 5680 C C . ASN A 1 669 ? -5.919 8.075 17.096 1.00 94.88 669 ASN A C 1
ATOM 5682 O O . ASN A 1 669 ? -5.880 8.440 18.275 1.00 94.88 669 ASN A O 1
ATOM 5686 N N . TYR A 1 670 ? -5.651 8.904 16.082 1.00 93.81 670 TYR A N 1
ATOM 5687 C CA . TYR A 1 670 ? -5.428 10.335 16.255 1.00 93.81 670 TYR A CA 1
ATOM 5688 C C . TYR A 1 670 ? -6.725 11.052 16.654 1.00 93.81 670 TYR A C 1
ATOM 5690 O O . TYR A 1 670 ? -6.683 11.826 17.604 1.00 93.81 670 TYR A O 1
ATOM 5698 N N . PHE A 1 671 ? -7.866 10.722 16.030 1.00 92.50 671 PHE A N 1
ATOM 5699 C CA . PHE A 1 671 ? -9.213 11.267 16.328 1.00 92.50 671 PHE A CA 1
ATOM 5700 C C . PHE A 1 671 ? -10.087 10.396 17.252 1.00 92.50 671 PHE A C 1
ATOM 5702 O O . PHE A 1 671 ? -11.307 10.523 17.259 1.00 92.50 671 PHE A O 1
ATOM 5709 N N . PRO A 1 672 ? -9.483 9.499 18.039 1.00 94.25 672 PRO A N 1
ATOM 5710 C CA . PRO A 1 672 ? -10.156 8.328 18.618 1.00 94.25 672 PRO A CA 1
ATOM 5711 C C . PRO A 1 672 ? -11.477 7.877 17.948 1.00 94.25 672 PRO A C 1
ATOM 5713 O O . PRO A 1 672 ? -12.515 7.851 18.611 1.00 94.25 672 PRO A O 1
ATOM 5716 N N . LEU A 1 673 ? -11.455 7.542 16.650 1.00 96.75 673 LEU A N 1
ATOM 5717 C CA . LEU A 1 673 ? -12.670 7.216 15.890 1.00 96.75 673 LEU A CA 1
ATOM 5718 C C . LEU A 1 673 ? -13.329 5.932 16.410 1.00 96.75 673 LEU A C 1
ATOM 5720 O O . LEU A 1 673 ? -12.678 4.887 16.510 1.00 96.75 673 LEU A O 1
ATOM 5724 N N . LYS A 1 674 ? -14.638 5.985 16.661 1.00 95.06 674 LYS A N 1
ATOM 5725 C CA . LYS A 1 674 ? -15.462 4.818 17.000 1.00 95.06 674 LYS A CA 1
ATOM 5726 C C . LYS A 1 674 ? -16.625 4.695 16.027 1.00 95.06 674 LYS A C 1
ATOM 5728 O O . LYS A 1 674 ? -17.347 5.661 15.805 1.00 95.06 674 LYS A O 1
ATOM 5733 N N . LEU A 1 675 ? -16.814 3.498 15.480 1.00 97.12 675 LEU A N 1
ATOM 5734 C CA . LEU A 1 675 ? -17.953 3.161 14.632 1.00 97.12 675 LEU A CA 1
ATOM 5735 C C . LEU A 1 675 ? -18.891 2.234 15.406 1.00 97.12 675 LEU A C 1
ATOM 5737 O O . LEU A 1 675 ? -18.474 1.173 15.867 1.00 97.12 675 LEU A O 1
ATOM 5741 N N . ILE A 1 676 ? -20.144 2.646 15.555 1.00 95.12 676 ILE A N 1
ATOM 5742 C CA . ILE A 1 676 ? -21.174 1.939 16.312 1.00 95.12 676 ILE A CA 1
ATOM 5743 C C . ILE A 1 676 ? -22.267 1.502 15.350 1.00 95.12 676 ILE A C 1
ATOM 5745 O O . ILE A 1 676 ? -22.735 2.273 14.514 1.00 95.12 676 ILE A O 1
ATOM 5749 N N . LYS A 1 677 ? -22.664 0.242 15.479 1.00 94.31 677 LYS A N 1
ATOM 5750 C CA . LYS A 1 677 ? -23.703 -0.391 14.678 1.00 94.31 677 LYS A CA 1
ATOM 5751 C C . LYS A 1 677 ? -24.952 -0.577 15.530 1.00 94.31 677 LYS A C 1
ATOM 5753 O O . LYS A 1 677 ? -24.866 -1.221 16.572 1.00 94.31 677 LYS A O 1
ATOM 5758 N N . SER A 1 678 ? -26.090 -0.056 15.075 1.00 92.31 678 SER A N 1
ATOM 5759 C CA . SER A 1 678 ? -27.377 -0.273 15.745 1.00 92.31 678 SER A CA 1
ATOM 5760 C C . SER A 1 678 ? -28.044 -1.598 15.365 1.00 92.31 678 SER A C 1
ATOM 5762 O O . SER A 1 678 ? -28.688 -2.202 16.215 1.00 92.31 678 SER A O 1
ATOM 5764 N N . GLU A 1 679 ? -27.907 -2.057 14.116 1.00 92.12 679 GLU A N 1
ATOM 5765 C CA . GLU A 1 679 ? -28.591 -3.259 13.615 1.00 92.12 679 GLU A CA 1
ATOM 5766 C C . GLU A 1 679 ? -27.774 -3.975 12.527 1.00 92.12 679 GLU A C 1
ATOM 5768 O O . GLU A 1 679 ? -26.923 -3.373 11.864 1.00 92.12 679 GLU A O 1
ATOM 5773 N N . ASP A 1 680 ? -28.004 -5.279 12.364 1.00 93.50 680 ASP A N 1
ATOM 5774 C CA . ASP A 1 680 ? -27.463 -6.074 11.262 1.00 93.50 680 ASP A CA 1
ATOM 5775 C C . ASP A 1 680 ? -28.041 -5.636 9.910 1.00 93.50 680 ASP A C 1
ATOM 5777 O O . ASP A 1 680 ? -29.228 -5.352 9.778 1.00 93.50 680 ASP A O 1
ATOM 5781 N N . LEU A 1 681 ? -27.187 -5.595 8.883 1.00 95.25 681 LEU A N 1
ATOM 5782 C CA . LEU A 1 681 ? -27.590 -5.277 7.514 1.00 95.25 681 LEU A CA 1
ATOM 5783 C C . LEU A 1 681 ? -27.505 -6.539 6.655 1.00 95.25 681 LEU A C 1
ATOM 5785 O O . LEU A 1 681 ? -26.472 -7.206 6.628 1.00 95.25 681 LEU A O 1
ATOM 5789 N N . ASP A 1 682 ? -28.577 -6.840 5.924 1.00 94.62 682 ASP A N 1
ATOM 5790 C CA . ASP A 1 682 ? -28.638 -7.945 4.963 1.00 94.62 682 ASP A CA 1
ATOM 5791 C C . ASP A 1 682 ? -27.648 -7.716 3.798 1.00 94.62 682 ASP A C 1
ATOM 5793 O O . ASP A 1 682 ? -27.790 -6.726 3.065 1.00 94.62 682 ASP A O 1
ATOM 5797 N N . PRO A 1 683 ? -26.666 -8.610 3.573 1.00 94.44 683 PRO A N 1
ATOM 5798 C CA . PRO A 1 683 ? -25.679 -8.470 2.504 1.00 94.44 683 PRO A CA 1
ATOM 5799 C C . PRO A 1 683 ? -26.261 -8.595 1.090 1.00 94.44 683 PRO A C 1
ATOM 5801 O O . PRO A 1 683 ? -25.604 -8.208 0.125 1.00 94.44 683 PRO A O 1
ATOM 5804 N N . ASN A 1 684 ? -27.496 -9.080 0.941 1.00 93.38 684 ASN A N 1
ATOM 5805 C CA . ASN A 1 684 ? -28.164 -9.215 -0.357 1.00 93.38 684 ASN A CA 1
ATOM 5806 C C . ASN A 1 684 ? -28.885 -7.931 -0.801 1.00 93.38 684 ASN A C 1
ATOM 5808 O O . ASN A 1 684 ? -29.523 -7.888 -1.856 1.00 93.38 684 ASN A O 1
ATOM 5812 N N . ARG A 1 685 ? -28.788 -6.850 -0.021 1.00 93.50 685 ARG A N 1
ATOM 5813 C CA . ARG A 1 685 ? -29.402 -5.555 -0.338 1.00 93.50 685 ARG A CA 1
ATOM 5814 C C . ARG A 1 685 ? -28.349 -4.481 -0.563 1.00 93.50 685 ARG A C 1
ATOM 5816 O O . ARG A 1 685 ? -27.225 -4.559 -0.079 1.00 93.50 685 ARG A O 1
ATOM 5823 N N . ASN A 1 686 ? -28.729 -3.470 -1.336 1.00 96.38 686 ASN A N 1
ATOM 5824 C CA . ASN A 1 686 ? -27.940 -2.255 -1.487 1.00 96.38 686 ASN A CA 1
ATOM 5825 C C . ASN A 1 686 ? -28.482 -1.175 -0.549 1.00 96.38 686 ASN A C 1
ATOM 5827 O O . ASN A 1 686 ? -29.687 -1.112 -0.291 1.00 96.38 686 ASN A O 1
ATOM 5831 N N . TYR A 1 687 ? -27.591 -0.308 -0.086 1.00 97.62 687 TYR A N 1
ATOM 5832 C CA . TYR A 1 687 ? -27.886 0.701 0.922 1.00 97.62 687 TYR A CA 1
ATOM 5833 C C . TYR A 1 687 ? -27.432 2.085 0.470 1.00 97.62 687 TYR A C 1
ATOM 5835 O O . TYR A 1 687 ? -26.438 2.229 -0.246 1.00 97.62 687 TYR A O 1
ATOM 5843 N N . ILE A 1 688 ? -28.137 3.115 0.931 1.00 98.12 688 ILE A N 1
ATOM 5844 C CA . ILE A 1 688 ? -27.670 4.500 0.892 1.00 98.12 688 ILE A CA 1
ATOM 5845 C C . ILE A 1 688 ? -27.557 4.981 2.334 1.00 98.12 688 ILE A C 1
ATOM 5847 O O . ILE A 1 688 ? -28.559 5.177 3.018 1.00 98.12 688 ILE A O 1
ATOM 5851 N N . PHE A 1 689 ? -26.325 5.159 2.788 1.00 98.19 689 PHE A N 1
ATOM 5852 C CA . PHE A 1 689 ? -26.007 5.724 4.087 1.00 98.19 689 PHE A CA 1
ATOM 5853 C C . PHE A 1 689 ? -26.001 7.240 3.935 1.00 98.19 689 PHE A C 1
ATOM 5855 O O . PHE A 1 689 ? -25.131 7.801 3.265 1.00 98.19 689 PHE A O 1
ATOM 5862 N N . GLY A 1 690 ? -26.986 7.905 4.525 1.00 97.31 690 GLY A N 1
ATOM 5863 C CA . GLY A 1 690 ? -26.980 9.358 4.602 1.00 97.31 690 GLY A CA 1
ATOM 5864 C C . GLY A 1 690 ? -26.233 9.784 5.857 1.00 97.31 690 GLY A C 1
ATOM 5865 O O . GLY A 1 690 ? -26.725 9.572 6.964 1.00 97.31 690 GLY A O 1
ATOM 5866 N N . TYR A 1 691 ? -25.032 10.315 5.652 1.00 97.69 691 TYR A N 1
ATOM 5867 C CA . TYR A 1 691 ? -24.085 10.690 6.693 1.00 97.69 691 TYR A CA 1
ATOM 5868 C C . TYR A 1 691 ? -24.222 12.168 7.070 1.00 97.69 691 TYR A C 1
ATOM 5870 O O . TYR A 1 691 ? -24.269 13.024 6.179 1.00 97.69 691 TYR A O 1
ATOM 5878 N N . HIS A 1 692 ? -24.219 12.437 8.380 1.00 95.25 692 HIS A N 1
ATOM 5879 C CA . HIS A 1 692 ? -24.337 13.766 8.990 1.00 95.25 692 HIS A CA 1
ATOM 5880 C C . HIS A 1 692 ? -23.473 13.885 10.255 1.00 95.25 692 HIS A C 1
ATOM 5882 O O . HIS A 1 692 ? -23.286 12.880 10.939 1.00 95.25 692 HIS A O 1
ATOM 5888 N N . PRO A 1 693 ? -23.009 15.085 10.638 1.00 93.12 693 PRO A N 1
ATOM 5889 C CA . PRO A 1 693 ? -22.911 16.286 9.811 1.00 93.12 693 PRO A CA 1
ATOM 5890 C C . PRO A 1 693 ? -21.710 16.200 8.854 1.00 93.12 693 PRO A C 1
ATOM 5892 O O . PRO A 1 693 ? -20.770 15.443 9.086 1.00 93.12 693 PRO A O 1
ATOM 5895 N N . HIS A 1 694 ? -21.683 17.022 7.803 1.00 89.94 694 HIS A N 1
ATOM 5896 C CA . HIS A 1 694 ? -20.509 17.170 6.935 1.00 89.94 694 HIS A CA 1
ATOM 5897 C C . HIS A 1 694 ? -19.250 17.613 7.701 1.00 89.94 694 HIS A C 1
ATOM 5899 O O . HIS A 1 694 ? -18.145 17.192 7.352 1.00 89.94 694 HIS A O 1
ATOM 5905 N N . GLY A 1 695 ? -19.389 18.472 8.718 1.00 85.19 695 GLY A N 1
ATOM 5906 C CA . GLY A 1 695 ? -18.249 19.154 9.340 1.00 85.19 695 GLY A CA 1
ATOM 5907 C C . GLY A 1 695 ? -17.419 19.931 8.311 1.00 85.19 695 GLY A C 1
ATOM 5908 O O . GLY A 1 695 ? -17.868 20.174 7.189 1.00 85.19 695 GLY A O 1
ATOM 5909 N N . ALA A 1 696 ? -16.176 20.282 8.643 1.00 81.62 696 ALA A N 1
ATOM 5910 C CA . ALA A 1 696 ? -15.294 20.961 7.688 1.00 81.62 696 ALA A CA 1
ATOM 5911 C C . ALA A 1 696 ? -14.887 20.046 6.510 1.00 81.62 696 ALA A C 1
ATOM 5913 O O . ALA A 1 696 ? -14.949 20.456 5.354 1.00 81.62 696 ALA A O 1
ATOM 5914 N N . PHE A 1 697 ? -14.500 18.794 6.792 1.00 82.69 697 PHE A N 1
ATOM 5915 C CA . PHE A 1 697 ? -13.959 17.865 5.785 1.00 82.69 697 PHE A CA 1
ATOM 5916 C C . PHE A 1 697 ? -14.474 16.416 5.892 1.00 82.69 697 PHE A C 1
ATOM 5918 O O . PHE A 1 697 ? -13.963 15.550 5.183 1.00 82.69 697 PHE A O 1
ATOM 5925 N N . SER A 1 698 ? -15.470 16.132 6.740 1.00 90.12 698 SER A N 1
ATOM 5926 C CA . SER A 1 698 ? -16.030 14.782 6.945 1.00 90.12 698 SER A CA 1
ATOM 5927 C C . SER A 1 698 ? -14.955 13.717 7.232 1.00 90.12 698 SER A C 1
ATOM 5929 O O . SER A 1 698 ? -14.936 12.639 6.625 1.00 90.12 698 SER A O 1
ATOM 5931 N N . LEU A 1 699 ? -14.016 14.021 8.130 1.00 92.50 699 LEU A N 1
ATOM 5932 C CA . LEU A 1 699 ? -12.844 13.186 8.403 1.00 92.50 699 LEU A CA 1
ATOM 5933 C C . LEU A 1 699 ? -13.224 11.839 9.020 1.00 92.50 699 LEU A C 1
ATOM 5935 O O . LEU A 1 699 ? -12.621 10.818 8.672 1.00 92.50 699 LEU A O 1
ATOM 5939 N N . SER A 1 700 ? -14.245 11.793 9.879 1.00 93.56 700 SER A N 1
ATOM 5940 C CA . SER A 1 700 ? -14.725 10.512 10.399 1.00 93.56 700 SER A CA 1
ATOM 5941 C C . SER A 1 700 ? -15.459 9.692 9.338 1.00 93.56 700 SER A C 1
ATOM 5943 O O . SER A 1 700 ? -15.296 8.473 9.324 1.00 93.56 700 SER A O 1
ATOM 5945 N N . ALA A 1 701 ? -16.148 10.311 8.367 1.00 95.12 701 ALA A N 1
ATOM 5946 C CA . ALA A 1 701 ? -16.698 9.580 7.220 1.00 95.12 701 ALA A CA 1
ATOM 5947 C C . ALA A 1 701 ? -15.589 8.901 6.401 1.00 95.12 701 ALA A C 1
ATOM 5949 O O . ALA A 1 701 ? -15.709 7.734 6.019 1.00 95.12 701 ALA A O 1
ATOM 5950 N N . PHE A 1 702 ? -14.481 9.611 6.168 1.00 95.50 702 PHE A N 1
ATOM 5951 C CA . PHE A 1 702 ? -13.301 9.047 5.516 1.00 95.50 702 PHE A CA 1
ATOM 5952 C C . PHE A 1 702 ? -12.721 7.870 6.312 1.00 95.50 702 PHE A C 1
ATOM 5954 O O . PHE A 1 702 ? -12.564 6.772 5.770 1.00 95.50 702 PHE A O 1
ATOM 5961 N N . GLY A 1 703 ? -12.464 8.064 7.607 1.00 95.44 703 GLY A N 1
ATOM 5962 C CA . GLY A 1 703 ? -11.918 7.018 8.471 1.00 95.44 703 GLY A CA 1
ATOM 5963 C C . GLY A 1 703 ? -12.811 5.776 8.552 1.00 95.44 703 GLY A C 1
ATOM 5964 O O . GLY A 1 703 ? -12.313 4.662 8.393 1.00 95.44 703 GLY A O 1
ATOM 5965 N N . ASN A 1 704 ? -14.119 5.962 8.732 1.00 96.69 704 ASN A N 1
ATOM 5966 C CA . ASN A 1 704 ? -15.070 4.874 8.961 1.00 96.69 704 ASN A CA 1
ATOM 5967 C C . ASN A 1 704 ? -15.505 4.141 7.693 1.00 96.69 704 ASN A C 1
ATOM 5969 O O . ASN A 1 704 ? -15.698 2.927 7.735 1.00 96.69 704 ASN A O 1
ATOM 5973 N N . PHE A 1 705 ? -15.672 4.853 6.575 1.00 96.75 705 PHE A N 1
ATOM 5974 C CA . PHE A 1 705 ? -16.297 4.282 5.379 1.00 96.75 705 PHE A CA 1
ATOM 5975 C C . PHE A 1 705 ? -15.353 4.160 4.182 1.00 96.75 705 PHE A C 1
ATOM 5977 O O . PHE A 1 705 ? -15.494 3.211 3.415 1.00 96.75 705 PHE A O 1
ATOM 5984 N N . ALA A 1 706 ? -14.369 5.053 4.013 1.00 95.62 706 ALA A N 1
ATOM 5985 C CA . ALA A 1 706 ? -13.381 4.903 2.937 1.00 95.62 706 ALA A CA 1
ATOM 5986 C C . ALA A 1 706 ? -12.267 3.922 3.324 1.00 95.62 706 ALA A C 1
ATOM 5988 O O . ALA A 1 706 ? -11.829 3.116 2.506 1.00 95.62 706 ALA A O 1
ATOM 5989 N N . THR A 1 707 ? -11.825 3.932 4.581 1.00 96.38 707 THR A N 1
ATOM 5990 C CA . THR A 1 707 ? -10.821 2.981 5.084 1.00 96.38 707 THR A CA 1
ATOM 5991 C C . THR A 1 707 ? -11.478 1.826 5.844 1.00 96.38 707 THR A C 1
ATOM 5993 O O . THR A 1 707 ? -12.701 1.760 5.944 1.00 96.38 707 THR A O 1
ATOM 5996 N N . ASP A 1 708 ? -10.684 0.875 6.331 1.00 95.94 708 ASP A N 1
ATOM 5997 C CA . ASP A 1 708 ? -11.141 -0.187 7.239 1.00 95.94 708 ASP A CA 1
ATOM 5998 C C . ASP A 1 708 ? -10.499 -0.039 8.636 1.00 95.94 708 ASP A C 1
ATOM 6000 O O . ASP A 1 708 ? -10.313 -1.010 9.369 1.00 95.94 708 ASP A O 1
ATOM 6004 N N . ALA A 1 709 ? -10.117 1.189 9.009 1.00 95.38 709 ALA A N 1
ATOM 6005 C CA . ALA A 1 709 ? -9.418 1.479 10.260 1.00 95.38 709 ALA A CA 1
ATOM 6006 C C . ALA A 1 709 ? -10.256 1.186 11.511 1.00 95.38 709 ALA A C 1
ATOM 6008 O O . ALA A 1 709 ? -9.726 0.659 12.489 1.00 95.38 709 ALA A O 1
ATOM 6009 N N . THR A 1 710 ? -11.557 1.476 11.459 1.00 95.69 710 THR A N 1
ATOM 6010 C CA . THR A 1 710 ? -12.527 1.207 12.534 1.00 95.69 710 THR A CA 1
ATOM 6011 C C . THR A 1 710 ? -13.251 -0.126 12.362 1.00 95.69 710 THR A C 1
ATOM 6013 O O . THR A 1 710 ? -14.279 -0.366 12.986 1.00 95.69 710 THR A O 1
ATOM 6016 N N . GLN A 1 711 ? -12.683 -1.026 11.547 1.00 94.38 711 GLN A N 1
ATOM 6017 C CA . GLN A 1 711 ? -13.157 -2.399 11.366 1.00 94.38 711 GLN A CA 1
ATOM 6018 C C . GLN A 1 711 ? -14.579 -2.501 10.789 1.00 94.38 711 GLN A C 1
ATOM 6020 O O . GLN A 1 711 ? -15.326 -3.421 11.125 1.00 94.38 711 GLN A O 1
ATOM 6025 N N . PHE A 1 712 ? -14.942 -1.599 9.867 1.00 96.25 712 PHE A N 1
ATOM 6026 C CA . PHE A 1 712 ? -16.227 -1.642 9.162 1.00 96.25 712 PHE A CA 1
ATOM 6027 C C . PHE A 1 712 ? -16.521 -3.037 8.593 1.00 96.25 712 PHE A C 1
ATOM 6029 O O . PHE A 1 712 ? -17.626 -3.546 8.749 1.00 96.25 712 PHE A O 1
ATOM 6036 N N . SER A 1 713 ? -15.528 -3.678 7.966 1.00 94.56 713 SER A N 1
ATOM 6037 C CA . SER A 1 713 ? -15.700 -5.001 7.349 1.00 94.56 713 SER A CA 1
ATOM 6038 C C . SER A 1 713 ? -16.028 -6.129 8.335 1.00 94.56 713 SER A C 1
ATOM 6040 O O . SER A 1 713 ? -16.535 -7.163 7.908 1.00 94.56 713 SER A O 1
ATOM 6042 N N . ILE A 1 714 ? -15.739 -5.941 9.627 1.00 95.19 714 ILE A N 1
ATOM 6043 C CA . ILE A 1 714 ? -16.096 -6.875 10.705 1.00 95.19 714 ILE A CA 1
ATOM 6044 C C . ILE A 1 714 ? -17.501 -6.557 11.225 1.00 95.19 714 ILE A C 1
ATOM 6046 O O . ILE A 1 714 ? -18.298 -7.468 11.425 1.00 95.19 714 ILE A O 1
ATOM 6050 N N . LEU A 1 715 ? -17.822 -5.270 11.406 1.00 95.75 715 LEU A N 1
ATOM 6051 C CA . LEU A 1 715 ? -19.140 -4.829 11.874 1.00 95.75 715 LEU A CA 1
ATOM 6052 C C . LEU A 1 715 ? -20.249 -5.127 10.856 1.00 95.75 715 LEU A C 1
ATOM 6054 O O . LEU A 1 715 ? -21.338 -5.543 11.243 1.00 95.75 715 LEU A O 1
ATOM 6058 N N . PHE A 1 716 ? -19.978 -4.950 9.565 1.00 96.19 716 PHE A N 1
ATOM 6059 C CA . PHE A 1 716 ? -20.919 -5.197 8.474 1.00 96.19 716 PHE A CA 1
ATOM 6060 C C . PHE A 1 716 ? -20.299 -6.175 7.464 1.00 96.19 716 PHE A C 1
ATOM 6062 O O . PHE A 1 716 ? -19.755 -5.753 6.436 1.00 96.19 716 PHE A O 1
ATOM 6069 N N . PRO A 1 717 ? -20.333 -7.489 7.754 1.00 94.44 717 PRO A N 1
ATOM 6070 C CA . PRO A 1 717 ? -19.736 -8.489 6.880 1.00 94.44 717 PRO A CA 1
ATOM 6071 C C . PRO A 1 717 ? -20.423 -8.486 5.512 1.00 94.44 717 PRO A C 1
ATOM 6073 O O . PRO A 1 717 ? -21.639 -8.360 5.406 1.00 94.44 717 PRO A O 1
ATOM 6076 N N . ASN A 1 718 ? -19.630 -8.635 4.449 1.00 94.00 718 ASN A N 1
ATOM 6077 C CA . ASN A 1 718 ? -20.081 -8.636 3.050 1.00 94.00 718 ASN A CA 1
ATOM 6078 C C . ASN A 1 718 ? -20.768 -7.345 2.559 1.00 94.00 718 ASN A C 1
ATOM 6080 O O . ASN A 1 718 ? -21.251 -7.319 1.429 1.00 94.00 718 ASN A O 1
ATOM 6084 N N . ILE A 1 719 ? -20.728 -6.257 3.334 1.00 95.31 719 ILE A N 1
ATOM 6085 C CA . ILE A 1 719 ? -21.145 -4.926 2.884 1.00 95.31 719 ILE A CA 1
ATOM 6086 C C . ILE A 1 719 ? -19.928 -4.121 2.421 1.00 95.31 719 ILE A C 1
ATOM 6088 O O . ILE A 1 719 ? -18.889 -4.065 3.084 1.00 95.31 719 ILE A O 1
ATOM 6092 N N . ARG A 1 720 ? -20.055 -3.464 1.267 1.00 95.00 720 ARG A N 1
ATOM 6093 C CA . ARG A 1 720 ? -19.009 -2.648 0.645 1.00 95.00 720 ARG A CA 1
ATOM 6094 C C . ARG A 1 720 ? -19.357 -1.160 0.725 1.00 95.00 720 ARG A C 1
ATOM 6096 O O . ARG A 1 720 ? -20.167 -0.697 -0.079 1.00 95.00 720 ARG A O 1
ATOM 6103 N N . PRO A 1 721 ? -18.770 -0.399 1.669 1.00 96.06 721 PRO A N 1
ATOM 6104 C CA . PRO A 1 721 ? -18.991 1.039 1.750 1.00 96.06 721 PRO A CA 1
ATOM 6105 C C . PRO A 1 721 ? -18.217 1.773 0.653 1.00 96.06 721 PRO A C 1
ATOM 6107 O O . PRO A 1 721 ? -16.997 1.664 0.556 1.00 96.06 721 PRO A O 1
ATOM 6110 N N . HIS A 1 722 ? -18.931 2.554 -0.147 1.00 96.44 722 HIS A N 1
ATOM 6111 C CA . HIS A 1 722 ? -18.375 3.459 -1.143 1.00 96.44 722 HIS A CA 1
ATOM 6112 C C . HIS A 1 722 ? -18.617 4.895 -0.685 1.00 96.44 722 HIS A C 1
ATOM 6114 O O . HIS A 1 722 ? -19.741 5.396 -0.763 1.00 96.44 722 HIS A O 1
ATOM 6120 N N . LEU A 1 723 ? -17.567 5.561 -0.194 1.00 96.75 723 LEU A N 1
ATOM 6121 C CA . LEU A 1 723 ? -17.655 6.974 0.170 1.00 96.75 723 LEU A CA 1
ATOM 6122 C C . LEU A 1 723 ? -17.804 7.830 -1.092 1.00 96.75 723 LEU A C 1
ATOM 6124 O O . LEU A 1 723 ? -16.969 7.769 -1.999 1.00 96.75 723 LEU A O 1
ATOM 6128 N N . MET A 1 724 ? -18.873 8.621 -1.146 1.00 96.00 724 MET A N 1
ATOM 6129 C CA . MET A 1 724 ? -19.215 9.440 -2.302 1.00 96.00 724 MET A CA 1
ATOM 6130 C C . MET A 1 724 ? -18.634 10.847 -2.132 1.00 96.00 724 MET A C 1
ATOM 6132 O O . MET A 1 724 ? -19.042 11.598 -1.250 1.00 96.00 724 MET A O 1
ATOM 6136 N N . LEU A 1 725 ? -17.681 11.208 -2.988 1.00 92.88 725 LEU A N 1
ATOM 6137 C CA . LEU A 1 725 ? -16.903 12.444 -2.907 1.00 92.88 725 LEU A CA 1
ATOM 6138 C C . LEU A 1 725 ? -17.203 13.391 -4.072 1.00 92.88 725 LEU A C 1
ATOM 6140 O O . LEU A 1 725 ? -17.632 12.977 -5.154 1.00 92.88 725 LEU A O 1
ATOM 6144 N N . LEU A 1 726 ? -16.927 14.681 -3.874 1.00 90.50 726 LEU A N 1
ATOM 6145 C CA . LEU A 1 726 ? -17.013 15.690 -4.929 1.00 90.50 726 LEU A CA 1
ATOM 6146 C C . LEU A 1 726 ? -16.071 15.346 -6.095 1.00 90.50 726 LEU A C 1
ATOM 6148 O O . LEU A 1 726 ? -14.916 14.979 -5.885 1.00 90.50 726 LEU A O 1
ATOM 6152 N N . ARG A 1 727 ? -16.532 15.554 -7.337 1.00 89.12 7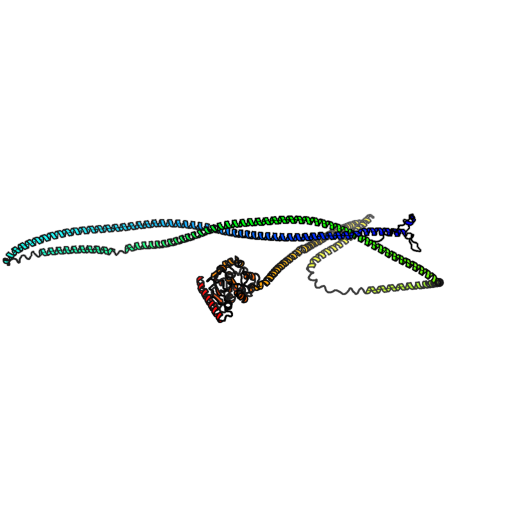27 ARG A N 1
ATOM 6153 C CA . ARG A 1 727 ? -15.766 15.255 -8.563 1.00 89.12 727 ARG A CA 1
ATOM 6154 C C . ARG A 1 727 ? -14.365 15.879 -8.588 1.00 89.12 727 ARG A C 1
ATOM 6156 O O . ARG A 1 727 ? -13.452 15.281 -9.148 1.00 89.12 727 ARG A O 1
ATOM 6163 N N . LEU A 1 728 ? -14.192 17.047 -7.968 1.00 85.62 728 LEU A N 1
ATOM 6164 C CA . LEU A 1 728 ? -12.913 17.758 -7.897 1.00 85.62 728 LEU A CA 1
ATOM 6165 C C . LEU A 1 728 ? -11.793 16.912 -7.263 1.00 85.62 728 LEU A C 1
ATOM 6167 O O . LEU A 1 728 ? -10.655 16.983 -7.715 1.00 85.62 728 LEU A O 1
ATOM 6171 N N . GLN A 1 729 ? -12.119 16.044 -6.296 1.00 86.31 729 GLN A N 1
ATOM 6172 C CA . GLN A 1 729 ? -11.144 15.159 -5.638 1.00 86.31 729 GLN A CA 1
ATOM 6173 C C . GLN A 1 729 ? -10.499 14.151 -6.604 1.00 86.31 729 GLN A C 1
ATOM 6175 O O . GLN A 1 729 ? -9.394 13.667 -6.360 1.00 86.31 729 GLN A O 1
ATOM 6180 N N . PHE A 1 730 ? -11.175 13.866 -7.722 1.00 90.06 730 PHE A N 1
ATOM 6181 C CA . PHE A 1 730 ? -10.741 12.924 -8.751 1.00 90.06 730 PHE A CA 1
ATOM 6182 C C . PHE A 1 730 ? -10.040 13.592 -9.944 1.00 90.06 730 PHE A C 1
ATOM 6184 O O . PHE A 1 730 ? -9.705 12.884 -10.898 1.00 90.06 730 PHE A O 1
ATOM 6191 N N . LEU A 1 731 ? -9.850 14.920 -9.914 1.00 85.44 731 LEU A N 1
ATOM 6192 C CA . LEU A 1 731 ? -9.159 15.676 -10.963 1.00 85.44 731 LEU A CA 1
ATOM 6193 C C . LEU A 1 731 ? -7.644 15.748 -10.723 1.00 85.44 731 LEU A C 1
ATOM 6195 O O . LEU A 1 731 ? -6.875 15.671 -11.678 1.00 85.44 731 LEU A O 1
ATOM 6199 N N . PHE A 1 732 ? -7.215 15.873 -9.465 1.00 83.25 732 PHE A N 1
ATOM 6200 C CA . PHE A 1 732 ? -5.800 16.000 -9.122 1.00 83.25 732 PHE A CA 1
ATOM 6201 C C . PHE A 1 732 ? -5.098 14.627 -9.068 1.00 83.25 732 PHE A C 1
ATOM 6203 O O . PHE A 1 732 ? -5.627 13.690 -8.455 1.00 83.25 732 PHE A O 1
ATOM 6210 N N . PRO A 1 733 ? -3.905 14.486 -9.685 1.00 79.69 733 PRO A N 1
ATOM 6211 C CA . PRO A 1 733 ? -3.063 13.300 -9.534 1.00 79.69 733 PRO A CA 1
ATOM 6212 C C . PRO A 1 733 ? -2.745 13.028 -8.058 1.00 79.69 733 PRO A C 1
ATOM 6214 O O . PRO A 1 733 ? -2.724 13.952 -7.248 1.00 79.69 733 PRO A O 1
ATOM 6217 N N . CYS A 1 734 ? -2.507 11.769 -7.692 1.00 84.38 734 CYS A N 1
ATOM 6218 C CA . CYS A 1 734 ? -2.317 11.299 -6.308 1.00 84.38 734 CYS A CA 1
ATOM 6219 C C . CYS A 1 734 ? -3.591 11.271 -5.448 1.00 84.38 734 CYS A C 1
ATOM 6221 O O . CYS A 1 734 ? -3.927 10.201 -4.940 1.00 84.38 734 CYS A O 1
ATOM 6223 N N . THR A 1 735 ? -4.331 12.379 -5.282 1.00 87.19 735 THR A N 1
ATOM 6224 C CA . THR A 1 735 ? -5.589 12.355 -4.497 1.00 87.19 735 THR A CA 1
ATOM 6225 C C . THR A 1 735 ? -6.627 11.472 -5.174 1.00 87.19 735 THR A C 1
ATOM 6227 O O . THR A 1 735 ? -7.282 10.666 -4.512 1.00 87.19 735 THR A O 1
ATOM 6230 N N . ARG A 1 736 ? -6.710 11.549 -6.510 1.00 90.81 736 ARG A N 1
ATOM 6231 C CA . ARG A 1 736 ? -7.536 10.655 -7.321 1.00 90.81 736 ARG A CA 1
ATOM 6232 C C . ARG A 1 736 ? -7.237 9.195 -6.997 1.00 90.81 736 ARG A C 1
ATOM 6234 O O . ARG A 1 736 ? -8.151 8.454 -6.650 1.00 90.81 736 ARG A O 1
ATOM 6241 N N . ASP A 1 737 ? -5.982 8.773 -7.125 1.00 92.06 737 ASP A N 1
ATOM 6242 C CA . ASP A 1 737 ? -5.619 7.370 -6.933 1.00 92.06 737 ASP A CA 1
ATOM 6243 C C . ASP A 1 737 ? -5.771 6.933 -5.482 1.00 92.06 737 ASP A C 1
ATOM 6245 O O . ASP A 1 737 ? -6.198 5.805 -5.247 1.00 92.06 737 ASP A O 1
ATOM 6249 N N . LEU A 1 738 ? -5.500 7.814 -4.517 1.00 92.81 738 LEU A N 1
ATOM 6250 C CA . LEU A 1 738 ? -5.762 7.559 -3.105 1.00 92.81 738 LEU A CA 1
ATOM 6251 C C . LEU A 1 738 ? -7.236 7.192 -2.885 1.00 92.81 738 LEU A C 1
ATOM 6253 O O . LEU A 1 738 ? -7.534 6.112 -2.376 1.00 92.81 738 LEU A O 1
ATOM 6257 N N . PHE A 1 739 ? -8.158 8.059 -3.305 1.00 94.62 739 PHE A N 1
ATOM 6258 C CA . PHE A 1 739 ? -9.590 7.845 -3.109 1.00 94.62 739 PHE A CA 1
ATOM 6259 C C . PHE A 1 739 ? -10.123 6.672 -3.932 1.00 94.62 739 PHE A C 1
ATOM 6261 O O . PHE A 1 739 ? -10.886 5.858 -3.410 1.00 94.62 739 PHE A O 1
ATOM 6268 N N . LEU A 1 740 ? -9.682 6.522 -5.185 1.00 94.94 740 LEU A N 1
ATOM 6269 C CA . LEU A 1 740 ? -10.086 5.387 -6.009 1.00 94.94 740 LEU A CA 1
ATOM 6270 C C . LEU A 1 740 ? -9.647 4.061 -5.392 1.00 94.94 740 LEU A C 1
ATOM 6272 O O . LEU A 1 740 ? -10.476 3.163 -5.337 1.00 94.94 740 LEU A O 1
ATOM 6276 N N . ASN A 1 741 ? -8.409 3.934 -4.896 1.00 94.81 741 ASN A N 1
ATOM 6277 C CA . ASN A 1 741 ? -7.917 2.700 -4.258 1.00 94.81 741 ASN A CA 1
ATOM 6278 C C . ASN A 1 741 ? -8.625 2.372 -2.931 1.00 94.81 741 ASN A C 1
ATOM 6280 O O . ASN A 1 741 ? -8.664 1.214 -2.508 1.00 94.81 741 ASN A O 1
ATOM 6284 N N . LEU A 1 742 ? -9.205 3.377 -2.275 1.00 95.44 742 LEU A N 1
ATOM 6285 C CA . LEU A 1 742 ? -10.081 3.193 -1.116 1.00 95.44 742 LEU A CA 1
ATO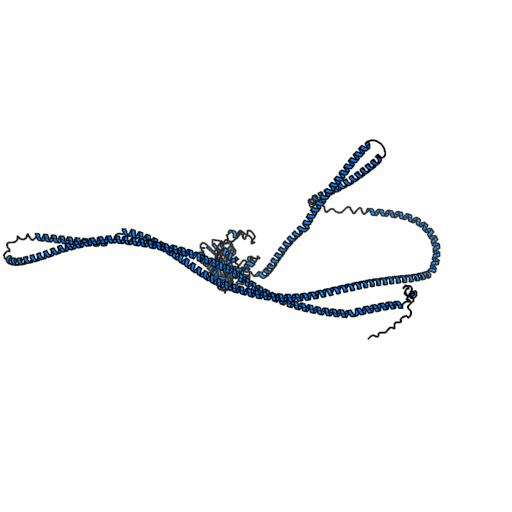M 6286 C C . LEU A 1 742 ? -11.507 2.771 -1.510 1.00 95.44 742 LEU A C 1
ATOM 6288 O O . LEU A 1 742 ? -12.324 2.494 -0.639 1.00 95.44 742 LEU A O 1
ATOM 6292 N N . GLY A 1 743 ? -11.816 2.694 -2.807 1.00 93.12 743 GLY A N 1
ATOM 6293 C CA . GLY A 1 743 ? -13.156 2.395 -3.313 1.00 93.12 743 GLY A CA 1
ATOM 6294 C C . GLY A 1 743 ? -14.108 3.594 -3.292 1.00 93.12 743 GLY A C 1
ATOM 6295 O O . GLY A 1 743 ? -15.301 3.421 -3.544 1.00 93.12 743 GLY A O 1
ATOM 6296 N N . ALA A 1 744 ? -13.620 4.806 -3.015 1.00 95.44 744 ALA A N 1
ATOM 6297 C CA . ALA A 1 744 ? -14.444 6.007 -3.067 1.00 95.44 744 ALA A CA 1
ATOM 6298 C C . ALA A 1 744 ? -14.841 6.337 -4.513 1.00 95.44 744 ALA A C 1
ATOM 6300 O O . ALA A 1 744 ? -14.112 6.057 -5.469 1.00 95.44 744 ALA A O 1
ATOM 6301 N N . CYS A 1 745 ? -16.014 6.942 -4.667 1.00 95.38 745 CYS A N 1
ATOM 6302 C CA . CYS A 1 745 ? -16.620 7.227 -5.963 1.00 95.38 745 CYS A CA 1
ATOM 6303 C C . CYS A 1 745 ? -17.090 8.678 -6.045 1.00 95.38 745 CYS A C 1
ATOM 6305 O O . CYS A 1 745 ? -17.312 9.342 -5.038 1.00 95.38 745 CYS A O 1
ATOM 6307 N N . CYS A 1 746 ? -17.275 9.181 -7.259 1.00 94.56 746 CYS A N 1
ATOM 6308 C CA . CYS A 1 746 ? -17.836 10.505 -7.485 1.00 94.56 746 CYS A CA 1
ATOM 6309 C C . CYS A 1 746 ? -19.322 10.529 -7.102 1.00 94.56 746 CYS A C 1
ATOM 6311 O O . CYS A 1 746 ? -20.075 9.653 -7.527 1.00 94.56 746 CYS A O 1
ATOM 6313 N N . VAL A 1 747 ? -19.769 11.560 -6.377 1.00 92.88 747 VAL A N 1
ATOM 6314 C CA . VAL A 1 747 ? -21.179 11.823 -6.018 1.00 92.88 747 VAL A CA 1
ATOM 6315 C C . VAL A 1 747 ? -21.998 12.349 -7.212 1.00 92.88 747 VAL A C 1
ATOM 6317 O O . VAL A 1 747 ? -22.736 13.327 -7.138 1.00 92.88 747 VAL A O 1
ATOM 6320 N N . SER A 1 748 ? -21.852 11.710 -8.372 1.00 93.25 748 SER A N 1
ATOM 6321 C CA . SER A 1 748 ? -22.662 11.988 -9.557 1.00 93.25 748 SER A CA 1
ATOM 6322 C C . SER A 1 748 ? -23.809 10.991 -9.662 1.00 93.25 748 SER A C 1
ATOM 6324 O O . SER A 1 748 ? -23.648 9.812 -9.352 1.00 93.25 748 SER A O 1
ATOM 6326 N N . ARG A 1 749 ? -24.954 11.431 -10.197 1.00 93.19 749 ARG A N 1
ATOM 6327 C CA . ARG A 1 749 ? -26.115 10.556 -10.430 1.00 93.19 749 ARG A CA 1
ATOM 6328 C C . ARG A 1 749 ? -25.736 9.261 -11.157 1.00 93.19 749 ARG A C 1
ATOM 6330 O O . ARG A 1 749 ? -26.171 8.193 -10.751 1.00 93.19 749 ARG A O 1
ATOM 6337 N N . ARG A 1 750 ? -24.894 9.352 -12.194 1.00 92.81 750 ARG A N 1
ATOM 6338 C CA . ARG A 1 750 ? -24.438 8.198 -12.986 1.00 92.81 750 ARG A CA 1
ATOM 6339 C C . ARG A 1 750 ? -23.672 7.179 -12.142 1.00 92.81 750 ARG A C 1
ATOM 6341 O O . ARG A 1 750 ? -23.884 5.984 -12.311 1.00 92.81 750 ARG A O 1
ATOM 6348 N N . SER A 1 751 ? -22.789 7.653 -11.266 1.00 94.75 751 SER A N 1
ATOM 6349 C CA . SER A 1 751 ? -22.012 6.806 -10.359 1.00 94.75 751 SER A CA 1
ATOM 6350 C C . SER A 1 751 ? -22.918 6.110 -9.344 1.00 94.75 751 SER A C 1
ATOM 6352 O O . SER A 1 751 ? -22.846 4.893 -9.173 1.00 94.75 751 SER A O 1
ATOM 6354 N N . CYS A 1 752 ? -23.847 6.862 -8.743 1.00 95.69 752 CYS A N 1
ATOM 6355 C CA . CYS A 1 752 ? -24.773 6.301 -7.770 1.00 95.69 752 CYS A CA 1
ATOM 6356 C C . CYS A 1 752 ? -25.719 5.265 -8.409 1.00 95.69 752 CYS A C 1
ATOM 6358 O O . CYS A 1 752 ? -25.872 4.166 -7.885 1.00 95.69 752 CYS A O 1
ATOM 6360 N N . GLU A 1 753 ? -26.306 5.573 -9.575 1.00 94.75 753 GLU A N 1
ATOM 6361 C CA . GLU A 1 753 ? -27.137 4.623 -10.330 1.00 94.75 753 GLU A CA 1
ATOM 6362 C C . GLU A 1 753 ? -26.326 3.375 -10.737 1.00 94.75 753 GLU A C 1
ATOM 6364 O O . GLU A 1 753 ? -26.861 2.271 -10.700 1.00 94.75 753 GLU A O 1
ATOM 6369 N N . TYR A 1 754 ? -25.036 3.510 -11.082 1.00 94.88 754 TYR A N 1
ATOM 6370 C CA . TYR A 1 754 ? -24.172 2.376 -11.433 1.00 94.88 754 TYR A CA 1
ATOM 6371 C C . TYR A 1 754 ? -23.977 1.411 -10.256 1.00 94.88 754 TYR A C 1
ATOM 6373 O O . TYR A 1 754 ? -24.245 0.218 -10.415 1.00 94.88 754 TYR A O 1
ATOM 6381 N N . LEU A 1 755 ? -23.599 1.919 -9.079 1.00 94.81 755 LEU A N 1
ATOM 6382 C CA . LEU A 1 755 ? -23.420 1.110 -7.865 1.00 94.81 755 LEU A CA 1
ATOM 6383 C C . LEU A 1 755 ? -24.719 0.410 -7.428 1.00 94.81 755 LEU A C 1
ATOM 6385 O O . LEU A 1 755 ? -24.693 -0.735 -6.984 1.00 94.81 755 LEU A O 1
ATOM 6389 N N . LEU A 1 756 ? -25.866 1.071 -7.611 1.00 94.31 756 LEU A N 1
ATOM 6390 C CA . LEU A 1 756 ? -27.181 0.539 -7.243 1.00 94.31 756 LEU A CA 1
ATOM 6391 C C . LEU A 1 756 ? -27.847 -0.309 -8.340 1.00 94.31 756 LEU A C 1
ATOM 6393 O O . LEU A 1 756 ? -28.876 -0.934 -8.096 1.00 94.31 756 LEU A O 1
ATOM 6397 N N . SER A 1 757 ? -27.301 -0.343 -9.559 1.00 89.12 757 SER A N 1
ATOM 6398 C CA . SER A 1 757 ? -27.896 -1.066 -10.697 1.00 89.12 757 SER A CA 1
ATOM 6399 C C . SER A 1 757 ? -27.762 -2.592 -10.625 1.00 89.12 757 SER A C 1
ATOM 6401 O O . SER A 1 757 ? -28.264 -3.280 -11.510 1.00 89.12 757 SER A O 1
ATOM 6403 N N . GLY A 1 758 ? -27.057 -3.126 -9.622 1.00 80.00 758 GLY A N 1
ATOM 6404 C CA . GLY A 1 758 ? -26.743 -4.555 -9.495 1.00 80.00 758 GLY A CA 1
ATOM 6405 C C . GLY A 1 758 ? -25.558 -5.018 -10.353 1.00 80.00 758 GLY A C 1
ATOM 6406 O O . GLY A 1 758 ? -25.058 -6.120 -10.155 1.00 80.00 758 GLY A O 1
ATOM 6407 N N . LYS A 1 759 ? -25.033 -4.168 -11.248 1.00 84.31 759 LYS A N 1
ATOM 6408 C CA . LYS A 1 759 ? -23.838 -4.467 -12.066 1.00 84.31 759 LYS A CA 1
ATOM 6409 C C . LYS A 1 759 ? -22.575 -4.719 -11.237 1.00 84.31 759 LYS A C 1
ATOM 6411 O O . LYS A 1 759 ? -21.675 -5.410 -11.696 1.00 84.31 759 LYS A O 1
ATOM 6416 N N . CYS A 1 760 ? -22.515 -4.165 -10.028 1.00 82.75 760 CYS A N 1
ATOM 6417 C CA . CYS A 1 760 ? -21.423 -4.355 -9.070 1.00 82.75 760 CYS A CA 1
ATOM 6418 C C . CYS A 1 760 ? -21.688 -5.489 -8.064 1.00 82.75 760 CYS A C 1
ATOM 6420 O O . CYS A 1 760 ? -20.957 -5.603 -7.082 1.00 82.75 760 CYS A O 1
ATOM 6422 N N . GLY A 1 761 ? -22.732 -6.297 -8.275 1.00 87.00 761 GLY A N 1
ATOM 6423 C CA . GLY A 1 761 ? -23.257 -7.221 -7.271 1.00 87.00 761 GLY A CA 1
ATOM 6424 C C . GLY A 1 761 ? -24.192 -6.535 -6.269 1.00 87.00 761 GLY A C 1
ATOM 6425 O O . GLY A 1 761 ? -24.551 -5.364 -6.425 1.00 87.00 761 GLY A O 1
ATOM 6426 N N . GLN A 1 762 ? -24.608 -7.294 -5.258 1.00 89.88 762 GLN A N 1
ATOM 6427 C CA . GLN A 1 762 ? -25.369 -6.816 -4.099 1.00 89.88 762 GLN A CA 1
ATOM 6428 C C . GLN A 1 762 ? -24.424 -6.512 -2.922 1.00 89.88 762 GLN A C 1
ATOM 6430 O O . GLN A 1 762 ? -23.231 -6.815 -2.993 1.00 89.88 762 GLN A O 1
ATOM 6435 N N . GLY A 1 763 ? -24.939 -5.874 -1.868 1.00 93.00 763 GLY A N 1
ATOM 6436 C CA . GLY A 1 763 ? -24.156 -5.515 -0.683 1.00 93.00 763 GLY A CA 1
ATOM 6437 C C . GLY A 1 763 ? -23.397 -4.192 -0.809 1.00 93.00 763 GLY A C 1
ATOM 6438 O O . GLY A 1 763 ? -22.477 -3.938 -0.036 1.00 93.00 763 GLY A O 1
ATOM 6439 N N . ASN A 1 764 ? -23.740 -3.328 -1.771 1.00 95.75 764 ASN A N 1
ATOM 6440 C CA . ASN A 1 764 ? -23.093 -2.021 -1.921 1.00 95.75 764 ASN A CA 1
ATOM 6441 C C . ASN A 1 764 ? -23.770 -0.980 -1.018 1.00 95.75 764 ASN A C 1
ATOM 6443 O O . ASN A 1 764 ? -24.983 -0.787 -1.099 1.00 95.75 764 ASN A O 1
ATOM 6447 N N . ALA A 1 765 ? -22.987 -0.274 -0.200 1.00 96.69 765 ALA A N 1
ATOM 6448 C CA . ALA A 1 765 ? -23.451 0.814 0.659 1.00 96.69 765 ALA A CA 1
ATOM 6449 C C . ALA A 1 765 ? -22.868 2.151 0.183 1.00 96.69 765 ALA A C 1
ATOM 6451 O O . ALA A 1 765 ? -21.681 2.421 0.347 1.00 96.69 765 ALA A O 1
ATOM 6452 N N . LEU A 1 766 ? -23.692 3.002 -0.426 1.00 97.31 766 LEU A N 1
ATOM 6453 C CA . LEU A 1 766 ? -23.277 4.335 -0.864 1.00 97.31 766 LEU A CA 1
ATOM 6454 C C . LEU A 1 766 ? -23.323 5.279 0.328 1.00 97.31 766 LEU A C 1
ATOM 6456 O O . LEU A 1 766 ? -24.403 5.535 0.850 1.00 97.31 766 LEU A O 1
ATOM 6460 N N . VAL A 1 767 ? -22.183 5.831 0.726 1.00 97.62 767 VAL A N 1
ATOM 6461 C CA . VAL A 1 767 ? -22.114 6.783 1.838 1.00 97.62 767 VAL A CA 1
ATOM 6462 C C . VAL A 1 767 ? -22.088 8.196 1.284 1.00 97.62 767 VAL A C 1
ATOM 6464 O O . VAL A 1 767 ? -21.099 8.616 0.682 1.00 97.62 767 VAL A O 1
ATOM 6467 N N . ILE A 1 768 ? -23.192 8.919 1.455 1.00 96.94 768 ILE A N 1
ATOM 6468 C CA . ILE A 1 768 ? -23.376 10.275 0.940 1.00 96.94 768 ILE A CA 1
ATOM 6469 C C . ILE A 1 768 ? -23.433 11.236 2.120 1.00 96.94 768 ILE A C 1
ATOM 6471 O O . ILE A 1 768 ? -24.311 11.128 2.972 1.00 96.94 768 ILE A O 1
ATOM 6475 N N . VAL A 1 769 ? -22.529 12.212 2.128 1.00 95.25 769 VAL A N 1
ATOM 6476 C CA . VAL A 1 769 ? -22.582 13.330 3.071 1.00 95.25 769 VAL A CA 1
ATOM 6477 C C . VAL A 1 769 ? -23.653 14.308 2.596 1.00 95.25 769 VAL A C 1
ATOM 6479 O O . VAL A 1 769 ? -23.465 15.032 1.614 1.00 95.25 769 VAL A O 1
ATOM 6482 N N . LEU A 1 770 ? -24.822 14.271 3.232 1.00 93.44 770 LEU A N 1
ATOM 6483 C CA . LEU A 1 770 ? -26.028 14.842 2.641 1.00 93.44 770 LEU A CA 1
ATOM 6484 C C . LEU A 1 770 ? -26.113 16.361 2.746 1.00 93.44 770 LEU A C 1
ATOM 6486 O O . LEU A 1 770 ? -26.707 16.937 1.838 1.00 93.44 770 LEU A O 1
ATOM 6490 N N . GLY A 1 771 ? -25.536 17.019 3.759 1.00 83.50 771 GLY A N 1
ATOM 6491 C CA . GLY A 1 771 ? -25.627 18.477 3.914 1.00 83.50 771 GLY A CA 1
ATOM 6492 C C . GLY A 1 771 ? -24.574 19.283 3.138 1.00 83.50 771 GLY A C 1
ATOM 6493 O O . GLY A 1 771 ? -24.815 20.448 2.804 1.00 83.50 771 GLY A O 1
ATOM 6494 N N . GLY A 1 772 ? -23.501 18.653 2.645 1.00 85.38 772 GLY A N 1
ATOM 6495 C CA . GLY A 1 772 ? -22.570 19.237 1.664 1.00 85.38 772 GLY A CA 1
ATOM 6496 C C . GLY A 1 772 ? -21.983 20.601 2.067 1.00 85.38 772 GLY A C 1
ATOM 6497 O O . GLY A 1 772 ? -21.814 20.905 3.242 1.00 85.38 772 GLY A O 1
ATOM 6498 N N . VAL A 1 773 ? -21.723 21.459 1.073 1.00 83.69 773 VAL A N 1
ATOM 6499 C CA . VAL A 1 773 ? -21.096 22.779 1.282 1.00 83.69 773 VAL A CA 1
ATOM 6500 C C . VAL A 1 773 ? -21.896 23.707 2.221 1.00 83.69 773 VAL A C 1
ATOM 6502 O O . VAL A 1 773 ? -21.269 24.333 3.069 1.00 83.69 773 VAL A O 1
ATOM 6505 N N . PRO A 1 774 ? -23.239 23.826 2.141 1.00 86.31 774 PRO A N 1
ATOM 6506 C CA . PRO A 1 774 ? -24.002 24.632 3.103 1.00 86.31 774 PRO A CA 1
ATOM 6507 C C . PRO A 1 774 ? -23.851 24.179 4.560 1.00 86.31 774 PRO A C 1
ATOM 6509 O O . PRO A 1 774 ? -23.663 25.015 5.437 1.00 86.31 774 PRO A O 1
ATOM 6512 N N . GLU A 1 775 ? -23.867 22.868 4.813 1.00 87.50 775 GLU A N 1
ATOM 6513 C CA . GLU A 1 775 ? -23.662 22.309 6.155 1.00 87.50 775 GLU A CA 1
ATOM 6514 C C . GLU A 1 775 ? -22.230 22.540 6.656 1.00 87.50 775 GLU A C 1
ATOM 6516 O O . GLU A 1 775 ? -22.043 22.924 7.806 1.00 87.50 775 GLU A O 1
ATOM 6521 N N . MET A 1 776 ? -21.234 22.419 5.771 1.00 84.94 776 MET A N 1
ATOM 6522 C CA . MET A 1 776 ? -19.834 22.759 6.058 1.00 84.94 776 MET A CA 1
ATOM 6523 C C . MET A 1 776 ? -19.661 24.224 6.500 1.00 84.94 776 MET A C 1
ATOM 6525 O O . MET A 1 776 ? -18.878 24.518 7.398 1.00 84.94 776 MET A O 1
ATOM 6529 N N . HIS A 1 777 ? -20.395 25.161 5.889 1.00 79.69 777 HIS A N 1
ATOM 6530 C CA . HIS A 1 777 ? -20.355 26.577 6.286 1.00 79.69 777 HIS A CA 1
ATOM 6531 C C . HIS A 1 777 ? -21.117 26.850 7.589 1.00 79.69 777 HIS A C 1
ATOM 6533 O O . HIS A 1 777 ? -20.815 27.816 8.290 1.00 79.69 777 HIS A O 1
ATOM 6539 N N . ALA A 1 778 ? -22.099 26.009 7.916 1.00 82.19 778 ALA A N 1
ATOM 6540 C CA . ALA A 1 778 ? -22.923 26.128 9.111 1.00 82.19 778 ALA A CA 1
ATOM 6541 C C . ALA A 1 778 ? -22.359 25.370 10.327 1.00 82.19 778 ALA A C 1
ATOM 6543 O O . ALA A 1 778 ? -23.003 25.353 11.372 1.00 82.19 778 ALA A O 1
ATOM 6544 N N . THR A 1 779 ? -21.168 24.772 10.224 1.00 82.06 779 THR A N 1
ATOM 6545 C CA . THR A 1 779 ? -20.524 24.026 11.313 1.00 82.06 779 THR A CA 1
ATOM 6546 C C . THR A 1 779 ? -20.434 24.846 12.612 1.00 82.06 779 THR A C 1
ATOM 6548 O O . THR A 1 779 ? -20.026 26.020 12.632 1.00 82.06 779 THR A O 1
ATOM 6551 N N . ARG A 1 780 ? -20.862 24.205 13.705 1.00 81.38 780 ARG A N 1
ATOM 6552 C CA . ARG A 1 780 ? -21.009 24.747 15.060 1.00 81.38 780 ARG A CA 1
ATOM 6553 C C . ARG A 1 780 ? -20.734 23.653 16.089 1.00 81.38 780 ARG A C 1
ATOM 6555 O O . ARG A 1 780 ? -21.139 22.515 15.873 1.00 81.38 780 ARG A O 1
ATOM 6562 N N . ASN A 1 781 ? -20.088 24.012 17.196 1.00 81.38 781 ASN A N 1
ATOM 6563 C CA . ASN A 1 781 ? -19.771 23.070 18.279 1.00 81.38 781 ASN A CA 1
ATOM 6564 C C . ASN A 1 781 ? -20.975 22.855 19.217 1.00 81.38 781 ASN A C 1
ATOM 6566 O O . ASN A 1 781 ? -21.095 21.829 19.865 1.00 81.38 781 ASN A O 1
ATOM 6570 N N . ASP A 1 782 ? -21.872 23.839 19.311 1.00 84.06 782 ASP A N 1
ATOM 6571 C CA . ASP A 1 782 ? -23.048 23.836 20.192 1.00 84.06 782 ASP A CA 1
ATOM 6572 C C . ASP A 1 782 ? -24.300 23.237 19.531 1.00 84.06 782 ASP A C 1
ATOM 6574 O O . ASP A 1 782 ? -25.301 22.946 20.188 1.00 84.06 782 ASP A O 1
ATOM 6578 N N . THR A 1 783 ? -24.300 23.101 18.206 1.00 88.44 783 THR A N 1
ATOM 6579 C CA . THR A 1 783 ? -25.491 22.714 17.443 1.00 88.44 783 THR A CA 1
ATOM 6580 C C . THR A 1 783 ? -25.097 21.963 16.182 1.00 88.44 783 THR A C 1
ATOM 6582 O O . THR A 1 783 ? -24.283 22.435 15.388 1.00 88.44 783 THR A O 1
ATOM 6585 N N . MET A 1 784 ? -25.710 20.805 15.960 1.00 91.00 784 MET A N 1
ATOM 6586 C CA . MET A 1 784 ? -25.611 20.081 14.700 1.00 91.00 784 MET A CA 1
ATOM 6587 C C . MET A 1 784 ? -26.701 20.562 13.750 1.00 91.00 784 MET A C 1
ATOM 6589 O O . MET A 1 784 ? -27.885 20.368 14.005 1.00 91.00 784 MET A O 1
ATOM 6593 N N . ILE A 1 785 ? -26.294 21.198 12.653 1.00 91.62 785 ILE A N 1
ATOM 6594 C CA . ILE A 1 785 ? -27.216 21.757 11.662 1.00 91.62 785 ILE A CA 1
ATOM 6595 C C . ILE A 1 785 ? -27.225 20.863 10.424 1.00 91.62 785 ILE A C 1
ATOM 6597 O O . ILE A 1 785 ? -26.258 20.869 9.670 1.00 91.62 785 ILE A O 1
ATOM 6601 N N . PHE A 1 786 ? -28.315 20.138 10.177 1.00 94.31 786 PHE A N 1
ATOM 6602 C CA . PHE A 1 786 ? -28.448 19.231 9.035 1.00 94.31 786 PHE A CA 1
ATOM 6603 C C . PHE A 1 786 ? -29.239 19.874 7.895 1.00 94.31 786 PHE A C 1
ATOM 6605 O O . PHE A 1 786 ? -30.449 20.072 7.986 1.00 94.31 786 PHE A O 1
ATOM 6612 N N . TYR A 1 787 ? -28.572 20.151 6.773 1.00 92.56 787 TYR A N 1
ATOM 6613 C CA . TYR A 1 787 ? -29.196 20.734 5.574 1.00 92.56 787 TYR A CA 1
ATOM 6614 C C . TYR A 1 787 ? -29.838 19.664 4.680 1.00 92.56 787 TYR A C 1
ATOM 6616 O O . TYR A 1 787 ? -29.309 19.331 3.610 1.00 92.56 787 TYR A O 1
ATOM 6624 N N . ILE A 1 788 ? -30.989 19.131 5.094 1.00 94.69 788 ILE A N 1
ATOM 6625 C CA . ILE A 1 788 ? -31.658 18.019 4.404 1.00 94.69 788 ILE A CA 1
ATOM 6626 C C . ILE A 1 788 ? -33.125 18.220 4.035 1.00 94.69 788 ILE A C 1
ATOM 6628 O O . ILE A 1 788 ? -33.589 17.471 3.171 1.00 94.69 788 ILE A O 1
ATOM 6632 N N . LYS A 1 789 ? -33.864 19.206 4.570 1.00 91.62 789 LYS A N 1
ATOM 6633 C CA . LYS A 1 789 ? -35.323 19.303 4.310 1.00 91.62 789 LYS A CA 1
ATOM 6634 C C . LYS A 1 789 ? -35.642 19.452 2.825 1.00 91.62 789 LYS A C 1
ATOM 6636 O O . LYS A 1 789 ? -36.619 18.907 2.320 1.00 91.62 789 LYS A O 1
ATOM 6641 N N . ARG A 1 790 ? -34.788 20.168 2.092 1.00 91.88 790 ARG A N 1
ATOM 6642 C CA . ARG A 1 790 ? -34.943 20.377 0.642 1.00 91.88 790 ARG A CA 1
ATOM 6643 C C . ARG A 1 790 ? -34.223 19.327 -0.216 1.00 91.88 790 ARG A C 1
ATOM 6645 O O . ARG A 1 790 ? -34.368 19.341 -1.438 1.00 91.88 790 ARG A O 1
ATOM 6652 N N . ARG A 1 791 ? -33.434 18.417 0.371 1.00 93.38 791 ARG A N 1
ATOM 6653 C CA . ARG A 1 791 ? -32.566 17.482 -0.372 1.00 93.38 791 ARG A CA 1
ATOM 6654 C C . ARG A 1 791 ? -33.203 16.109 -0.530 1.00 93.38 791 ARG A C 1
ATOM 6656 O O . ARG A 1 791 ? -32.871 15.173 0.176 1.00 93.38 791 ARG A O 1
ATOM 6663 N N . LYS A 1 792 ? -34.057 15.965 -1.540 1.00 95.00 792 LYS A N 1
ATOM 6664 C CA . LYS A 1 792 ? -34.826 14.729 -1.789 1.00 95.00 792 LYS A CA 1
ATOM 6665 C C . LYS A 1 792 ? -34.209 13.786 -2.837 1.00 95.00 792 LYS A C 1
ATOM 6667 O O . LYS A 1 792 ? -34.744 12.721 -3.135 1.00 95.00 792 LYS A O 1
ATOM 6672 N N . GLY A 1 793 ? -33.061 14.154 -3.413 1.00 94.62 793 GLY A N 1
ATOM 6673 C CA . GLY A 1 793 ? -32.435 13.407 -4.514 1.00 94.62 793 GLY A CA 1
ATOM 6674 C C . GLY A 1 793 ? -31.975 11.991 -4.145 1.00 94.62 793 GLY A C 1
ATOM 6675 O O . GLY A 1 793 ? -32.111 11.077 -4.957 1.00 94.62 793 GLY A O 1
ATOM 6676 N N . PHE A 1 794 ? -31.469 11.792 -2.925 1.00 96.00 794 PHE A N 1
ATOM 6677 C CA . PHE A 1 794 ? -31.032 10.473 -2.450 1.00 96.00 794 PHE A CA 1
ATOM 6678 C C . PHE A 1 794 ? -32.221 9.538 -2.175 1.00 96.00 794 PHE A C 1
ATOM 6680 O O . PHE A 1 794 ? -32.141 8.352 -2.479 1.00 96.00 794 PHE A O 1
ATOM 6687 N N . VAL A 1 795 ? -33.345 10.086 -1.702 1.00 97.38 795 VAL A N 1
ATOM 6688 C CA . VAL A 1 795 ? -34.608 9.359 -1.498 1.00 97.38 795 VAL A CA 1
ATOM 6689 C C . VAL A 1 795 ? -35.181 8.899 -2.834 1.00 97.38 795 VAL A C 1
ATOM 6691 O O . VAL A 1 795 ? -35.493 7.724 -3.014 1.00 97.38 795 VAL A O 1
ATOM 6694 N N . LYS A 1 796 ? -35.214 9.800 -3.825 1.00 96.62 796 LYS A N 1
ATOM 6695 C CA . LYS A 1 796 ? -35.599 9.452 -5.198 1.00 96.62 796 LYS A CA 1
ATOM 6696 C C . LYS A 1 796 ? -34.735 8.320 -5.764 1.00 96.62 796 LYS A C 1
ATOM 6698 O O . LYS A 1 796 ? -35.242 7.439 -6.456 1.00 96.62 796 LYS A O 1
ATOM 6703 N N . LEU A 1 797 ? -33.432 8.338 -5.480 1.00 96.12 797 LEU A N 1
ATOM 6704 C CA . LEU A 1 797 ? -32.512 7.295 -5.922 1.00 96.12 797 LEU A CA 1
ATOM 6705 C C . LEU A 1 797 ? -32.769 5.953 -5.213 1.00 96.12 797 LEU A C 1
ATOM 6707 O O . LEU A 1 797 ? -32.772 4.917 -5.879 1.00 96.12 797 LEU A O 1
ATOM 6711 N N . ALA A 1 798 ? -33.024 5.972 -3.901 1.00 96.94 798 ALA A N 1
ATOM 6712 C CA . ALA A 1 798 ? -33.388 4.789 -3.125 1.00 96.94 798 ALA A CA 1
ATOM 6713 C C . ALA A 1 798 ? -34.653 4.117 -3.668 1.00 96.94 798 ALA A C 1
ATOM 6715 O O . ALA A 1 798 ? -34.612 2.928 -3.979 1.00 96.94 798 ALA A O 1
ATOM 6716 N N . LEU A 1 799 ? -35.725 4.888 -3.889 1.00 97.44 799 LEU A N 1
ATOM 6717 C CA . LEU A 1 799 ? -36.981 4.391 -4.464 1.00 97.44 799 LEU A CA 1
ATOM 6718 C C . LEU A 1 799 ? -36.763 3.764 -5.840 1.00 97.44 799 LEU A C 1
ATOM 6720 O O . LEU A 1 799 ? -37.180 2.636 -6.084 1.00 97.44 799 LEU A O 1
ATOM 6724 N N . LYS A 1 800 ? -36.022 4.436 -6.724 1.00 95.75 800 LYS A N 1
ATOM 6725 C CA . LYS A 1 800 ? -35.776 3.943 -8.086 1.00 95.75 800 LYS A CA 1
ATOM 6726 C C . LYS A 1 800 ? -35.032 2.605 -8.138 1.00 95.75 800 LYS A C 1
ATOM 6728 O O . LYS A 1 800 ? -35.216 1.823 -9.074 1.00 95.75 800 LYS A O 1
ATOM 6733 N N . HIS A 1 801 ? -34.176 2.340 -7.155 1.00 94.88 801 HIS A N 1
ATOM 6734 C CA . HIS A 1 801 ? -33.319 1.155 -7.128 1.00 94.88 801 HIS A CA 1
ATOM 6735 C C . HIS A 1 801 ? -33.709 0.113 -6.071 1.00 94.88 801 HIS A C 1
ATOM 6737 O O . HIS A 1 801 ? -33.149 -0.980 -6.096 1.00 94.88 801 HIS A O 1
ATOM 6743 N N . GLY A 1 802 ? -34.670 0.409 -5.189 1.00 94.81 802 GLY A N 1
ATOM 6744 C CA . GLY A 1 802 ? -35.006 -0.441 -4.042 1.00 94.81 802 GLY A CA 1
ATOM 6745 C C . GLY A 1 802 ? -33.867 -0.538 -3.021 1.00 94.81 802 GLY A C 1
ATOM 6746 O O . GLY A 1 802 ? -33.670 -1.587 -2.409 1.00 94.81 802 GLY A O 1
ATOM 6747 N N . ALA A 1 803 ? -33.055 0.516 -2.895 1.00 96.81 803 ALA A N 1
ATOM 6748 C CA . ALA A 1 803 ? -31.951 0.558 -1.939 1.00 96.81 803 ALA A CA 1
ATOM 6749 C C . ALA A 1 803 ? -32.462 1.046 -0.579 1.00 96.81 803 ALA A C 1
ATOM 6751 O O . ALA A 1 803 ? -33.171 2.047 -0.522 1.00 96.81 803 ALA A O 1
ATOM 6752 N N . SER A 1 804 ? -32.100 0.366 0.509 1.00 97.62 804 SER A N 1
ATOM 6753 C CA . SER A 1 804 ? -32.551 0.766 1.852 1.00 97.62 804 SER A CA 1
ATOM 6754 C C . SER A 1 804 ? -31.810 2.027 2.313 1.00 97.62 804 SER A C 1
ATOM 6756 O O . SER A 1 804 ? -30.606 2.163 2.077 1.00 97.62 804 SER A O 1
ATOM 6758 N N . LEU A 1 805 ? -32.517 2.957 2.953 1.00 98.06 805 LEU A N 1
ATOM 6759 C CA . LEU A 1 805 ? -31.921 4.178 3.501 1.00 98.06 805 LEU A CA 1
ATOM 6760 C C . LEU A 1 805 ? -31.411 3.908 4.913 1.00 98.06 805 LEU A C 1
ATOM 6762 O O . LEU A 1 805 ? -32.120 3.316 5.715 1.00 98.06 805 LEU A O 1
ATOM 6766 N N . VAL A 1 806 ? -30.200 4.353 5.233 1.00 98.06 806 VAL A N 1
ATOM 6767 C CA . VAL A 1 806 ? -29.619 4.193 6.572 1.00 98.06 806 VAL A CA 1
ATOM 6768 C C . VAL A 1 806 ? -29.179 5.566 7.084 1.00 98.06 806 VAL A C 1
ATOM 6770 O O . VAL A 1 806 ? -28.317 6.193 6.458 1.00 98.06 806 VAL A O 1
ATOM 6773 N N . PRO A 1 807 ? -29.766 6.084 8.174 1.00 97.56 807 PRO A N 1
ATOM 6774 C CA . PRO A 1 807 ? -29.304 7.317 8.795 1.00 97.56 807 PRO A CA 1
ATOM 6775 C C . PRO A 1 807 ? -27.989 7.068 9.541 1.00 97.56 807 PRO A C 1
ATOM 6777 O O . PRO A 1 807 ? -27.849 6.082 10.264 1.00 97.56 807 PRO A O 1
ATOM 6780 N N . VAL A 1 808 ? -27.012 7.954 9.358 1.00 97.75 808 VAL A N 1
ATOM 6781 C CA . VAL A 1 808 ? -25.707 7.877 10.022 1.00 97.75 808 VAL A CA 1
ATOM 6782 C C . VAL A 1 808 ? -25.380 9.233 10.631 1.00 97.75 808 VAL A C 1
ATOM 6784 O O . VAL A 1 808 ? -25.375 10.236 9.919 1.00 97.75 808 VAL A O 1
ATOM 6787 N N . ILE A 1 809 ? -25.084 9.256 11.930 1.00 96.38 809 ILE A N 1
ATOM 6788 C CA . ILE A 1 809 ? -24.735 10.478 12.666 1.00 96.38 809 ILE A CA 1
ATOM 6789 C C . ILE A 1 809 ? -23.338 10.332 13.261 1.00 96.38 809 ILE A C 1
ATOM 6791 O O . ILE A 1 809 ? -23.023 9.304 13.856 1.00 96.38 809 ILE A O 1
ATOM 6795 N N . SER A 1 810 ? -22.507 11.358 13.107 1.00 95.12 810 SER A N 1
ATOM 6796 C CA . SER A 1 810 ? -21.155 11.430 13.649 1.00 95.12 810 SER A CA 1
ATOM 6797 C C . SER A 1 810 ? -21.034 12.550 14.676 1.00 95.12 810 SER A C 1
ATOM 6799 O O . SER A 1 810 ? -20.977 13.730 14.338 1.00 95.12 810 SER A O 1
ATOM 6801 N N . PHE A 1 811 ? -20.999 12.169 15.948 1.00 93.56 811 PHE A N 1
ATOM 6802 C CA . PHE A 1 811 ? -20.818 13.076 17.075 1.00 93.56 811 PHE A CA 1
ATOM 6803 C C . PHE A 1 811 ? -19.329 13.386 17.258 1.00 93.56 811 PHE A C 1
ATOM 6805 O O . PHE A 1 811 ? -18.526 12.453 17.290 1.00 93.56 811 PHE A O 1
ATOM 6812 N N . GLY A 1 812 ? -18.953 14.660 17.398 1.00 90.44 812 GLY A N 1
ATOM 6813 C CA . GLY A 1 812 ? -17.550 15.089 17.526 1.00 90.44 812 GLY A CA 1
ATOM 6814 C C . GLY A 1 812 ? -16.902 15.582 16.220 1.00 90.44 812 GLY A C 1
ATOM 6815 O O . GLY A 1 812 ? -15.749 16.010 16.227 1.00 90.44 812 GLY A O 1
ATOM 6816 N N . GLU A 1 813 ? -17.602 15.494 15.079 1.00 91.12 813 GLU A N 1
ATOM 6817 C CA . GLU A 1 813 ? -17.065 15.877 13.761 1.00 91.12 813 GLU A CA 1
ATOM 6818 C C . GLU A 1 813 ? -16.914 17.401 13.599 1.00 91.12 813 GLU A C 1
ATOM 6820 O O . GLU A 1 813 ? -15.983 17.864 12.936 1.00 91.12 813 GLU A O 1
ATOM 6825 N N . ASN A 1 814 ? -17.802 18.195 14.205 1.00 89.44 814 ASN A N 1
ATOM 6826 C CA . ASN A 1 814 ? -17.763 19.656 14.103 1.00 89.44 814 ASN A CA 1
ATOM 6827 C C . ASN A 1 814 ? -16.605 20.257 14.919 1.00 89.44 814 ASN A C 1
ATOM 6829 O O . ASN A 1 814 ? -16.074 21.305 14.565 1.00 89.44 814 ASN A O 1
ATOM 6833 N N . GLU A 1 815 ? -16.176 19.558 15.965 1.00 88.06 815 GLU A N 1
ATOM 6834 C CA . GLU A 1 815 ? -15.142 19.946 16.922 1.00 88.06 815 GLU A CA 1
ATOM 6835 C C . GLU A 1 815 ? -13.718 19.708 16.391 1.00 88.06 815 GLU A C 1
ATOM 6837 O O . GLU A 1 815 ? -12.741 20.145 17.002 1.00 88.06 815 GLU A O 1
ATOM 6842 N N . LEU A 1 816 ? -13.577 19.041 15.238 1.00 87.69 816 LEU A N 1
ATOM 6843 C CA . LEU A 1 816 ? -12.282 18.772 14.604 1.00 87.69 816 LEU A CA 1
ATOM 6844 C C . LEU A 1 816 ? -11.602 20.029 14.049 1.00 87.69 816 LEU A C 1
ATOM 6846 O O . LEU A 1 816 ? -10.399 20.010 13.790 1.00 87.69 816 LEU A O 1
ATOM 6850 N N . TYR A 1 817 ? -12.342 21.119 13.851 1.00 81.88 817 TYR A N 1
ATOM 6851 C CA . TYR A 1 817 ? -11.799 22.377 13.351 1.00 81.88 817 TYR A CA 1
ATOM 6852 C C . TYR A 1 817 ? -12.425 23.571 14.063 1.00 81.88 817 TYR A C 1
ATOM 6854 O O . TYR A 1 817 ? -13.633 23.637 14.267 1.00 81.88 817 TYR A O 1
ATOM 6862 N N . GLU A 1 818 ? -11.606 24.574 14.375 1.00 69.56 818 GLU A N 1
ATOM 6863 C CA . GLU A 1 818 ? -12.126 25.861 14.821 1.00 69.56 818 GLU A CA 1
ATOM 6864 C C . GLU A 1 818 ? -12.736 26.638 13.651 1.00 69.56 818 GLU A C 1
ATOM 6866 O O . GLU A 1 818 ? -12.183 26.711 12.554 1.00 69.56 818 GLU A O 1
ATOM 6871 N N . ARG A 1 819 ? -13.855 27.323 13.901 1.00 59.28 819 ARG A N 1
ATOM 6872 C CA . ARG A 1 819 ? -14.570 28.107 12.883 1.00 59.28 819 ARG A CA 1
ATOM 6873 C C . ARG A 1 819 ? -13.664 29.079 12.110 1.00 59.28 819 ARG A C 1
ATOM 6875 O O . ARG A 1 819 ? -13.886 29.293 10.925 1.00 59.28 819 ARG A O 1
ATOM 6882 N N . ARG A 1 820 ? -12.640 29.665 12.746 1.00 54.59 820 ARG A N 1
ATOM 6883 C CA . ARG A 1 820 ? -11.733 30.648 12.116 1.00 54.59 820 ARG A CA 1
ATOM 6884 C C . ARG A 1 820 ? -10.801 30.046 11.059 1.00 54.59 820 ARG A C 1
ATOM 6886 O O . ARG A 1 820 ? -10.421 30.761 10.135 1.00 54.59 820 ARG A O 1
ATOM 6893 N N . THR A 1 821 ? -10.435 28.767 11.157 1.00 51.78 821 THR A N 1
ATOM 6894 C CA . THR A 1 821 ? -9.521 28.129 10.195 1.00 51.78 821 THR A CA 1
ATOM 6895 C C . THR A 1 821 ? -10.224 27.742 8.896 1.00 51.78 821 THR A C 1
ATOM 6897 O O . THR A 1 821 ? -9.616 27.884 7.838 1.00 51.78 821 THR A O 1
ATOM 6900 N N . CYS A 1 822 ? -11.510 27.369 8.932 1.00 48.00 822 CYS A N 1
ATOM 6901 C CA . CYS A 1 822 ? -12.275 26.951 7.746 1.00 48.00 822 CYS A CA 1
ATOM 6902 C C . CYS A 1 822 ? -12.402 28.043 6.662 1.00 48.00 822 CYS A C 1
ATOM 6904 O O . CYS A 1 822 ? -12.394 27.727 5.474 1.00 48.00 822 CYS A O 1
ATOM 6906 N N . PHE A 1 823 ? -12.472 29.326 7.041 1.00 45.66 823 PHE A N 1
ATOM 6907 C CA . PHE A 1 823 ? -12.706 30.433 6.096 1.00 45.66 823 PHE A CA 1
ATOM 6908 C C . PHE A 1 823 ? -11.448 30.919 5.359 1.00 45.66 823 PHE A C 1
ATOM 6910 O O . PHE A 1 823 ? -11.552 31.410 4.238 1.00 45.66 823 PHE A O 1
ATOM 6917 N N . ASN A 1 824 ? -10.252 30.728 5.925 1.00 47.66 824 ASN A N 1
ATOM 6918 C CA . ASN A 1 824 ? -8.995 31.091 5.254 1.00 47.66 824 ASN A CA 1
ATOM 6919 C C . ASN A 1 824 ? -8.503 30.014 4.268 1.00 47.66 824 ASN A C 1
ATOM 6921 O O . ASN A 1 824 ? -7.558 30.253 3.519 1.00 47.66 824 ASN A O 1
ATOM 6925 N N . LEU A 1 825 ? -9.144 28.840 4.249 1.00 48.84 825 LEU A N 1
ATOM 6926 C CA . LEU A 1 825 ? -8.805 27.724 3.362 1.00 48.84 825 LEU A CA 1
ATOM 6927 C C . LEU A 1 825 ? -9.360 27.893 1.938 1.00 48.84 825 LEU A C 1
ATOM 6929 O O . LEU A 1 825 ? -8.850 27.257 1.017 1.00 48.84 825 LEU A O 1
ATOM 6933 N N . ILE A 1 826 ? -10.391 28.726 1.732 1.00 50.19 826 ILE A N 1
ATOM 6934 C CA . ILE A 1 826 ? -11.068 28.840 0.432 1.00 50.19 826 ILE A CA 1
ATOM 6935 C C . ILE A 1 826 ? -11.576 30.270 0.158 1.00 50.19 826 ILE A C 1
ATOM 6937 O O . ILE A 1 826 ? -12.781 30.502 0.190 1.00 50.19 826 ILE A O 1
ATOM 6941 N N . PRO A 1 827 ? -10.715 31.238 -0.209 1.00 40.41 827 PRO A N 1
ATOM 6942 C CA . PRO A 1 827 ? -11.213 32.417 -0.914 1.00 40.41 827 PRO A CA 1
ATOM 6943 C C . PRO A 1 827 ? -11.417 32.130 -2.409 1.00 40.41 827 PRO A C 1
ATOM 6945 O O . PRO A 1 827 ? -12.335 32.674 -2.999 1.00 40.41 827 PRO A O 1
ATOM 6948 N N . ASN A 1 828 ? -10.596 31.260 -3.028 1.00 36.38 828 ASN A N 1
ATOM 6949 C CA . ASN A 1 828 ? -10.518 31.140 -4.498 1.00 36.38 828 ASN A CA 1
ATOM 6950 C C . ASN A 1 828 ? -10.237 29.720 -5.048 1.00 36.38 828 ASN A C 1
ATOM 6952 O O . ASN A 1 828 ? -9.741 29.577 -6.161 1.00 36.38 828 ASN A O 1
ATOM 6956 N N . GLY A 1 829 ? -10.531 28.648 -4.304 1.00 39.22 829 GLY A N 1
ATOM 6957 C CA . GLY A 1 829 ? -10.548 27.287 -4.876 1.00 39.22 829 GLY A CA 1
ATOM 6958 C C . GLY A 1 829 ? -9.206 26.709 -5.364 1.00 39.22 829 GLY A C 1
ATOM 6959 O O . GLY A 1 829 ? -9.211 25.684 -6.042 1.00 39.22 829 GLY A O 1
ATOM 6960 N N . ILE A 1 830 ? -8.065 27.308 -5.006 1.00 34.16 830 ILE A N 1
ATOM 6961 C CA . ILE A 1 830 ? -6.727 26.745 -5.248 1.00 34.16 830 ILE A CA 1
ATOM 6962 C C . ILE A 1 830 ? -6.064 26.487 -3.886 1.00 34.16 830 ILE A C 1
ATOM 6964 O O . ILE A 1 830 ? -5.884 27.443 -3.127 1.00 34.16 830 ILE A O 1
ATOM 6968 N N . PRO A 1 831 ? -5.669 25.242 -3.553 1.00 33.78 831 PRO A N 1
ATOM 6969 C CA . PRO A 1 831 ? -4.907 24.964 -2.342 1.00 33.78 831 PRO A CA 1
ATOM 6970 C C . PRO A 1 831 ? -3.459 25.442 -2.536 1.00 33.78 831 PRO A C 1
ATOM 6972 O O . PRO A 1 831 ? -2.569 24.683 -2.911 1.00 33.78 831 PRO A O 1
ATOM 6975 N N . CYS A 1 832 ? -3.218 26.735 -2.315 1.00 32.06 832 CYS A N 1
ATOM 6976 C CA . CYS A 1 832 ? -1.885 27.330 -2.356 1.00 32.06 832 CYS A CA 1
ATOM 6977 C C . CYS A 1 832 ? -1.171 27.172 -1.003 1.00 32.06 832 CYS A C 1
ATOM 6979 O O . CYS A 1 832 ? -1.361 27.971 -0.094 1.00 32.06 832 CYS A O 1
ATOM 6981 N N . GLY A 1 833 ? -0.326 26.144 -0.898 1.00 34.97 833 GLY A N 1
ATOM 6982 C CA . GLY A 1 833 ? 1.092 26.240 -0.506 1.00 34.97 833 GLY A CA 1
ATOM 6983 C C . GLY A 1 833 ? 1.576 27.198 0.598 1.00 34.97 833 GLY A C 1
ATOM 6984 O O . GLY A 1 833 ? 2.727 27.622 0.517 1.00 34.97 833 GLY A O 1
ATOM 6985 N N . ARG A 1 834 ? 0.795 27.546 1.628 1.00 35.47 834 ARG A N 1
ATOM 6986 C CA . ARG A 1 834 ? 1.308 28.286 2.798 1.00 35.47 834 ARG A CA 1
ATOM 6987 C C . ARG A 1 834 ? 1.024 27.554 4.114 1.00 35.47 834 ARG A C 1
ATOM 6989 O O . ARG A 1 834 ? -0.120 27.347 4.492 1.00 35.47 834 ARG A O 1
ATOM 6996 N N . SER A 1 835 ? 2.127 27.231 4.796 1.00 34.16 835 SER A N 1
ATOM 6997 C CA . SER A 1 835 ? 2.273 26.780 6.191 1.00 34.16 835 SER A CA 1
ATOM 6998 C C . SER A 1 835 ? 2.004 25.301 6.509 1.00 34.16 835 SER A C 1
ATOM 7000 O O . SER A 1 835 ? 0.906 24.891 6.866 1.00 34.16 835 SER A O 1
ATOM 7002 N N . ILE A 1 836 ? 3.097 24.528 6.538 1.00 37.62 836 ILE A N 1
ATOM 7003 C CA . ILE A 1 836 ? 3.214 23.129 7.006 1.00 37.62 836 ILE A CA 1
ATOM 7004 C C . ILE A 1 836 ? 2.970 22.972 8.533 1.00 37.62 836 ILE A C 1
ATOM 7006 O O . ILE A 1 836 ? 3.007 21.863 9.048 1.00 37.62 836 ILE A O 1
ATOM 7010 N N . VAL A 1 837 ? 2.669 24.040 9.287 1.00 38.78 837 VAL A N 1
ATOM 7011 C CA . VAL A 1 837 ? 2.608 23.983 10.770 1.00 38.78 837 VAL A CA 1
ATOM 7012 C C . VAL A 1 837 ? 1.305 24.555 11.373 1.00 38.78 837 VAL A C 1
ATOM 7014 O O . VAL A 1 837 ? 1.164 24.599 12.586 1.00 38.78 837 VAL A O 1
ATOM 7017 N N . GLY A 1 838 ? 0.314 24.972 10.568 1.00 42.09 838 GLY A N 1
ATOM 7018 C CA . GLY A 1 838 ? -0.839 25.743 11.082 1.00 42.09 838 GLY A CA 1
ATOM 7019 C C . GLY A 1 838 ? -2.235 25.104 11.036 1.00 42.09 838 GLY A C 1
ATOM 7020 O O . GLY A 1 838 ? -3.169 25.695 11.571 1.00 42.09 838 GLY A O 1
ATOM 7021 N N . HIS A 1 839 ? -2.427 23.956 10.375 1.00 60.59 839 HIS A N 1
ATOM 7022 C CA . HIS A 1 839 ? -3.773 23.517 9.949 1.00 60.59 839 HIS A CA 1
ATOM 7023 C C . HIS A 1 839 ? -4.078 22.035 10.202 1.00 60.59 839 HIS A C 1
ATOM 7025 O O . HIS A 1 839 ? -4.865 21.426 9.477 1.00 60.59 839 HIS A O 1
ATOM 7031 N N . ILE A 1 840 ? -3.444 21.438 11.211 1.00 70.06 840 ILE A N 1
ATOM 7032 C CA . ILE A 1 840 ? -3.739 20.056 11.596 1.00 70.06 840 ILE A CA 1
ATOM 7033 C C . ILE A 1 840 ? -5.089 20.043 12.340 1.00 70.06 840 ILE A C 1
ATOM 7035 O O . ILE A 1 840 ? -5.230 20.795 13.305 1.00 70.06 840 ILE A O 1
ATOM 7039 N N . PRO A 1 841 ? -6.075 19.239 11.901 1.00 82.38 841 PRO A N 1
ATOM 7040 C CA . PRO A 1 841 ? -7.342 19.068 12.612 1.00 82.38 841 PRO A CA 1
ATOM 7041 C C . PRO A 1 841 ? -7.140 18.725 14.089 1.00 82.38 841 PRO A C 1
ATOM 7043 O O . PRO A 1 841 ? -6.233 17.974 14.443 1.00 82.38 841 PRO A O 1
ATOM 7046 N N . LEU A 1 842 ? -7.991 19.273 14.950 1.00 85.69 842 LEU A N 1
ATOM 7047 C CA . LEU A 1 842 ? -7.917 19.086 16.390 1.00 85.69 842 LEU A CA 1
ATOM 7048 C C . LEU A 1 842 ? -8.149 17.622 16.759 1.00 85.69 842 LEU A C 1
ATOM 7050 O O . LEU A 1 842 ? -9.031 16.941 16.233 1.00 85.69 842 LEU A O 1
ATOM 7054 N N . ARG A 1 843 ? -7.360 17.141 17.718 1.00 90.69 843 ARG A N 1
ATOM 7055 C CA . ARG A 1 843 ? -7.541 15.818 18.305 1.00 90.69 843 ARG A CA 1
ATOM 7056 C C . ARG A 1 843 ? -8.777 15.821 19.201 1.00 90.69 843 ARG A C 1
ATOM 7058 O O . ARG A 1 843 ? -8.690 16.171 20.376 1.00 90.69 843 ARG A O 1
ATOM 7065 N N . HIS A 1 844 ? -9.899 15.381 18.650 1.00 89.88 844 HIS A N 1
ATOM 7066 C CA . HIS A 1 844 ? -11.151 15.201 19.375 1.00 89.88 844 HIS A CA 1
ATOM 7067 C C . HIS A 1 844 ? -11.719 13.797 19.116 1.00 89.88 844 HIS A C 1
ATOM 7069 O O . HIS A 1 844 ? -11.594 13.319 17.987 1.00 89.88 844 HIS A O 1
ATOM 7075 N N . PRO A 1 845 ? -12.284 13.101 20.123 1.00 93.00 845 PRO A N 1
ATOM 7076 C CA . PRO A 1 845 ? -12.962 11.826 19.913 1.00 93.00 845 PRO A CA 1
ATOM 7077 C C . PRO A 1 845 ? -14.188 11.985 19.013 1.00 93.00 845 PRO A C 1
ATOM 7079 O O . PRO A 1 845 ? -15.022 12.847 19.271 1.00 93.00 845 PRO A O 1
ATOM 7082 N N . VAL A 1 846 ? -14.325 11.118 18.008 1.00 94.50 846 VAL A N 1
ATOM 7083 C CA . VAL A 1 846 ? -15.494 11.121 17.116 1.00 94.50 846 VAL A CA 1
ATOM 7084 C C . VAL A 1 846 ? -16.194 9.768 17.142 1.00 94.50 846 VAL A C 1
ATOM 7086 O O . VAL A 1 846 ? -15.571 8.721 16.939 1.00 94.50 846 VAL A O 1
ATOM 7089 N N . ILE A 1 847 ? -17.501 9.787 17.388 1.00 95.06 847 ILE A N 1
ATOM 7090 C CA . ILE A 1 847 ? -18.348 8.599 17.488 1.00 95.06 847 ILE A CA 1
ATOM 7091 C C . ILE A 1 847 ? -19.370 8.637 16.358 1.00 95.06 847 ILE A C 1
ATOM 7093 O O . ILE A 1 847 ? -20.278 9.462 16.351 1.00 95.06 847 ILE A O 1
ATOM 7097 N N . THR A 1 848 ? -19.246 7.710 15.415 1.00 96.94 848 THR A N 1
ATOM 7098 C CA . THR A 1 848 ? -20.191 7.553 14.311 1.00 96.94 848 THR A CA 1
ATOM 7099 C C . THR A 1 848 ? -21.143 6.403 14.595 1.00 96.94 848 THR A C 1
ATOM 7101 O O . THR A 1 848 ? -20.713 5.260 14.738 1.00 96.94 848 THR A O 1
ATOM 7104 N N . VAL A 1 849 ? -22.439 6.694 14.633 1.00 96.75 849 VAL A N 1
ATOM 7105 C CA . VAL A 1 849 ? -23.515 5.726 14.853 1.00 96.75 849 VAL A CA 1
ATOM 7106 C C . VAL A 1 849 ? -24.237 5.466 13.533 1.00 96.75 849 VAL A C 1
ATOM 7108 O O . VAL A 1 849 ? -24.733 6.392 12.891 1.00 96.75 849 VAL A O 1
ATOM 7111 N N . VAL A 1 850 ? -24.293 4.198 13.127 1.00 97.88 850 VAL A N 1
ATOM 7112 C CA . VAL A 1 850 ? -25.057 3.717 11.970 1.00 97.88 850 VAL A CA 1
ATOM 7113 C C . VAL A 1 850 ? -26.412 3.221 12.461 1.00 97.88 850 VAL A C 1
ATOM 7115 O O . VAL A 1 850 ? -26.474 2.203 13.152 1.00 97.88 850 VAL A O 1
ATOM 7118 N N . GLY A 1 851 ? -27.472 3.952 12.115 1.00 96.25 851 GLY A N 1
ATOM 7119 C CA . GLY A 1 851 ? -28.839 3.681 12.549 1.00 96.25 851 GLY A CA 1
ATOM 7120 C C . GLY A 1 851 ? -29.512 2.512 11.828 1.00 96.25 851 GLY A C 1
ATOM 7121 O O . GLY A 1 851 ? -28.900 1.793 11.037 1.00 96.25 851 GLY A O 1
ATOM 7122 N N . LYS A 1 852 ? -30.803 2.325 12.117 1.00 95.62 852 LYS A N 1
ATOM 7123 C CA . LYS A 1 852 ? -31.614 1.238 11.554 1.00 95.62 852 LYS A CA 1
ATOM 7124 C C . LYS A 1 852 ? -31.923 1.466 10.068 1.00 95.62 852 LYS A C 1
ATOM 7126 O O . LYS A 1 852 ? -32.176 2.610 9.680 1.00 95.62 852 LYS A O 1
ATOM 7131 N N . PRO A 1 853 ? -31.923 0.414 9.230 1.00 97.00 853 PRO A N 1
ATOM 7132 C CA . PRO A 1 853 ? -32.275 0.545 7.823 1.00 97.00 853 PRO A CA 1
ATOM 7133 C C . PRO A 1 853 ? -33.780 0.774 7.637 1.00 97.00 853 PRO A C 1
ATOM 7135 O O . PRO A 1 853 ? -34.607 0.009 8.119 1.00 97.00 853 PRO A O 1
ATOM 7138 N N . ILE A 1 854 ? -34.133 1.788 6.853 1.00 97.62 854 ILE A N 1
ATOM 7139 C CA . ILE A 1 854 ? -35.481 1.992 6.325 1.00 97.62 854 ILE A CA 1
ATOM 7140 C C . ILE A 1 854 ? -35.564 1.223 5.010 1.00 97.62 854 ILE A C 1
ATOM 7142 O O . ILE A 1 854 ? -34.883 1.551 4.029 1.00 97.62 854 ILE A O 1
ATOM 7146 N N . HIS A 1 855 ? -36.357 0.156 4.996 1.00 96.38 855 HIS A N 1
ATOM 7147 C CA . HIS A 1 855 ? -36.498 -0.691 3.822 1.00 96.38 855 HIS A CA 1
ATOM 7148 C C . HIS A 1 855 ? -37.363 -0.027 2.756 1.00 96.38 855 HIS A C 1
ATOM 7150 O O . HIS A 1 855 ? -38.493 0.376 3.003 1.00 96.38 855 HIS A O 1
ATOM 7156 N N . VAL A 1 856 ? -36.827 0.038 1.538 1.00 96.25 856 VAL A N 1
ATOM 7157 C CA . VAL A 1 856 ? -37.469 0.722 0.416 1.00 96.25 856 VAL A CA 1
ATOM 7158 C C . VAL A 1 856 ? -37.794 -0.281 -0.678 1.00 96.25 856 VAL A C 1
ATOM 7160 O O . VAL A 1 856 ? -36.910 -0.979 -1.182 1.00 96.25 856 VAL A O 1
ATOM 7163 N N . ASN A 1 857 ? -39.061 -0.328 -1.076 1.00 93.44 857 ASN A N 1
ATOM 7164 C CA . ASN A 1 857 ? -39.487 -1.092 -2.241 1.00 93.44 857 ASN A CA 1
ATOM 7165 C C . ASN A 1 857 ? -39.181 -0.313 -3.521 1.00 93.44 857 ASN A C 1
ATOM 7167 O O . ASN A 1 857 ? -39.301 0.910 -3.576 1.00 93.44 857 ASN A O 1
ATOM 7171 N N . LYS A 1 858 ? -38.768 -1.032 -4.566 1.00 94.62 858 LYS A N 1
ATOM 7172 C CA . LYS A 1 858 ? -38.380 -0.417 -5.833 1.00 94.62 858 LYS A CA 1
ATOM 7173 C C . LYS A 1 858 ? -39.603 0.132 -6.577 1.00 94.62 858 LYS A C 1
ATOM 7175 O O . LYS A 1 858 ? -40.497 -0.635 -6.921 1.00 94.62 858 LYS A O 1
ATOM 7180 N N . ILE A 1 859 ? -39.582 1.420 -6.916 1.00 95.00 859 ILE A N 1
ATOM 7181 C CA . ILE A 1 859 ? -40.591 2.113 -7.730 1.00 95.00 859 ILE A CA 1
ATOM 7182 C C . ILE A 1 859 ? -39.892 2.715 -8.952 1.00 95.00 859 ILE A C 1
ATOM 7184 O O . ILE A 1 859 ? -38.981 3.523 -8.805 1.00 95.00 859 ILE A O 1
ATOM 7188 N N . VAL A 1 860 ? -40.282 2.308 -10.166 1.00 90.25 860 VAL A N 1
ATOM 7189 C CA . VAL A 1 860 ? -39.582 2.700 -11.411 1.00 90.25 860 VAL A CA 1
ATOM 7190 C C . VAL A 1 860 ? -39.616 4.213 -11.638 1.00 90.25 860 VAL A C 1
ATOM 7192 O O . VAL A 1 860 ? -38.585 4.796 -11.982 1.00 90.25 860 VAL A O 1
ATOM 7195 N N . ASP A 1 861 ? -40.773 4.832 -11.408 1.00 92.88 861 ASP A N 1
ATOM 7196 C CA . ASP A 1 861 ? -40.961 6.279 -11.486 1.00 92.88 861 ASP A CA 1
ATOM 7197 C C . ASP A 1 861 ? -41.662 6.779 -10.211 1.00 92.88 861 ASP A C 1
ATOM 7199 O O . ASP A 1 861 ? -42.889 6.747 -10.131 1.00 92.88 861 ASP A O 1
ATOM 7203 N N . PRO A 1 862 ? -40.898 7.131 -9.159 1.00 94.69 862 PRO A N 1
ATOM 7204 C CA . PRO A 1 862 ? -41.471 7.539 -7.883 1.00 94.69 862 PRO A CA 1
ATOM 7205 C C . PRO A 1 862 ? -42.132 8.913 -7.993 1.00 94.69 862 PRO A C 1
ATOM 7207 O O . PRO A 1 862 ? -41.523 9.874 -8.482 1.00 94.69 862 PRO A O 1
ATOM 7210 N N . THR A 1 863 ? -43.361 9.014 -7.493 1.00 96.12 863 THR A N 1
ATOM 7211 C CA . THR A 1 863 ? -44.110 10.272 -7.458 1.00 96.12 863 THR A CA 1
ATOM 7212 C C . THR A 1 863 ? -43.537 11.222 -6.403 1.00 96.12 863 THR A C 1
ATOM 7214 O O . THR A 1 863 ? -42.783 10.822 -5.513 1.00 96.12 863 THR A O 1
ATOM 7217 N N . ALA A 1 864 ? -43.888 12.509 -6.478 1.00 95.88 864 ALA A N 1
ATOM 7218 C CA . ALA A 1 864 ? -43.473 13.478 -5.461 1.00 95.88 864 ALA A CA 1
ATOM 7219 C C . ALA A 1 864 ? -43.978 13.093 -4.058 1.00 95.88 864 ALA A C 1
ATOM 7221 O O . ALA A 1 864 ? -43.254 13.263 -3.084 1.00 95.88 864 ALA A O 1
ATOM 7222 N N . THR A 1 865 ? -45.177 12.514 -3.963 1.00 96.19 865 THR A N 1
ATOM 7223 C CA . THR A 1 865 ? -45.753 12.029 -2.703 1.00 96.19 865 THR A CA 1
ATOM 7224 C C . THR A 1 865 ? -44.973 10.851 -2.125 1.00 96.19 865 THR A C 1
ATOM 7226 O O . THR A 1 865 ? -44.675 10.873 -0.935 1.00 96.19 865 THR A O 1
ATOM 7229 N N . ASP A 1 866 ? -44.558 9.883 -2.953 1.00 95.69 866 ASP A N 1
ATOM 7230 C CA . ASP A 1 866 ? -43.738 8.746 -2.495 1.00 95.69 866 ASP A CA 1
ATOM 7231 C C . ASP A 1 866 ? -42.386 9.224 -1.948 1.00 95.69 866 ASP A C 1
ATOM 7233 O O . ASP A 1 866 ? -41.901 8.754 -0.917 1.00 95.69 866 ASP A O 1
ATOM 7237 N N . ILE A 1 867 ? -41.773 10.185 -2.649 1.00 97.69 867 ILE A N 1
ATOM 7238 C CA . ILE A 1 867 ? -40.499 10.787 -2.252 1.00 97.69 867 ILE A CA 1
ATOM 7239 C C . ILE A 1 867 ? -40.657 11.533 -0.925 1.00 97.69 867 ILE A C 1
ATOM 7241 O O . ILE A 1 867 ? -39.806 11.393 -0.051 1.00 97.69 867 ILE A O 1
ATOM 7245 N N . ASP A 1 868 ? -41.721 12.314 -0.766 1.00 97.31 868 ASP A N 1
ATOM 7246 C CA . ASP A 1 868 ? -41.949 13.131 0.425 1.00 97.31 868 ASP A CA 1
ATOM 7247 C C . ASP A 1 868 ? -42.277 12.278 1.651 1.00 97.31 868 ASP A C 1
ATOM 7249 O O . ASP A 1 868 ? -41.763 12.548 2.735 1.00 97.31 868 ASP A O 1
ATOM 7253 N N . GLN A 1 869 ? -43.058 11.209 1.480 1.00 96.75 869 GLN A N 1
ATOM 7254 C CA . GLN A 1 869 ? -43.367 10.266 2.551 1.00 96.75 869 GLN A CA 1
ATOM 7255 C C . GLN A 1 869 ? -42.099 9.586 3.082 1.00 96.75 869 GLN A C 1
ATOM 7257 O O . GLN A 1 869 ? -41.826 9.651 4.280 1.00 96.75 869 GLN A O 1
ATOM 7262 N N . LEU A 1 870 ? -41.292 8.994 2.195 1.00 97.88 870 LEU A N 1
ATOM 7263 C CA . LEU A 1 870 ? -40.056 8.320 2.597 1.00 97.88 870 LEU A CA 1
ATOM 7264 C C . LEU A 1 870 ? -39.008 9.310 3.135 1.00 97.88 870 LEU A C 1
ATOM 7266 O O . LEU A 1 870 ? -38.221 8.979 4.021 1.00 97.88 870 LEU A O 1
ATOM 7270 N N . HIS A 1 871 ? -38.978 10.540 2.617 1.00 98.00 871 HIS A N 1
ATOM 7271 C CA . HIS A 1 871 ? -38.093 11.589 3.126 1.00 98.00 871 HIS A CA 1
ATOM 7272 C C . HIS A 1 871 ? -38.473 12.023 4.546 1.00 98.00 871 HIS A C 1
ATOM 7274 O O . HIS A 1 871 ? -37.581 12.176 5.378 1.00 98.00 871 HIS A O 1
ATOM 7280 N N . ASN A 1 872 ? -39.768 12.150 4.847 1.00 97.38 872 ASN A N 1
ATOM 7281 C CA . ASN A 1 872 ? -40.249 12.432 6.201 1.00 97.38 872 ASN A CA 1
ATOM 7282 C C . ASN A 1 872 ? -39.924 11.287 7.170 1.00 97.38 872 ASN A C 1
ATOM 7284 O O . ASN A 1 872 ? -39.465 11.549 8.278 1.00 97.38 872 ASN A O 1
ATOM 7288 N N . GLU A 1 873 ? -40.089 10.032 6.743 1.00 97.56 873 GLU A N 1
ATOM 7289 C CA . GLU A 1 873 ? -39.689 8.855 7.530 1.00 97.56 873 GLU A CA 1
ATOM 7290 C C . GLU A 1 873 ? -38.181 8.866 7.831 1.00 97.56 873 GLU A C 1
ATOM 7292 O O . GLU A 1 873 ? -37.756 8.630 8.962 1.00 97.56 873 GLU A O 1
ATOM 7297 N N . TYR A 1 874 ? -37.357 9.234 6.845 1.00 97.94 874 TYR A N 1
ATOM 7298 C CA . TYR A 1 874 ? -35.917 9.399 7.035 1.00 97.94 874 TYR A CA 1
ATOM 7299 C C . TYR A 1 874 ? -35.563 10.524 8.022 1.00 97.94 874 TYR A C 1
ATOM 7301 O O . TYR A 1 874 ? -34.657 10.350 8.838 1.00 97.94 874 TYR A O 1
ATOM 7309 N N . ILE A 1 875 ? -36.266 11.664 7.974 1.00 97.31 875 ILE A N 1
ATOM 7310 C CA . ILE A 1 875 ? -36.078 12.767 8.934 1.00 97.31 875 ILE A CA 1
ATOM 7311 C C . ILE A 1 875 ? -36.410 12.298 10.354 1.00 97.31 875 ILE A C 1
ATOM 7313 O O . ILE A 1 875 ? -35.584 12.471 11.248 1.00 97.31 875 ILE A O 1
ATOM 7317 N N . GLN A 1 876 ? -37.557 11.643 10.548 1.00 96.75 876 GLN A N 1
ATOM 7318 C CA . GLN A 1 876 ? -37.965 11.118 11.855 1.00 96.75 876 GLN A CA 1
ATOM 7319 C C . GLN A 1 876 ? -36.952 10.105 12.401 1.00 96.75 876 GLN A C 1
ATOM 7321 O O . GLN A 1 876 ? -36.592 10.153 13.576 1.00 96.75 876 GLN A O 1
ATOM 7326 N N . ALA A 1 877 ? -36.434 9.220 11.544 1.00 96.38 877 ALA A N 1
ATOM 7327 C CA . ALA A 1 877 ? -35.413 8.253 11.935 1.00 96.38 877 ALA A CA 1
ATOM 7328 C C . ALA A 1 877 ? -34.093 8.923 12.358 1.00 96.38 877 ALA A C 1
ATOM 7330 O O . ALA A 1 877 ? -33.439 8.445 13.284 1.00 96.38 877 ALA A O 1
ATOM 7331 N N . ILE A 1 878 ? -33.696 10.030 11.716 1.00 95.88 878 ILE A N 1
ATOM 7332 C CA . ILE A 1 878 ? -32.531 10.831 12.128 1.00 95.88 878 ILE A CA 1
ATOM 7333 C C . ILE A 1 878 ? -32.761 11.505 13.475 1.00 95.88 878 ILE A C 1
ATOM 7335 O O . ILE A 1 878 ? -31.879 11.441 14.328 1.00 95.88 878 ILE A O 1
ATOM 7339 N N . GLU A 1 879 ? -33.911 12.153 13.664 1.00 95.31 879 GLU A N 1
ATOM 7340 C CA . GLU A 1 879 ? -34.248 12.832 14.920 1.00 95.31 879 GLU A CA 1
ATOM 7341 C C . GLU A 1 879 ? -34.236 11.829 16.074 1.00 95.31 879 GLU A C 1
ATOM 7343 O O . GLU A 1 879 ? -33.574 12.047 17.086 1.00 95.31 879 GLU A O 1
ATOM 7348 N N . GLN A 1 880 ? -34.857 10.665 15.879 1.00 94.50 880 GLN A N 1
ATOM 7349 C CA . GLN A 1 880 ? -34.831 9.588 16.860 1.00 94.50 880 GLN A CA 1
ATOM 7350 C C . GLN A 1 880 ? -33.407 9.069 17.117 1.00 94.50 880 GLN A C 1
ATOM 7352 O O . GLN A 1 880 ? -33.031 8.858 18.270 1.00 94.50 880 GLN A O 1
ATOM 7357 N N . LEU A 1 881 ? -32.600 8.866 16.067 1.00 94.88 881 LEU A N 1
ATOM 7358 C CA . LEU A 1 881 ? -31.215 8.408 16.211 1.00 94.88 881 LEU A CA 1
ATOM 7359 C C . LEU A 1 881 ? -30.374 9.418 17.003 1.00 94.88 881 LEU A C 1
ATOM 7361 O O . LEU A 1 881 ? -29.563 9.009 17.834 1.00 94.88 881 LEU A O 1
ATOM 7365 N N . PHE A 1 882 ? -30.580 10.715 16.779 1.00 94.69 882 PHE A N 1
ATOM 7366 C CA . PHE A 1 882 ? -29.921 11.778 17.528 1.00 94.69 882 PHE A CA 1
ATOM 7367 C C . PHE A 1 882 ? -30.340 11.774 19.003 1.00 94.69 882 PHE A C 1
ATOM 7369 O O . PHE A 1 882 ? -29.480 11.681 19.878 1.00 94.69 882 PHE A O 1
ATOM 7376 N N . GLU A 1 883 ? -31.645 11.802 19.279 1.00 91.56 883 GLU A N 1
ATOM 7377 C CA . GLU A 1 883 ? -32.196 11.882 20.637 1.00 91.56 883 GLU A CA 1
ATOM 7378 C C . GLU A 1 883 ? -31.799 10.686 21.513 1.00 91.56 883 GLU A C 1
ATOM 7380 O O . GLU A 1 883 ? -31.429 10.862 22.671 1.00 91.56 883 GLU A O 1
ATOM 7385 N N . VAL A 1 884 ? -31.799 9.470 20.957 1.00 91.00 884 VAL A N 1
ATOM 7386 C CA . VAL A 1 884 ? -31.412 8.255 21.696 1.00 91.00 884 VAL A CA 1
ATOM 7387 C C . VAL A 1 884 ? -29.928 8.265 22.077 1.00 91.00 884 VAL A C 1
ATOM 7389 O O . VAL A 1 884 ? -29.559 7.802 23.155 1.00 91.00 884 VAL A O 1
ATOM 7392 N N . ASN A 1 885 ? -29.065 8.781 21.201 1.00 90.50 885 ASN A N 1
ATOM 7393 C CA . ASN A 1 885 ? -27.616 8.665 21.363 1.00 90.50 885 ASN A CA 1
ATOM 7394 C C . ASN A 1 885 ? -26.973 9.887 22.038 1.00 90.50 885 ASN A C 1
ATOM 7396 O O . ASN A 1 885 ? -25.911 9.744 22.645 1.00 90.50 885 ASN A O 1
ATOM 7400 N N . LYS A 1 886 ? -27.591 11.077 21.986 1.00 85.75 886 LYS A N 1
ATOM 7401 C CA . LYS A 1 886 ? -26.995 12.303 22.552 1.00 85.75 886 LYS A CA 1
ATOM 7402 C C . LYS A 1 886 ? -26.739 12.195 24.062 1.00 85.75 886 LYS A C 1
ATOM 7404 O O . LYS A 1 886 ? -25.673 12.600 24.526 1.00 85.75 886 LYS A O 1
ATOM 7409 N N . CYS A 1 887 ? -27.651 11.571 24.815 1.00 81.38 887 CYS A N 1
ATOM 7410 C CA . CYS A 1 887 ? -27.490 11.360 26.259 1.00 81.38 887 CYS A CA 1
ATOM 7411 C C . CYS A 1 887 ? -26.425 10.296 26.560 1.00 81.38 887 CYS A C 1
ATOM 7413 O O . CYS A 1 887 ? -25.606 10.468 27.459 1.00 81.38 887 CYS A O 1
ATOM 7415 N N . GLN A 1 888 ? -26.377 9.220 25.763 1.00 81.38 888 GLN A N 1
ATOM 7416 C CA . GLN A 1 888 ? -25.428 8.115 25.946 1.00 81.38 888 GLN A CA 1
ATOM 7417 C C . GLN A 1 888 ? -23.959 8.568 25.864 1.00 81.38 888 GLN A C 1
ATOM 7419 O O . GLN A 1 888 ? -23.085 7.940 26.464 1.00 81.38 888 GLN A O 1
ATOM 7424 N N . TYR A 1 889 ? -23.684 9.657 25.144 1.00 78.25 889 TYR A N 1
ATOM 7425 C CA . TYR A 1 889 ? -22.333 10.186 24.950 1.00 78.25 889 TYR A CA 1
ATOM 7426 C C . TYR A 1 889 ? -22.070 11.508 25.686 1.00 78.25 889 TYR A C 1
ATOM 7428 O O . TYR A 1 889 ? -21.058 12.151 25.421 1.00 78.25 889 TYR A O 1
ATOM 7436 N N . GLY A 1 890 ? -22.939 11.903 26.627 1.00 72.62 890 GLY A N 1
ATOM 7437 C CA . GLY A 1 890 ? -22.749 13.106 27.449 1.00 72.62 890 GLY A CA 1
ATOM 7438 C C . GLY A 1 890 ? -22.884 14.424 26.676 1.00 72.62 890 GLY A C 1
ATOM 7439 O O . GLY A 1 890 ? -22.347 15.449 27.093 1.00 72.62 890 GLY A O 1
ATOM 7440 N N . LEU A 1 891 ? -23.592 14.406 25.544 1.00 80.06 891 LEU A N 1
ATOM 7441 C CA . LEU A 1 891 ? -23.797 15.548 24.648 1.00 80.06 891 LEU A CA 1
ATOM 7442 C C . LEU A 1 891 ? -25.199 16.153 24.809 1.00 80.06 891 LEU A C 1
ATOM 7444 O O . LEU A 1 891 ? -25.788 16.636 23.848 1.00 80.06 891 LEU A O 1
ATOM 7448 N N . GLU A 1 892 ? -25.742 16.148 26.029 1.00 75.12 892 GLU A N 1
ATOM 7449 C CA . GLU A 1 892 ? -27.082 16.687 26.333 1.00 75.12 892 GLU A CA 1
ATOM 7450 C C . GLU A 1 892 ? -27.224 18.181 26.001 1.00 75.12 892 GLU A C 1
ATOM 7452 O O . GLU A 1 892 ? -28.326 18.662 25.756 1.00 75.12 892 GLU A O 1
ATOM 7457 N N . HIS A 1 893 ? -26.103 18.904 25.965 1.00 79.88 893 HIS A N 1
ATOM 7458 C CA . HIS A 1 893 ? -26.033 20.326 25.638 1.00 79.88 893 HIS A CA 1
ATOM 7459 C C . HIS A 1 893 ? -26.066 20.620 24.129 1.00 79.88 893 HIS A C 1
ATOM 7461 O O . HIS A 1 893 ? -26.227 21.778 23.746 1.00 79.88 893 HIS A O 1
ATOM 7467 N N . VAL A 1 894 ? -25.879 19.609 23.273 1.00 84.69 894 VAL A N 1
ATOM 7468 C CA . VAL A 1 894 ? -25.860 19.781 21.816 1.00 84.69 894 VAL A CA 1
ATOM 7469 C C . VAL A 1 894 ? -27.290 19.741 21.290 1.00 84.69 894 VAL A C 1
ATOM 7471 O O . VAL A 1 894 ? -28.033 18.799 21.560 1.00 84.69 894 VAL A O 1
ATOM 7474 N N . ASN A 1 895 ? -27.667 20.744 20.498 1.00 88.38 895 ASN A N 1
ATOM 7475 C CA . ASN A 1 895 ? -28.973 20.796 19.835 1.00 88.38 895 ASN A CA 1
ATOM 7476 C C . ASN A 1 895 ? -28.895 20.280 18.391 1.00 88.38 895 ASN A C 1
ATOM 7478 O O . ASN A 1 895 ? -27.856 20.402 17.740 1.00 88.38 895 ASN A O 1
ATOM 7482 N N . LEU A 1 896 ? -30.000 19.736 17.877 1.00 92.44 896 LEU A N 1
ATOM 7483 C CA . LEU A 1 896 ? -30.153 19.367 16.468 1.00 92.44 896 LEU A CA 1
ATOM 7484 C C . LEU A 1 896 ? -31.087 20.358 15.771 1.00 92.44 896 LEU A C 1
ATOM 7486 O O . LEU A 1 896 ? -32.228 20.546 16.187 1.00 92.44 896 LEU A O 1
ATOM 7490 N N . GLU A 1 897 ? -30.621 20.945 14.674 1.00 93.75 897 GLU A N 1
ATOM 7491 C CA . GLU A 1 897 ? -31.423 21.788 13.792 1.00 93.75 897 GLU A CA 1
ATOM 7492 C C . GLU A 1 897 ? -31.455 21.185 12.389 1.00 93.75 897 GLU A C 1
ATOM 7494 O O . GLU A 1 897 ? -30.427 21.050 11.731 1.00 93.75 897 GLU A O 1
ATOM 7499 N N . ILE A 1 898 ? -32.642 20.844 11.893 1.00 92.94 898 ILE A N 1
ATOM 7500 C CA . ILE A 1 898 ? -32.813 20.324 10.533 1.00 92.94 898 ILE A CA 1
ATOM 7501 C C . ILE A 1 898 ? -33.355 21.447 9.637 1.00 92.94 898 ILE A C 1
ATOM 7503 O O . ILE A 1 898 ? -34.436 21.985 9.901 1.00 92.94 898 ILE A O 1
ATOM 7507 N N . ILE A 1 899 ? -32.624 21.794 8.571 1.00 90.81 899 ILE A N 1
ATOM 7508 C CA . ILE A 1 899 ? -32.902 22.923 7.656 1.00 90.81 899 ILE A CA 1
ATOM 7509 C C . ILE A 1 899 ? -33.208 22.462 6.231 1.00 90.81 899 ILE A C 1
ATOM 7511 O O . ILE A 1 899 ? -32.600 21.480 5.734 1.00 90.81 899 ILE A O 1
#

Secondary structure (DSSP, 8-state):
------------SSPPPHHHHTS-TTTSB-TTT--BTTHHHHHHHHHHHHHHHHHHHHHHTTHHHHHHHHHHHHHHHHHHHHHHHHHHHHHHHHHHHHHHHHHHHHHHHHHHHHHHHHHHHHHHHHHHHHHHHHHHHHHHHHHHHHHHHHHHHHHHHHHHHHHHHHHHHHHHHHHHHHHHHHHHHHHHHHHHHHHHHHHHHHHHHHHHHHHHHHHHHHHHHHHHHHHHHTTT-TTS-SS-TTSHHHHHHHHHHHHHHHHHHHHHHHHHHHHHHHHHHHTT--TTTHHHHHHHHHHHHHHHHHHHHHHHHHHHHHHHHHHHHHHHHHHHHHHHHHHHHHHHHHHHHHHHHHHHHHHHHHHHHHHHHHHHHHHHHHHHHHHHHHHHHHHHHHHHHHHHHHHHHHHHHHHHHHHHHHHHHHHHHHHHHHHHHHHHHHHHHHHHHHTHHHHHHHHHHHHHHHHHHHHHHHHHHHHTTTTTGGGGGGGSGGGGGGGSSSS-----SSSSTTTHHHHHHHHHHHHHHHHHHHHHHHHHHHHHHHHHHHHHHHHHHHHHHTT----THHHHHHHHHHHHHHHHHHHHHHHHHHHHHHHHHHHHHHHHHHHHHHHIIIIIHHHHHHHHHHHHHHHHHHHHHHHHHHHHHHHTTTGGGTT----HHHHT-HHHHHHHHHTT-EEEESS---TTS-EEEEEE--TTT-HHHIIIIISSTT-HHHHSTT-EEEEEE-GGGGTSTTHHHHHHHTT-EE-SHHHHHHHHTSTT-S-EEEEEESSHHHHHHT--SSEEEE--TT--HHHHHHHHHTPEEEEEEEETSGGGS-HHHHHHT-SSS------TTS-PPP----EEEE---B-----SS--HHHHHHHHHHHHHHHHHHHHHHHHHTT-TT-EEEE-

pLDDT: mean 73.71, std 15.41, range [32.06, 98.19]

Radius of gyration: 79.4 Å; chains: 1; bounding box: 192×106×266 Å